Protein AF-0000000076749926 (afdb_homodimer)

Secondary structure (DSSP, 8-state):
------TTTT-EEEE---TTHHHHHHHHHHHTT-EEEEEE-GGGTS-GGGGPSPEEETTEEESS--STT-EEHHHHHHSTTEEEEE--TTSHHHHHHHHHHHTT-SEEEE-PPTTHHHHTT-SHHHHHHH-TT-EEEEEESS-TT--TT-----HHHHHHHHTGGGSSS-TTSPP---SS-HHHHHHHHHHHHHHHHHHHHHHHH---EEEEEEHHHHHHHHHTTS-HHHHHHHT--S--TTB-GGGSSEEEEEETTEEEEEE--SHHHHHHHHHHTT-GGGGTSTTTSSHHHHHHTHHHHHHHHHHHHTTS-HHHHHHHHHHTT--EEE---HHHHHT-HHHHHTTSEEEEEETTTEEEEEEEEE----EESS---S--SPPPPTTTTHHHHHHHTT---HHHHHHHHHTT--/------TTTT-EEEE---TTHHHHHHHHHHHTT-EEEEEE-GGGTS-GGGGPSPEEETTEEESS--STT-EEHHHHHHSTTEEEEE--TTSHHHHHHHHHHHTT-SEEEE-PPTTHHHHTT-SHHHHHHH-TT-EEEEEESS-TT--TT-----HHHHHHHHTGGGSSS-TTSPP---SS-HHHHHHHHHHHHHHHHHHHHHHHH---EEEEEEHHHHHHHHHTTS-HHHHHHTT--S--TTB-GGGSSEEEEEETTEEEEEE--SHHHHHHHHHHTT-GGGGTSTTTSSHHHHHHTHHHHHHHHHHHHTTS-HHHHHHHHHHTT--EEE---HHHHHT-HHHHHTTSEEEEEETTTEEEEEEEEE----EESS---S--SPPPPTTTTHHHHHHHTT---HHHHHHHHHTT--

InterPro domains:
  IPR003673 CoA-transferase family III [PF02515] (8-390)
  IPR023606 CoA-transferase family III domain 1 superfamily [G3DSA:3.40.50.10540] (7-407)
  IPR023606 CoA-transferase family III domain 1 superfamily [SSF89796] (5-414)
  IPR044855 CoA-transferase family III domain 3 superfamily [G3DSA:3.30.1540.10] (248-339)
  IPR050483 CoA-transferase III domain-containing protein [PTHR48207] (5-412)

Nearest PDB structures (foldseek):
  9br6-assembly1_A  TM=9.349E-01  e=1.352E-42  Homo sapiens
  9br7-assembly1_A  TM=9.243E-01  e=1.734E-40  Homo sapiens
  4hl6-assembly3_E  TM=9.401E-01  e=1.054E-36  Escherichia coli K-12
  4ed9-assembly1_A-2  TM=9.168E-01  e=3.437E-36  Brucella suis 1330
  2vjo-assembly1_B  TM=8.885E-01  e=2.518E-31  Oxalobacter formigenes

Solvent-accessible surface area (backbone atoms only — not comparable to full-atom values): 40114 Å² total; per-residue (Å²): 124,76,80,38,64,29,48,33,52,89,37,30,34,40,33,56,34,49,66,51,26,35,30,48,27,52,26,52,44,18,22,32,34,21,48,27,41,33,50,24,34,59,90,71,68,34,44,65,28,57,72,34,69,44,20,41,41,94,90,39,79,35,72,56,79,85,48,91,78,36,36,13,49,55,31,41,54,42,32,28,40,34,40,23,26,41,35,24,55,88,32,68,70,19,40,52,52,48,54,58,49,45,58,71,33,45,32,37,38,32,41,57,61,61,60,48,44,54,77,56,60,66,23,61,71,54,48,37,75,68,21,61,47,34,29,33,35,41,42,27,47,59,24,74,86,42,55,85,87,58,49,76,68,42,46,65,44,37,38,22,44,28,7,58,24,51,30,21,41,40,68,85,50,67,69,37,57,69,50,58,60,54,36,38,58,46,29,19,52,47,43,44,40,41,52,42,36,47,51,52,30,22,75,73,71,57,49,33,37,41,33,40,20,15,24,32,26,33,48,26,16,59,54,24,61,49,53,53,46,48,31,54,76,70,69,44,82,81,25,61,35,59,38,40,46,91,34,23,53,31,32,56,35,45,22,63,77,51,34,29,25,38,55,16,49,46,58,70,26,36,38,16,48,25,46,56,71,71,42,52,64,47,43,68,31,80,57,43,41,42,49,68,32,16,33,78,36,22,67,61,53,49,50,52,47,34,60,58,36,41,76,30,42,36,68,57,50,35,51,45,26,45,75,41,65,21,32,52,28,48,44,30,48,47,58,58,26,59,65,30,65,66,37,38,74,65,37,6,26,36,73,40,39,46,72,88,73,41,63,73,78,58,38,53,16,49,38,44,41,53,44,49,73,55,39,55,58,40,76,87,41,50,26,58,54,91,35,69,38,32,67,58,46,42,33,72,77,68,61,48,53,70,68,56,53,52,50,37,44,74,72,53,14,73,124,77,80,37,65,26,47,33,53,89,38,31,33,40,32,56,34,48,66,51,28,34,29,50,26,52,27,52,45,18,24,32,34,21,48,28,41,33,51,24,33,59,91,73,67,34,44,66,30,56,73,33,69,44,20,41,41,94,89,40,78,35,72,55,79,83,50,92,78,36,37,12,50,55,30,42,56,41,33,27,41,33,41,22,27,39,35,24,53,89,33,69,69,19,39,53,52,50,53,56,50,45,57,71,32,45,32,38,37,32,40,58,62,61,62,49,43,53,77,55,60,66,22,60,71,55,47,37,74,65,23,61,48,32,29,33,34,40,42,28,47,60,24,74,86,42,54,87,87,57,48,77,68,41,45,65,43,38,38,20,44,27,7,58,23,51,30,19,38,40,69,87,48,67,68,36,57,69,50,57,62,53,36,38,58,47,28,20,52,45,42,44,42,43,50,43,38,48,50,54,30,22,74,74,70,55,49,33,38,41,32,38,20,15,22,33,26,34,46,26,15,58,53,25,62,49,53,53,44,47,30,54,75,70,70,43,83,79,25,60,34,60,37,39,45,91,35,22,54,29,33,57,36,46,21,63,75,49,33,28,25,38,56,15,47,46,57,69,28,38,37,16,48,26,45,55,72,71,41,52,64,46,44,69,32,79,57,43,40,42,50,70,32,16,32,77,36,21,67,62,51,49,49,52,47,34,60,58,35,43,77,30,41,38,67,58,51,36,51,45,26,44,75,42,66,21,32,53,31,49,45,30,47,47,58,58,26,61,64,30,65,67,36,38,73,66,38,7,27,37,75,40,39,45,72,87,70,39,62,75,79,57,39,54,17,48,37,44,41,52,44,50,74,54,37,58,57,40,78,87,42,50,26,58,54,93,35,68,38,32,67,58,46,41,34,70,75,68,60,48,51,69,68,57,53,52,51,36,44,74,72,51,13,75

pLDDT: mean 93.24, std 8.52, range [24.64, 98.94]

Radius of gyration: 26.73 Å; Cα contacts (8 Å, |Δi|>4): 1982; chains: 2; bounding box: 62×75×60 Å

Organism: NCBI:txid927661

Sequence (828 aa):
MIAGDKPLRGRIVLDLTTALAGPYATLLLAGLGATVIKIENPATGGDSSRNNAPYLGADGLRMDRGSAEDMSVSLIGRARNKQSITLNLKQPAAREVFLDLVRHADVVVENYAAGTADRLGIGYSACREVNASIIYAAISGFGAQGAPGSGKAMDSIIQALSGVMYTSGEPDSDPVRVGLPIADLLAPLFAVIGVLSAIVEVEQSGVGQQVDVSMLGALTSLLSIEPFDAFELLGAPTRTGRTLPRLAPFGMFPAKDGWVALCAPTDTFAAGVFRAMGTPELAEDPRFRTRDQRVGNSTELHARLDEWTGTRTRDEIVAVLAEHGVPAAPVRAPAEAIHDGLVRQRGEVVDLEHPAYGPTGTVSGPGLPIRFSESAAGFDLPAPRLGEHTDDILRELLGYDGDRITGLRESGALMIAGDKPLRGRIVLDLTTALAGPYATLLLAGLGATVIKIENPATGGDSSRNNAPYLGADGLRMDRGSAEDMSVSLIGRARNKQSITLNLKQPAAREVFLDLVRHADVVVENYAAGTADRLGIGYSACREVNASIIYAAISGFGAQGAPGSGKAMDSIIQALSGVMYTSGEPDSDPVRVGLPIADLLAPLFAVIGVLSAIVEVEQSGVGQQVDVSMLGALTSLLSIEPFDAFELLGAPTRTGRTLPRLAPFGMFPAKDGWVALCAPTDTFAAGVFRAMGTPELAEDPRFRTRDQRVGNSTELHARLDEWTGTRTRDEIVAVLAEHGVPAAPVRAPAEAIHDGLVRQRGEVVDLEHPAYGPTGTVSGPGLPIRFSESAAGFDLPAPRLGEHTDDILRELLGYDGDRITGLRESGAL

Structure (mmCIF, N/CA/C/O backbone):
data_AF-0000000076749926-model_v1
#
loop_
_entity.id
_entity.type
_entity.pdbx_description
1 polymer 'Putative acyl-CoA transferase/carnitine dehydratase'
#
loop_
_atom_site.group_PDB
_atom_site.id
_atom_site.type_symbol
_atom_site.label_atom_id
_atom_site.label_alt_id
_atom_site.label_comp_id
_atom_site.label_asym_id
_atom_site.label_entity_id
_atom_site.label_seq_id
_atom_site.pdbx_PDB_ins_code
_atom_site.Cartn_x
_atom_site.Cartn_y
_atom_site.Cartn_z
_atom_site.occupancy
_atom_site.B_iso_or_equiv
_atom_site.auth_seq_id
_atom_site.auth_comp_id
_atom_site.auth_asym_id
_atom_site.auth_atom_id
_atom_site.pdbx_PDB_model_num
ATOM 1 N N . MET A 1 1 ? -25.891 7.531 -18.969 1 24.64 1 MET A N 1
ATOM 2 C CA . MET A 1 1 ? -25.359 6.691 -17.891 1 24.64 1 MET A CA 1
ATOM 3 C C . MET A 1 1 ? -25.453 7.41 -16.547 1 24.64 1 MET A C 1
ATOM 5 O O . MET A 1 1 ? -24.984 8.539 -16.406 1 24.64 1 MET A O 1
ATOM 9 N N . ILE A 1 2 ? -26.5 7.301 -15.867 1 35.97 2 ILE A N 1
ATOM 10 C CA . ILE A 1 2 ? -26.703 8.094 -14.664 1 35.97 2 ILE A CA 1
ATOM 11 C C . ILE A 1 2 ? -25.406 8.211 -13.883 1 35.97 2 ILE A C 1
ATOM 13 O O . ILE A 1 2 ? -24.672 7.227 -13.742 1 35.97 2 ILE A O 1
ATOM 17 N N . ALA A 1 3 ? -24.719 9.258 -13.938 1 40.75 3 ALA A N 1
ATOM 18 C CA . ALA A 1 3 ? -23.453 9.516 -13.258 1 40.75 3 ALA A CA 1
ATOM 19 C C . ALA A 1 3 ? -23.328 8.648 -12.008 1 40.75 3 ALA A C 1
ATOM 21 O O . ALA A 1 3 ? -24.172 8.688 -11.125 1 40.75 3 ALA A O 1
ATOM 22 N N . GLY A 1 4 ? -22.859 7.34 -12.117 1 56.34 4 GLY A N 1
ATOM 23 C CA . GLY A 1 4 ? -22.734 6.359 -11.055 1 56.34 4 GLY A CA 1
ATOM 24 C C . GLY A 1 4 ? -22.359 6.977 -9.719 1 56.34 4 GLY A C 1
ATOM 25 O O . GLY A 1 4 ? -21.734 8.039 -9.672 1 56.34 4 GLY A O 1
ATOM 26 N N . ASP A 1 5 ? -23.047 6.656 -8.562 1 82.44 5 ASP A N 1
ATOM 27 C CA . ASP A 1 5 ? -22.828 7.141 -7.199 1 82.44 5 ASP A CA 1
ATOM 28 C C . ASP A 1 5 ? -21.438 6.766 -6.699 1 82.44 5 ASP A C 1
ATOM 30 O O . ASP A 1 5 ? -20.812 5.848 -7.223 1 82.44 5 ASP A O 1
ATOM 34 N N . LYS A 1 6 ? -20.688 7.684 -6.043 1 92.38 6 LYS A N 1
ATOM 35 C CA . LYS A 1 6 ? -19.391 7.402 -5.422 1 92.38 6 LYS A CA 1
ATOM 36 C C . LYS A 1 6 ? -19.547 6.469 -4.227 1 92.38 6 LYS A C 1
ATOM 38 O O . LYS A 1 6 ? -20.516 6.586 -3.463 1 92.38 6 LYS A O 1
ATOM 43 N N . PRO A 1 7 ? -18.672 5.543 -4.102 1 93.75 7 PRO A N 1
ATOM 44 C CA . PRO A 1 7 ? -18.828 4.469 -3.113 1 93.75 7 PRO A CA 1
ATOM 45 C C . PRO A 1 7 ? -19.062 5 -1.702 1 93.75 7 PRO A C 1
ATOM 47 O O . PRO A 1 7 ? -19.844 4.414 -0.943 1 93.75 7 PRO A O 1
ATOM 50 N N . LEU A 1 8 ? -18.453 6.141 -1.387 1 96.44 8 LEU A N 1
ATOM 51 C CA . LEU A 1 8 ? -18.516 6.617 -0.01 1 96.44 8 LEU A CA 1
ATOM 52 C C . LEU A 1 8 ? -19.391 7.867 0.086 1 96.44 8 LEU A C 1
ATOM 54 O O . LEU A 1 8 ? -19.266 8.641 1.036 1 96.44 8 LEU A O 1
ATOM 58 N N . ARG A 1 9 ? -20.188 8.039 -0.931 1 94.81 9 ARG A N 1
ATOM 59 C CA . ARG A 1 9 ? -21.125 9.156 -0.864 1 94.81 9 ARG A CA 1
ATOM 60 C C . ARG A 1 9 ? -21.906 9.125 0.439 1 94.81 9 ARG A C 1
ATOM 62 O O . ARG A 1 9 ? -22.391 8.07 0.859 1 94.81 9 ARG A O 1
ATOM 69 N N . GLY A 1 10 ? -22.016 10.297 1.032 1 95.12 10 GLY A N 1
ATOM 70 C CA . GLY A 1 10 ? -22.797 10.414 2.256 1 95.12 10 GLY A CA 1
ATOM 71 C C . GLY A 1 10 ? -21.969 10.219 3.51 1 95.12 10 GLY A C 1
ATOM 72 O O . GLY A 1 10 ? -22.453 10.461 4.621 1 95.12 10 GLY A O 1
ATOM 73 N N . ARG A 1 11 ? -20.781 9.766 3.381 1 97.44 11 ARG A N 1
ATOM 74 C CA . ARG A 1 11 ? -19.906 9.609 4.531 1 97.44 11 ARG A CA 1
ATOM 75 C C . ARG A 1 11 ? -19.141 10.898 4.816 1 97.44 11 ARG A C 1
ATOM 77 O O . ARG A 1 11 ? -18.703 11.586 3.889 1 97.44 11 ARG A O 1
ATOM 84 N N . ILE A 1 12 ? -18.984 11.211 6.062 1 98.81 12 ILE A N 1
ATOM 85 C CA . ILE A 1 12 ? -18.234 12.391 6.48 1 98.81 12 ILE A CA 1
ATOM 86 C C . ILE A 1 12 ? -16.969 11.969 7.215 1 98.81 12 ILE A C 1
ATOM 88 O O . ILE A 1 12 ? -17.031 11.188 8.172 1 98.81 12 ILE A O 1
ATOM 92 N N . VAL A 1 13 ? -15.844 12.453 6.793 1 98.94 13 VAL A N 1
ATOM 93 C CA . VAL A 1 13 ? -14.531 12.18 7.379 1 98.94 13 VAL A CA 1
ATOM 94 C C . VAL A 1 13 ? -13.922 13.469 7.918 1 98.94 13 VAL A C 1
ATOM 96 O O . VAL A 1 13 ? -13.797 14.461 7.191 1 98.94 13 VAL A O 1
ATOM 99 N N . LEU A 1 14 ? -13.578 13.484 9.195 1 98.94 14 LEU A N 1
ATOM 100 C CA . LEU A 1 14 ? -12.789 14.57 9.766 1 98.94 14 LEU A CA 1
ATOM 101 C C . LEU A 1 14 ? -11.297 14.281 9.672 1 98.94 14 LEU A C 1
ATOM 103 O O . LEU A 1 14 ? -10.828 13.273 10.188 1 98.94 14 LEU A O 1
ATOM 107 N N . ASP A 1 15 ? -10.617 15.141 9.008 1 98.88 15 ASP A N 1
ATOM 108 C CA . ASP A 1 15 ? -9.203 14.977 8.68 1 98.88 15 ASP A CA 1
ATOM 109 C C . ASP A 1 15 ? -8.328 15.867 9.562 1 98.88 15 ASP A C 1
ATOM 111 O O . ASP A 1 15 ? -8.219 17.078 9.32 1 98.88 15 ASP A O 1
ATOM 115 N N . LEU A 1 16 ? -7.68 15.25 10.508 1 98.44 16 LEU A N 1
ATOM 116 C CA . LEU A 1 16 ? -6.758 15.938 11.406 1 98.44 16 LEU A CA 1
ATOM 117 C C . LEU A 1 16 ? -5.312 15.656 11.023 1 98.44 16 LEU A C 1
ATOM 119 O O . LEU A 1 16 ? -4.398 15.867 11.82 1 98.44 16 LEU A O 1
ATOM 123 N N . THR A 1 17 ? -5.109 15.211 9.82 1 97.62 17 THR A N 1
ATOM 124 C CA . THR A 1 17 ? -3.799 14.695 9.438 1 97.62 17 THR A CA 1
ATOM 125 C C . THR A 1 17 ? -2.922 15.812 8.883 1 97.62 17 THR A C 1
ATOM 127 O O . THR A 1 17 ? -3.424 16.875 8.5 1 97.62 17 THR A O 1
ATOM 130 N N . THR A 1 18 ? -1.613 15.531 8.859 1 94.75 18 THR A N 1
ATOM 131 C CA . THR A 1 18 ? -0.631 16.484 8.367 1 94.75 18 THR A CA 1
ATOM 132 C C . THR A 1 18 ? 0.438 15.781 7.535 1 94.75 18 THR A C 1
ATOM 134 O O . THR A 1 18 ? 0.514 14.555 7.523 1 94.75 18 THR A O 1
ATOM 137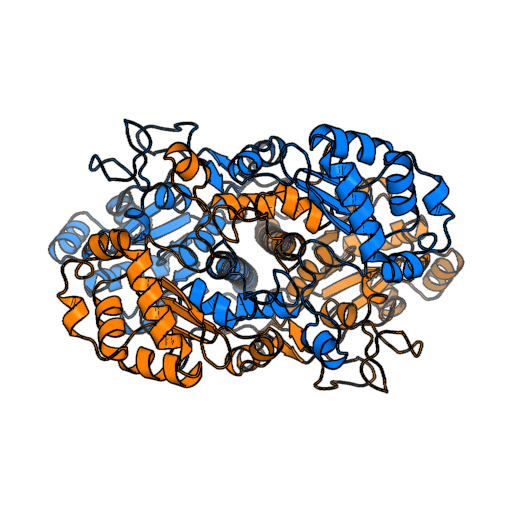 N N . ALA A 1 19 ? 1.122 16.547 6.738 1 92.38 19 ALA A N 1
ATOM 138 C CA . ALA A 1 19 ? 2.307 16.109 6 1 92.38 19 ALA A CA 1
ATOM 139 C C . ALA A 1 19 ? 1.933 15.164 4.867 1 92.38 19 ALA A C 1
ATOM 141 O O . ALA A 1 19 ? 1.344 15.586 3.867 1 92.38 19 ALA A O 1
ATOM 142 N N . LEU A 1 20 ? 2.123 13.844 5.02 1 94.06 20 LEU A N 1
ATOM 143 C CA . LEU A 1 20 ? 1.952 13.031 3.822 1 94.06 20 LEU A CA 1
ATOM 144 C C . LEU A 1 20 ? 1.108 11.797 4.117 1 94.06 20 LEU A C 1
ATOM 146 O O . LEU A 1 20 ? 0.024 11.633 3.557 1 94.06 20 LEU A O 1
ATOM 150 N N . ALA A 1 21 ? 1.447 10.977 5.086 1 95.12 21 ALA A N 1
ATOM 151 C CA . ALA A 1 21 ? 0.816 9.672 5.281 1 95.12 21 ALA A CA 1
ATOM 152 C C . ALA A 1 21 ? -0.687 9.82 5.504 1 95.12 21 ALA A C 1
ATOM 154 O O . ALA A 1 21 ? -1.488 9.242 4.762 1 95.12 21 ALA A O 1
ATOM 155 N N . GLY A 1 22 ? -1.036 10.609 6.477 1 97.5 22 GLY A N 1
ATOM 156 C CA . GLY A 1 22 ? -2.443 10.82 6.777 1 97.5 22 GLY A CA 1
ATOM 157 C C . GLY A 1 22 ? -3.209 11.469 5.641 1 97.5 22 GLY A C 1
ATOM 158 O O . GLY A 1 22 ? -4.211 10.922 5.172 1 97.5 22 GLY A O 1
ATOM 159 N N . PRO A 1 23 ? -2.666 12.602 5.184 1 98.06 23 PRO A N 1
ATOM 160 C CA . PRO A 1 23 ? -3.354 13.305 4.098 1 98.06 23 PRO A CA 1
ATOM 161 C C . PRO A 1 23 ? -3.551 12.438 2.859 1 98.06 23 PRO A C 1
ATOM 163 O O . PRO A 1 23 ? -4.543 12.594 2.143 1 98.06 23 PRO A O 1
ATOM 166 N N . TYR A 1 24 ? -2.641 11.508 2.535 1 98.38 24 TYR A N 1
ATOM 167 C CA . TYR A 1 24 ? -2.848 10.625 1.398 1 98.38 24 TYR A CA 1
ATOM 168 C C . TYR A 1 24 ? -4.008 9.672 1.655 1 98.38 24 TYR A C 1
ATOM 170 O O . TYR A 1 24 ? -4.793 9.375 0.75 1 98.38 24 TYR A O 1
ATOM 178 N N . ALA A 1 25 ? -4.121 9.133 2.879 1 98.81 25 ALA A N 1
ATOM 179 C CA . ALA A 1 25 ? -5.254 8.281 3.24 1 98.81 25 ALA A CA 1
ATOM 180 C C . ALA A 1 25 ? -6.578 9.016 3.023 1 98.81 25 ALA A C 1
ATOM 182 O O . ALA A 1 25 ? -7.484 8.492 2.377 1 98.81 25 ALA A O 1
ATOM 183 N N . THR A 1 26 ? -6.664 10.25 3.541 1 98.81 26 THR A N 1
ATOM 184 C CA . THR A 1 26 ? -7.918 10.984 3.455 1 98.81 26 THR A CA 1
ATOM 185 C C . THR A 1 26 ? -8.172 11.461 2.027 1 98.81 26 THR A C 1
ATOM 187 O O . THR A 1 26 ? -9.32 11.656 1.624 1 98.81 26 THR A O 1
ATOM 190 N N . LEU A 1 27 ? -7.086 11.648 1.233 1 98.75 27 LEU A N 1
ATOM 191 C CA . LEU A 1 27 ? -7.246 11.93 -0.189 1 98.75 27 LEU A CA 1
ATOM 192 C C . LEU A 1 27 ? -7.973 10.781 -0.887 1 98.75 27 LEU A C 1
ATOM 194 O O . LEU A 1 27 ? -8.891 11.008 -1.68 1 98.75 27 LEU A O 1
ATOM 198 N N . LEU A 1 28 ? -7.535 9.555 -0.608 1 98.69 28 LEU A N 1
ATOM 199 C CA . LEU A 1 28 ? -8.172 8.391 -1.212 1 98.69 28 LEU A CA 1
ATOM 200 C C . LEU A 1 28 ? -9.641 8.305 -0.817 1 98.69 28 LEU A C 1
ATOM 202 O O . LEU A 1 28 ? -10.5 8.039 -1.659 1 98.69 28 LEU A O 1
ATOM 206 N N . LEU A 1 29 ? -9.945 8.578 0.448 1 98.75 29 LEU A N 1
ATOM 207 C CA . LEU A 1 29 ? -11.328 8.555 0.91 1 98.75 29 LEU A CA 1
ATOM 208 C C . LEU A 1 29 ? -12.156 9.625 0.198 1 98.75 29 LEU A C 1
ATOM 210 O O . LEU A 1 29 ? -13.305 9.375 -0.171 1 98.75 29 LEU A O 1
ATOM 214 N N . ALA A 1 30 ? -11.547 10.766 0.004 1 98.62 30 ALA A N 1
ATOM 215 C CA . ALA A 1 30 ? -12.219 11.828 -0.736 1 98.62 30 ALA A CA 1
ATOM 216 C C . ALA A 1 30 ? -12.492 11.406 -2.178 1 98.62 30 ALA A C 1
ATOM 218 O O . ALA A 1 30 ? -13.578 11.641 -2.707 1 98.62 30 ALA A O 1
ATOM 219 N N . GLY A 1 31 ? -11.484 10.805 -2.795 1 98.06 31 GLY A N 1
ATOM 220 C CA . GLY A 1 31 ? -11.633 10.336 -4.164 1 98.06 31 GLY A CA 1
ATOM 221 C C . GLY A 1 31 ? -12.711 9.281 -4.32 1 98.06 31 GLY A C 1
ATOM 222 O O . GLY A 1 31 ? -13.305 9.156 -5.395 1 98.06 31 GLY A O 1
ATOM 223 N N . LEU A 1 32 ? -12.945 8.57 -3.234 1 98.06 32 LEU A N 1
ATOM 224 C CA . LEU A 1 32 ? -13.969 7.527 -3.24 1 98.06 32 LEU A CA 1
ATOM 225 C C . LEU A 1 32 ? -15.344 8.117 -2.941 1 98.06 32 LEU A C 1
ATOM 227 O O . LEU A 1 32 ? -16.344 7.398 -2.941 1 98.06 32 LEU A O 1
ATOM 231 N N . GLY A 1 33 ? -15.406 9.406 -2.613 1 97.25 33 GLY A N 1
ATOM 232 C CA . GLY A 1 33 ? -16.688 10.086 -2.582 1 97.25 33 GLY A CA 1
ATOM 233 C C . GLY A 1 33 ? -17.047 10.617 -1.209 1 97.25 33 GLY A C 1
ATOM 234 O O . GLY A 1 33 ? -18.094 11.258 -1.04 1 97.25 33 GLY A O 1
ATOM 235 N N . ALA A 1 34 ? -16.219 10.406 -0.19 1 98.19 34 ALA A N 1
ATOM 236 C CA . ALA A 1 34 ? -16.516 10.922 1.146 1 98.19 34 ALA A CA 1
ATOM 237 C C . ALA A 1 34 ? -16.375 12.438 1.188 1 98.19 34 ALA A C 1
ATOM 239 O O . ALA A 1 34 ? -15.578 13.023 0.451 1 98.19 34 ALA A O 1
ATOM 240 N N . THR A 1 35 ? -17.203 13.055 1.993 1 98.5 35 THR A N 1
ATOM 241 C CA . THR A 1 35 ? -16.969 14.445 2.355 1 98.5 35 THR A CA 1
ATOM 242 C C . THR A 1 35 ? -15.859 14.547 3.396 1 98.5 35 THR A C 1
ATOM 244 O O . THR A 1 35 ? -16.047 14.18 4.559 1 98.5 35 THR A O 1
ATOM 247 N N . VAL A 1 36 ? -14.742 15.023 2.969 1 98.88 36 VAL A N 1
ATOM 248 C CA . VAL A 1 36 ? -13.594 15.117 3.861 1 98.88 36 VAL A CA 1
ATOM 249 C C . VAL A 1 36 ? -13.406 16.562 4.316 1 98.88 36 VAL A C 1
ATOM 251 O O . VAL A 1 36 ? -13.188 17.453 3.496 1 98.88 36 VAL A O 1
ATOM 254 N N . ILE A 1 37 ? -13.477 16.766 5.613 1 98.88 37 ILE A N 1
ATOM 255 C CA . ILE A 1 37 ? -13.289 18.078 6.23 1 98.88 37 ILE A CA 1
ATOM 256 C C . ILE A 1 37 ? -11.922 18.141 6.922 1 98.88 37 ILE A C 1
ATOM 258 O O . ILE A 1 37 ? -11.742 17.531 7.984 1 98.88 37 ILE A O 1
ATOM 262 N N . LYS A 1 38 ? -11.039 18.828 6.301 1 98.81 38 LYS A N 1
ATOM 263 C CA . LYS A 1 38 ? -9.688 18.969 6.844 1 98.81 38 LYS A CA 1
ATOM 264 C C . LYS A 1 38 ? -9.641 20.078 7.898 1 98.81 38 LYS A C 1
ATOM 266 O O . LYS A 1 38 ? -10.023 21.203 7.629 1 98.81 38 LYS A O 1
ATOM 271 N N . ILE A 1 39 ? -9.227 19.719 9.039 1 98.69 39 ILE A N 1
ATOM 272 C CA . ILE A 1 39 ? -9.133 20.625 10.172 1 98.69 39 ILE A CA 1
ATOM 273 C C . ILE A 1 39 ? -7.676 21.062 10.367 1 98.69 39 ILE A C 1
ATOM 275 O O . ILE A 1 39 ? -6.797 20.219 10.594 1 98.69 39 ILE A O 1
ATOM 279 N N . GLU A 1 40 ? -7.461 22.312 10.312 1 97.81 40 GLU A N 1
ATOM 280 C CA . GLU A 1 40 ? -6.098 22.828 10.344 1 97.81 40 GLU A CA 1
ATOM 281 C C . GLU A 1 40 ? -5.949 23.922 11.398 1 97.81 40 GLU A C 1
ATOM 283 O O . GLU A 1 40 ? -6.883 24.688 11.633 1 97.81 40 GLU A O 1
ATOM 288 N N . ASN A 1 41 ? -4.84 24 12.008 1 96.5 41 ASN A N 1
ATOM 289 C CA . ASN A 1 41 ? -4.539 25 13.016 1 96.5 41 ASN A CA 1
ATOM 290 C C . ASN A 1 41 ? -4.109 26.328 12.375 1 96.5 41 ASN A C 1
ATOM 292 O O . ASN A 1 41 ? -3.016 26.422 11.812 1 96.5 41 ASN A O 1
ATOM 296 N N . PRO A 1 42 ? -4.875 27.359 12.547 1 95.06 42 PRO A N 1
ATOM 297 C CA . PRO A 1 42 ? -4.523 28.641 11.914 1 95.06 42 PRO A CA 1
ATOM 298 C C . PRO A 1 42 ? -3.293 29.281 12.547 1 95.06 42 PRO A C 1
ATOM 300 O O . PRO A 1 42 ? -2.576 30.031 11.875 1 95.06 42 PRO A O 1
ATOM 303 N N . ALA A 1 43 ? -3.043 28.984 13.758 1 92.12 43 ALA A N 1
ATOM 304 C CA . ALA A 1 43 ? -1.927 29.594 14.477 1 92.12 43 ALA A CA 1
ATOM 305 C C . ALA A 1 43 ? -0.59 29.156 13.891 1 92.12 43 ALA A C 1
ATOM 307 O O . ALA A 1 43 ? 0.416 29.859 14.016 1 92.12 43 ALA A O 1
ATOM 308 N N . THR A 1 44 ? -0.57 28.078 13.227 1 91.12 44 THR A N 1
ATOM 309 C CA . THR A 1 44 ? 0.663 27.547 12.648 1 91.12 44 THR A CA 1
ATOM 310 C C . THR A 1 44 ? 0.626 27.641 11.125 1 91.12 44 THR A C 1
ATOM 312 O O . THR A 1 44 ? 1.506 27.109 10.445 1 91.12 44 THR A O 1
ATOM 315 N N . GLY A 1 45 ? -0.377 28.219 10.617 1 92.44 45 GLY A N 1
ATOM 316 C CA . GLY A 1 45 ? -0.505 28.328 9.18 1 92.44 45 GLY A CA 1
ATOM 317 C C . GLY A 1 45 ? -1.063 27.094 8.516 1 92.44 45 GLY A C 1
ATOM 318 O O . GLY A 1 45 ? -0.982 26.938 7.297 1 92.44 45 GLY A O 1
ATOM 319 N N . GLY A 1 46 ? -1.626 26.203 9.328 1 94.88 46 GLY A N 1
ATOM 320 C CA . GLY A 1 46 ? -2.242 25 8.797 1 94.88 46 GLY A CA 1
ATOM 321 C C . GLY A 1 46 ? -1.267 23.859 8.648 1 94.88 46 GLY A C 1
ATOM 322 O O . GLY A 1 46 ? -0.302 23.75 9.406 1 94.88 46 GLY A O 1
ATOM 323 N N . ASP A 1 47 ? -1.577 22.906 7.754 1 93.88 47 ASP A N 1
ATOM 324 C CA . ASP A 1 47 ? -0.757 21.734 7.441 1 93.88 47 ASP A CA 1
ATOM 325 C C . ASP A 1 47 ? 0.622 22.141 6.938 1 93.88 47 ASP A C 1
ATOM 327 O O . ASP A 1 47 ? 0.74 23.078 6.129 1 93.88 47 ASP A O 1
ATOM 331 N N . SER A 1 48 ? 1.63 21.5 7.418 1 88.06 48 SER A N 1
ATOM 332 C CA . SER A 1 48 ? 2.994 21.844 7.031 1 88.06 48 SER A CA 1
ATOM 333 C C . SER A 1 48 ? 3.188 21.734 5.523 1 88.06 48 SER A C 1
ATOM 335 O O . SER A 1 48 ? 4.027 22.422 4.941 1 88.06 48 SER A O 1
ATOM 337 N N . SER A 1 49 ? 2.428 20.906 4.883 1 90.69 49 SER A N 1
ATOM 338 C CA . SER A 1 49 ? 2.535 20.719 3.439 1 90.69 49 SER A CA 1
ATOM 339 C C . SER A 1 49 ? 2.184 21.984 2.68 1 90.69 49 SER A C 1
ATOM 341 O O . SER A 1 49 ? 2.52 22.125 1.502 1 90.69 49 SER A O 1
ATOM 343 N N . ARG A 1 50 ? 1.432 22.953 3.285 1 93.44 50 ARG A N 1
ATOM 344 C CA . ARG A 1 50 ? 1.086 24.219 2.65 1 93.44 50 ARG A CA 1
ATOM 345 C C . ARG A 1 50 ? 2.332 25.047 2.385 1 93.44 50 ARG A C 1
ATOM 347 O O . ARG A 1 50 ? 2.295 26 1.591 1 93.44 5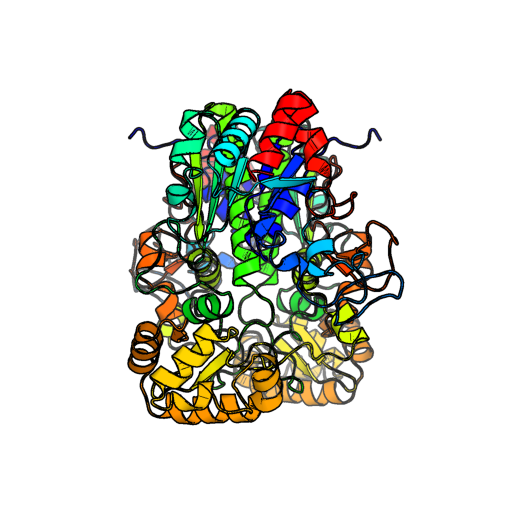0 ARG A O 1
ATOM 354 N N . ASN A 1 51 ? 3.43 24.625 3.025 1 88.12 51 ASN A N 1
ATOM 355 C CA . ASN A 1 51 ? 4.648 25.422 2.918 1 88.12 51 ASN A CA 1
ATOM 356 C C . ASN A 1 51 ? 5.801 24.594 2.342 1 88.12 51 ASN A C 1
ATOM 358 O O . ASN A 1 51 ? 6.969 24.906 2.59 1 88.12 51 ASN A O 1
ATOM 362 N N . ASN A 1 52 ? 5.438 23.578 1.651 1 87 52 ASN A N 1
ATOM 363 C CA . ASN A 1 52 ? 6.441 22.781 0.965 1 87 52 ASN A CA 1
ATOM 364 C C . ASN A 1 52 ? 6.688 23.281 -0.456 1 87 52 ASN A C 1
ATOM 366 O O . ASN A 1 52 ? 5.746 23.406 -1.243 1 87 52 ASN A O 1
ATOM 370 N N . ALA A 1 53 ? 7.941 23.562 -0.775 1 87.81 53 ALA A N 1
ATOM 371 C CA . ALA A 1 53 ? 8.297 23.891 -2.156 1 87.81 53 ALA A CA 1
ATOM 372 C C . ALA A 1 53 ? 8.266 22.641 -3.035 1 87.81 53 ALA A C 1
ATOM 374 O O . ALA A 1 53 ? 8.469 21.531 -2.551 1 87.81 53 ALA A O 1
ATOM 375 N N . PRO A 1 54 ? 8.031 22.828 -4.32 1 89.5 54 PRO A N 1
ATOM 376 C CA . PRO A 1 54 ? 7.816 24.062 -5.082 1 89.5 54 PRO A CA 1
ATOM 377 C C . PRO A 1 54 ? 6.383 24.578 -4.98 1 89.5 54 PRO A C 1
ATOM 379 O O . PRO A 1 54 ? 5.504 23.875 -4.473 1 89.5 54 PRO A O 1
ATOM 382 N N . TYR A 1 55 ? 6.246 25.797 -5.418 1 91.56 55 TYR A N 1
ATOM 383 C CA . TYR A 1 55 ? 4.953 26.484 -5.391 1 91.56 55 TYR A CA 1
ATOM 384 C C . TYR A 1 55 ? 4.457 26.766 -6.801 1 91.56 55 TYR A C 1
ATOM 386 O O . TYR A 1 55 ? 5.254 27.016 -7.707 1 91.56 55 TYR A O 1
ATOM 394 N N . LEU A 1 56 ? 3.143 26.609 -6.969 1 92.06 56 LEU A N 1
ATOM 395 C CA . LEU A 1 56 ? 2.479 26.953 -8.219 1 92.06 56 LEU A CA 1
ATOM 396 C C . LEU A 1 56 ? 1.663 28.234 -8.07 1 92.06 56 LEU A C 1
ATOM 398 O O . LEU A 1 56 ? 0.876 28.375 -7.133 1 92.06 56 LEU A O 1
ATOM 402 N N . GLY A 1 57 ? 1.9 29.172 -8.906 1 89.81 57 GLY A N 1
ATOM 403 C CA . GLY A 1 57 ? 1.19 30.438 -8.898 1 89.81 57 GLY A CA 1
ATOM 404 C C . GLY A 1 57 ? 0.885 30.953 -10.289 1 89.81 57 GLY A C 1
ATOM 405 O O . GLY A 1 57 ? 0.882 30.188 -11.258 1 89.81 57 GLY A O 1
ATOM 406 N N . ALA A 1 58 ? 0.505 32.219 -10.375 1 86.62 58 ALA A N 1
ATOM 407 C CA . ALA A 1 58 ? 0.127 32.875 -11.641 1 86.62 58 ALA A CA 1
ATOM 408 C C . ALA A 1 58 ? 1.271 32.812 -12.648 1 86.62 58 ALA A C 1
ATOM 410 O O . ALA A 1 58 ? 1.04 32.656 -13.852 1 86.62 58 ALA A O 1
ATOM 411 N N . ASP A 1 59 ? 2.447 32.906 -12.156 1 84.44 59 ASP A N 1
ATOM 412 C CA . ASP A 1 59 ? 3.629 32.938 -13.016 1 84.44 59 ASP A CA 1
ATOM 413 C C . ASP A 1 59 ? 4.215 31.547 -13.219 1 84.44 59 ASP A C 1
ATOM 415 O O . ASP A 1 59 ? 5.324 31.406 -13.742 1 84.44 59 ASP A O 1
ATOM 419 N N . GLY A 1 60 ? 3.502 30.609 -12.742 1 87.31 60 GLY A N 1
ATOM 420 C CA . GLY A 1 60 ? 3.965 29.25 -12.945 1 87.31 60 GLY A CA 1
ATOM 421 C C . GLY A 1 60 ? 4.641 28.656 -11.727 1 87.31 60 GLY A C 1
ATOM 422 O O . GLY A 1 60 ? 4.242 28.938 -10.594 1 87.31 60 GLY A O 1
ATOM 423 N N . LEU A 1 61 ? 5.59 27.781 -11.953 1 89.69 61 LEU A N 1
ATOM 424 C CA . LEU A 1 61 ? 6.25 27.047 -10.891 1 89.69 61 LEU A CA 1
ATOM 425 C C . LEU A 1 61 ? 7.461 27.797 -10.359 1 89.69 61 LEU A C 1
ATOM 427 O O . LEU A 1 61 ? 8.242 28.359 -11.141 1 89.69 61 LEU A O 1
ATOM 431 N N . ARG A 1 62 ? 7.586 27.797 -9.062 1 87.88 62 ARG A N 1
ATOM 432 C CA . ARG A 1 62 ? 8.727 28.422 -8.406 1 87.88 62 ARG A CA 1
ATOM 433 C C . ARG A 1 62 ? 9.117 27.672 -7.137 1 87.88 62 ARG A C 1
ATOM 435 O O . ARG A 1 62 ? 8.281 27 -6.531 1 87.88 62 ARG A O 1
ATOM 442 N N . MET A 1 63 ? 10.383 27.828 -6.738 1 86.06 63 MET A N 1
ATOM 443 C CA . MET A 1 63 ? 10.844 27.188 -5.512 1 86.06 63 MET A CA 1
ATOM 444 C C . MET A 1 63 ? 10.445 27.984 -4.285 1 86.06 63 MET A C 1
ATOM 446 O O . MET A 1 63 ? 10.273 27.438 -3.197 1 86.06 63 MET A O 1
ATOM 450 N N . ASP A 1 64 ? 10.297 29.281 -4.516 1 87.19 64 ASP A N 1
ATOM 451 C CA . ASP A 1 64 ? 9.914 30.172 -3.42 1 87.19 64 ASP A CA 1
ATOM 452 C C . ASP A 1 64 ? 8.5 30.719 -3.625 1 87.19 64 ASP A C 1
ATOM 454 O O . ASP A 1 64 ? 8.023 30.812 -4.758 1 87.19 64 ASP A O 1
ATOM 458 N N . ARG A 1 65 ? 7.938 30.969 -2.494 1 88 65 ARG A N 1
ATOM 459 C CA . ARG A 1 65 ? 6.613 31.562 -2.582 1 88 65 ARG A CA 1
ATOM 460 C C . ARG A 1 65 ? 6.699 33 -3.066 1 88 65 ARG A C 1
ATOM 462 O O . ARG A 1 65 ? 7.367 33.844 -2.443 1 88 65 ARG A O 1
ATOM 469 N N . GLY A 1 66 ? 6.121 33.281 -4.211 1 84.75 66 GLY A N 1
ATOM 470 C CA . GLY A 1 66 ? 6.184 34.625 -4.773 1 84.75 66 GLY A CA 1
ATOM 471 C C . GLY A 1 66 ? 5.02 35.5 -4.355 1 84.75 66 GLY A C 1
ATOM 472 O O . GLY A 1 66 ? 5.117 36.75 -4.391 1 84.75 66 GLY A O 1
ATOM 473 N N . SER A 1 67 ? 3.926 34.938 -4.043 1 87.81 67 SER A N 1
ATOM 474 C CA . SER A 1 67 ? 2.729 35.688 -3.629 1 87.81 67 SER A CA 1
ATOM 475 C C . SER A 1 67 ? 1.906 34.875 -2.637 1 87.81 67 SER A C 1
ATOM 477 O O . SER A 1 67 ? 2.129 33.656 -2.477 1 87.81 67 SER A O 1
ATOM 479 N N . ALA A 1 68 ? 0.986 35.531 -1.992 1 86.25 68 ALA A N 1
ATOM 480 C CA . ALA A 1 68 ? 0.108 34.875 -1.021 1 86.25 68 ALA A CA 1
ATOM 481 C C . ALA A 1 68 ? -0.814 33.875 -1.704 1 86.25 68 ALA A C 1
ATOM 483 O O . ALA A 1 68 ? -1.316 32.938 -1.062 1 86.25 68 ALA A O 1
ATOM 484 N N . GLU A 1 69 ? -0.9 34.031 -2.967 1 89.44 69 GLU A N 1
ATOM 485 C CA . GLU A 1 69 ? -1.804 33.156 -3.719 1 89.44 69 GLU A CA 1
ATOM 486 C C . GLU A 1 69 ? -1.098 31.891 -4.172 1 89.44 69 GLU A C 1
ATOM 488 O O . GLU A 1 69 ? -1.747 30.922 -4.59 1 89.44 69 GLU A O 1
ATOM 493 N N . ASP A 1 70 ? 0.201 31.906 -4.105 1 92.56 70 ASP A N 1
ATOM 494 C CA . ASP A 1 70 ? 0.948 30.719 -4.484 1 92.56 70 ASP A CA 1
ATOM 495 C C . ASP A 1 70 ? 0.626 29.547 -3.551 1 92.56 70 ASP A C 1
ATOM 497 O O . ASP A 1 70 ? 0.455 29.734 -2.346 1 92.56 70 ASP A O 1
ATOM 501 N N . MET A 1 71 ? 0.48 28.438 -4.129 1 93.94 71 MET A N 1
ATOM 502 C CA . MET A 1 71 ? 0.164 27.266 -3.326 1 93.94 71 MET A CA 1
ATOM 503 C C . MET A 1 71 ? 1.19 26.156 -3.553 1 93.94 71 MET A C 1
ATOM 505 O O . MET A 1 71 ? 1.621 25.922 -4.684 1 93.94 71 MET A O 1
ATOM 509 N N . SER A 1 72 ? 1.57 25.547 -2.426 1 93.81 72 SER A N 1
ATOM 510 C CA . SER A 1 72 ? 2.461 24.391 -2.512 1 93.81 72 SER A CA 1
ATOM 511 C C . SER A 1 72 ? 1.895 23.328 -3.439 1 93.81 72 SER A C 1
ATOM 513 O O . SER A 1 72 ? 0.715 22.984 -3.348 1 93.81 72 SER A O 1
ATOM 515 N N . VAL A 1 73 ? 2.771 22.75 -4.32 1 92.81 73 VAL A N 1
ATOM 516 C CA . VAL A 1 73 ? 2.355 21.672 -5.215 1 92.81 73 VAL A CA 1
ATOM 517 C C . VAL A 1 73 ? 1.926 20.453 -4.402 1 92.81 73 VAL A C 1
ATOM 519 O O . VAL A 1 73 ? 0.968 19.766 -4.758 1 92.81 73 VAL A O 1
ATOM 522 N N . SER A 1 74 ? 2.586 20.219 -3.27 1 92.25 74 SER A N 1
ATOM 523 C CA . SER A 1 74 ? 2.24 19.125 -2.375 1 92.25 74 SER A CA 1
ATOM 524 C C . SER A 1 74 ? 0.814 19.266 -1.853 1 92.25 74 SER A C 1
ATOM 526 O O . SER A 1 74 ? 0.056 18.297 -1.834 1 92.25 74 SER A O 1
ATOM 528 N N . LEU A 1 75 ? 0.501 20.453 -1.444 1 94.38 75 LEU A N 1
ATOM 529 C CA . LEU A 1 75 ? -0.844 20.703 -0.933 1 94.38 75 LEU A CA 1
ATOM 530 C C . LEU A 1 75 ? -1.883 20.531 -2.037 1 94.38 75 LEU A C 1
ATOM 532 O O . LEU A 1 75 ? -2.928 19.906 -1.824 1 94.38 75 LEU A O 1
ATOM 536 N N . ILE A 1 76 ? -1.61 21.094 -3.203 1 95 76 ILE A N 1
ATOM 537 C CA . ILE A 1 76 ? -2.533 21.031 -4.332 1 95 76 ILE A CA 1
ATOM 538 C C . ILE A 1 76 ? -2.865 19.562 -4.633 1 95 76 ILE A C 1
ATOM 540 O O . ILE A 1 76 ? -4.02 19.234 -4.902 1 95 76 ILE A O 1
ATOM 544 N N . GLY A 1 77 ? -1.91 18.719 -4.566 1 95.06 77 GLY A N 1
ATOM 545 C CA . GLY A 1 77 ? -2.1 17.312 -4.879 1 95.06 77 GLY A CA 1
ATOM 546 C C . GLY A 1 77 ? -2.83 16.547 -3.791 1 95.06 77 GLY A C 1
ATOM 547 O O . GLY A 1 77 ? -3.635 15.664 -4.078 1 95.06 77 GLY A O 1
ATOM 548 N N . ARG A 1 78 ? -2.631 16.844 -2.541 1 96.12 78 ARG A N 1
ATOM 549 C CA . ARG A 1 78 ? -3.043 16 -1.43 1 96.12 78 ARG A CA 1
ATOM 550 C C . ARG A 1 78 ? -4.371 16.469 -0.847 1 96.12 78 ARG A C 1
ATOM 552 O O . ARG A 1 78 ? -5.023 15.727 -0.104 1 96.12 78 ARG A O 1
ATOM 559 N N . ALA A 1 79 ? -4.777 17.703 -1.196 1 97.69 79 ALA A N 1
ATOM 560 C CA . ALA A 1 79 ? -5.965 18.234 -0.533 1 97.69 79 ALA A CA 1
ATOM 561 C C . ALA A 1 79 ? -7.133 18.344 -1.508 1 97.69 79 ALA A C 1
ATOM 563 O O . ALA A 1 79 ? -8.18 18.906 -1.169 1 97.69 79 ALA A O 1
ATOM 564 N N . ARG A 1 80 ? -6.945 17.812 -2.721 1 97.25 80 ARG A N 1
ATOM 565 C CA . ARG A 1 80 ? -8.047 17.797 -3.68 1 97.25 80 ARG A CA 1
ATOM 566 C C . ARG A 1 80 ? -9.273 17.125 -3.092 1 97.25 80 ARG A C 1
ATOM 568 O O . ARG A 1 80 ? -9.156 16.141 -2.354 1 97.25 80 ARG A O 1
ATOM 575 N N . ASN A 1 81 ? -10.477 17.625 -3.449 1 97.75 81 ASN A N 1
ATOM 576 C CA . ASN A 1 81 ? -11.773 17.078 -3.064 1 97.75 81 ASN A CA 1
ATOM 577 C C . ASN A 1 81 ? -12.039 17.266 -1.576 1 97.75 81 ASN A C 1
ATOM 579 O O . ASN A 1 81 ? -13.07 16.812 -1.063 1 97.75 81 ASN A O 1
ATOM 583 N N . LYS A 1 82 ? -11.117 17.953 -0.839 1 98.5 82 LYS A N 1
ATOM 584 C CA . LYS A 1 82 ? -11.359 18.188 0.583 1 98.5 82 LYS A CA 1
ATOM 585 C C . LYS A 1 82 ? -11.914 19.594 0.825 1 98.5 82 LYS A C 1
ATOM 587 O O . LYS A 1 82 ? -11.797 20.469 -0.036 1 98.5 82 LYS A O 1
ATOM 592 N N . GLN A 1 83 ? -12.586 19.734 1.923 1 98.62 83 GLN A N 1
ATOM 593 C CA . GLN A 1 83 ? -12.938 21.031 2.486 1 98.62 83 GLN A CA 1
ATOM 594 C C . GLN A 1 83 ? -12.016 21.391 3.646 1 98.62 83 GLN A C 1
ATOM 596 O O . GLN A 1 83 ? -11.492 20.516 4.332 1 98.62 83 GLN A O 1
ATOM 601 N N . SER A 1 84 ? -11.773 22.703 3.83 1 98.56 84 SER A N 1
ATOM 602 C CA . SER A 1 84 ? -10.844 23.141 4.867 1 98.56 84 SER A CA 1
ATOM 603 C C . SER A 1 84 ? -11.531 24.031 5.891 1 98.56 84 SER A C 1
ATOM 605 O O . SER A 1 84 ? -12.25 24.969 5.523 1 98.56 84 SER A O 1
ATOM 607 N N . ILE A 1 85 ? -11.344 23.719 7.121 1 98.75 85 ILE A N 1
ATOM 608 C CA . ILE A 1 85 ? -11.734 24.625 8.195 1 98.75 85 ILE A CA 1
ATOM 609 C C . ILE A 1 85 ? -10.547 24.875 9.125 1 98.75 85 ILE A C 1
ATOM 611 O O . ILE A 1 85 ? -9.617 24.062 9.188 1 98.75 85 ILE A O 1
ATOM 615 N N . THR A 1 86 ? -10.617 25.953 9.82 1 98.5 86 THR A N 1
ATOM 616 C CA . THR A 1 86 ? -9.57 26.25 10.797 1 98.5 86 THR A CA 1
ATOM 617 C C . THR A 1 86 ? -10.094 26.062 12.219 1 98.5 86 THR A C 1
ATOM 619 O O . THR A 1 86 ? -11.188 26.516 12.547 1 98.5 86 THR A O 1
ATOM 622 N N . LEU A 1 87 ? -9.406 25.328 12.992 1 98.44 87 LEU A N 1
ATOM 623 C CA . LEU A 1 87 ? -9.633 25.156 14.422 1 98.44 87 LEU A CA 1
ATOM 624 C C . LEU A 1 87 ? -8.312 25.125 15.18 1 98.44 87 LEU A C 1
ATOM 626 O O . LEU A 1 87 ? -7.438 24.312 14.891 1 98.44 87 LEU A O 1
ATOM 630 N N . ASN A 1 88 ? -8.141 26.016 16.094 1 98 88 ASN A N 1
ATOM 631 C CA . ASN A 1 88 ? -7.027 25.953 17.047 1 98 88 ASN A CA 1
ATOM 632 C C . ASN A 1 88 ? -7.355 25.078 18.234 1 98 88 ASN A C 1
ATOM 634 O O . ASN A 1 88 ? -7.816 25.562 19.266 1 98 88 ASN A O 1
ATOM 638 N N . LEU A 1 89 ? -7.004 23.844 18.141 1 96.81 89 LEU A N 1
ATOM 639 C CA . LEU A 1 89 ? -7.48 22.812 19.062 1 96.81 89 LEU A CA 1
ATOM 640 C C . LEU A 1 89 ? -6.824 22.969 20.438 1 96.81 89 LEU A C 1
ATOM 642 O O . LEU A 1 89 ? -7.172 22.266 21.391 1 96.81 89 LEU A O 1
ATOM 646 N N . LYS A 1 90 ? -5.941 23.922 20.578 1 94.62 90 LYS A N 1
ATOM 647 C CA . LYS A 1 90 ? -5.402 24.25 21.891 1 94.62 90 LYS A CA 1
ATOM 648 C C . LYS A 1 90 ? -6.402 25.078 22.688 1 94.62 90 LYS A C 1
ATOM 650 O O . LYS A 1 90 ? -6.273 25.203 23.922 1 94.62 90 LYS A O 1
ATOM 655 N N . GLN A 1 91 ? -7.312 25.688 22.016 1 95.5 91 GLN A N 1
ATOM 656 C CA . GLN A 1 91 ? -8.375 26.453 22.672 1 95.5 91 GLN A CA 1
ATOM 657 C C . GLN A 1 91 ? -9.555 25.562 23.031 1 95.5 91 GLN A C 1
ATOM 659 O O . GLN A 1 91 ? -10.047 24.797 22.188 1 95.5 91 GLN A O 1
ATOM 664 N N . PRO A 1 92 ? -10.062 25.656 24.219 1 95.69 92 PRO A N 1
ATOM 665 C CA . PRO A 1 92 ? -11.18 24.812 24.641 1 95.69 92 PRO A CA 1
ATOM 666 C C . PRO A 1 92 ? -12.406 24.969 23.75 1 95.69 92 PRO A C 1
ATOM 668 O O . PRO A 1 92 ? -13.094 23.984 23.453 1 95.69 92 PRO A O 1
ATOM 671 N N . ALA A 1 93 ? -12.672 26.203 23.375 1 97.25 93 ALA A N 1
ATOM 672 C CA . ALA A 1 93 ? -13.836 26.438 22.516 1 97.25 93 ALA A CA 1
ATOM 673 C C . ALA A 1 93 ? -13.703 25.672 21.203 1 97.25 93 ALA A C 1
ATOM 675 O O . ALA A 1 93 ? -14.703 25.219 20.641 1 97.25 93 ALA A O 1
ATOM 676 N N . ALA A 1 94 ? -12.523 25.516 20.688 1 97.94 94 ALA A N 1
ATOM 677 C CA . ALA A 1 94 ? -12.273 24.781 19.453 1 97.94 94 ALA A CA 1
ATOM 678 C C . ALA A 1 94 ? -12.508 23.281 19.641 1 97.94 94 ALA A C 1
ATOM 680 O O . ALA A 1 94 ? -12.984 22.609 18.734 1 97.94 94 ALA A O 1
ATOM 681 N N . ARG A 1 95 ? -12.125 22.797 20.781 1 97.69 95 ARG A N 1
ATOM 682 C CA . ARG A 1 95 ? -12.367 21.391 21.094 1 97.69 95 ARG A CA 1
ATOM 683 C C . ARG A 1 95 ? -13.867 21.078 21.078 1 97.69 95 ARG A C 1
ATOM 685 O O . ARG A 1 95 ? -14.281 20.016 20.609 1 97.69 95 ARG A O 1
ATOM 692 N N . GLU A 1 96 ? -14.609 21.969 21.609 1 97.75 96 GLU A N 1
ATOM 693 C CA . GLU A 1 96 ? -16.062 21.797 21.609 1 97.75 96 GLU A CA 1
ATOM 694 C C . GLU A 1 96 ? -16.594 21.75 20.188 1 97.75 96 GLU A C 1
ATOM 696 O O . GLU A 1 96 ? -17.469 20.938 19.875 1 97.75 96 GLU A O 1
ATOM 701 N N . VAL A 1 97 ? -16.109 22.672 19.375 1 98.62 97 VAL A N 1
ATOM 702 C CA . VAL A 1 97 ? -16.516 22.672 17.969 1 98.62 97 VAL A CA 1
ATOM 703 C C . VAL A 1 97 ? -16.156 21.344 17.328 1 98.62 97 VAL A C 1
ATOM 705 O O . VAL A 1 97 ? -16.953 20.766 16.578 1 98.62 97 VAL A O 1
ATOM 708 N N . PHE A 1 98 ? -14.984 20.812 17.609 1 98.81 98 PHE A N 1
ATOM 709 C CA . PHE A 1 98 ? -14.531 19.547 17.062 1 98.81 98 PHE A CA 1
ATOM 710 C C . PHE A 1 98 ? -15.477 18.422 17.469 1 98.81 98 PHE A C 1
ATOM 712 O O . PHE A 1 98 ? -15.883 17.609 16.625 1 98.81 98 PHE A O 1
ATOM 719 N N . LEU A 1 99 ? -15.781 18.328 18.688 1 98.75 99 LEU A N 1
ATOM 720 C CA . LEU A 1 99 ? -16.656 17.266 19.172 1 98.75 99 LEU A CA 1
ATOM 721 C C . LEU A 1 99 ? -18.047 17.391 18.562 1 98.75 99 LEU A C 1
ATOM 723 O O . LEU A 1 99 ? -18.719 16.375 18.312 1 98.75 99 LEU A O 1
ATOM 727 N N . ASP A 1 100 ? -18.516 18.672 18.328 1 98.81 100 ASP A N 1
ATOM 728 C CA . ASP A 1 100 ? -19.766 18.875 17.609 1 98.81 100 ASP A CA 1
ATOM 729 C C . ASP A 1 100 ? -19.688 18.297 16.188 1 98.81 100 ASP A C 1
ATOM 731 O O . ASP A 1 100 ? -20.656 17.719 15.695 1 98.81 100 ASP A O 1
ATOM 735 N N . LEU A 1 101 ? -18.578 18.469 15.516 1 98.88 101 LEU A N 1
ATOM 736 C CA . LEU A 1 101 ? -18.375 17.891 14.195 1 98.88 101 LEU A CA 1
ATOM 737 C C . LEU A 1 101 ? -18.406 16.359 14.258 1 98.88 101 LEU A C 1
ATOM 739 O O . LEU A 1 101 ? -18.953 15.719 13.367 1 98.88 101 LEU A O 1
ATOM 743 N N . VAL A 1 102 ? -17.766 15.812 15.305 1 98.88 102 VAL A N 1
ATOM 744 C CA . VAL A 1 102 ? -17.688 14.359 15.477 1 98.88 102 VAL A CA 1
ATOM 745 C C . VAL A 1 102 ? -19.094 13.773 15.539 1 98.88 102 VAL A C 1
ATOM 747 O O . VAL A 1 102 ? -19.328 12.68 15.031 1 98.88 102 VAL A O 1
ATOM 750 N N . ARG A 1 103 ? -20.031 14.484 16.109 1 98.62 103 ARG A N 1
ATOM 751 C CA . ARG A 1 103 ? -21.422 14.016 16.219 1 98.62 103 ARG A CA 1
ATOM 752 C C . ARG A 1 103 ? -22.031 13.773 14.852 1 98.62 103 ARG A C 1
ATOM 754 O O . ARG A 1 103 ? -22.969 12.984 14.719 1 98.62 103 ARG A O 1
ATOM 761 N N . HIS A 1 104 ? -21.5 14.406 13.852 1 98.31 104 HIS A N 1
ATOM 762 C CA . HIS A 1 104 ? -22.047 14.289 12.508 1 98.31 104 HIS A CA 1
ATOM 763 C C . HIS A 1 104 ? -21.141 13.453 11.617 1 98.31 104 HIS A C 1
ATOM 765 O O . HIS A 1 104 ? -21.469 13.172 10.461 1 98.31 104 HIS A O 1
ATOM 771 N N . ALA A 1 105 ? -20 13.008 12.102 1 98.81 105 ALA A N 1
ATOM 772 C CA . ALA A 1 105 ? -18.984 12.367 11.281 1 98.81 105 ALA A CA 1
ATOM 773 C C . ALA A 1 105 ? -19.094 10.844 11.352 1 98.81 105 ALA A C 1
ATOM 775 O O . ALA A 1 105 ? -19.641 10.305 12.312 1 98.81 105 ALA A O 1
ATOM 776 N N . ASP A 1 106 ? -18.578 10.195 10.352 1 98.69 106 ASP A N 1
ATOM 777 C CA . ASP A 1 106 ? -18.469 8.734 10.352 1 98.69 106 ASP A CA 1
ATOM 778 C C . ASP A 1 106 ? -17.047 8.305 10.742 1 98.69 106 ASP A C 1
ATOM 780 O O . ASP A 1 106 ? -16.875 7.25 11.352 1 98.69 106 ASP A O 1
ATOM 784 N N . VAL A 1 107 ? -16.094 9.055 10.359 1 98.94 107 VAL A N 1
ATOM 785 C CA . VAL A 1 107 ? -14.688 8.68 10.508 1 98.94 107 VAL A CA 1
ATOM 786 C C . VAL A 1 107 ? -13.875 9.898 10.945 1 98.94 107 VAL A C 1
ATOM 788 O O . VAL A 1 107 ? -14.125 11.016 10.492 1 98.94 107 VAL A O 1
ATOM 791 N N . VAL A 1 108 ? -12.977 9.711 11.859 1 98.94 108 VAL A N 1
ATOM 792 C CA . VAL A 1 108 ? -11.898 10.641 12.18 1 98.94 108 VAL A CA 1
ATOM 793 C C . VAL A 1 108 ? -10.547 10.008 11.836 1 98.94 108 VAL A C 1
ATOM 795 O O . VAL A 1 108 ? -10.305 8.844 12.156 1 98.94 108 VAL A O 1
ATOM 798 N N . VAL A 1 109 ? -9.711 10.758 11.141 1 98.88 109 VAL A N 1
ATOM 799 C CA . VAL A 1 109 ? -8.367 10.281 10.828 1 98.88 109 VAL A CA 1
ATOM 800 C C . VAL A 1 109 ? -7.332 11.258 11.375 1 98.88 109 VAL A C 1
ATOM 802 O O . VAL A 1 109 ? -7.445 12.469 11.18 1 98.88 109 VAL A O 1
ATOM 805 N N . GLU A 1 110 ? -6.359 10.758 12.062 1 98.06 110 GLU A N 1
ATOM 806 C CA . GLU A 1 110 ? -5.25 11.586 12.531 1 98.06 110 GLU A CA 1
ATOM 807 C C . GLU A 1 110 ? -3.916 10.859 12.375 1 98.06 110 GLU A C 1
ATOM 809 O O . GLU A 1 110 ? -3.883 9.648 12.164 1 98.06 110 GLU A O 1
ATOM 814 N N . ASN A 1 111 ? -2.846 11.555 12.32 1 96.75 111 ASN A N 1
ATOM 815 C CA . ASN A 1 111 ? -1.512 10.961 12.297 1 96.75 111 ASN A CA 1
ATOM 816 C C . ASN A 1 111 ? -0.551 11.703 13.219 1 96.75 111 ASN A C 1
ATOM 818 O O . ASN A 1 111 ? 0.589 11.984 12.844 1 96.75 111 ASN A O 1
ATOM 822 N N . TYR A 1 112 ? -1.041 12.039 14.383 1 92.81 112 TYR A N 1
ATOM 823 C CA . TYR A 1 112 ? -0.227 12.688 15.406 1 92.81 112 TYR A CA 1
ATOM 824 C C . TYR A 1 112 ? 0.72 11.688 16.062 1 92.81 112 TYR A C 1
ATOM 826 O O . TYR A 1 112 ? 0.539 10.477 15.938 1 92.81 112 TYR A O 1
ATOM 834 N N . ALA A 1 113 ? 1.697 12.266 16.734 1 88.62 113 ALA A N 1
ATOM 835 C CA . ALA A 1 113 ? 2.52 11.43 17.609 1 88.62 113 ALA A CA 1
ATOM 836 C C . ALA A 1 113 ? 1.681 10.805 18.719 1 88.62 113 ALA A C 1
ATOM 838 O O . ALA A 1 113 ? 0.653 11.359 19.109 1 88.62 113 ALA A O 1
ATOM 839 N N . ALA A 1 114 ? 2.207 9.711 19.203 1 87.69 114 ALA A N 1
ATOM 840 C CA . ALA A 1 114 ? 1.481 8.961 20.219 1 87.69 114 ALA A CA 1
ATOM 841 C C . ALA A 1 114 ? 1.145 9.852 21.422 1 87.69 114 ALA A C 1
ATOM 843 O O . ALA A 1 114 ? 1.996 10.594 21.906 1 87.69 114 ALA A O 1
ATOM 844 N N . GLY A 1 115 ? -0.111 9.828 21.797 1 88.88 115 GLY A N 1
ATOM 845 C CA . GLY A 1 115 ? -0.537 10.516 23 1 88.88 115 GLY A CA 1
ATOM 846 C C . GLY A 1 115 ? -1.008 11.938 22.75 1 88.88 115 GLY A C 1
ATOM 847 O O . GLY A 1 115 ? -1.728 12.516 23.562 1 88.88 115 GLY A O 1
ATOM 848 N N . THR A 1 116 ? -0.689 12.531 21.641 1 91.31 116 THR A N 1
ATOM 849 C CA . THR A 1 116 ? -0.996 13.922 21.328 1 91.31 116 THR A CA 1
ATOM 850 C C . THR A 1 116 ? -2.504 14.141 21.266 1 91.31 116 THR A C 1
ATOM 852 O O . THR A 1 116 ? -3.029 15.07 21.875 1 91.31 116 THR A O 1
ATOM 855 N N . ALA A 1 117 ? -3.213 13.328 20.562 1 94.81 117 ALA A N 1
ATOM 856 C CA . ALA A 1 117 ? -4.656 13.477 20.406 1 94.81 117 ALA A CA 1
ATOM 857 C C . ALA A 1 117 ? -5.375 13.391 21.75 1 94.81 117 ALA A C 1
ATOM 859 O O . ALA A 1 117 ? -6.312 14.148 22 1 94.81 117 ALA A O 1
ATOM 860 N N . ASP A 1 118 ? -4.938 12.531 22.578 1 94.31 118 ASP A N 1
ATOM 861 C CA . ASP A 1 118 ? -5.551 12.375 23.891 1 94.31 118 ASP A CA 1
ATOM 862 C C . ASP A 1 118 ? -5.305 13.594 24.766 1 94.31 118 ASP A C 1
ATOM 864 O O . ASP A 1 118 ? -6.199 14.039 25.5 1 94.31 118 ASP A O 1
ATOM 868 N N . ARG A 1 119 ? -4.078 14.102 24.703 1 93.62 119 ARG A N 1
ATOM 869 C CA . ARG A 1 119 ? -3.746 15.297 25.469 1 93.62 119 ARG A CA 1
ATOM 870 C C . ARG A 1 119 ? -4.602 16.484 25.047 1 93.62 119 ARG A C 1
ATOM 872 O O . ARG A 1 119 ? -4.973 17.312 25.875 1 93.62 119 ARG A O 1
ATOM 879 N N . LEU A 1 120 ? -4.965 16.5 23.797 1 94.88 120 LEU A N 1
ATOM 880 C CA . LEU A 1 120 ? -5.777 17.578 23.266 1 94.88 120 LEU A CA 1
ATOM 881 C C . LEU A 1 120 ? -7.258 17.344 23.516 1 94.88 120 LEU A C 1
ATOM 883 O O . LEU A 1 120 ? -8.094 18.219 23.281 1 94.88 120 LEU A O 1
ATOM 887 N N . GLY A 1 121 ? -7.578 16.172 24 1 96.25 121 GLY A N 1
ATOM 888 C CA . GLY A 1 121 ? -8.961 15.82 24.281 1 96.25 121 GLY A CA 1
ATOM 889 C C . GLY A 1 121 ? -9.766 15.492 23.031 1 96.25 121 GLY A C 1
ATOM 890 O O . GLY A 1 121 ? -10.984 15.656 23.016 1 96.25 121 GLY A O 1
ATOM 891 N N . ILE A 1 122 ? -9.125 15.07 22 1 97.75 122 ILE A N 1
ATOM 892 C CA . ILE A 1 122 ? -9.805 14.781 20.734 1 97.75 122 ILE A CA 1
ATOM 893 C C . ILE A 1 122 ? -9.508 13.352 20.312 1 97.75 122 ILE A C 1
ATOM 895 O O . ILE A 1 122 ? -9.68 12.992 19.141 1 97.75 122 ILE A O 1
ATOM 899 N N . GLY A 1 123 ? -8.961 12.523 21.188 1 97.88 123 GLY A N 1
ATOM 900 C CA . GLY A 1 123 ? -8.648 11.125 20.922 1 97.88 123 GLY A CA 1
ATOM 901 C C . GLY A 1 123 ? -9.883 10.258 20.781 1 97.88 123 GLY A C 1
ATOM 902 O O . GLY A 1 123 ? -11.016 10.758 20.859 1 97.88 123 GLY A O 1
ATOM 903 N N . TYR A 1 124 ? -9.672 9.023 20.594 1 97.69 124 TYR A N 1
ATOM 904 C CA . TYR A 1 124 ? -10.75 8.07 20.328 1 97.69 124 TYR A CA 1
ATOM 905 C C . TYR A 1 124 ? -11.75 8.062 21.484 1 97.69 124 TYR A C 1
ATOM 907 O O . TYR A 1 124 ? -12.961 8.07 21.266 1 97.69 124 TYR A O 1
ATOM 915 N N . SER A 1 125 ? -11.273 7.988 22.672 1 97.62 125 SER A N 1
ATOM 916 C CA . SER A 1 125 ? -12.156 7.934 23.828 1 97.62 125 SER A CA 1
ATOM 917 C C . SER A 1 125 ? -13.102 9.133 23.859 1 97.62 125 SER A C 1
ATOM 919 O O . SER A 1 125 ? -14.305 8.977 24.094 1 97.62 125 SER A O 1
ATOM 921 N N . ALA A 1 126 ? -12.578 10.281 23.641 1 98.25 126 ALA A N 1
ATOM 922 C CA . ALA A 1 126 ? -13.391 11.492 23.625 1 98.25 126 ALA A CA 1
ATOM 923 C C . ALA A 1 126 ? -14.406 11.453 22.484 1 98.25 126 ALA A C 1
ATOM 925 O O . ALA A 1 126 ? -15.57 11.836 22.672 1 98.25 126 ALA A O 1
ATOM 926 N N . CYS A 1 127 ? -14.023 11.055 21.328 1 98.75 127 CYS A N 1
ATOM 927 C CA . CYS A 1 127 ? -14.898 10.992 20.172 1 98.75 127 CYS A CA 1
ATOM 928 C C . CYS A 1 127 ? -16.016 9.977 20.375 1 98.75 127 CYS A C 1
ATOM 930 O O . CYS A 1 127 ? -17.172 10.227 20.016 1 98.75 127 CYS A O 1
ATOM 932 N N . ARG A 1 128 ? -15.656 8.828 20.906 1 98.19 128 ARG A N 1
ATOM 933 C CA . ARG A 1 128 ? -16.609 7.758 21.141 1 98.19 128 ARG A CA 1
ATOM 934 C C . ARG A 1 128 ? -17.703 8.195 22.109 1 98.19 128 ARG A C 1
ATOM 936 O O . ARG A 1 128 ? -18.859 7.785 21.984 1 98.19 128 ARG A O 1
ATOM 943 N N . GLU A 1 129 ? -17.344 8.969 23.078 1 98.06 129 GLU A N 1
ATOM 944 C CA . GLU A 1 129 ? -18.297 9.461 24.062 1 98.06 129 GLU A CA 1
ATOM 945 C C . GLU A 1 129 ? -19.438 10.234 23.406 1 98.06 129 GLU A C 1
ATOM 947 O O . GLU A 1 129 ? -20.578 10.188 23.875 1 98.06 129 GLU A O 1
ATOM 952 N N . VAL A 1 130 ? -19.234 10.875 22.328 1 98.38 130 VAL A N 1
ATOM 953 C CA . VAL A 1 130 ? -20.266 11.727 21.734 1 98.38 130 VAL A CA 1
ATOM 954 C C . VAL A 1 130 ? -20.859 11.039 20.5 1 98.38 130 VAL A C 1
ATOM 956 O O . VAL A 1 130 ? -21.938 11.414 20.031 1 98.38 130 VAL A O 1
ATOM 959 N N . ASN A 1 131 ? -20.172 10.055 19.984 1 98.56 131 ASN A N 1
ATOM 960 C CA . ASN A 1 131 ? -20.609 9.289 18.812 1 98.56 131 ASN A CA 1
ATOM 961 C C . ASN A 1 131 ? -20.156 7.836 18.906 1 98.56 131 ASN A C 1
ATOM 963 O O . ASN A 1 131 ? -19.062 7.488 18.438 1 98.56 131 ASN A O 1
ATOM 967 N N . ALA A 1 132 ? -20.969 6.965 19.328 1 97.81 132 ALA A N 1
ATOM 968 C CA . ALA A 1 132 ? -20.625 5.574 19.609 1 97.81 132 ALA A CA 1
ATOM 969 C C . ALA A 1 132 ? -20.281 4.816 18.328 1 97.81 132 ALA A C 1
ATOM 971 O O . ALA A 1 132 ? -19.609 3.783 18.375 1 97.81 132 ALA A O 1
ATOM 972 N N . SER A 1 133 ? -20.688 5.32 17.188 1 98.19 133 SER A N 1
ATOM 973 C CA . SER A 1 133 ? -20.453 4.629 15.922 1 98.19 133 SER A CA 1
ATOM 974 C C . SER A 1 133 ? -19.234 5.172 15.203 1 98.19 133 SER A C 1
ATOM 976 O O . SER A 1 133 ? -18.922 4.766 14.078 1 98.19 133 SER A O 1
ATOM 978 N N . ILE A 1 134 ? -18.453 6.039 15.891 1 98.81 134 ILE A N 1
ATOM 979 C CA . ILE A 1 134 ? -17.359 6.734 15.234 1 98.81 134 ILE A CA 1
ATOM 980 C C . ILE A 1 134 ? -16.219 5.75 14.938 1 98.81 134 ILE A C 1
ATOM 982 O O . ILE A 1 134 ? -15.906 4.898 15.766 1 98.81 134 ILE A O 1
ATOM 986 N N . ILE A 1 135 ? -15.727 5.727 13.766 1 98.88 135 ILE A N 1
ATOM 987 C CA . ILE A 1 135 ? -14.477 5.062 13.414 1 98.88 135 ILE A CA 1
ATOM 988 C C . ILE A 1 135 ? -13.312 6.035 13.562 1 98.88 135 ILE A C 1
ATOM 990 O O . ILE A 1 135 ? -13.305 7.109 12.953 1 98.88 135 ILE A O 1
ATOM 994 N N . TYR A 1 136 ? -12.375 5.742 14.398 1 98.88 136 TYR A N 1
ATOM 995 C CA . TYR A 1 136 ? -11.227 6.594 14.672 1 98.88 136 TYR A CA 1
ATOM 996 C C . TYR A 1 136 ? -9.938 5.941 14.18 1 98.88 136 TYR A C 1
ATOM 998 O O . TYR A 1 136 ? -9.445 4.984 14.789 1 98.88 136 TYR A O 1
ATOM 1006 N N . ALA A 1 137 ? -9.375 6.484 13.125 1 98.81 137 ALA A N 1
ATOM 1007 C CA . ALA A 1 137 ? -8.172 5.902 12.531 1 98.81 137 ALA A CA 1
ATOM 1008 C C . ALA A 1 137 ? -6.93 6.715 12.883 1 98.81 137 ALA A C 1
ATOM 1010 O O . ALA A 1 137 ? -6.91 7.938 12.711 1 98.81 137 ALA A O 1
ATOM 1011 N N . ALA A 1 138 ? -5.965 6.078 13.375 1 98.06 138 ALA A N 1
ATOM 1012 C CA . ALA A 1 138 ? -4.684 6.688 13.719 1 98.06 138 ALA A CA 1
ATOM 1013 C C . ALA A 1 138 ? -3.547 6.059 12.914 1 98.06 138 ALA A C 1
ATOM 1015 O O . ALA A 1 138 ? -3.42 4.832 12.859 1 98.06 138 ALA A O 1
ATOM 1016 N N . ILE A 1 139 ? -2.768 6.859 12.242 1 97.5 139 ILE A N 1
ATOM 1017 C CA . ILE A 1 139 ? -1.569 6.449 11.516 1 97.5 139 ILE A CA 1
ATOM 1018 C C . ILE A 1 139 ? -0.331 7.027 12.195 1 97.5 139 ILE A C 1
ATOM 1020 O O . ILE A 1 139 ? -0.18 8.25 12.289 1 97.5 139 ILE A O 1
ATOM 1024 N N . SER A 1 140 ? 0.53 6.199 12.656 1 95.38 140 SER A N 1
ATOM 1025 C CA . SER A 1 140 ? 1.711 6.676 13.375 1 95.38 140 SER A CA 1
ATOM 1026 C C . SER A 1 140 ? 2.945 5.859 13 1 95.38 140 SER A C 1
ATOM 1028 O O . SER A 1 140 ? 2.852 4.887 12.25 1 95.38 140 SER A O 1
ATOM 1030 N N . GLY A 1 141 ? 4.062 6.289 13.453 1 94.56 141 GLY A N 1
ATOM 1031 C CA . GLY A 1 141 ? 5.305 5.609 13.117 1 94.56 141 GLY A CA 1
ATOM 1032 C C . GLY A 1 141 ? 5.379 4.199 13.656 1 94.56 141 GLY A C 1
ATOM 1033 O O . GLY A 1 141 ? 5.773 3.271 12.945 1 94.56 141 GLY A O 1
ATOM 1034 N N . PHE A 1 142 ? 4.914 4.039 14.938 1 94.31 142 PHE A N 1
ATOM 1035 C CA . PHE A 1 142 ? 5.203 2.789 15.633 1 94.31 142 PHE A CA 1
ATOM 1036 C C . PHE A 1 142 ? 3.928 2.195 16.219 1 94.31 142 PHE A C 1
ATOM 1038 O O . PHE A 1 142 ? 3.973 1.172 16.906 1 94.31 142 PHE A O 1
ATOM 1045 N N . GLY A 1 143 ? 2.814 2.805 15.984 1 93.56 143 GLY A N 1
ATOM 1046 C CA . GLY A 1 143 ? 1.565 2.414 16.625 1 93.56 143 GLY A CA 1
ATOM 1047 C C . GLY A 1 143 ? 1.174 3.318 17.766 1 93.56 143 GLY A C 1
ATOM 1048 O O . GLY A 1 143 ? 1.99 4.105 18.25 1 93.56 143 GLY A O 1
ATOM 1049 N N . ALA A 1 144 ? -0 3.189 18.203 1 89.69 144 ALA A N 1
ATOM 1050 C CA . ALA A 1 144 ? -0.583 4.082 19.203 1 89.69 144 ALA A CA 1
ATOM 1051 C C . ALA A 1 144 ? 0.173 3.998 20.516 1 89.69 144 ALA A C 1
ATOM 1053 O O . ALA A 1 144 ? 0.212 4.965 21.281 1 89.69 144 ALA A O 1
ATOM 1054 N N . GLN A 1 145 ? 0.739 2.861 20.672 1 86.81 145 GLN A N 1
ATOM 1055 C CA . GLN A 1 145 ? 1.463 2.682 21.938 1 86.81 145 GLN A CA 1
ATOM 1056 C C . GLN A 1 145 ? 2.789 3.438 21.922 1 86.81 145 GLN A C 1
ATOM 1058 O O . GLN A 1 145 ? 3.406 3.645 22.969 1 86.81 145 GLN A O 1
ATOM 1063 N N . GLY A 1 146 ? 3.199 3.785 20.719 1 84.69 146 GLY A N 1
ATOM 1064 C CA . GLY A 1 146 ? 4.504 4.414 20.562 1 84.69 146 GLY A CA 1
ATOM 1065 C C . GLY A 1 146 ? 5.656 3.439 20.703 1 84.69 146 GLY A C 1
ATOM 1066 O O . GLY A 1 146 ? 5.453 2.223 20.688 1 84.69 146 GLY A O 1
ATOM 1067 N N . ALA A 1 147 ? 6.887 3.916 20.5 1 78.31 147 ALA A N 1
ATOM 1068 C CA . ALA A 1 147 ? 8.117 3.15 20.719 1 78.31 147 ALA A CA 1
ATOM 1069 C C . ALA A 1 147 ? 9.055 3.875 21.688 1 78.31 147 ALA A C 1
ATOM 1071 O O . ALA A 1 147 ? 9.031 5.105 21.781 1 78.31 147 ALA A O 1
ATOM 1072 N N . PRO A 1 148 ? 9.781 2.938 22.484 1 60.47 148 PRO A N 1
ATOM 1073 C CA . PRO A 1 148 ? 10.742 3.59 23.375 1 60.47 148 PRO A CA 1
ATOM 1074 C C . PRO A 1 148 ? 11.742 4.465 22.625 1 60.47 148 PRO A C 1
ATOM 1076 O O . PRO A 1 148 ? 12.258 4.059 21.578 1 60.47 148 PRO A O 1
ATOM 1079 N N . GLY A 1 149 ? 12.016 5.586 23.219 1 54 149 GLY A N 1
ATOM 1080 C CA . GLY A 1 149 ? 13.055 6.457 22.703 1 54 149 GLY A CA 1
ATOM 1081 C C . GLY A 1 149 ? 12.727 7.047 21.344 1 54 149 GLY A C 1
ATOM 1082 O O . GLY A 1 149 ? 13.531 7.777 20.766 1 54 149 GLY A O 1
ATOM 1083 N N . SER A 1 150 ? 11.641 6.41 20.781 1 52.94 150 SER A N 1
ATOM 1084 C CA . SER A 1 150 ? 11.469 6.664 19.344 1 52.94 150 SER A CA 1
ATOM 1085 C C . SER A 1 150 ? 11.055 8.109 19.094 1 52.94 150 SER A C 1
ATOM 1087 O O . SER A 1 150 ? 10.109 8.609 19.719 1 52.94 150 SER A O 1
ATOM 1089 N N . GLY A 1 151 ? 12.062 8.906 18.891 1 53.97 151 GLY A N 1
ATOM 1090 C CA . GLY A 1 151 ? 11.883 10.211 18.281 1 53.97 151 GLY A CA 1
ATOM 1091 C C . GLY A 1 151 ? 10.805 10.227 17.219 1 53.97 151 GLY A C 1
ATOM 1092 O O . GLY A 1 151 ? 10.078 9.242 17.047 1 53.97 151 GLY A O 1
ATOM 1093 N N . LYS A 1 152 ? 10.648 11.281 16.547 1 64.62 152 LYS A N 1
ATOM 1094 C CA . LYS A 1 152 ? 9.727 11.547 15.445 1 64.62 152 LYS A CA 1
ATOM 1095 C C . LYS A 1 152 ? 9.938 10.555 14.305 1 64.62 152 LYS A C 1
ATOM 1097 O O . LYS A 1 152 ? 11.078 10.297 13.906 1 64.62 152 LYS A O 1
ATOM 1102 N N . ALA A 1 153 ? 8.969 9.766 14.172 1 73.19 153 ALA A N 1
ATOM 1103 C CA . ALA A 1 153 ? 9.008 8.82 13.062 1 73.19 153 ALA A CA 1
ATOM 1104 C C . ALA A 1 153 ? 8.992 9.547 11.719 1 73.19 153 ALA A C 1
ATOM 1106 O O . ALA A 1 153 ? 8.102 10.359 11.453 1 73.19 153 ALA A O 1
ATOM 1107 N N . MET A 1 154 ? 10.086 9.531 11.078 1 85.5 154 MET A N 1
ATOM 1108 C CA . MET A 1 154 ? 10.203 9.984 9.695 1 85.5 154 MET A CA 1
ATOM 1109 C C . MET A 1 154 ? 10.375 8.805 8.742 1 85.5 154 MET A C 1
ATOM 1111 O O . MET A 1 154 ? 10.75 7.707 9.172 1 85.5 154 MET A O 1
ATOM 1115 N N . ASP A 1 155 ? 10.023 9.023 7.566 1 91.38 155 ASP A N 1
ATOM 1116 C CA . ASP A 1 155 ? 10.039 7.938 6.586 1 91.38 155 ASP A CA 1
ATOM 1117 C C . ASP A 1 155 ? 11.391 7.23 6.578 1 91.38 155 ASP A C 1
ATOM 1119 O O . ASP A 1 155 ? 11.453 6 6.621 1 91.38 155 ASP A O 1
ATOM 1123 N N . SER A 1 156 ? 12.461 7.984 6.609 1 91.69 156 SER A N 1
ATOM 1124 C CA . SER A 1 156 ? 13.797 7.406 6.492 1 91.69 156 SER A CA 1
ATOM 1125 C C . SER A 1 156 ? 14.125 6.539 7.703 1 91.69 156 SER A C 1
ATOM 1127 O O . SER A 1 156 ? 14.828 5.535 7.578 1 91.69 156 SER A O 1
ATOM 1129 N N . ILE A 1 157 ? 13.68 7.012 8.828 1 93.06 157 ILE A N 1
ATOM 1130 C CA . ILE A 1 157 ? 13.898 6.238 10.047 1 93.06 157 ILE A CA 1
ATOM 1131 C C . ILE A 1 157 ? 13.148 4.914 9.961 1 93.06 157 ILE A C 1
ATOM 1133 O O . ILE A 1 157 ? 13.68 3.863 10.312 1 93.06 157 ILE A O 1
ATOM 1137 N N . ILE A 1 158 ? 11.93 4.98 9.539 1 95.25 158 ILE A N 1
ATOM 1138 C CA . ILE A 1 158 ? 11.109 3.783 9.406 1 95.25 158 ILE A CA 1
ATOM 1139 C C . ILE A 1 158 ? 11.727 2.852 8.359 1 95.25 158 ILE A C 1
ATOM 1141 O O . ILE A 1 158 ? 11.766 1.635 8.555 1 95.25 158 ILE A O 1
ATOM 1145 N N . GLN A 1 159 ? 12.203 3.4 7.234 1 95.5 159 GLN A N 1
ATOM 1146 C CA . GLN A 1 159 ? 12.883 2.584 6.238 1 95.5 159 GLN A CA 1
ATOM 1147 C C . GLN A 1 159 ? 14.086 1.867 6.844 1 95.5 159 GLN A C 1
ATOM 1149 O O . GLN A 1 159 ? 14.297 0.677 6.602 1 95.5 159 GLN A O 1
ATOM 1154 N N . ALA A 1 160 ? 14.828 2.582 7.621 1 95.5 160 ALA A N 1
ATOM 1155 C CA . ALA A 1 160 ? 16.016 2.014 8.25 1 95.5 160 ALA A CA 1
ATOM 1156 C C . ALA A 1 160 ? 15.648 0.853 9.172 1 95.5 160 ALA A C 1
ATOM 1158 O O . ALA A 1 160 ? 16.297 -0.197 9.141 1 95.5 160 ALA A O 1
ATOM 1159 N N . LEU A 1 161 ? 14.617 1.029 9.875 1 95.44 161 LEU A N 1
ATOM 1160 C CA . LEU A 1 161 ? 14.227 0.053 10.883 1 95.44 161 LEU A CA 1
ATOM 1161 C C . LEU A 1 161 ? 13.523 -1.143 10.242 1 95.44 161 LEU A C 1
ATOM 1163 O O . LEU A 1 161 ? 13.539 -2.244 10.797 1 95.44 161 LEU A O 1
ATOM 1167 N N . SER A 1 162 ? 12.922 -0.989 9.117 1 96.62 162 SER A N 1
ATOM 1168 C CA . SER A 1 162 ? 12.062 -2.002 8.508 1 96.62 162 SER A CA 1
ATOM 1169 C C . SER A 1 162 ? 12.883 -3.039 7.754 1 96.62 162 SER A C 1
ATOM 1171 O O . SER A 1 162 ? 12.367 -4.094 7.375 1 96.62 162 SER A O 1
ATOM 1173 N N . GLY A 1 163 ? 14.172 -2.703 7.461 1 95.38 163 GLY A N 1
ATOM 1174 C CA . GLY A 1 163 ? 15.031 -3.619 6.73 1 95.38 163 GLY A CA 1
ATOM 1175 C C . GLY A 1 163 ? 14.969 -3.424 5.227 1 95.38 163 GLY A C 1
ATOM 1176 O O . GLY A 1 163 ? 15.742 -4.031 4.484 1 95.38 163 GLY A O 1
ATOM 1177 N N . VAL A 1 164 ? 14.164 -2.535 4.742 1 94.94 164 VAL A N 1
ATOM 1178 C CA . VAL A 1 164 ? 13.906 -2.418 3.312 1 94.94 164 VAL A CA 1
ATOM 1179 C C . VAL A 1 164 ? 15.156 -1.902 2.604 1 94.94 164 VAL A C 1
ATOM 1181 O O . VAL A 1 164 ? 15.406 -2.25 1.447 1 94.94 164 VAL A O 1
ATOM 1184 N N . MET A 1 165 ? 16.031 -1.169 3.277 1 94.38 165 MET A N 1
ATOM 1185 C CA . MET A 1 165 ? 17.203 -0.542 2.666 1 94.38 165 MET A CA 1
ATOM 1186 C C . MET A 1 165 ? 18.219 -1.59 2.256 1 94.38 165 MET A C 1
ATOM 1188 O O . MET A 1 165 ? 19.125 -1.309 1.455 1 94.38 165 MET A O 1
ATOM 1192 N N . TYR A 1 166 ? 18.094 -2.764 2.807 1 93.19 166 TYR A N 1
ATOM 1193 C CA . TYR A 1 166 ? 19.031 -3.83 2.502 1 93.19 166 TYR A CA 1
ATOM 1194 C C . TYR A 1 166 ? 18.469 -4.773 1.442 1 93.19 166 TYR A C 1
ATOM 1196 O O . TYR A 1 166 ? 19.062 -5.809 1.143 1 93.19 166 TYR A O 1
ATOM 1204 N N . THR A 1 167 ? 17.375 -4.457 0.865 1 91.44 167 THR A N 1
ATOM 1205 C CA . THR A 1 167 ? 16.781 -5.367 -0.102 1 91.44 167 THR A CA 1
ATOM 1206 C C . THR A 1 167 ? 17.188 -4.996 -1.523 1 91.44 167 THR A C 1
ATOM 1208 O O . THR A 1 167 ? 17 -5.785 -2.455 1 91.44 167 THR A O 1
ATOM 1211 N N . SER A 1 168 ? 17.781 -3.836 -1.681 1 89.25 168 SER A N 1
ATOM 1212 C CA . SER A 1 168 ? 18.188 -3.359 -2.996 1 89.25 168 SER A CA 1
ATOM 1213 C C . SER A 1 168 ? 19.703 -3.244 -3.092 1 89.25 168 SER A C 1
ATOM 1215 O O . SER A 1 168 ? 20.391 -3.104 -2.074 1 89.25 168 SER A O 1
ATOM 1217 N N . GLY A 1 169 ? 20.172 -3.199 -4.336 1 86.69 169 GLY A N 1
ATOM 1218 C CA . GLY A 1 169 ? 21.594 -3.041 -4.566 1 86.69 169 GLY A CA 1
ATOM 1219 C C . GLY A 1 169 ? 22.312 -4.359 -4.758 1 86.69 169 GLY A C 1
ATOM 1220 O O . GLY A 1 169 ? 21.688 -5.426 -4.734 1 86.69 169 GLY A O 1
ATOM 1221 N N . GLU A 1 170 ? 23.594 -4.258 -4.938 1 84.31 170 GLU A N 1
ATOM 1222 C CA . GLU A 1 170 ? 24.438 -5.434 -5.109 1 84.31 170 GLU A CA 1
ATOM 1223 C C . GLU A 1 170 ? 24.625 -6.176 -3.791 1 84.31 170 GLU A C 1
ATOM 1225 O O . GLU A 1 170 ? 24.484 -5.586 -2.717 1 84.31 170 GLU A O 1
ATOM 1230 N N . PRO A 1 171 ? 24.891 -7.469 -3.848 1 80.81 171 PRO A N 1
ATOM 1231 C CA . PRO A 1 171 ? 25.047 -8.266 -2.627 1 80.81 171 PRO A CA 1
ATOM 1232 C C . PRO A 1 171 ? 26 -7.617 -1.616 1 80.81 171 PRO A C 1
ATOM 1234 O O . PRO A 1 171 ? 25.719 -7.629 -0.413 1 80.81 171 PRO A O 1
ATOM 1237 N N . ASP A 1 172 ? 27.016 -6.914 -2.012 1 80.62 172 ASP A N 1
ATOM 1238 C CA . ASP A 1 172 ? 28 -6.379 -1.08 1 80.62 172 ASP A CA 1
ATOM 1239 C C . ASP A 1 172 ? 27.984 -4.852 -1.074 1 80.62 172 ASP A C 1
ATOM 1241 O O . ASP A 1 172 ? 28.891 -4.215 -0.54 1 80.62 172 ASP A O 1
ATOM 1245 N N . SER A 1 173 ? 26.938 -4.34 -1.599 1 82.19 173 SER A N 1
ATOM 1246 C CA . SER A 1 173 ? 26.875 -2.883 -1.642 1 82.19 173 SER A CA 1
ATOM 1247 C C . SER A 1 173 ? 26.25 -2.318 -0.365 1 82.19 173 SER A C 1
ATOM 1249 O O . SER A 1 173 ? 25.703 -3.066 0.448 1 82.19 173 SER A O 1
ATOM 1251 N N . ASP A 1 174 ? 26.438 -1.03 -0.156 1 87.31 174 ASP A N 1
ATOM 1252 C CA . ASP A 1 174 ? 25.781 -0.307 0.936 1 87.31 174 ASP A CA 1
ATOM 1253 C C . ASP A 1 174 ? 24.266 -0.349 0.802 1 87.31 174 ASP A C 1
ATOM 1255 O O . ASP A 1 174 ? 23.734 -0.608 -0.283 1 87.31 174 ASP A O 1
ATOM 1259 N N . PRO A 1 175 ? 23.594 -0.252 2.016 1 91.75 175 PRO A N 1
ATOM 1260 C CA . PRO A 1 175 ? 22.141 -0.17 1.91 1 91.75 175 PRO A CA 1
ATOM 1261 C C . PRO A 1 175 ? 21.672 0.983 1.022 1 91.75 175 PRO A C 1
ATOM 1263 O O . PRO A 1 175 ? 22.359 1.998 0.911 1 91.75 175 PRO A O 1
ATOM 1266 N N . VAL A 1 176 ? 20.594 0.781 0.373 1 91.56 176 VAL A N 1
ATOM 1267 C CA . VAL A 1 176 ? 20.047 1.777 -0.546 1 91.56 176 VAL A CA 1
ATOM 1268 C C . VAL A 1 176 ? 18.688 2.266 -0.037 1 91.56 176 VAL A C 1
ATOM 1270 O O . VAL A 1 176 ? 17.766 1.476 0.125 1 91.56 176 VAL A O 1
ATOM 1273 N N . ARG A 1 177 ? 18.656 3.537 0.238 1 91.25 177 ARG A N 1
ATOM 1274 C CA . ARG A 1 177 ? 17.375 4.121 0.613 1 91.25 177 ARG A CA 1
ATOM 1275 C C . ARG A 1 177 ? 16.406 4.109 -0.563 1 91.25 177 ARG A C 1
ATOM 1277 O O . ARG A 1 177 ? 16.766 4.465 -1.684 1 91.25 177 ARG A O 1
ATOM 1284 N N . VAL A 1 178 ? 15.164 3.656 -0.272 1 90.88 178 VAL A N 1
ATOM 1285 C CA . VAL A 1 178 ? 14.133 3.762 -1.3 1 90.88 178 VAL A CA 1
ATOM 1286 C C . VAL A 1 178 ? 13.82 5.23 -1.57 1 90.88 178 VAL A C 1
ATOM 1288 O O . VAL A 1 178 ? 13.555 5.996 -0.642 1 90.88 178 VAL A O 1
ATOM 1291 N N . GLY A 1 179 ? 13.891 5.59 -2.795 1 88.75 179 GLY A N 1
ATOM 1292 C CA . GLY A 1 179 ? 13.734 6.988 -3.168 1 88.75 179 GLY A CA 1
ATOM 1293 C C . GLY A 1 179 ? 12.359 7.543 -2.844 1 88.75 179 GLY A C 1
ATOM 1294 O O . GLY A 1 179 ? 12.234 8.711 -2.453 1 88.75 179 GLY A O 1
ATOM 1295 N N . LEU A 1 180 ? 11.344 6.785 -2.965 1 90.38 180 LEU A N 1
ATOM 1296 C CA . LEU A 1 180 ? 10 7.195 -2.574 1 90.38 180 LEU A CA 1
ATOM 1297 C C . LEU A 1 180 ? 9.82 7.102 -1.063 1 90.38 180 LEU A C 1
ATOM 1299 O O . LEU A 1 180 ? 10.367 6.199 -0.424 1 90.38 180 LEU A O 1
ATOM 1303 N N . PRO A 1 181 ? 9.094 8.078 -0.497 1 92.25 181 PRO A N 1
ATOM 1304 C CA . PRO A 1 181 ? 8.727 7.891 0.909 1 92.25 181 PRO A CA 1
ATOM 1305 C C . PRO A 1 181 ? 7.766 6.727 1.119 1 92.25 181 PRO A C 1
ATOM 1307 O O . PRO A 1 181 ? 6.602 6.938 1.463 1 92.25 181 PRO A O 1
ATOM 1310 N N . ILE A 1 182 ? 8.281 5.547 1.016 1 95.12 182 ILE A N 1
ATOM 1311 C CA . ILE A 1 182 ? 7.488 4.328 0.883 1 95.12 182 ILE A CA 1
ATOM 1312 C C . ILE A 1 182 ? 6.746 4.051 2.188 1 95.12 182 ILE A C 1
ATOM 1314 O O . ILE A 1 182 ? 5.625 3.543 2.176 1 95.12 182 ILE A O 1
ATOM 1318 N N . ALA A 1 183 ? 7.336 4.309 3.328 1 95.06 183 ALA A N 1
ATOM 1319 C CA . ALA A 1 183 ? 6.641 4.102 4.598 1 95.06 183 ALA A CA 1
ATOM 1320 C C . ALA A 1 183 ? 5.441 5.035 4.719 1 95.06 183 ALA A C 1
ATOM 1322 O O . ALA A 1 183 ? 4.367 4.617 5.16 1 95.06 183 ALA A O 1
ATOM 1323 N N . ASP A 1 184 ? 5.625 6.277 4.277 1 95.5 184 ASP A N 1
ATOM 1324 C CA . ASP A 1 184 ? 4.559 7.277 4.301 1 95.5 184 ASP A CA 1
ATOM 1325 C C . ASP A 1 184 ? 3.451 6.926 3.312 1 95.5 184 ASP A C 1
ATOM 1327 O O . ASP A 1 184 ? 2.32 7.395 3.447 1 95.5 184 ASP A O 1
ATOM 1331 N N . LEU A 1 185 ? 3.814 6.172 2.33 1 96.69 185 LEU A N 1
ATOM 1332 C CA . LEU A 1 185 ? 2.857 5.926 1.257 1 96.69 185 LEU A CA 1
ATOM 1333 C C . LEU A 1 185 ? 2.131 4.602 1.468 1 96.69 185 LEU A C 1
ATOM 1335 O O . LEU A 1 185 ? 1.011 4.418 0.987 1 96.69 185 LEU A O 1
ATOM 1339 N N . LEU A 1 186 ? 2.719 3.695 2.223 1 97.69 186 LEU A N 1
ATOM 1340 C CA . LEU A 1 186 ? 2.141 2.371 2.426 1 97.69 186 LEU A CA 1
ATOM 1341 C C . LEU A 1 186 ? 1.15 2.381 3.584 1 97.69 186 LEU A C 1
ATOM 1343 O O . LEU A 1 186 ? 0.057 1.821 3.479 1 97.69 186 LEU A O 1
ATOM 1347 N N . ALA A 1 187 ? 1.501 2.994 4.676 1 97.94 187 ALA A N 1
ATOM 1348 C CA . ALA A 1 187 ? 0.675 2.992 5.883 1 97.94 187 ALA A CA 1
ATOM 1349 C C . ALA A 1 187 ? -0.723 3.529 5.59 1 97.94 187 ALA A C 1
ATOM 1351 O O . ALA A 1 187 ? -1.72 2.963 6.043 1 97.94 187 ALA A O 1
ATOM 1352 N N . PRO A 1 188 ? -0.85 4.609 4.785 1 98.5 188 PRO A N 1
ATOM 1353 C CA . PRO A 1 188 ? -2.188 5.129 4.488 1 98.5 188 PRO A CA 1
ATOM 1354 C C . PRO A 1 188 ? -3.068 4.113 3.764 1 98.5 188 PRO A C 1
ATOM 1356 O O . PRO A 1 188 ? -4.289 4.109 3.945 1 98.5 188 PRO A O 1
ATOM 1359 N N . LEU A 1 189 ? -2.482 3.291 2.914 1 98.81 189 LEU A N 1
ATOM 1360 C CA . LEU A 1 189 ? -3.268 2.289 2.201 1 98.81 189 LEU A CA 1
ATOM 1361 C C . LEU A 1 189 ? -3.889 1.291 3.176 1 98.81 189 LEU A C 1
ATOM 1363 O O . LEU A 1 189 ? -5.07 0.963 3.064 1 98.81 189 LEU A O 1
ATOM 1367 N N . PHE A 1 190 ? -3.131 0.844 4.152 1 98.81 190 PHE A N 1
ATOM 1368 C CA . PHE A 1 190 ? -3.654 -0.057 5.172 1 98.81 190 PHE A CA 1
ATOM 1369 C C . PHE A 1 190 ? -4.68 0.654 6.047 1 98.81 190 PHE A C 1
ATOM 1371 O O . PHE A 1 190 ? -5.656 0.046 6.488 1 98.81 190 PHE A O 1
ATOM 1378 N N . ALA A 1 191 ? -4.445 1.925 6.32 1 98.88 191 ALA A N 1
ATOM 1379 C CA . ALA A 1 191 ? -5.406 2.691 7.105 1 98.88 191 ALA A CA 1
ATOM 1380 C C . ALA A 1 191 ? -6.758 2.768 6.398 1 98.88 191 ALA A C 1
ATOM 1382 O O . ALA A 1 191 ? -7.805 2.6 7.027 1 98.88 191 ALA A O 1
ATOM 1383 N N . VAL A 1 192 ? -6.738 3.041 5.078 1 98.94 192 VAL A N 1
ATOM 1384 C CA . VAL A 1 192 ? -7.973 3.123 4.309 1 98.94 192 VAL A CA 1
ATOM 1385 C C . VAL A 1 192 ? -8.664 1.761 4.289 1 98.94 192 VAL A C 1
ATOM 1387 O O . VAL A 1 192 ? -9.883 1.674 4.426 1 98.94 192 VAL A O 1
ATOM 1390 N N . ILE A 1 193 ? -7.879 0.667 4.129 1 98.88 193 ILE A N 1
ATOM 1391 C CA . ILE A 1 193 ? -8.43 -0.68 4.207 1 98.88 193 ILE A CA 1
ATOM 1392 C C . ILE A 1 193 ? -9.109 -0.882 5.562 1 98.88 193 ILE A C 1
ATOM 1394 O O . ILE A 1 193 ? -10.227 -1.393 5.637 1 98.88 193 ILE A O 1
ATOM 1398 N N . GLY A 1 194 ? -8.391 -0.477 6.645 1 98.81 194 GLY A N 1
ATOM 1399 C CA . GLY A 1 194 ? -8.961 -0.572 7.98 1 98.81 194 GLY A CA 1
ATOM 1400 C C . GLY A 1 194 ? -10.242 0.224 8.141 1 98.81 194 GLY A C 1
ATOM 1401 O O . GLY A 1 194 ? -11.227 -0.278 8.688 1 98.81 194 GLY A O 1
ATOM 1402 N N . VAL A 1 195 ? -10.289 1.454 7.652 1 98.88 195 VAL A N 1
ATOM 1403 C CA . VAL A 1 195 ? -11.445 2.338 7.766 1 98.88 195 VAL A CA 1
ATOM 1404 C C . VAL A 1 195 ? -12.633 1.739 7.008 1 98.88 195 VAL A C 1
ATOM 1406 O O . VAL A 1 195 ? -13.742 1.652 7.539 1 98.88 195 VAL A O 1
ATOM 1409 N N . LEU A 1 196 ? -12.391 1.293 5.754 1 98.75 196 LEU A N 1
ATOM 1410 C CA . LEU A 1 196 ? -13.461 0.724 4.938 1 98.75 196 LEU A CA 1
ATOM 1411 C C . LEU A 1 196 ? -14.008 -0.551 5.574 1 98.75 196 LEU A C 1
ATOM 1413 O O . LEU A 1 196 ? -15.211 -0.788 5.559 1 98.75 196 LEU A O 1
ATOM 1417 N N . SER A 1 197 ? -13.086 -1.372 6.129 1 98.44 197 SER A N 1
ATOM 1418 C CA . SER A 1 197 ? -13.508 -2.578 6.836 1 98.44 197 SER A CA 1
ATOM 1419 C C . SER A 1 197 ? -14.383 -2.234 8.039 1 98.44 197 SER A C 1
ATOM 1421 O O . SER A 1 197 ? -15.398 -2.891 8.281 1 98.44 197 SER A O 1
ATOM 1423 N N . ALA A 1 198 ? -13.953 -1.226 8.773 1 98.19 198 ALA A N 1
ATOM 1424 C CA . ALA A 1 198 ? -14.711 -0.788 9.945 1 98.19 198 ALA A CA 1
ATOM 1425 C C . ALA A 1 198 ? -16.078 -0.232 9.547 1 98.19 198 ALA A C 1
ATOM 1427 O O . ALA A 1 198 ? -17.047 -0.39 10.281 1 98.19 198 ALA A O 1
ATOM 1428 N N . ILE A 1 199 ? -16.172 0.474 8.398 1 98 199 ILE A N 1
ATOM 1429 C CA . ILE A 1 199 ? -17.438 0.98 7.895 1 98 199 ILE A CA 1
ATOM 1430 C C . ILE A 1 199 ? -18.391 -0.185 7.629 1 98 199 ILE A C 1
ATOM 1432 O O . ILE A 1 199 ? -19.562 -0.135 8.008 1 98 199 ILE A O 1
ATOM 1436 N N . VAL A 1 200 ? -17.875 -1.258 7.008 1 96.25 200 VAL A N 1
ATOM 1437 C CA . VAL A 1 200 ? -18.672 -2.445 6.734 1 96.25 200 VAL A CA 1
ATOM 1438 C C . VAL A 1 200 ? -19.203 -3.027 8.047 1 96.25 200 VAL A C 1
ATOM 1440 O O . VAL A 1 200 ? -20.375 -3.408 8.141 1 96.25 200 VAL A O 1
ATOM 1443 N N . GLU A 1 201 ? -18.406 -3.023 9.031 1 94.56 201 GLU A N 1
ATOM 1444 C CA . GLU A 1 201 ? -18.766 -3.605 10.32 1 94.56 201 GLU A CA 1
ATOM 1445 C C . GLU A 1 201 ? -19.781 -2.736 11.047 1 94.56 201 GLU A C 1
ATOM 1447 O O . GLU A 1 201 ? -20.734 -3.25 11.641 1 94.56 201 GLU A O 1
ATOM 1452 N N . VAL A 1 202 ? -19.609 -1.397 11.078 1 94.94 202 VAL A N 1
ATOM 1453 C CA . VAL A 1 202 ? -20.5 -0.464 11.758 1 94.94 202 VAL A CA 1
ATOM 1454 C C . VAL A 1 202 ? -21.906 -0.565 11.164 1 94.94 202 VAL A C 1
ATOM 1456 O O . VAL A 1 202 ? -22.891 -0.435 11.883 1 94.94 202 VAL A O 1
ATOM 1459 N N . GLU A 1 203 ? -21.906 -0.783 9.891 1 91.38 203 GLU A N 1
ATOM 1460 C CA . GLU A 1 203 ? -23.203 -0.902 9.227 1 91.38 203 GLU A CA 1
ATOM 1461 C C . GLU A 1 203 ? -23.969 -2.115 9.734 1 91.38 203 GLU A C 1
ATOM 1463 O O . GLU A 1 203 ? -25.203 -2.117 9.734 1 91.38 203 GLU A O 1
ATOM 1468 N N . GLN A 1 204 ? -23.281 -3.047 10.234 1 88.56 204 GLN A N 1
ATOM 1469 C CA . GLN A 1 204 ? -23.906 -4.258 10.742 1 88.56 204 GLN A CA 1
ATOM 1470 C C . GLN A 1 204 ? -24.125 -4.172 12.25 1 88.56 204 GLN A C 1
ATOM 1472 O O . GLN A 1 204 ? -25.172 -4.57 12.75 1 88.56 204 GLN A O 1
ATOM 1477 N N . SER A 1 205 ? -23.203 -3.617 12.969 1 90.88 205 SER A N 1
ATOM 1478 C CA . SER A 1 205 ? -23.203 -3.707 14.422 1 90.88 205 SER A CA 1
ATOM 1479 C C . SER A 1 205 ? -23.656 -2.4 15.062 1 90.88 205 SER A C 1
ATOM 1481 O O . SER A 1 205 ? -24.109 -2.383 16.219 1 90.88 205 SER A O 1
ATOM 1483 N N . GLY A 1 206 ? -23.469 -1.264 14.32 1 93.62 206 GLY A N 1
ATOM 1484 C CA . GLY A 1 206 ? -23.75 0.055 14.867 1 93.62 206 GLY A CA 1
ATOM 1485 C C . GLY A 1 206 ? -22.656 0.548 15.805 1 93.62 206 GLY A C 1
ATOM 1486 O O . GLY A 1 206 ? -22.75 1.656 16.344 1 93.62 206 GLY A O 1
ATOM 1487 N N . VAL A 1 207 ? -21.625 -0.222 15.961 1 94.94 207 VAL A N 1
ATOM 1488 C CA . VAL A 1 207 ? -20.578 0.103 16.922 1 94.94 207 VAL A CA 1
ATOM 1489 C C . VAL A 1 207 ? -19.297 0.504 16.188 1 94.94 207 VAL A C 1
ATOM 1491 O O . VAL A 1 207 ? -18.797 -0.25 15.359 1 94.94 207 VAL A O 1
ATOM 1494 N N . GLY A 1 208 ? -18.844 1.7 16.531 1 97.06 208 GLY A N 1
ATOM 1495 C CA . GLY A 1 208 ? -17.578 2.15 15.961 1 97.06 208 GLY A CA 1
ATOM 1496 C C . GLY A 1 208 ? -16.375 1.501 16.609 1 97.06 208 GLY A C 1
ATOM 1497 O O . GLY A 1 208 ? -16.516 0.616 17.453 1 97.06 208 GLY A O 1
ATOM 1498 N N . GLN A 1 209 ? -15.188 1.883 16.172 1 97.69 209 GLN A N 1
ATOM 1499 C CA . GLN A 1 209 ? -13.961 1.336 16.75 1 97.69 209 GLN A CA 1
ATOM 1500 C C . GLN A 1 209 ? -12.742 2.146 16.312 1 97.69 209 GLN A C 1
ATOM 1502 O O . GLN A 1 209 ? -12.836 2.982 15.406 1 97.69 209 GLN A O 1
ATOM 1507 N N . GLN A 1 210 ? -11.695 1.875 16.984 1 98.12 210 GLN A N 1
ATOM 1508 C CA . GLN A 1 210 ? -10.406 2.455 16.641 1 98.12 210 GLN A CA 1
ATOM 1509 C C . GLN A 1 210 ? -9.664 1.577 15.633 1 98.12 210 GLN A C 1
ATOM 1511 O O . GLN A 1 210 ? -9.688 0.349 15.734 1 98.12 210 GLN A O 1
ATOM 1516 N N . VAL A 1 211 ? -9.102 2.186 14.617 1 98.5 211 VAL A N 1
ATOM 1517 C CA . VAL A 1 211 ? -8.203 1.565 13.648 1 98.5 211 VAL A CA 1
ATOM 1518 C C . VAL A 1 211 ? -6.789 2.119 13.82 1 98.5 211 VAL A C 1
ATOM 1520 O O . VAL A 1 211 ? -6.555 3.314 13.633 1 98.5 211 VAL A O 1
ATOM 1523 N N . ASP A 1 212 ? -5.848 1.286 14.211 1 98.06 212 ASP A N 1
ATOM 1524 C CA . ASP A 1 212 ? -4.48 1.7 14.516 1 98.06 212 ASP A CA 1
ATOM 1525 C C . ASP A 1 212 ? -3.484 1.072 13.547 1 98.06 212 ASP A C 1
ATOM 1527 O O . ASP A 1 212 ? -3.348 -0.152 13.492 1 98.06 212 ASP A O 1
ATOM 1531 N N . VAL A 1 213 ? -2.805 1.919 12.766 1 98.06 213 VAL A N 1
ATOM 1532 C CA . VAL A 1 213 ? -1.844 1.464 11.773 1 98.06 213 VAL A CA 1
ATOM 1533 C C . VAL A 1 213 ? -0.475 2.082 12.047 1 98.06 213 VAL A C 1
ATOM 1535 O O . VAL A 1 213 ? -0.369 3.285 12.289 1 98.06 213 VAL A O 1
ATOM 1538 N N . SER A 1 214 ? 0.552 1.333 12.047 1 96.94 214 SER A N 1
ATOM 1539 C CA . SER A 1 214 ? 1.92 1.812 12.219 1 96.94 214 SER A CA 1
ATOM 1540 C C . SER A 1 214 ? 2.691 1.766 10.906 1 96.94 214 SER A C 1
ATOM 1542 O O . SER A 1 214 ? 2.52 0.838 10.109 1 96.94 214 SER A O 1
ATOM 1544 N N . MET A 1 215 ? 3.471 2.789 10.672 1 96.94 215 MET A N 1
ATOM 1545 C CA . MET A 1 215 ? 4.316 2.824 9.484 1 96.94 215 MET A CA 1
ATOM 1546 C C . MET A 1 215 ? 5.316 1.674 9.492 1 96.94 215 MET A C 1
ATOM 1548 O O . MET A 1 215 ? 5.523 1.018 8.469 1 96.94 215 MET A O 1
ATOM 1552 N N . LEU A 1 216 ? 5.945 1.459 10.633 1 96.75 216 LEU A N 1
ATOM 1553 C CA . LEU A 1 216 ? 6.926 0.385 10.742 1 96.75 216 LEU A CA 1
ATOM 1554 C C . LEU A 1 216 ? 6.281 -0.97 10.469 1 96.75 216 LEU A C 1
ATOM 1556 O O . LEU A 1 216 ? 6.82 -1.775 9.703 1 96.75 216 LEU A O 1
ATOM 1560 N N . GLY A 1 217 ? 5.156 -1.207 11.102 1 97.5 217 GLY A N 1
ATOM 1561 C CA . GLY A 1 217 ? 4.445 -2.459 10.906 1 97.5 217 GLY A CA 1
ATOM 1562 C C . GLY A 1 217 ? 4 -2.674 9.469 1 97.5 217 GLY A C 1
ATOM 1563 O O . GLY A 1 217 ? 4.125 -3.775 8.93 1 97.5 217 GLY A O 1
ATOM 1564 N N . ALA A 1 218 ? 3.48 -1.637 8.828 1 98.06 218 ALA A N 1
ATOM 1565 C CA . ALA A 1 218 ? 3.035 -1.721 7.438 1 98.06 218 ALA A CA 1
ATOM 1566 C C . ALA A 1 218 ? 4.184 -2.129 6.52 1 98.06 218 ALA A C 1
ATOM 1568 O O . ALA A 1 218 ? 4.047 -3.059 5.719 1 98.06 218 ALA A O 1
ATOM 1569 N N . LEU A 1 219 ? 5.285 -1.488 6.656 1 97.81 219 LEU A N 1
ATOM 1570 C CA . LEU A 1 219 ? 6.414 -1.729 5.766 1 97.81 219 LEU A CA 1
ATOM 1571 C C . LEU A 1 219 ? 7.062 -3.076 6.062 1 97.81 219 LEU A C 1
ATOM 1573 O O . LEU A 1 219 ? 7.387 -3.83 5.145 1 97.81 219 LEU A O 1
ATOM 1577 N N . THR A 1 220 ? 7.223 -3.408 7.348 1 97.62 220 THR A N 1
ATOM 1578 C CA . THR A 1 220 ? 7.875 -4.664 7.711 1 97.62 220 THR A CA 1
ATOM 1579 C C . THR A 1 220 ? 6.992 -5.855 7.348 1 97.62 220 THR A C 1
ATOM 1581 O O . THR A 1 220 ? 7.5 -6.914 6.965 1 97.62 220 THR A O 1
ATOM 1584 N N . SER A 1 221 ? 5.707 -5.695 7.52 1 97.75 221 SER A N 1
ATOM 1585 C CA . SER A 1 221 ? 4.793 -6.75 7.094 1 97.75 221 SER A CA 1
ATOM 1586 C C . SER A 1 221 ? 4.949 -7.051 5.605 1 97.75 221 SER A C 1
ATOM 1588 O O . SER A 1 221 ? 4.992 -8.219 5.207 1 97.75 221 SER A O 1
ATOM 1590 N N . LEU A 1 222 ? 5.027 -6.051 4.82 1 96.69 222 LEU A N 1
ATOM 1591 C CA . LEU A 1 222 ? 5.211 -6.227 3.383 1 96.69 222 LEU A CA 1
ATOM 1592 C C . LEU A 1 222 ? 6.555 -6.883 3.084 1 96.69 222 LEU A C 1
ATOM 1594 O O . LEU A 1 222 ? 6.645 -7.758 2.217 1 96.69 222 LEU A O 1
ATOM 1598 N N . LEU A 1 223 ? 7.555 -6.43 3.777 1 95.44 223 LEU A N 1
ATOM 1599 C CA . LEU A 1 223 ? 8.883 -7.008 3.633 1 95.44 223 LEU A CA 1
ATOM 1600 C C . LEU A 1 223 ? 8.859 -8.508 3.908 1 95.44 223 LEU A C 1
ATOM 1602 O O . LEU A 1 223 ? 9.523 -9.281 3.215 1 95.44 223 LEU A O 1
ATOM 1606 N N . SER A 1 224 ? 8.078 -8.906 4.816 1 95.38 224 SER A N 1
ATOM 1607 C CA . SER A 1 224 ? 8.07 -10.273 5.316 1 95.38 224 SER A CA 1
ATOM 1608 C C . SER A 1 224 ? 7.359 -11.219 4.348 1 95.38 224 SER A C 1
ATOM 1610 O O . SER A 1 224 ? 7.359 -12.43 4.543 1 95.38 224 SER A O 1
ATOM 1612 N N . ILE A 1 225 ? 6.789 -10.656 3.336 1 94.12 225 ILE A N 1
ATOM 1613 C CA . ILE A 1 225 ? 6.191 -11.5 2.307 1 94.12 225 ILE A CA 1
ATOM 1614 C C . ILE A 1 225 ? 7.281 -12.312 1.607 1 94.12 225 ILE A C 1
ATOM 1616 O O . ILE A 1 225 ? 7.043 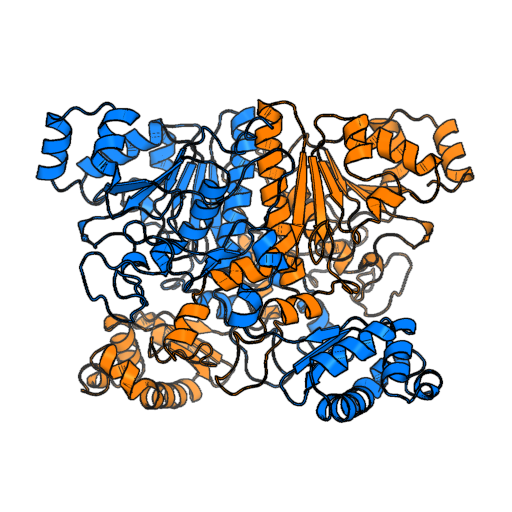-13.445 1.178 1 94.12 225 ILE A O 1
ATOM 1620 N N . GLU A 1 226 ? 8.43 -11.672 1.457 1 89.75 226 GLU A N 1
ATOM 1621 C CA . GLU A 1 226 ? 9.602 -12.414 1.011 1 89.75 226 GLU A CA 1
ATOM 1622 C C . GLU A 1 226 ? 10.258 -13.164 2.17 1 89.75 226 GLU A C 1
ATOM 1624 O O . GLU A 1 226 ? 10.484 -12.586 3.236 1 89.75 226 GLU A O 1
ATOM 1629 N N . PRO A 1 227 ? 10.547 -14.352 1.981 1 88.19 227 PRO A N 1
ATOM 1630 C CA . PRO A 1 227 ? 11.078 -15.141 3.098 1 88.19 227 PRO A CA 1
ATOM 1631 C C . PRO A 1 227 ? 12.57 -14.906 3.326 1 88.19 227 PRO A C 1
ATOM 1633 O O . PRO A 1 227 ? 13.367 -15.836 3.219 1 88.19 227 PRO A O 1
ATOM 1636 N N . PHE A 1 228 ? 12.922 -13.766 3.748 1 86.75 228 PHE A N 1
ATOM 1637 C CA . PHE A 1 228 ? 14.312 -13.367 3.92 1 86.75 228 PHE A CA 1
ATOM 1638 C C . PHE A 1 228 ? 14.977 -14.188 5.016 1 86.75 228 PHE A C 1
ATOM 1640 O O . PHE A 1 228 ? 16.172 -14.492 4.934 1 86.75 228 PHE A O 1
ATOM 1647 N N . ASP A 1 229 ? 14.258 -14.469 6.051 1 84.94 229 ASP A N 1
ATOM 1648 C CA . ASP A 1 229 ? 14.82 -15.297 7.113 1 84.94 229 ASP A CA 1
ATOM 1649 C C . ASP A 1 229 ? 15.164 -16.688 6.598 1 84.94 229 ASP A C 1
ATOM 1651 O O . ASP A 1 229 ? 16.219 -17.25 6.938 1 84.94 229 ASP A O 1
ATOM 1655 N N . ALA A 1 230 ? 14.281 -17.25 5.824 1 85.75 230 ALA A N 1
ATOM 1656 C CA . ALA A 1 230 ? 14.562 -18.562 5.223 1 85.75 230 ALA A CA 1
ATOM 1657 C C . ALA A 1 230 ? 15.805 -18.484 4.332 1 85.75 230 ALA A C 1
ATOM 1659 O O . ALA A 1 230 ? 16.641 -19.391 4.367 1 85.75 230 ALA A O 1
ATOM 1660 N N . PHE A 1 231 ? 15.898 -17.453 3.57 1 84.88 231 PHE A N 1
ATOM 1661 C CA . PHE A 1 231 ? 17.047 -17.281 2.695 1 84.88 231 PHE A CA 1
ATOM 1662 C C . PHE A 1 231 ? 18.344 -17.172 3.506 1 84.88 231 PHE A C 1
ATOM 1664 O O . PHE A 1 231 ? 19.359 -17.781 3.145 1 84.88 231 PHE A O 1
ATOM 1671 N N . GLU A 1 232 ? 18.25 -16.438 4.5 1 84.38 232 GLU A N 1
ATOM 1672 C CA . GLU A 1 232 ? 19.422 -16.297 5.359 1 84.38 232 GLU A CA 1
ATOM 1673 C C . GLU A 1 232 ? 19.828 -17.641 5.949 1 84.38 232 GLU A C 1
ATOM 1675 O O . GLU A 1 232 ? 21.016 -18 5.949 1 84.38 232 GLU A O 1
ATOM 1680 N N . LEU A 1 233 ? 18.922 -18.375 6.445 1 84.56 233 LEU A N 1
ATOM 1681 C CA . LEU A 1 233 ? 19.188 -19.656 7.07 1 84.56 233 LEU A CA 1
ATOM 1682 C C . LEU A 1 233 ? 19.766 -20.641 6.059 1 84.56 233 LEU A C 1
ATOM 1684 O O . LEU A 1 233 ? 20.594 -21.484 6.406 1 84.56 233 LEU A O 1
ATOM 1688 N N . LEU A 1 234 ? 19.375 -20.5 4.859 1 86.75 234 LEU A N 1
ATOM 1689 C CA . LEU A 1 234 ? 19.797 -21.422 3.82 1 86.75 234 LEU A CA 1
ATOM 1690 C C . LEU A 1 234 ? 21.047 -20.906 3.111 1 86.75 234 LEU A C 1
ATOM 1692 O O . LEU A 1 234 ? 21.562 -21.547 2.193 1 86.75 234 LEU A O 1
ATOM 1696 N N . GLY A 1 235 ? 21.531 -19.703 3.494 1 82.31 235 GLY A N 1
ATOM 1697 C CA . GLY A 1 235 ? 22.734 -19.109 2.922 1 82.31 235 GLY A CA 1
ATOM 1698 C C . GLY A 1 235 ? 22.516 -18.578 1.516 1 82.31 235 GLY A C 1
ATOM 1699 O O . GLY A 1 235 ? 23.469 -18.516 0.725 1 82.31 235 GLY A O 1
ATOM 1700 N N . ALA A 1 236 ? 21.344 -18.328 1.185 1 78.19 236 ALA A N 1
ATOM 1701 C CA . ALA A 1 236 ? 21.016 -17.75 -0.118 1 78.19 236 ALA A CA 1
ATOM 1702 C C . ALA A 1 236 ? 21.141 -16.234 -0.083 1 78.19 236 ALA A C 1
ATOM 1704 O O . ALA A 1 236 ? 20.797 -15.602 0.921 1 78.19 236 ALA A O 1
ATOM 1705 N N . PRO A 1 237 ? 21.625 -15.656 -1.197 1 77 237 PRO A N 1
ATOM 1706 C CA . PRO A 1 237 ? 21.703 -14.195 -1.213 1 77 237 PRO A CA 1
ATOM 1707 C C . PRO A 1 237 ? 20.328 -13.531 -1.217 1 77 237 PRO A C 1
ATOM 1709 O O . PRO A 1 237 ? 19.406 -14.039 -1.857 1 77 237 PRO A O 1
ATOM 1712 N N . THR A 1 238 ? 20.266 -12.438 -0.461 1 77.25 238 THR A N 1
ATOM 1713 C CA . THR A 1 238 ? 19 -11.703 -0.374 1 77.25 238 THR A CA 1
ATOM 1714 C C . THR A 1 238 ? 18.953 -10.586 -1.41 1 77.25 238 THR A C 1
ATOM 1716 O O . THR A 1 238 ? 17.875 -10.148 -1.82 1 77.25 238 THR A O 1
ATOM 1719 N N . ARG A 1 239 ? 20.031 -10.016 -1.811 1 83.25 239 ARG A N 1
ATOM 1720 C CA . ARG A 1 239 ? 20.156 -8.992 -2.842 1 83.25 239 ARG A CA 1
ATOM 1721 C C . ARG A 1 239 ? 21.094 -9.461 -3.957 1 83.25 239 ARG A C 1
ATOM 1723 O O . ARG A 1 239 ? 22.094 -10.133 -3.695 1 83.25 239 ARG A O 1
ATOM 1730 N N . THR A 1 240 ? 20.594 -9.172 -5.211 1 77.69 240 THR A N 1
ATOM 1731 C CA . THR A 1 240 ? 21.375 -9.688 -6.32 1 77.69 240 THR A CA 1
ATOM 1732 C C . THR A 1 240 ? 21.781 -8.562 -7.273 1 77.69 240 THR A C 1
ATOM 1734 O O . THR A 1 240 ? 22.375 -8.812 -8.32 1 77.69 240 THR A O 1
ATOM 1737 N N . GLY A 1 241 ? 21.422 -7.332 -6.879 1 82.19 241 GLY A N 1
ATOM 1738 C CA . GLY A 1 241 ? 21.797 -6.211 -7.727 1 82.19 241 GLY A CA 1
ATOM 1739 C C . GLY A 1 241 ? 20.859 -6.023 -8.914 1 82.19 241 GLY A C 1
ATOM 1740 O O . GLY A 1 241 ? 19.641 -6.129 -8.773 1 82.19 241 GLY A O 1
ATOM 1741 N N . ARG A 1 242 ? 21.5 -5.758 -10.117 1 87.19 242 ARG A N 1
ATOM 1742 C CA . ARG A 1 242 ? 20.734 -5.395 -11.305 1 87.19 242 ARG A CA 1
ATOM 1743 C C . ARG A 1 242 ? 20.125 -6.625 -11.953 1 87.19 242 ARG A C 1
ATOM 1745 O O . ARG A 1 242 ? 19.125 -6.523 -12.664 1 87.19 242 ARG A O 1
ATOM 1752 N N . THR A 1 243 ? 20.766 -7.789 -11.695 1 88.75 243 THR A N 1
ATOM 1753 C CA . THR A 1 243 ? 20.297 -9.016 -12.32 1 88.75 243 THR A CA 1
ATOM 1754 C C . THR A 1 243 ? 19.859 -10.031 -11.273 1 88.75 243 THR A C 1
ATOM 1756 O O . THR A 1 243 ? 20.125 -9.852 -10.078 1 88.75 243 THR A O 1
ATOM 1759 N N . LEU A 1 244 ? 19.078 -10.945 -11.617 1 86.31 244 LEU A N 1
ATOM 1760 C CA . LEU A 1 244 ? 18.688 -12.07 -10.773 1 86.31 244 LEU A CA 1
ATOM 1761 C C . LEU A 1 244 ? 19.172 -13.391 -11.359 1 86.31 244 LEU A C 1
ATOM 1763 O O . LEU A 1 244 ? 18.453 -14.016 -12.156 1 86.31 244 LEU A O 1
ATOM 1767 N N . PRO A 1 245 ? 20.25 -13.891 -10.898 1 85.56 245 PRO A N 1
ATOM 1768 C CA . PRO A 1 245 ? 20.875 -15.078 -11.492 1 85.56 245 PRO A CA 1
ATOM 1769 C C . PRO A 1 245 ? 19.938 -16.297 -11.492 1 85.56 245 PRO A C 1
ATOM 1771 O O . PRO A 1 245 ? 19.922 -17.062 -12.453 1 85.56 245 PRO A O 1
ATOM 1774 N N . ARG A 1 246 ? 19.141 -16.469 -10.539 1 82.94 246 ARG A N 1
ATOM 1775 C CA . ARG A 1 246 ? 18.281 -17.625 -10.391 1 82.94 246 ARG A CA 1
ATOM 1776 C C . ARG A 1 246 ? 17.188 -17.641 -11.461 1 82.94 246 ARG A C 1
ATOM 1778 O O . ARG A 1 246 ? 16.5 -18.641 -11.641 1 82.94 246 ARG A O 1
ATOM 1785 N N . LEU A 1 247 ? 17.016 -16.516 -12.156 1 87.88 247 LEU A N 1
ATOM 1786 C CA . LEU A 1 247 ? 16.016 -16.375 -13.211 1 87.88 247 LEU A CA 1
ATOM 1787 C C . LEU A 1 247 ? 16.656 -15.977 -14.531 1 87.88 247 LEU A C 1
ATOM 1789 O O . LEU A 1 247 ? 15.992 -15.406 -15.398 1 87.88 247 LEU A O 1
ATOM 1793 N N . ALA A 1 248 ? 17.891 -16.25 -14.766 1 92.19 248 ALA A N 1
ATOM 1794 C CA . ALA A 1 248 ? 18.656 -15.836 -15.93 1 92.19 248 ALA A CA 1
ATOM 1795 C C . ALA A 1 248 ? 18.078 -16.406 -17.219 1 92.19 248 ALA A C 1
ATOM 1797 O O . ALA A 1 248 ? 17.75 -17.594 -17.281 1 92.19 248 ALA A O 1
ATOM 1798 N N . PRO A 1 249 ? 18.031 -15.484 -18.266 1 95.12 249 PRO A N 1
ATOM 1799 C CA . PRO A 1 249 ? 18.406 -14.07 -18.234 1 95.12 249 PRO A CA 1
ATOM 1800 C C . PRO A 1 249 ? 17.312 -13.188 -17.656 1 95.12 249 PRO A C 1
ATOM 1802 O O . PRO A 1 249 ? 16.141 -13.297 -18.062 1 95.12 249 PRO A O 1
ATOM 1805 N N . PHE A 1 250 ? 17.688 -12.406 -16.75 1 93.81 250 PHE A N 1
ATOM 1806 C CA . PHE A 1 250 ? 16.75 -11.562 -16.016 1 93.81 250 PHE A CA 1
ATOM 1807 C C . PHE A 1 250 ? 17.469 -10.367 -15.391 1 93.81 250 PHE A C 1
ATOM 1809 O O . PHE A 1 250 ? 18.484 -10.523 -14.719 1 93.81 250 PHE A O 1
ATOM 1816 N N . GLY A 1 251 ? 16.875 -9.172 -15.656 1 93.88 251 GLY A N 1
ATOM 1817 C CA . GLY A 1 251 ? 17.422 -7.996 -14.992 1 93.88 251 GLY A CA 1
ATOM 1818 C C . GLY A 1 251 ? 17.438 -6.762 -15.883 1 93.88 251 GLY A C 1
ATOM 1819 O O . GLY A 1 251 ? 16.625 -6.656 -16.812 1 93.88 251 GLY A O 1
ATOM 1820 N N . MET A 1 252 ? 18.203 -5.828 -15.445 1 95.38 252 MET A N 1
ATOM 1821 C CA . MET A 1 252 ? 18.375 -4.598 -16.203 1 95.38 252 MET A CA 1
ATOM 1822 C C . MET A 1 252 ? 19.688 -4.629 -16.984 1 95.38 252 MET A C 1
ATOM 1824 O O . MET A 1 252 ? 20.719 -5.074 -16.469 1 95.38 252 MET A O 1
ATOM 1828 N N . PHE A 1 253 ? 19.641 -4.148 -18.172 1 97.31 253 PHE A N 1
ATOM 1829 C CA . PHE A 1 253 ? 20.797 -4.133 -19.062 1 97.31 253 PHE A CA 1
ATOM 1830 C C . PHE A 1 253 ? 20.969 -2.762 -19.703 1 97.31 253 PHE A C 1
ATOM 1832 O O . PHE A 1 253 ? 19.984 -2.072 -19.984 1 97.31 253 PHE A O 1
ATOM 1839 N N . PRO A 1 254 ? 22.203 -2.4 -19.922 1 97.25 254 PRO A N 1
ATOM 1840 C CA . PRO A 1 254 ? 22.469 -1.074 -20.484 1 97.25 254 PRO A CA 1
ATOM 1841 C C . PRO A 1 254 ? 22.094 -0.98 -21.969 1 97.25 254 PRO A C 1
ATOM 1843 O O . PRO A 1 254 ? 22.219 -1.959 -22.703 1 97.25 254 PRO A O 1
ATOM 1846 N N . ALA A 1 255 ? 21.609 0.12 -22.391 1 98.06 255 ALA A N 1
ATOM 1847 C CA . ALA A 1 255 ? 21.391 0.507 -23.781 1 98.06 255 ALA A CA 1
ATOM 1848 C C . ALA A 1 255 ? 22.188 1.767 -24.125 1 98.06 255 ALA A C 1
ATOM 1850 O O . ALA A 1 255 ? 22.734 2.43 -23.25 1 98.06 255 ALA A O 1
ATOM 1851 N N . LYS A 1 256 ? 22.219 2.141 -25.359 1 97.25 256 LYS A N 1
ATOM 1852 C CA . LYS A 1 256 ? 22.922 3.348 -25.812 1 97.25 256 LYS A CA 1
ATOM 1853 C C . LYS A 1 256 ? 22.297 4.598 -25.188 1 97.25 256 LYS A C 1
ATOM 1855 O O . LYS A 1 256 ? 23 5.582 -24.938 1 97.25 256 LYS A O 1
ATOM 1860 N N . ASP A 1 257 ? 21.109 4.543 -25.016 1 96.62 257 ASP A N 1
ATOM 1861 C CA . ASP A 1 257 ? 20.391 5.73 -24.562 1 96.62 257 ASP A CA 1
ATOM 1862 C C . ASP A 1 257 ? 19.672 5.473 -23.25 1 96.62 257 ASP A C 1
ATOM 1864 O O . ASP A 1 257 ? 18.625 6.078 -22.969 1 96.62 257 ASP A O 1
ATOM 1868 N N . GLY A 1 258 ? 20.188 4.574 -22.422 1 96 258 GLY A N 1
ATOM 1869 C CA . GLY A 1 258 ? 19.578 4.293 -21.141 1 96 258 GLY A CA 1
ATOM 1870 C C . GLY A 1 258 ? 19.672 2.836 -20.734 1 96 258 GLY A C 1
ATOM 1871 O O . GLY A 1 258 ? 20.75 2.229 -20.828 1 96 258 GLY A O 1
ATOM 1872 N N . TRP A 1 259 ? 18.578 2.336 -20.172 1 97.06 259 TRP A N 1
ATOM 1873 C CA . TRP A 1 259 ? 18.531 0.97 -19.656 1 97.06 259 TRP A CA 1
ATOM 1874 C C . TRP A 1 259 ? 17.281 0.248 -20.141 1 97.06 259 TRP A C 1
ATOM 1876 O O . TRP A 1 259 ? 16.266 0.886 -20.453 1 97.06 259 TRP A O 1
ATOM 1886 N N . VAL A 1 260 ? 17.359 -1.091 -20.203 1 97 260 VAL A N 1
ATOM 1887 C CA . VAL A 1 260 ? 16.219 -1.938 -20.531 1 97 260 VAL A CA 1
ATOM 1888 C C . VAL A 1 260 ? 16.094 -3.049 -19.484 1 97 260 VAL A C 1
ATOM 1890 O O . VAL A 1 260 ? 17.094 -3.58 -19.016 1 97 260 VAL A O 1
ATOM 1893 N N . ALA A 1 261 ? 14.906 -3.287 -19.094 1 95.56 261 ALA A N 1
ATOM 1894 C CA . ALA A 1 261 ? 14.609 -4.445 -18.266 1 95.56 261 ALA A CA 1
ATOM 1895 C C . ALA A 1 261 ? 14.172 -5.637 -19.109 1 95.56 261 ALA A C 1
ATOM 1897 O O . ALA A 1 261 ? 13.43 -5.477 -20.078 1 95.56 261 ALA A O 1
ATOM 1898 N N . LEU A 1 262 ? 14.641 -6.805 -18.703 1 95 262 LEU A N 1
ATOM 1899 C CA . LEU A 1 262 ? 14.359 -8.031 -19.438 1 95 262 LEU A CA 1
ATOM 1900 C C . LEU A 1 262 ? 14.039 -9.18 -18.469 1 95 262 LEU A C 1
ATOM 1902 O O . LEU A 1 262 ? 14.719 -9.344 -17.453 1 95 262 LEU A O 1
ATOM 1906 N N . CYS A 1 263 ? 12.977 -9.93 -18.766 1 93.06 263 CYS A N 1
ATOM 1907 C CA . CYS A 1 263 ? 12.57 -11.094 -17.984 1 93.06 263 CYS A CA 1
ATOM 1908 C C . CYS A 1 263 ? 12.414 -12.32 -18.875 1 93.06 263 CYS A C 1
ATOM 1910 O O . CYS A 1 263 ? 11.391 -12.484 -19.547 1 93.06 263 CYS A O 1
ATOM 1912 N N . ALA A 1 264 ? 13.328 -13.234 -18.766 1 93.81 264 ALA A N 1
ATOM 1913 C CA . ALA A 1 264 ? 13.281 -14.422 -19.625 1 93.81 264 ALA A CA 1
ATOM 1914 C C . ALA A 1 264 ? 13.727 -15.664 -18.844 1 93.81 264 ALA A C 1
ATOM 1916 O O . ALA A 1 264 ? 14.633 -16.375 -19.281 1 93.81 264 ALA A O 1
ATOM 1917 N N . PRO A 1 265 ? 12.938 -16 -17.781 1 89.38 265 PRO A N 1
ATOM 1918 C CA . PRO A 1 265 ? 13.398 -17.078 -16.906 1 89.38 265 PRO A CA 1
ATOM 1919 C C . PRO A 1 265 ? 13.094 -18.469 -17.484 1 89.38 265 PRO A C 1
ATOM 1921 O O . PRO A 1 265 ? 13.68 -19.453 -17.031 1 89.38 265 PRO A O 1
ATOM 1924 N N . THR A 1 266 ? 12.172 -18.578 -18.406 1 90 266 THR A N 1
ATOM 1925 C CA . THR A 1 266 ? 11.812 -19.891 -18.953 1 90 266 THR A CA 1
ATOM 1926 C C . THR A 1 266 ? 12.648 -20.219 -20.188 1 90 266 THR A C 1
ATOM 1928 O O . THR A 1 266 ? 13.211 -19.328 -20.812 1 90 266 THR A O 1
ATOM 1931 N N . ASP A 1 267 ? 12.617 -21.516 -20.484 1 94.19 267 ASP A N 1
ATOM 1932 C CA . ASP A 1 267 ? 13.367 -21.938 -21.656 1 94.19 267 ASP A CA 1
ATOM 1933 C C . ASP A 1 267 ? 12.836 -21.266 -22.922 1 94.19 267 ASP A C 1
ATOM 1935 O O . ASP A 1 267 ? 13.609 -20.859 -23.797 1 94.19 267 ASP A O 1
ATOM 1939 N N . THR A 1 268 ? 11.602 -21.109 -22.984 1 93.56 268 THR A N 1
ATOM 1940 C CA . THR A 1 268 ? 10.969 -20.5 -24.141 1 93.56 268 THR A CA 1
ATOM 1941 C C . THR A 1 268 ? 11.391 -19.031 -24.281 1 93.56 268 THR A C 1
ATOM 1943 O O . THR A 1 268 ? 11.789 -18.578 -25.359 1 93.56 268 THR A O 1
ATOM 1946 N N . PHE A 1 269 ? 11.375 -18.297 -23.219 1 94.06 269 PHE A N 1
ATOM 1947 C CA . PHE A 1 269 ? 11.758 -16.875 -23.25 1 94.06 269 PHE A CA 1
ATOM 1948 C C . PHE A 1 269 ? 13.25 -16.734 -23.531 1 94.06 269 PHE A C 1
ATOM 1950 O O . PHE A 1 269 ? 13.648 -15.859 -24.312 1 94.06 269 PHE A O 1
ATOM 1957 N N . ALA A 1 270 ? 14.023 -17.594 -22.922 1 96.94 270 ALA A N 1
ATOM 1958 C CA . ALA A 1 270 ? 15.469 -17.547 -23.141 1 96.94 270 ALA A CA 1
ATOM 1959 C C . ALA A 1 270 ? 15.805 -17.797 -24.609 1 96.94 270 ALA A C 1
ATOM 1961 O O . ALA A 1 270 ? 16.641 -17.109 -25.188 1 96.94 270 ALA A O 1
ATOM 1962 N N . ALA A 1 271 ? 15.164 -18.781 -25.141 1 97.5 271 ALA A N 1
ATOM 1963 C CA . ALA A 1 271 ? 15.367 -19.047 -26.562 1 97.5 271 ALA A CA 1
ATOM 1964 C C . ALA A 1 271 ? 15.023 -17.828 -27.406 1 97.5 271 ALA A C 1
ATOM 1966 O O . ALA A 1 271 ? 15.688 -17.547 -28.406 1 97.5 271 ALA A O 1
ATOM 1967 N N . GLY A 1 272 ? 13.984 -17.109 -27.031 1 97.06 272 GLY A N 1
ATOM 1968 C CA . GLY A 1 272 ? 13.633 -15.867 -27.703 1 97.06 272 GLY A CA 1
ATOM 1969 C C . GLY A 1 272 ? 14.719 -14.812 -27.625 1 97.06 272 GLY A C 1
ATOM 1970 O O . GLY A 1 272 ? 14.969 -14.094 -28.594 1 97.06 272 GLY A O 1
ATOM 1971 N N . VAL A 1 273 ? 15.328 -14.734 -26.469 1 97.88 273 VAL A N 1
ATOM 1972 C CA . VAL A 1 273 ? 16.438 -13.805 -26.281 1 97.88 273 VAL A CA 1
ATOM 1973 C C . VAL A 1 273 ? 17.578 -14.156 -27.234 1 97.88 273 VAL A C 1
ATOM 1975 O O . VAL A 1 273 ? 18.125 -13.281 -27.891 1 97.88 273 VAL A O 1
ATOM 1978 N N . PHE A 1 274 ? 17.875 -15.398 -27.281 1 98.38 274 PHE A N 1
ATOM 1979 C CA . PHE A 1 274 ? 18.969 -15.844 -28.125 1 98.38 274 PHE A CA 1
ATOM 1980 C C . PHE A 1 274 ? 18.672 -15.562 -29.594 1 98.38 274 PHE A C 1
ATOM 1982 O O . PHE A 1 274 ? 19.547 -15.141 -30.344 1 98.38 274 PHE A O 1
ATOM 1989 N N . ARG A 1 275 ? 17.453 -15.789 -30 1 98.31 275 ARG A N 1
ATOM 1990 C CA . ARG A 1 275 ? 17.062 -15.461 -31.359 1 98.31 275 ARG A CA 1
ATOM 1991 C C . ARG A 1 275 ? 17.188 -13.961 -31.625 1 98.31 275 ARG A C 1
ATOM 1993 O O . ARG A 1 275 ? 17.688 -13.555 -32.688 1 98.31 275 ARG A O 1
ATOM 2000 N N . ALA A 1 276 ? 16.75 -13.195 -30.734 1 97.81 276 ALA A N 1
ATOM 2001 C CA . ALA A 1 276 ? 16.844 -11.742 -30.844 1 97.81 276 ALA A CA 1
ATOM 2002 C C . ALA A 1 276 ? 18.297 -11.305 -31.016 1 97.81 276 ALA A C 1
ATOM 2004 O O . ALA A 1 276 ? 18.594 -10.367 -31.766 1 97.81 276 ALA A O 1
ATOM 2005 N N . MET A 1 277 ? 19.188 -11.961 -30.344 1 97.75 277 MET A N 1
ATOM 2006 C CA . MET A 1 277 ? 20.609 -11.625 -30.359 1 97.75 277 MET A CA 1
ATOM 2007 C C . MET A 1 277 ? 21.281 -12.117 -31.625 1 97.75 277 MET A C 1
ATOM 2009 O O . MET A 1 277 ? 22.453 -11.805 -31.891 1 97.75 277 MET A O 1
ATOM 2013 N N . GLY A 1 278 ? 20.562 -12.914 -32.375 1 97.25 278 GLY A N 1
ATOM 2014 C CA . GLY A 1 278 ? 21.125 -13.461 -33.594 1 97.25 278 GLY A CA 1
ATOM 2015 C C . GLY A 1 278 ? 21.984 -14.695 -33.344 1 97.25 278 GLY A C 1
ATOM 2016 O O . GLY A 1 278 ? 22.812 -15.047 -34.188 1 97.25 278 GLY A O 1
ATOM 2017 N N . THR A 1 279 ? 21.859 -15.219 -32.219 1 97.38 279 THR A N 1
ATOM 2018 C CA . THR A 1 279 ? 22.609 -16.406 -31.859 1 97.38 279 THR A CA 1
ATOM 2019 C C . THR A 1 279 ? 21.672 -17.516 -31.375 1 97.38 279 THR A C 1
ATOM 2021 O O . THR A 1 279 ? 21.828 -18.016 -30.25 1 97.38 279 THR A O 1
ATOM 2024 N N . PRO A 1 280 ? 20.781 -17.984 -32.188 1 97.56 280 PRO A N 1
ATOM 2025 C CA . PRO A 1 280 ? 19.797 -18.969 -31.766 1 97.56 280 PRO A CA 1
ATOM 2026 C C . PRO A 1 280 ? 20.422 -20.281 -31.297 1 97.56 280 PRO A C 1
ATOM 2028 O O . PRO A 1 280 ? 19.812 -21.016 -30.531 1 97.56 280 PRO A O 1
ATOM 2031 N N . GLU A 1 281 ? 21.641 -20.531 -31.672 1 97.06 281 GLU A N 1
ATOM 2032 C CA . GLU A 1 281 ? 22.328 -21.766 -31.297 1 97.06 281 GLU A CA 1
ATOM 2033 C C . GLU A 1 281 ? 22.578 -21.844 -29.797 1 97.06 281 GLU A C 1
ATOM 2035 O O . GLU A 1 281 ? 22.781 -22.922 -29.25 1 97.06 281 GLU A O 1
ATOM 2040 N N . LEU A 1 282 ? 22.547 -20.719 -29.141 1 97.19 282 LEU A N 1
ATOM 2041 C CA . LEU A 1 282 ? 22.781 -20.688 -27.688 1 97.19 282 LEU A CA 1
ATOM 2042 C C . LEU A 1 282 ? 21.703 -21.469 -26.953 1 97.19 282 LEU A C 1
ATOM 2044 O O . LEU A 1 282 ? 21.906 -21.891 -25.812 1 97.19 282 LEU A O 1
ATOM 2048 N N . ALA A 1 283 ? 20.531 -21.641 -27.578 1 96.62 283 ALA A N 1
ATOM 2049 C CA . ALA A 1 283 ? 19.438 -22.391 -26.953 1 96.62 283 ALA A CA 1
ATOM 2050 C C . ALA A 1 283 ? 19.812 -23.859 -26.797 1 96.62 283 ALA A C 1
ATOM 2052 O O . ALA A 1 283 ? 19.234 -24.578 -25.969 1 96.62 283 ALA A O 1
ATOM 2053 N N . GLU A 1 284 ? 20.797 -24.266 -27.625 1 96.44 284 GLU A N 1
ATOM 2054 C CA . GLU A 1 284 ? 21.234 -25.656 -27.578 1 96.44 284 GLU A CA 1
ATOM 2055 C C . GLU A 1 284 ? 22.594 -25.766 -26.875 1 96.44 284 GLU A C 1
ATOM 2057 O O . GLU A 1 284 ? 23.094 -26.875 -26.656 1 96.44 284 GLU A O 1
ATOM 2062 N N . ASP A 1 285 ? 23.188 -24.688 -26.594 1 97.06 285 ASP A N 1
ATOM 2063 C CA . ASP A 1 285 ? 24.453 -24.672 -25.875 1 97.06 285 ASP A CA 1
ATOM 2064 C C . ASP A 1 285 ? 24.297 -25.297 -24.484 1 97.06 285 ASP A C 1
ATOM 2066 O O . ASP A 1 285 ? 23.422 -24.891 -23.703 1 97.06 285 ASP A O 1
ATOM 2070 N N . PRO A 1 286 ? 25.109 -26.234 -24.062 1 96.69 286 PRO A N 1
ATOM 2071 C CA . PRO A 1 286 ? 24.984 -26.906 -22.781 1 96.69 286 PRO A CA 1
ATOM 2072 C C . PRO A 1 286 ? 25.047 -25.953 -21.594 1 96.69 286 PRO A C 1
ATOM 2074 O O . PRO A 1 286 ? 24.594 -26.281 -20.5 1 96.69 286 PRO A O 1
ATOM 2077 N N . ARG A 1 287 ? 25.625 -24.828 -21.844 1 95.12 287 ARG A N 1
ATOM 2078 C CA . ARG A 1 287 ? 25.719 -23.859 -20.766 1 95.12 287 ARG A CA 1
ATOM 2079 C C . ARG A 1 287 ? 24.391 -23.156 -20.516 1 95.12 287 ARG A C 1
ATOM 2081 O O . ARG A 1 287 ? 24.156 -22.609 -19.438 1 95.12 287 ARG A O 1
ATOM 2088 N N . PHE A 1 288 ? 23.453 -23.156 -21.547 1 97.31 288 PHE A N 1
ATOM 2089 C CA . PHE A 1 288 ? 22.312 -22.25 -21.453 1 97.31 288 PHE A CA 1
ATOM 2090 C C . PHE A 1 288 ? 21.031 -22.953 -21.844 1 97.31 288 PHE A C 1
ATOM 2092 O O . PHE A 1 288 ? 19.953 -22.359 -21.812 1 97.31 288 PHE A O 1
ATOM 2099 N N . ARG A 1 289 ? 21.109 -24.188 -22.125 1 95.25 289 ARG A N 1
ATOM 2100 C CA . ARG A 1 289 ? 19.984 -24.922 -22.688 1 95.25 289 ARG A CA 1
ATOM 2101 C C . ARG A 1 289 ? 18.828 -25.016 -21.703 1 95.25 289 ARG A C 1
ATOM 2103 O O . ARG A 1 289 ? 17.656 -24.906 -22.094 1 95.25 289 ARG A O 1
ATOM 2110 N N . THR A 1 290 ? 19.172 -25.266 -20.469 1 93.44 290 THR A N 1
ATOM 2111 C CA . THR A 1 290 ? 18.125 -25.391 -19.453 1 93.44 290 THR A CA 1
ATOM 2112 C C . THR A 1 290 ? 18.234 -24.266 -18.438 1 93.44 290 THR A C 1
ATOM 2114 O O . THR A 1 290 ? 19.25 -23.578 -18.359 1 93.44 290 THR A O 1
ATOM 2117 N N . ARG A 1 291 ? 17.141 -24.094 -17.703 1 91.25 291 ARG A N 1
ATOM 2118 C CA . ARG A 1 291 ? 17.125 -23.078 -16.656 1 91.25 291 ARG A CA 1
ATOM 2119 C C . ARG A 1 291 ? 18.281 -23.266 -15.695 1 91.25 291 ARG A C 1
ATOM 2121 O O . ARG A 1 291 ? 18.984 -22.312 -15.359 1 91.25 291 ARG A O 1
ATOM 2128 N N . ASP A 1 292 ? 18.484 -24.469 -15.258 1 89.25 292 ASP A N 1
ATOM 2129 C CA . ASP A 1 292 ? 19.547 -24.766 -14.297 1 89.25 292 ASP A CA 1
ATOM 2130 C C . ASP A 1 292 ? 20.922 -24.391 -14.859 1 89.25 292 ASP A C 1
ATOM 2132 O O . ASP A 1 292 ? 21.75 -23.828 -14.156 1 89.25 292 ASP A O 1
ATOM 2136 N N . GLN A 1 293 ? 21.062 -24.719 -16.094 1 93.94 293 GLN A N 1
ATOM 2137 C CA . GLN A 1 293 ? 22.328 -24.406 -16.734 1 93.94 293 GLN A CA 1
ATOM 2138 C C . GLN A 1 293 ? 22.516 -22.906 -16.891 1 93.94 293 GLN A C 1
ATOM 2140 O O . GLN A 1 293 ? 23.625 -22.391 -16.703 1 93.94 293 GLN A O 1
ATOM 2145 N N . ARG A 1 294 ? 21.453 -22.219 -17.188 1 95.62 294 ARG A N 1
ATOM 2146 C CA . ARG A 1 294 ? 21.531 -20.781 -17.297 1 95.62 294 ARG A CA 1
ATOM 2147 C C . ARG A 1 294 ? 21.844 -20.141 -15.945 1 95.62 294 ARG A C 1
ATOM 2149 O O . ARG A 1 294 ? 22.625 -19.188 -15.867 1 95.62 294 ARG A O 1
ATOM 2156 N N . VAL A 1 295 ? 21.266 -20.641 -14.945 1 91.06 295 VAL A N 1
ATOM 2157 C CA . VAL A 1 295 ? 21.516 -20.156 -13.594 1 91.06 295 VAL A CA 1
ATOM 2158 C C . VAL A 1 295 ? 23 -20.344 -13.25 1 91.06 295 VAL A C 1
ATOM 2160 O O . VAL A 1 295 ? 23.641 -19.422 -12.742 1 91.06 295 VAL A O 1
ATOM 2163 N N . GLY A 1 296 ? 23.516 -21.469 -13.523 1 91.88 296 GLY A N 1
ATOM 2164 C CA . GLY A 1 296 ? 24.906 -21.781 -13.242 1 91.88 296 GLY A CA 1
ATOM 2165 C C . GLY A 1 296 ? 25.875 -20.938 -14.047 1 91.88 296 GLY A C 1
ATOM 2166 O O . GLY A 1 296 ? 27.031 -20.734 -13.641 1 91.88 296 GLY A O 1
ATOM 2167 N N . ASN A 1 297 ? 25.422 -20.438 -15.164 1 96.56 297 ASN A N 1
ATOM 2168 C CA . ASN A 1 297 ? 26.25 -19.641 -16.062 1 96.56 297 ASN A CA 1
ATOM 2169 C C . ASN A 1 297 ? 25.672 -18.234 -16.25 1 96.56 297 ASN A C 1
ATOM 2171 O O . ASN A 1 297 ? 25.797 -17.656 -17.328 1 96.56 297 ASN A O 1
ATOM 2175 N N . SER A 1 298 ? 24.984 -17.797 -15.242 1 95.38 298 SER A N 1
ATOM 2176 C CA . SER A 1 298 ? 24.25 -16.547 -15.352 1 95.38 298 SER A CA 1
ATOM 2177 C C . SER A 1 298 ? 25.188 -15.367 -15.578 1 95.38 298 SER A C 1
ATOM 2179 O O . SER A 1 298 ? 24.844 -14.438 -16.312 1 95.38 298 SER A O 1
ATOM 2181 N N . THR A 1 299 ? 26.359 -15.359 -15.016 1 94.75 299 THR A N 1
ATOM 2182 C CA . THR A 1 299 ? 27.312 -14.266 -15.172 1 94.75 299 THR A CA 1
ATOM 2183 C C . THR A 1 299 ? 27.703 -14.102 -16.625 1 94.75 299 THR A C 1
ATOM 2185 O O . THR A 1 299 ? 27.656 -13 -17.172 1 94.75 299 THR A O 1
ATOM 2188 N N . GLU A 1 300 ? 28.094 -15.172 -17.156 1 97.06 300 GLU A N 1
ATOM 2189 C CA . GLU A 1 300 ? 28.469 -15.141 -18.562 1 97.06 300 GLU A CA 1
ATOM 2190 C C . GLU A 1 300 ? 27.312 -14.727 -19.453 1 97.06 300 GLU A C 1
ATOM 2192 O O . GLU A 1 300 ? 27.469 -13.93 -20.375 1 97.06 300 GLU A O 1
ATOM 2197 N N . LEU A 1 301 ? 26.188 -15.328 -19.203 1 97.62 301 LEU A N 1
ATOM 2198 C CA . LEU A 1 301 ? 25 -15.047 -20 1 97.62 301 LEU A CA 1
ATOM 2199 C C . LEU A 1 301 ? 24.641 -13.562 -19.922 1 97.62 301 LEU A C 1
ATOM 2201 O O . LEU A 1 301 ? 24.391 -12.93 -20.953 1 97.62 301 LEU A O 1
ATOM 2205 N N . HIS A 1 302 ? 24.641 -12.992 -18.766 1 97.06 302 HIS A N 1
ATOM 2206 C CA . HIS A 1 302 ? 24.297 -11.586 -18.578 1 97.06 302 HIS A CA 1
ATOM 2207 C C . HIS A 1 302 ? 25.359 -10.672 -19.188 1 97.06 302 HIS A C 1
ATOM 2209 O O . HIS A 1 302 ? 25.047 -9.594 -19.688 1 97.06 302 HIS A O 1
ATOM 2215 N N . ALA A 1 303 ? 26.578 -11.086 -19.141 1 97.06 303 ALA A N 1
ATOM 2216 C CA . ALA A 1 303 ? 27.641 -10.32 -19.797 1 97.06 303 ALA A CA 1
ATOM 2217 C C . ALA A 1 303 ? 27.422 -10.242 -21.297 1 97.06 303 ALA A C 1
ATOM 2219 O O . ALA A 1 303 ? 27.641 -9.195 -21.906 1 97.06 303 ALA A O 1
ATOM 2220 N N . ARG A 1 304 ? 27.047 -11.32 -21.859 1 97.06 304 ARG A N 1
ATOM 2221 C CA . ARG A 1 304 ? 26.734 -11.352 -23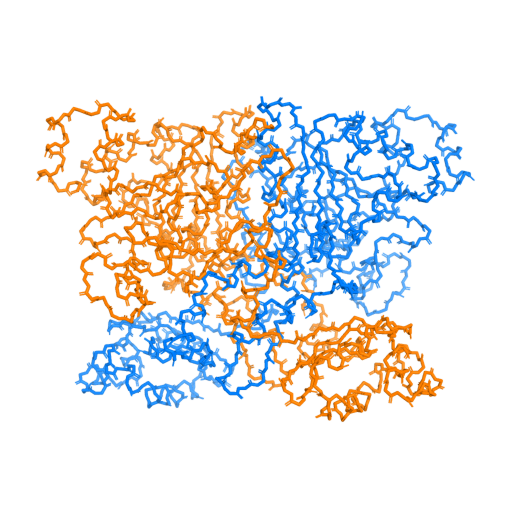.281 1 97.06 304 ARG A CA 1
ATOM 2222 C C . ARG A 1 304 ? 25.578 -10.414 -23.609 1 97.06 304 ARG A C 1
ATOM 2224 O O . ARG A 1 304 ? 25.594 -9.727 -24.641 1 97.06 304 ARG A O 1
ATOM 2231 N N . LEU A 1 305 ? 24.609 -10.461 -22.797 1 97.69 305 LEU A N 1
ATOM 2232 C CA . LEU A 1 305 ? 23.469 -9.578 -22.984 1 97.69 305 LEU A CA 1
ATOM 2233 C C . LEU A 1 305 ? 23.891 -8.117 -22.859 1 97.69 305 LEU A C 1
ATOM 2235 O O . LEU A 1 305 ? 23.422 -7.27 -23.625 1 97.69 305 LEU A O 1
ATOM 2239 N N . ASP A 1 306 ? 24.703 -7.836 -21.906 1 97.5 306 ASP A N 1
ATOM 2240 C CA . ASP A 1 306 ? 25.219 -6.484 -21.734 1 97.5 306 ASP A CA 1
ATOM 2241 C C . ASP A 1 306 ? 25.891 -5.988 -23.016 1 97.5 306 ASP A C 1
ATOM 2243 O O . ASP A 1 306 ? 25.656 -4.852 -23.438 1 97.5 306 ASP A O 1
ATOM 2247 N N . GLU A 1 307 ? 26.703 -6.797 -23.531 1 97.56 307 GLU A N 1
ATOM 2248 C CA . GLU A 1 307 ? 27.406 -6.445 -24.766 1 97.56 307 GLU A CA 1
ATOM 2249 C C . GLU A 1 307 ? 26.438 -6.207 -25.906 1 97.56 307 GLU A C 1
ATOM 2251 O O . GLU A 1 307 ? 26.609 -5.266 -26.688 1 97.56 307 GLU A O 1
ATOM 2256 N N . TRP A 1 308 ? 25.5 -7.051 -25.953 1 98 308 TRP A N 1
ATOM 2257 C CA . TRP A 1 308 ? 24.516 -6.973 -27.047 1 98 308 TRP A CA 1
ATOM 2258 C C . TRP A 1 308 ? 23.641 -5.738 -26.891 1 98 308 TRP A C 1
ATOM 2260 O O . TRP A 1 308 ? 23.453 -4.98 -27.859 1 98 308 TRP A O 1
ATOM 2270 N N . THR A 1 309 ? 23.094 -5.496 -25.75 1 98.19 309 THR A N 1
ATOM 2271 C CA . THR A 1 309 ? 22.172 -4.383 -25.531 1 98.19 309 THR A CA 1
ATOM 2272 C C . THR A 1 309 ? 22.906 -3.053 -25.578 1 98.19 309 THR A C 1
ATOM 2274 O O . THR A 1 309 ? 22.359 -2.039 -26 1 98.19 309 THR A O 1
ATOM 2277 N N . GLY A 1 310 ? 24.141 -3.033 -25.188 1 97.81 310 GLY A N 1
ATOM 2278 C CA . GLY A 1 310 ? 24.938 -1.814 -25.078 1 97.81 310 GLY A CA 1
ATOM 2279 C C . GLY A 1 310 ? 25.125 -1.107 -26.406 1 97.81 310 GLY A C 1
ATOM 2280 O O . GLY A 1 310 ? 25.469 0.075 -26.438 1 97.81 310 GLY A O 1
ATOM 2281 N N . THR A 1 311 ? 24.891 -1.788 -27.484 1 97.44 311 THR A N 1
ATOM 2282 C CA . THR A 1 311 ? 25.141 -1.226 -28.797 1 97.44 311 THR A CA 1
ATOM 2283 C C . THR A 1 311 ? 23.844 -0.785 -29.469 1 97.44 311 THR A C 1
ATOM 2285 O O . THR A 1 311 ? 23.844 -0.408 -30.641 1 97.44 311 THR A O 1
ATOM 2288 N N . ARG A 1 312 ? 22.797 -0.798 -28.781 1 98.19 312 ARG A N 1
ATOM 2289 C CA . ARG A 1 312 ? 21.469 -0.551 -29.344 1 98.19 312 ARG A CA 1
ATOM 2290 C C . ARG A 1 312 ? 20.672 0.405 -28.453 1 98.19 312 ARG A C 1
ATOM 2292 O O . ARG A 1 312 ? 20.969 0.551 -27.266 1 98.19 312 ARG A O 1
ATOM 2299 N N . THR A 1 313 ? 19.719 1.077 -29.125 1 98.19 313 THR A N 1
ATOM 2300 C CA . THR A 1 313 ? 18.844 1.949 -28.359 1 98.19 313 THR A CA 1
ATOM 2301 C C . THR A 1 313 ? 17.812 1.134 -27.578 1 98.19 313 THR A C 1
ATOM 2303 O O . THR A 1 313 ? 17.547 -0.021 -27.922 1 98.19 313 THR A O 1
ATOM 2306 N N . ARG A 1 314 ? 17.25 1.727 -26.578 1 97.25 314 ARG A N 1
ATOM 2307 C CA . ARG A 1 314 ? 16.203 1.078 -25.797 1 97.25 314 ARG A CA 1
ATOM 2308 C C . ARG A 1 314 ? 15.078 0.587 -26.688 1 97.25 314 ARG A C 1
ATOM 2310 O O . ARG A 1 314 ? 14.641 -0.56 -26.578 1 97.25 314 ARG A O 1
ATOM 2317 N N . ASP A 1 315 ? 14.625 1.45 -27.594 1 96.5 315 ASP A N 1
ATOM 2318 C CA . ASP A 1 315 ? 13.492 1.132 -28.453 1 96.5 315 ASP A CA 1
ATOM 2319 C C . ASP A 1 315 ? 13.82 -0.05 -29.375 1 96.5 315 ASP A C 1
ATOM 2321 O O . ASP A 1 315 ? 12.977 -0.922 -29.594 1 96.5 315 ASP A O 1
ATOM 2325 N N . GLU A 1 316 ? 15.016 -0.043 -29.875 1 97.62 316 GLU A N 1
ATOM 2326 C CA . GLU A 1 316 ? 15.445 -1.139 -30.734 1 97.62 316 GLU A CA 1
ATOM 2327 C C . GLU A 1 316 ? 15.453 -2.465 -29.984 1 97.62 316 GLU A C 1
ATOM 2329 O O . GLU A 1 316 ? 14.992 -3.482 -30.5 1 97.62 316 GLU A O 1
ATOM 2334 N N . ILE A 1 317 ? 15.984 -2.416 -28.812 1 97.94 317 ILE A N 1
ATOM 2335 C CA . ILE A 1 317 ? 16.109 -3.615 -28 1 97.94 317 ILE A CA 1
ATOM 2336 C C . ILE A 1 317 ? 14.711 -4.168 -27.688 1 97.94 317 ILE A C 1
ATOM 2338 O O . ILE A 1 317 ? 14.445 -5.352 -27.906 1 97.94 317 ILE A O 1
ATOM 2342 N N . VAL A 1 318 ? 13.828 -3.318 -27.219 1 96 318 VAL A N 1
ATOM 2343 C CA . VAL A 1 318 ? 12.484 -3.729 -26.812 1 96 318 VAL A CA 1
ATOM 2344 C C . VAL A 1 318 ? 11.719 -4.273 -28.016 1 96 318 VAL A C 1
ATOM 2346 O O . VAL A 1 318 ? 11.039 -5.297 -27.922 1 96 318 VAL A O 1
ATOM 2349 N N . ALA A 1 319 ? 11.859 -3.625 -29.125 1 95.75 319 ALA A N 1
ATOM 2350 C CA . ALA A 1 319 ? 11.148 -4.035 -30.344 1 95.75 319 ALA A CA 1
ATOM 2351 C C . ALA A 1 319 ? 11.586 -5.43 -30.781 1 95.75 319 ALA A C 1
ATOM 2353 O O . ALA A 1 319 ? 10.75 -6.285 -31.078 1 95.75 319 ALA A O 1
ATOM 2354 N N . VAL A 1 320 ? 12.906 -5.641 -30.859 1 96.94 320 VAL A N 1
ATOM 2355 C CA . VAL A 1 320 ? 13.406 -6.922 -31.328 1 96.94 320 VAL A CA 1
ATOM 2356 C C . VAL A 1 320 ? 13.039 -8.023 -30.344 1 96.94 320 VAL A C 1
ATOM 2358 O O . VAL A 1 320 ? 12.664 -9.133 -30.75 1 96.94 320 VAL A O 1
ATOM 2361 N N . LEU A 1 321 ? 13.156 -7.809 -29.062 1 96.19 321 LEU A N 1
ATOM 2362 C CA . LEU A 1 321 ? 12.781 -8.797 -28.062 1 96.19 321 LEU A CA 1
ATOM 2363 C C . LEU A 1 321 ? 11.289 -9.117 -28.141 1 96.19 321 LEU A C 1
ATOM 2365 O O . LEU A 1 321 ? 10.898 -10.281 -28.031 1 96.19 321 LEU A O 1
ATOM 2369 N N . ALA A 1 322 ? 10.516 -8.078 -28.344 1 92.31 322 ALA A N 1
ATOM 2370 C CA . ALA A 1 322 ? 9.07 -8.273 -28.484 1 92.31 322 ALA A CA 1
ATOM 2371 C C . ALA A 1 322 ? 8.75 -9.148 -29.688 1 92.31 322 ALA A C 1
ATOM 2373 O O . ALA A 1 322 ? 7.852 -9.992 -29.625 1 92.31 322 ALA A O 1
ATOM 2374 N N . GLU A 1 323 ? 9.445 -8.945 -30.75 1 94.12 323 GLU A N 1
ATOM 2375 C CA . GLU A 1 323 ? 9.266 -9.742 -31.953 1 94.12 323 GLU A CA 1
ATOM 2376 C C . GLU A 1 323 ? 9.477 -11.227 -31.672 1 94.12 323 GLU A C 1
ATOM 2378 O O . GLU A 1 323 ? 8.883 -12.086 -32.344 1 94.12 323 GLU A O 1
ATOM 2383 N N . HIS A 1 324 ? 10.297 -11.469 -30.734 1 95.12 324 HIS A N 1
ATOM 2384 C CA . HIS A 1 324 ? 10.617 -12.859 -30.422 1 95.12 324 HIS A CA 1
ATOM 2385 C C . HIS A 1 324 ? 9.922 -13.312 -29.141 1 95.12 324 HIS A C 1
ATOM 2387 O O . HIS A 1 324 ? 10.344 -14.289 -28.516 1 95.12 324 HIS A O 1
ATOM 2393 N N . GLY A 1 325 ? 9.016 -12.539 -28.688 1 90.31 325 GLY A N 1
ATOM 2394 C CA . GLY A 1 325 ? 8.133 -12.961 -27.609 1 90.31 325 GLY A CA 1
ATOM 2395 C C . GLY A 1 325 ? 8.758 -12.805 -26.234 1 90.31 325 GLY A C 1
ATOM 2396 O O . GLY A 1 325 ? 8.352 -13.484 -25.297 1 90.31 325 GLY A O 1
ATOM 2397 N N . VAL A 1 326 ? 9.773 -12.008 -26.094 1 93.75 326 VAL A N 1
ATOM 2398 C CA . VAL A 1 326 ? 10.477 -11.844 -24.812 1 93.75 326 VAL A CA 1
ATOM 2399 C C . VAL A 1 326 ? 9.969 -10.586 -24.109 1 93.75 326 VAL A C 1
ATOM 2401 O O . VAL A 1 326 ? 10.008 -9.492 -24.672 1 93.75 326 VAL A O 1
ATOM 2404 N N . PRO A 1 327 ? 9.477 -10.734 -22.844 1 91.69 327 PRO A N 1
ATOM 2405 C CA . PRO A 1 327 ? 9.078 -9.539 -22.094 1 91.69 327 PRO A CA 1
ATOM 2406 C C . PRO A 1 327 ? 10.25 -8.602 -21.812 1 91.69 327 PRO A C 1
ATOM 2408 O O . PRO A 1 327 ? 11.258 -9.031 -21.25 1 91.69 327 PRO A O 1
ATOM 2411 N N . ALA A 1 328 ? 10.125 -7.426 -22.25 1 94.69 328 ALA A N 1
ATOM 2412 C CA . ALA A 1 328 ? 11.141 -6.391 -22.031 1 94.69 328 ALA A CA 1
ATOM 2413 C C . ALA A 1 328 ? 10.516 -5 -22.031 1 94.69 328 ALA A C 1
ATOM 2415 O O . ALA A 1 328 ? 9.414 -4.805 -22.547 1 94.69 328 ALA A O 1
ATOM 2416 N N . ALA A 1 329 ? 11.125 -4.086 -21.344 1 94.69 329 ALA A N 1
ATOM 2417 C CA . ALA A 1 329 ? 10.617 -2.717 -21.25 1 94.69 329 ALA A CA 1
ATOM 2418 C C . ALA A 1 329 ? 11.758 -1.725 -21.047 1 94.69 329 ALA A C 1
ATOM 2420 O O . ALA A 1 329 ? 12.766 -2.051 -20.406 1 94.69 329 ALA A O 1
ATOM 2421 N N . PRO A 1 330 ? 11.609 -0.566 -21.672 1 96.19 330 PRO A N 1
ATOM 2422 C CA . PRO A 1 330 ? 12.57 0.477 -21.312 1 96.19 330 PRO A CA 1
ATOM 2423 C C . PRO A 1 330 ? 12.477 0.888 -19.844 1 96.19 330 PRO A C 1
ATOM 2425 O O . PRO A 1 330 ? 11.375 0.947 -19.297 1 96.19 330 PRO A O 1
ATOM 2428 N N . VAL A 1 331 ? 13.594 1.083 -19.203 1 96.25 331 VAL A N 1
ATOM 2429 C CA . VAL A 1 331 ? 13.586 1.679 -17.875 1 96.25 331 VAL A CA 1
ATOM 2430 C C . VAL A 1 331 ? 13.336 3.182 -17.984 1 96.25 331 VAL A C 1
ATOM 2432 O O . VAL A 1 331 ? 14.195 3.928 -18.453 1 96.25 331 VAL A O 1
ATOM 2435 N N . ARG A 1 332 ? 12.227 3.623 -17.516 1 95.44 332 ARG A N 1
ATOM 2436 C CA . ARG A 1 332 ? 11.805 5.008 -17.703 1 95.44 332 ARG A CA 1
ATOM 2437 C C . ARG A 1 332 ? 12.258 5.883 -16.547 1 95.44 332 ARG A C 1
ATOM 2439 O O . ARG A 1 332 ? 12.297 5.426 -15.398 1 95.44 332 ARG A O 1
ATOM 2446 N N . ALA A 1 333 ? 12.547 7.164 -16.891 1 93.06 333 ALA A N 1
ATOM 2447 C CA . ALA A 1 333 ? 12.648 8.188 -15.852 1 93.06 333 ALA A CA 1
ATOM 2448 C C . ALA A 1 333 ? 11.266 8.562 -15.312 1 93.06 333 ALA A C 1
ATOM 2450 O O . ALA A 1 333 ? 10.258 8.367 -15.992 1 93.06 333 ALA A O 1
ATOM 2451 N N . PRO A 1 334 ? 11.211 9.125 -14.117 1 93.19 334 PRO A N 1
ATOM 2452 C CA . PRO A 1 334 ? 9.922 9.484 -13.508 1 93.19 334 PRO A CA 1
ATOM 2453 C C . PRO A 1 334 ? 9.086 10.406 -14.391 1 93.19 334 PRO A C 1
ATOM 2455 O O . PRO A 1 334 ? 7.887 10.18 -14.562 1 93.19 334 PRO A O 1
ATOM 2458 N N . ALA A 1 335 ? 9.68 11.367 -14.992 1 89.69 335 ALA A N 1
ATOM 2459 C CA . ALA A 1 335 ? 8.938 12.312 -15.836 1 89.69 335 ALA A CA 1
ATOM 2460 C C . ALA A 1 335 ? 8.312 11.609 -17.031 1 89.69 335 ALA A C 1
ATOM 2462 O O . ALA A 1 335 ? 7.188 11.922 -17.422 1 89.69 335 ALA A O 1
ATOM 2463 N N . GLU A 1 336 ? 9.047 10.648 -17.625 1 91.56 336 GLU A N 1
ATOM 2464 C CA . GLU A 1 336 ? 8.516 9.836 -18.703 1 91.56 336 GLU A CA 1
ATOM 2465 C C . GLU A 1 336 ? 7.34 8.984 -18.25 1 91.56 336 GLU A C 1
ATOM 2467 O O . GLU A 1 336 ? 6.336 8.867 -18.953 1 91.56 336 GLU A O 1
ATOM 2472 N N . ALA A 1 337 ? 7.477 8.43 -17.141 1 94.38 337 ALA A N 1
ATOM 2473 C CA . ALA A 1 337 ? 6.492 7.488 -16.609 1 94.38 337 ALA A CA 1
ATOM 2474 C C . ALA A 1 337 ? 5.184 8.195 -16.281 1 94.38 337 ALA A C 1
ATOM 2476 O O . ALA A 1 337 ? 4.102 7.668 -16.547 1 94.38 337 ALA A O 1
ATOM 2477 N N . ILE A 1 338 ? 5.23 9.352 -15.688 1 94 338 ILE A N 1
ATOM 2478 C CA . ILE A 1 338 ? 4.039 10.055 -15.227 1 94 338 ILE A CA 1
ATOM 2479 C C . ILE A 1 338 ? 3.236 10.547 -16.422 1 94 338 ILE A C 1
ATOM 2481 O O . ILE A 1 338 ? 2.041 10.828 -16.312 1 94 338 ILE A O 1
ATOM 2485 N N . HIS A 1 339 ? 3.861 10.664 -17.562 1 92.62 339 HIS A N 1
ATOM 2486 C CA . HIS A 1 339 ? 3.178 11.125 -18.766 1 92.62 339 HIS A CA 1
ATOM 2487 C C . HIS A 1 339 ? 2.838 9.953 -19.688 1 92.62 339 HIS A C 1
ATOM 2489 O O . HIS A 1 339 ? 2.469 10.164 -20.844 1 92.62 339 HIS A O 1
ATOM 2495 N N . ASP A 1 340 ? 3.027 8.758 -19.188 1 92.94 340 ASP A N 1
ATOM 2496 C CA . ASP A 1 340 ? 2.623 7.578 -19.953 1 92.94 340 ASP A CA 1
ATOM 2497 C C . ASP A 1 340 ? 1.163 7.68 -20.375 1 92.94 340 ASP A C 1
ATOM 2499 O O . ASP A 1 340 ? 0.292 8.008 -19.578 1 92.94 340 ASP A O 1
ATOM 2503 N N . GLY A 1 341 ? 0.895 7.379 -21.625 1 94.19 341 GLY A N 1
ATOM 2504 C CA . GLY A 1 341 ? -0.438 7.52 -22.188 1 94.19 341 GLY A CA 1
ATOM 2505 C C . GLY A 1 341 ? -1.47 6.637 -21.516 1 94.19 341 GLY A C 1
ATOM 2506 O O . GLY A 1 341 ? -2.598 7.07 -21.266 1 94.19 341 GLY A O 1
ATOM 2507 N N . LEU A 1 342 ? -1.136 5.465 -21.219 1 94.31 342 LEU A N 1
ATOM 2508 C CA . LEU A 1 342 ? -2.082 4.531 -20.625 1 94.31 342 LEU A CA 1
ATOM 2509 C C . LEU A 1 342 ? -2.447 4.965 -19.203 1 94.31 342 LEU A C 1
ATOM 2511 O O . LEU A 1 342 ? -3.623 4.973 -18.844 1 94.31 342 LEU A O 1
ATOM 2515 N N . VAL A 1 343 ? -1.468 5.328 -18.422 1 95.62 343 VAL A N 1
ATOM 2516 C CA . VAL A 1 343 ? -1.664 5.75 -17.047 1 95.62 343 VAL A CA 1
ATOM 2517 C C . VAL A 1 343 ? -2.516 7.016 -17 1 95.62 343 VAL A C 1
ATOM 2519 O O . VAL A 1 343 ? -3.387 7.16 -16.141 1 95.62 343 VAL A O 1
ATOM 2522 N N . ARG A 1 344 ? -2.305 7.887 -17.969 1 95.69 344 ARG A N 1
ATOM 2523 C CA . ARG A 1 344 ? -3.08 9.117 -18.062 1 95.69 344 ARG A CA 1
ATOM 2524 C C . ARG A 1 344 ? -4.512 8.828 -18.5 1 95.69 344 ARG A C 1
ATOM 2526 O O . ARG A 1 344 ? -5.461 9.383 -17.938 1 95.69 344 ARG A O 1
ATOM 2533 N N . GLN A 1 345 ? -4.648 7.984 -19.469 1 95.38 345 GLN A N 1
ATOM 2534 C CA . GLN A 1 345 ? -5.965 7.621 -19.984 1 95.38 345 GLN A CA 1
ATOM 2535 C C . GLN A 1 345 ? -6.82 6.977 -18.891 1 95.38 345 GLN A C 1
ATOM 2537 O O . GLN A 1 345 ? -8.031 7.207 -18.828 1 95.38 345 GLN A O 1
ATOM 2542 N N . ARG A 1 346 ? -6.223 6.246 -18.031 1 95.88 346 ARG A N 1
ATOM 2543 C CA . ARG A 1 346 ? -6.934 5.531 -16.969 1 95.88 346 ARG A CA 1
ATOM 2544 C C . ARG A 1 346 ? -7.141 6.422 -15.75 1 95.88 346 ARG A C 1
ATOM 2546 O O . ARG A 1 346 ? -7.723 5.992 -14.75 1 95.88 346 ARG A O 1
ATOM 2553 N N . GLY A 1 347 ? -6.648 7.656 -15.82 1 96.31 347 GLY A N 1
ATOM 2554 C CA . GLY A 1 347 ? -6.82 8.594 -14.719 1 96.31 347 GLY A CA 1
ATOM 2555 C C . GLY A 1 347 ? -6.031 8.211 -13.484 1 96.31 347 GLY A C 1
ATOM 2556 O O . GLY A 1 347 ? -6.402 8.578 -12.367 1 96.31 347 GLY A O 1
ATOM 2557 N N . GLU A 1 348 ? -4.941 7.473 -13.68 1 97.56 348 GLU A N 1
ATOM 2558 C CA . GLU A 1 348 ? -4.117 7.023 -12.562 1 97.56 348 GLU A CA 1
ATOM 2559 C C . GLU A 1 348 ? -3.078 8.07 -12.188 1 97.56 348 GLU A C 1
ATOM 2561 O O . GLU A 1 348 ? -2.566 8.07 -11.062 1 97.56 348 GLU A O 1
ATOM 2566 N N . VAL A 1 349 ? -2.668 8.883 -13.102 1 96.81 349 VAL A N 1
ATOM 2567 C CA . VAL A 1 349 ? -1.955 10.148 -12.922 1 96.81 349 VAL A CA 1
ATOM 2568 C C . VAL A 1 349 ? -2.699 11.266 -13.648 1 96.81 349 VAL A C 1
ATOM 2570 O O . VAL A 1 349 ? -3.162 11.086 -14.773 1 96.81 349 VAL A O 1
ATOM 2573 N N . VAL A 1 350 ? -2.822 12.375 -12.977 1 95.31 350 VAL A N 1
ATOM 2574 C CA . VAL A 1 350 ? -3.633 13.445 -13.562 1 95.31 350 VAL A CA 1
ATOM 2575 C C . VAL A 1 350 ? -2.895 14.773 -13.438 1 95.31 350 VAL A C 1
ATOM 2577 O O . VAL A 1 350 ? -1.941 14.898 -12.664 1 95.31 350 VAL A O 1
ATOM 2580 N N . ASP A 1 351 ? -3.355 15.75 -14.188 1 93.25 351 ASP A N 1
ATOM 2581 C CA . ASP A 1 351 ? -2.84 17.109 -14.055 1 93.25 351 ASP A CA 1
ATOM 2582 C C . ASP A 1 351 ? -3.373 17.766 -12.781 1 93.25 351 ASP A C 1
ATOM 2584 O O . ASP A 1 351 ? -4.547 17.609 -12.438 1 93.25 351 ASP A O 1
ATOM 2588 N N . LEU A 1 352 ? -2.482 18.406 -12.078 1 93.44 352 LEU A N 1
ATOM 2589 C CA . LEU A 1 352 ? -2.895 19.203 -10.93 1 93.44 352 LEU A CA 1
ATOM 2590 C C . LEU A 1 352 ? -3.271 20.625 -11.352 1 93.44 352 LEU A C 1
ATOM 2592 O O . LEU A 1 352 ? -2.705 21.156 -12.305 1 93.44 352 LEU A O 1
ATOM 2596 N N . GLU A 1 353 ? -4.242 21.141 -10.609 1 91.12 353 GLU A N 1
ATOM 2597 C CA . GLU A 1 353 ? -4.734 22.469 -10.953 1 91.12 353 GLU A CA 1
ATOM 2598 C C . GLU A 1 353 ? -4.723 23.391 -9.734 1 91.12 353 GLU A C 1
ATOM 2600 O O . GLU A 1 353 ? -5.141 22.984 -8.641 1 91.12 353 GLU A O 1
ATOM 2605 N N . HIS A 1 354 ? -4.156 24.578 -10 1 92.62 354 HIS A N 1
ATOM 2606 C CA . HIS A 1 354 ? -4.324 25.609 -8.992 1 92.62 354 HIS A CA 1
ATOM 2607 C C . HIS A 1 354 ? -5.777 26.078 -8.906 1 92.62 354 HIS A C 1
ATOM 2609 O O . HIS A 1 354 ? -6.43 26.266 -9.938 1 92.62 354 HIS A O 1
ATOM 2615 N N . PRO A 1 355 ? -6.242 26.219 -7.754 1 91.5 355 PRO A N 1
ATOM 2616 C CA . PRO A 1 355 ? -7.66 26.578 -7.648 1 91.5 355 PRO A CA 1
ATOM 2617 C C . PRO A 1 355 ? -7.988 27.922 -8.297 1 91.5 355 PRO A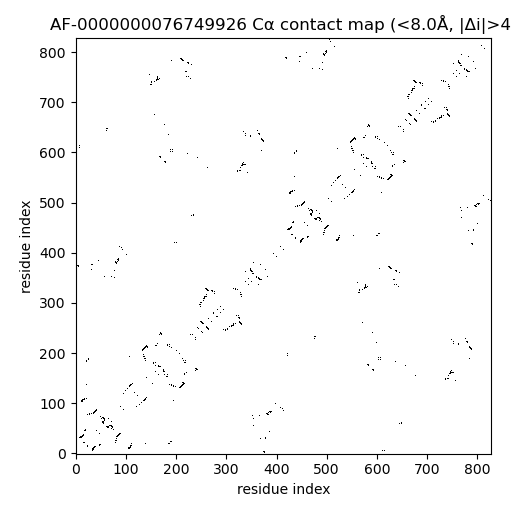 C 1
ATOM 2619 O O . PRO A 1 355 ? -9.102 28.125 -8.789 1 91.5 355 PRO A O 1
ATOM 2622 N N . ALA A 1 356 ? -7.09 28.812 -8.32 1 89.62 356 ALA A N 1
ATOM 2623 C CA . ALA A 1 356 ? -7.344 30.141 -8.867 1 89.62 356 ALA A CA 1
ATOM 2624 C C . ALA A 1 356 ? -6.906 30.219 -10.328 1 89.62 356 ALA A C 1
ATOM 2626 O O . ALA A 1 356 ? -7.484 30.984 -11.117 1 89.62 356 ALA A O 1
ATOM 2627 N N . TYR A 1 357 ? -5.887 29.453 -10.727 1 86.06 357 TYR A N 1
ATOM 2628 C CA . TYR A 1 357 ? -5.266 29.719 -12.023 1 86.06 357 TYR A CA 1
ATOM 2629 C C . TYR A 1 357 ? -5.445 28.531 -12.961 1 86.06 357 TYR A C 1
ATOM 2631 O O . TYR A 1 357 ? -5.098 28.609 -14.141 1 86.06 357 TYR A O 1
ATOM 2639 N N . GLY A 1 358 ? -6.062 27.484 -12.438 1 80.94 358 GLY A N 1
ATOM 2640 C CA . GLY A 1 358 ? -6.301 26.297 -13.258 1 80.94 358 GLY A CA 1
ATOM 2641 C C . GLY A 1 358 ? -5.055 25.469 -13.492 1 80.94 358 GLY A C 1
ATOM 2642 O O . GLY A 1 358 ? -4.074 25.594 -12.75 1 80.94 358 GLY A O 1
ATOM 2643 N N . PRO A 1 359 ? -5.246 24.562 -14.508 1 71.69 359 PRO A N 1
ATOM 2644 C CA . PRO A 1 359 ? -4.109 23.688 -14.805 1 71.69 359 PRO A CA 1
ATOM 2645 C C . PRO A 1 359 ? -2.99 24.406 -15.555 1 71.69 359 PRO A C 1
ATOM 2647 O O . PRO A 1 359 ? -3.256 25.281 -16.375 1 71.69 359 PRO A O 1
ATOM 2650 N N . THR A 1 360 ? -1.833 24.094 -15.117 1 68.19 360 THR A N 1
ATOM 2651 C CA . THR A 1 360 ? -0.717 24.656 -15.867 1 68.19 360 THR A CA 1
ATOM 2652 C C . THR A 1 360 ? -0.135 23.641 -16.828 1 68.19 360 THR A C 1
ATOM 2654 O O . THR A 1 360 ? 0.648 23.984 -17.719 1 68.19 360 THR A O 1
ATOM 2657 N N . GLY A 1 361 ? -0.707 22.422 -16.766 1 68.5 361 GLY A N 1
ATOM 2658 C CA . GLY A 1 361 ? -0.164 21.344 -17.578 1 68.5 361 GLY A CA 1
ATOM 2659 C C . GLY A 1 361 ? 1.267 20.984 -17.203 1 68.5 361 GLY A C 1
ATOM 2660 O O . GLY A 1 361 ? 1.909 20.188 -17.891 1 68.5 361 GLY A O 1
ATOM 2661 N N . THR A 1 362 ? 1.729 21.531 -16.203 1 77.31 362 THR A N 1
ATOM 2662 C CA . THR A 1 362 ? 3.148 21.406 -15.891 1 77.31 362 THR A CA 1
ATOM 2663 C C . THR A 1 362 ? 3.355 20.531 -14.664 1 77.31 362 THR A C 1
ATOM 2665 O O . THR A 1 362 ? 4.465 20.047 -14.406 1 77.31 362 THR A O 1
ATOM 2668 N N . VAL A 1 363 ? 2.379 20.328 -13.953 1 90.19 363 VAL A N 1
ATOM 2669 C CA . VAL A 1 363 ? 2.543 19.562 -12.719 1 90.19 363 VAL A CA 1
ATOM 2670 C C . VAL A 1 363 ? 1.498 18.453 -12.656 1 90.19 363 VAL A C 1
ATOM 2672 O O . VAL A 1 363 ? 0.332 18.672 -13 1 90.19 363 VAL A O 1
ATOM 2675 N N . SER A 1 364 ? 2.016 17.328 -12.344 1 93.56 364 SER A N 1
ATOM 2676 C CA . SER A 1 364 ? 1.146 16.156 -12.258 1 93.56 364 SER A CA 1
ATOM 2677 C C . SER A 1 364 ? 1.086 15.625 -10.828 1 93.56 364 SER A C 1
ATOM 2679 O O . SER A 1 364 ? 1.936 15.953 -10 1 93.56 364 SER A O 1
ATOM 2681 N N . GLY A 1 365 ? 0.07 14.945 -10.562 1 95.06 365 GLY A N 1
ATOM 2682 C CA . GLY A 1 365 ? -0.113 14.281 -9.281 1 95.06 365 GLY A CA 1
ATOM 2683 C C . GLY A 1 365 ? -0.91 13 -9.375 1 95.06 365 GLY A C 1
ATOM 2684 O O . GLY A 1 365 ? -1.291 12.578 -10.477 1 95.06 365 GLY A O 1
ATOM 2685 N N . PRO A 1 366 ? -1.096 12.414 -8.258 1 96.88 366 PRO A N 1
ATOM 2686 C CA . PRO A 1 366 ? -1.752 11.102 -8.273 1 96.88 366 PRO A CA 1
ATOM 2687 C C . PRO A 1 366 ? -3.234 11.188 -8.633 1 96.88 366 PRO A C 1
ATOM 2689 O O . PRO A 1 366 ? -3.928 12.102 -8.18 1 96.88 366 PRO A O 1
ATOM 2692 N N . GLY A 1 367 ? -3.697 10.305 -9.531 1 97.25 367 GLY A N 1
ATOM 2693 C CA . GLY A 1 367 ? -5.109 9.969 -9.625 1 97.25 367 GLY A CA 1
ATOM 2694 C C . GLY A 1 367 ? -5.504 8.812 -8.727 1 97.25 367 GLY A C 1
ATOM 2695 O O . GLY A 1 367 ? -4.828 8.523 -7.738 1 97.25 367 GLY A O 1
ATOM 2696 N N . LEU A 1 368 ? -6.645 8.312 -8.953 1 97.56 368 LEU A N 1
ATOM 2697 C CA . LEU A 1 368 ? -7.102 7.121 -8.242 1 97.56 368 LEU A CA 1
ATOM 2698 C C . LEU A 1 368 ? -6.867 5.867 -9.078 1 97.56 368 LEU A C 1
ATOM 2700 O O . LEU A 1 368 ? -7.512 5.672 -10.109 1 97.56 368 LEU A O 1
ATOM 2704 N N . PRO A 1 369 ? -5.918 5 -8.648 1 97.81 369 PRO A N 1
ATOM 2705 C CA . PRO A 1 369 ? -5.594 3.844 -9.484 1 97.81 369 PRO A CA 1
ATOM 2706 C C . PRO A 1 369 ? -6.555 2.678 -9.281 1 97.81 369 PRO A C 1
ATOM 2708 O O . PRO A 1 369 ? -6.125 1.526 -9.172 1 97.81 369 PRO A O 1
ATOM 2711 N N . ILE A 1 370 ? -7.828 2.928 -9.211 1 98.44 370 ILE A N 1
ATOM 2712 C CA . ILE A 1 370 ? -8.945 1.992 -9.133 1 98.44 370 ILE A CA 1
ATOM 2713 C C . ILE A 1 370 ? -10.031 2.408 -10.125 1 98.44 370 ILE A C 1
ATOM 2715 O O . ILE A 1 370 ? -10.594 3.502 -10.016 1 98.44 370 ILE A O 1
ATOM 2719 N N . ARG A 1 371 ? -10.305 1.584 -11.078 1 97.56 371 ARG A N 1
ATOM 2720 C CA . ARG A 1 371 ? -11.391 1.85 -12.016 1 97.56 371 ARG A CA 1
ATOM 2721 C C . ARG A 1 371 ? -12.625 1.024 -11.672 1 97.56 371 ARG A C 1
ATOM 2723 O O . ARG A 1 371 ? -12.547 -0.202 -11.562 1 97.56 371 ARG A O 1
ATOM 2730 N N . PHE A 1 372 ? -13.719 1.659 -11.469 1 97.5 372 PHE A N 1
ATOM 2731 C CA . PHE A 1 372 ? -15.008 1.025 -11.211 1 97.5 372 PHE A CA 1
ATOM 2732 C C . PHE A 1 372 ? -15.883 1.054 -12.461 1 97.5 372 PHE A C 1
ATOM 2734 O O . PHE A 1 372 ? -15.906 2.047 -13.188 1 97.5 372 PHE A O 1
ATOM 2741 N N . SER A 1 373 ? -16.609 0.005 -12.641 1 96.12 373 SER A N 1
ATOM 2742 C CA . SER A 1 373 ? -17.469 -0.027 -13.82 1 96.12 373 SER A CA 1
ATOM 2743 C C . SER A 1 373 ? -18.75 0.766 -13.594 1 96.12 373 SER A C 1
ATOM 2745 O O . SER A 1 373 ? -19.375 1.238 -14.547 1 96.12 373 SER A O 1
ATOM 2747 N N . GLU A 1 374 ? -19.156 0.903 -12.281 1 93.88 374 GLU A N 1
ATOM 2748 C CA . GLU A 1 374 ? -20.453 1.494 -12.016 1 93.88 374 GLU A CA 1
ATOM 2749 C C . GLU A 1 374 ? -20.328 2.75 -11.156 1 93.88 374 GLU A C 1
ATOM 2751 O O . GLU A 1 374 ? -21.312 3.463 -10.945 1 93.88 374 GLU A O 1
ATOM 2756 N N . SER A 1 375 ? -19.188 2.992 -10.664 1 92.38 375 SER A N 1
ATOM 2757 C CA . SER A 1 375 ? -19 4.133 -9.773 1 92.38 375 SER A CA 1
ATOM 2758 C C . SER A 1 375 ? -18.078 5.172 -10.398 1 92.38 375 SER A C 1
ATOM 2760 O O . SER A 1 375 ? -17.156 4.824 -11.141 1 92.38 375 SER A O 1
ATOM 2762 N N . ALA A 1 376 ? -18.375 6.398 -10.047 1 89.62 376 ALA A N 1
ATOM 2763 C CA . ALA A 1 376 ? -17.531 7.508 -10.492 1 89.62 376 ALA A CA 1
ATOM 2764 C C . ALA A 1 376 ? -16.562 7.934 -9.398 1 89.62 376 ALA A C 1
ATOM 2766 O O . ALA A 1 376 ? -16.938 8.664 -8.484 1 89.62 376 ALA A O 1
ATOM 2767 N N . ALA A 1 377 ? -15.477 7.359 -9.289 1 92.56 377 ALA A N 1
ATOM 2768 C CA . ALA A 1 377 ? -14.461 7.746 -8.32 1 92.56 377 ALA A CA 1
ATOM 2769 C C . ALA A 1 377 ? -13.336 8.531 -8.984 1 92.56 377 ALA A C 1
ATOM 2771 O O . ALA A 1 377 ? -13.039 8.328 -10.164 1 92.56 377 ALA A O 1
ATOM 2772 N N . GLY A 1 378 ? -12.758 9.469 -8.258 1 94.44 378 GLY A N 1
ATOM 2773 C CA . GLY A 1 378 ? -11.695 10.32 -8.766 1 94.44 378 GLY A CA 1
ATOM 2774 C C . GLY A 1 378 ? -11.625 11.672 -8.07 1 94.44 378 GLY A C 1
ATOM 2775 O O . GLY A 1 378 ? -12.273 11.883 -7.047 1 94.44 378 GLY A O 1
ATOM 2776 N N . PHE A 1 379 ? -10.773 12.492 -8.555 1 94.81 379 PHE A N 1
ATOM 2777 C CA . PHE A 1 379 ? -10.547 13.805 -7.977 1 94.81 379 PHE A CA 1
ATOM 2778 C C . PHE A 1 379 ? -11.039 14.906 -8.914 1 94.81 379 PHE A C 1
ATOM 2780 O O . PHE A 1 379 ? -10.461 15.133 -9.977 1 94.81 379 PHE A O 1
ATOM 2787 N N . ASP A 1 380 ? -12.125 15.562 -8.523 1 91.38 380 ASP A N 1
ATOM 2788 C CA . ASP A 1 380 ? -12.75 16.5 -9.445 1 91.38 380 ASP A CA 1
ATOM 2789 C C . ASP A 1 380 ? -12.719 17.922 -8.891 1 91.38 380 ASP A C 1
ATOM 2791 O O . ASP A 1 380 ? -13.07 18.875 -9.586 1 91.38 380 ASP A O 1
ATOM 2795 N N . LEU A 1 381 ? -12.383 18.094 -7.664 1 94.06 381 LEU A N 1
ATOM 2796 C CA . LEU A 1 381 ? -12.344 19.422 -7.047 1 94.06 381 LEU A CA 1
ATOM 2797 C C . LEU A 1 381 ? -10.922 19.812 -6.66 1 94.06 381 LEU A C 1
ATOM 2799 O O . LEU A 1 381 ? -10.148 18.953 -6.211 1 94.06 381 LEU A O 1
ATOM 2803 N N . PRO A 1 382 ? -10.555 21.062 -6.766 1 94.69 382 PRO A N 1
ATOM 2804 C CA . PRO A 1 382 ? -9.211 21.516 -6.41 1 94.69 382 PRO A CA 1
ATOM 2805 C C . PRO A 1 382 ? -8.984 21.562 -4.902 1 94.69 382 PRO A C 1
ATOM 2807 O O . PRO A 1 382 ? -9.945 21.484 -4.129 1 94.69 382 PRO A O 1
ATOM 2810 N N . ALA A 1 383 ? -7.738 21.703 -4.492 1 96.31 383 ALA A N 1
ATOM 2811 C CA . ALA A 1 383 ? -7.383 21.906 -3.086 1 96.31 383 ALA A CA 1
ATOM 2812 C C . ALA A 1 383 ? -7.934 23.219 -2.557 1 96.31 383 ALA A C 1
ATOM 2814 O O . ALA A 1 383 ? -7.934 24.234 -3.268 1 96.31 383 ALA A O 1
ATOM 2815 N N . PRO A 1 384 ? -8.422 23.219 -1.395 1 97.19 384 PRO A N 1
ATOM 2816 C CA . PRO A 1 384 ? -8.953 24.453 -0.811 1 97.19 384 PRO A CA 1
ATOM 2817 C C . PRO A 1 384 ? -7.863 25.328 -0.201 1 97.19 384 PRO A C 1
ATOM 2819 O O . PRO A 1 384 ? -6.789 24.844 0.15 1 97.19 384 PRO A O 1
ATOM 2822 N N . ARG A 1 385 ? -8.172 26.609 -0.112 1 95.38 385 ARG A N 1
ATOM 2823 C CA . ARG A 1 385 ? -7.371 27.516 0.712 1 95.38 385 ARG A CA 1
ATOM 2824 C C . ARG A 1 385 ? -7.59 27.234 2.195 1 95.38 385 ARG A C 1
ATOM 2826 O O . ARG A 1 385 ? -8.562 26.578 2.572 1 95.38 385 ARG A O 1
ATOM 2833 N N . LEU A 1 386 ? -6.676 27.766 2.988 1 96.69 386 LEU A N 1
ATOM 2834 C CA . LEU A 1 386 ? -6.758 27.547 4.43 1 96.69 386 LEU A CA 1
ATOM 2835 C C . LEU A 1 386 ? -8.039 28.156 4.996 1 96.69 386 LEU A C 1
ATOM 2837 O O . LEU A 1 386 ? -8.266 29.359 4.867 1 96.69 386 LEU A O 1
ATOM 2841 N N . GLY A 1 387 ? -8.906 27.344 5.52 1 97.75 387 GLY A N 1
ATOM 2842 C CA . GLY A 1 387 ? -10.109 27.797 6.195 1 97.75 387 GLY A CA 1
ATOM 2843 C C . GLY A 1 387 ? -11.195 28.25 5.238 1 97.75 387 GLY A C 1
ATOM 2844 O O . GLY A 1 387 ? -12.18 28.875 5.652 1 97.75 387 GLY A O 1
ATOM 2845 N N . GLU A 1 388 ? -11.078 27.891 3.994 1 97.19 388 GLU A N 1
ATOM 2846 C CA . GLU A 1 388 ? -11.977 28.359 2.938 1 97.19 388 GLU A CA 1
ATOM 2847 C C . GLU A 1 388 ? -13.43 28.031 3.27 1 97.19 388 GLU A C 1
ATOM 2849 O O . GLU A 1 388 ? -14.336 28.781 2.91 1 97.19 388 GLU A O 1
ATOM 2854 N N . HIS A 1 389 ? -13.688 26.969 4.023 1 98.56 389 HIS A N 1
ATOM 2855 C CA . HIS A 1 389 ? -15.047 26.469 4.203 1 98.56 389 HIS A CA 1
ATOM 2856 C C . HIS A 1 389 ? -15.492 26.594 5.66 1 98.56 389 HIS A C 1
ATOM 2858 O O . HIS A 1 389 ? -16.5 26.016 6.055 1 98.56 389 HIS A O 1
ATOM 2864 N N . THR A 1 390 ? -14.766 27.344 6.434 1 98.62 390 THR A N 1
ATOM 2865 C CA . THR A 1 390 ? -14.984 27.375 7.875 1 98.62 390 THR A CA 1
ATOM 2866 C C . THR A 1 390 ? -16.406 27.828 8.195 1 98.62 390 THR A C 1
ATOM 2868 O O . THR A 1 390 ? -17.172 27.094 8.836 1 98.62 390 THR A O 1
ATOM 2871 N N . ASP A 1 391 ? -16.797 28.969 7.723 1 98.25 391 ASP A N 1
ATOM 2872 C CA . ASP A 1 391 ? -18.094 29.531 8.062 1 98.25 391 ASP A CA 1
ATOM 2873 C C . ASP A 1 391 ? -19.234 28.641 7.535 1 98.25 391 ASP A C 1
ATOM 2875 O O . ASP A 1 391 ? -20.203 28.391 8.242 1 98.25 391 ASP A O 1
ATOM 2879 N N . ASP A 1 392 ? -19.109 28.203 6.305 1 98.31 392 ASP A N 1
ATOM 2880 C CA . ASP A 1 392 ? -20.156 27.406 5.676 1 98.31 392 ASP A CA 1
ATOM 2881 C C . ASP A 1 392 ? -20.391 26.109 6.453 1 98.31 392 ASP A C 1
ATOM 2883 O O . ASP A 1 392 ? -21.547 25.734 6.703 1 98.31 392 ASP A O 1
ATOM 2887 N N . ILE A 1 393 ? -19.328 25.438 6.824 1 98.56 393 ILE A N 1
ATOM 2888 C CA . ILE A 1 393 ? -19.453 24.172 7.527 1 98.56 393 ILE A CA 1
ATOM 2889 C C . ILE A 1 393 ? -20.047 24.391 8.914 1 98.56 393 ILE A C 1
ATOM 2891 O O . ILE A 1 393 ? -20.938 23.641 9.352 1 98.56 393 ILE A O 1
ATOM 2895 N N . LEU A 1 394 ? -19.594 25.453 9.617 1 98.69 394 LEU A N 1
ATOM 2896 C CA . LEU A 1 394 ? -20.109 25.734 10.953 1 98.69 394 LEU A CA 1
ATOM 2897 C C . LEU A 1 394 ? -21.594 26.094 10.898 1 98.69 394 LEU A C 1
ATOM 2899 O O . LEU A 1 394 ? -22.375 25.688 11.773 1 98.69 394 LEU A O 1
ATOM 2903 N N . ARG A 1 395 ? -22.031 26.781 9.914 1 98.38 395 ARG A N 1
ATOM 2904 C CA . ARG A 1 395 ? -23.422 27.188 9.766 1 98.38 395 ARG A CA 1
ATOM 2905 C C . ARG A 1 395 ? -24.281 26.016 9.289 1 98.38 395 ARG A C 1
ATOM 2907 O O . ARG A 1 395 ? -25.297 25.703 9.898 1 98.38 395 ARG A O 1
ATOM 2914 N N . GLU A 1 396 ? -23.859 25.375 8.195 1 98.06 396 GLU A N 1
ATOM 2915 C CA . GLU A 1 396 ? -24.703 24.406 7.5 1 98.06 396 GLU A CA 1
ATOM 2916 C C . GLU A 1 396 ? -24.703 23.062 8.219 1 98.06 396 GLU A C 1
ATOM 2918 O O . GLU A 1 396 ? -25.75 22.422 8.352 1 98.06 396 GLU A O 1
ATOM 2923 N N . LEU A 1 397 ? -23.562 22.609 8.641 1 97.94 397 LEU A N 1
ATOM 2924 C CA . LEU A 1 397 ? -23.469 21.281 9.258 1 97.94 397 LEU A CA 1
ATOM 2925 C C . LEU A 1 397 ? -23.797 21.359 10.742 1 97.94 397 LEU A C 1
ATOM 2927 O O . LEU A 1 397 ? -24.469 20.469 11.273 1 97.94 397 LEU A O 1
ATOM 2931 N N . LEU A 1 398 ? -23.359 22.453 11.43 1 98.31 398 LEU A N 1
ATOM 2932 C CA . LEU A 1 398 ? -23.5 22.5 12.883 1 98.31 398 LEU A CA 1
ATOM 2933 C C . LEU A 1 398 ? -24.641 23.422 13.289 1 98.31 398 LEU A C 1
ATOM 2935 O O . LEU A 1 398 ? -25.078 23.406 14.453 1 98.31 398 LEU A O 1
ATOM 2939 N N . GLY A 1 399 ? -25.078 24.266 12.422 1 98.38 399 GLY A N 1
ATOM 2940 C CA . GLY A 1 399 ? -26.188 25.156 12.727 1 98.38 399 GLY A CA 1
ATOM 2941 C C . GLY A 1 399 ? -25.781 26.359 13.578 1 98.38 399 GLY A C 1
ATOM 2942 O O . GLY A 1 399 ? -26.594 26.938 14.281 1 98.38 399 GLY A O 1
ATOM 2943 N N . TYR A 1 400 ? -24.562 26.656 13.547 1 98.44 400 TYR A N 1
ATOM 2944 C CA . TYR A 1 400 ? -24.094 27.797 14.328 1 98.44 400 TYR A CA 1
ATOM 2945 C C . TYR A 1 400 ? -24.578 29.109 13.719 1 98.44 400 TYR A C 1
ATOM 2947 O O . TYR A 1 400 ? -24.609 29.25 12.492 1 98.44 400 TYR A O 1
ATOM 2955 N N . ASP A 1 401 ? -24.938 30.094 14.531 1 98.06 401 ASP A N 1
ATOM 2956 C CA . ASP A 1 401 ? -25.328 31.406 14.016 1 98.06 401 ASP A CA 1
ATOM 2957 C C . ASP A 1 401 ? -24.125 32.344 13.977 1 98.06 401 ASP A C 1
ATOM 2959 O O . ASP A 1 401 ? -23.031 31.984 14.383 1 98.06 401 ASP A O 1
ATOM 2963 N N . GLY A 1 402 ? -24.375 33.469 13.469 1 97.62 402 GLY A N 1
ATOM 2964 C CA . GLY A 1 402 ? -23.328 34.438 13.273 1 97.62 402 GLY A CA 1
ATOM 2965 C C . GLY A 1 402 ? -22.672 34.875 14.57 1 97.62 402 GLY A C 1
ATOM 2966 O O . GLY A 1 402 ? -21.453 35.094 14.625 1 97.62 402 GLY A O 1
ATOM 2967 N N . ASP A 1 403 ? -23.422 35.031 15.609 1 97.94 403 ASP A N 1
ATOM 2968 C CA . ASP A 1 403 ? -22.906 35.469 16.906 1 97.94 403 ASP A CA 1
ATOM 2969 C C . ASP A 1 403 ? -21.938 34.438 17.484 1 97.94 403 ASP A C 1
ATOM 2971 O O . ASP A 1 403 ? -20.875 34.781 18 1 97.94 403 ASP A O 1
ATOM 2975 N N . ARG A 1 404 ? -22.312 33.25 17.375 1 97.69 404 ARG A N 1
ATOM 2976 C CA . ARG A 1 404 ? -21.453 32.188 17.891 1 97.69 404 ARG A CA 1
ATOM 2977 C C . ARG A 1 404 ? -20.141 32.125 17.125 1 97.69 404 ARG A C 1
ATOM 2979 O O . ARG A 1 404 ? -19.078 31.969 17.719 1 97.69 404 ARG A O 1
ATOM 2986 N N . ILE A 1 405 ? -20.234 32.188 15.852 1 98.25 405 ILE A N 1
ATOM 2987 C CA . ILE A 1 405 ? -19.047 32.125 15.008 1 98.25 405 ILE A CA 1
ATOM 2988 C C . ILE A 1 405 ? -18.125 33.312 15.32 1 98.25 405 ILE A C 1
ATOM 2990 O O . ILE A 1 405 ? -16.906 33.156 15.414 1 98.25 405 ILE A O 1
ATOM 2994 N N . THR A 1 406 ? -18.703 34.469 15.453 1 97.94 406 THR A N 1
ATOM 2995 C CA . THR A 1 406 ? -17.922 35.656 15.828 1 97.94 406 THR A CA 1
ATOM 2996 C C . THR A 1 406 ? -17.234 35.438 17.172 1 97.94 406 THR A C 1
ATOM 2998 O O . THR A 1 406 ? -16.062 35.781 17.344 1 97.94 406 THR A O 1
ATOM 3001 N N . GLY A 1 407 ? -17.969 34.906 18.109 1 97.94 407 GLY A N 1
ATOM 3002 C CA . GLY A 1 407 ? -17.406 34.594 19.422 1 97.94 407 GLY A CA 1
ATOM 3003 C C . GLY A 1 407 ? -16.234 33.625 19.344 1 97.94 407 GLY A C 1
ATOM 3004 O O . GLY A 1 407 ? -15.25 33.781 20.062 1 97.94 407 GLY A O 1
ATOM 3005 N N . LEU A 1 408 ? -16.375 32.625 18.547 1 98.06 408 LEU A N 1
ATOM 3006 C CA . LEU A 1 408 ? -15.312 31.641 18.359 1 98.06 408 LEU A CA 1
ATOM 3007 C C . LEU A 1 408 ? -14.062 32.312 17.781 1 98.06 408 LEU A C 1
ATOM 3009 O O . LEU A 1 408 ? -12.938 31.953 18.156 1 98.06 408 LEU A O 1
ATOM 3013 N N . ARG A 1 409 ? -14.203 33.219 16.844 1 97.38 409 ARG A N 1
ATOM 3014 C CA . ARG A 1 409 ? -13.078 33.938 16.266 1 97.38 409 ARG A CA 1
ATOM 3015 C C . ARG A 1 409 ? -12.398 34.812 17.328 1 97.38 409 ARG A C 1
ATOM 3017 O O . ARG A 1 409 ? -11.164 34.875 17.406 1 97.38 409 ARG A O 1
ATOM 3024 N N . GLU A 1 410 ? -13.195 35.5 18.078 1 97 410 GLU A N 1
ATOM 3025 C CA . GLU A 1 410 ? -12.672 36.375 19.109 1 97 410 GLU A CA 1
ATOM 3026 C C . GLU A 1 410 ? -11.906 35.594 20.172 1 97 410 GLU A C 1
ATOM 3028 O O . GLU A 1 410 ? -10.938 36.094 20.75 1 97 410 GLU A O 1
ATOM 3033 N N . SER A 1 411 ? -12.32 34.375 20.422 1 96.31 411 SER A N 1
ATOM 3034 C CA . SER A 1 411 ? -11.672 33.531 21.422 1 96.31 411 SER A CA 1
ATOM 3035 C C . SER A 1 411 ? -10.375 32.938 20.891 1 96.31 411 SER A C 1
ATOM 3037 O O . SER A 1 411 ? -9.609 32.344 21.641 1 96.31 411 SER A O 1
ATOM 3039 N N . GLY A 1 412 ? -10.203 33.031 19.562 1 96.5 412 GLY A N 1
ATOM 3040 C CA . GLY A 1 412 ? -9.008 32.469 18.969 1 96.5 412 GLY A CA 1
ATOM 3041 C C . GLY A 1 412 ? -9.18 31.016 18.547 1 96.5 412 GLY A C 1
ATOM 3042 O O . GLY A 1 412 ? -8.227 30.375 18.125 1 96.5 412 GLY A O 1
ATOM 3043 N N . ALA A 1 413 ? -10.398 30.531 18.609 1 97.75 413 ALA A N 1
ATOM 3044 C CA . ALA A 1 413 ? -10.68 29.125 18.297 1 97.75 413 ALA A CA 1
ATOM 3045 C C . ALA A 1 413 ? -10.633 28.875 16.781 1 97.75 413 ALA A C 1
ATOM 3047 O O . ALA A 1 413 ? -10.328 27.781 16.344 1 97.75 413 ALA A O 1
ATOM 3048 N N . LEU A 1 414 ? -10.977 29.906 16.062 1 97.88 414 LEU A N 1
ATOM 3049 C CA . LEU A 1 414 ? -11.031 29.781 14.609 1 97.88 414 LEU A CA 1
ATOM 3050 C C . LEU A 1 414 ? -9.883 30.547 13.953 1 97.88 414 LEU A C 1
ATOM 3052 O O . LEU A 1 414 ? -9.477 31.609 14.445 1 97.88 414 LEU A O 1
ATOM 3056 N N . MET B 1 1 ? -14.531 -10.555 27.031 1 24.78 1 MET B N 1
ATOM 3057 C CA . MET B 1 1 ? -14.641 -9.656 25.891 1 24.78 1 MET B CA 1
ATOM 3058 C C . MET B 1 1 ? -15.078 -10.422 24.641 1 24.78 1 MET B C 1
ATOM 3060 O O . MET B 1 1 ? -14.445 -11.406 24.25 1 24.78 1 MET B O 1
ATOM 3064 N N . ILE B 1 2 ? -16.312 -10.586 24.406 1 36.47 2 ILE B N 1
ATOM 3065 C CA . ILE B 1 2 ? -16.828 -11.484 23.375 1 36.47 2 ILE B CA 1
ATOM 3066 C C . ILE B 1 2 ? -15.961 -11.359 22.125 1 36.47 2 ILE B C 1
ATOM 3068 O O . ILE B 1 2 ? -15.594 -10.258 21.719 1 36.47 2 ILE B O 1
ATOM 3072 N N . ALA B 1 3 ? -15.125 -12.25 21.844 1 40.19 3 ALA B N 1
ATOM 3073 C CA . ALA B 1 3 ? -14.242 -12.281 20.688 1 40.19 3 ALA B CA 1
ATOM 3074 C C . ALA B 1 3 ? -14.828 -11.484 19.531 1 40.19 3 ALA B C 1
ATOM 3076 O O . ALA B 1 3 ? -15.945 -11.766 19.062 1 40.19 3 ALA B O 1
ATOM 3077 N N . GLY B 1 4 ? -14.625 -10.117 19.422 1 56.56 4 GLY B N 1
ATOM 3078 C CA . GLY B 1 4 ? -15.172 -9.203 18.438 1 56.56 4 GLY B CA 1
ATOM 3079 C C . GLY B 1 4 ? -15.289 -9.828 17.047 1 56.56 4 GLY B C 1
ATOM 3080 O O . GLY B 1 4 ? -14.57 -10.773 16.734 1 56.56 4 GLY B O 1
ATOM 3081 N N . ASP B 1 5 ? -16.438 -9.68 16.297 1 82.25 5 ASP B N 1
ATOM 3082 C CA . ASP B 1 5 ? -16.734 -10.172 14.953 1 82.25 5 ASP B CA 1
ATOM 3083 C C . ASP B 1 5 ? -15.75 -9.617 13.93 1 82.25 5 ASP B C 1
ATOM 3085 O O . ASP B 1 5 ? -15.117 -8.586 14.164 1 82.25 5 ASP B O 1
ATOM 3089 N N . LYS B 1 6 ? -15.203 -10.438 13 1 92.44 6 LYS B N 1
ATOM 3090 C CA . LYS B 1 6 ? -14.336 -9.984 11.914 1 92.44 6 LYS B CA 1
ATOM 3091 C C . LYS B 1 6 ? -15.109 -9.117 10.922 1 92.44 6 LYS B C 1
ATOM 3093 O O . LYS B 1 6 ? -16.281 -9.391 10.625 1 92.44 6 LYS B O 1
ATOM 3098 N N . PRO B 1 7 ? -14.508 -8.07 10.469 1 93.81 7 PRO B N 1
ATOM 3099 C CA . PRO B 1 7 ? -15.203 -7.055 9.672 1 93.81 7 PRO B CA 1
ATOM 3100 C C . PRO B 1 7 ? -15.938 -7.652 8.477 1 93.81 7 PRO B C 1
ATOM 3102 O O . PRO B 1 7 ? -17.031 -7.199 8.125 1 93.81 7 PRO B O 1
ATOM 3105 N N . LEU B 1 8 ? -15.359 -8.719 7.883 1 96.44 8 LEU B N 1
ATOM 3106 C CA . LEU B 1 8 ? -15.945 -9.242 6.648 1 96.44 8 LEU B CA 1
ATOM 3107 C C . LEU B 1 8 ? -16.594 -10.602 6.887 1 96.44 8 LEU B C 1
ATOM 3109 O O . LEU B 1 8 ? -16.781 -11.375 5.949 1 96.44 8 LEU B O 1
ATOM 3113 N N . ARG B 1 9 ? -16.859 -10.852 8.141 1 94.81 9 ARG B N 1
ATOM 3114 C CA . ARG B 1 9 ? -17.578 -12.078 8.445 1 94.81 9 ARG B CA 1
ATOM 3115 C C . ARG B 1 9 ? -18.844 -12.195 7.598 1 94.81 9 ARG B C 1
ATOM 3117 O O . ARG B 1 9 ? -19.594 -11.227 7.453 1 94.81 9 ARG B O 1
ATOM 3124 N N . GLY B 1 10 ? -19.016 -13.391 7.07 1 95.12 10 GLY B N 1
ATOM 3125 C CA . GLY B 1 10 ? -20.219 -13.648 6.285 1 95.12 10 GLY B CA 1
ATOM 3126 C C . GLY B 1 10 ? -20.031 -13.375 4.801 1 95.12 10 GLY B C 1
ATOM 3127 O O . GLY B 1 10 ? -20.891 -13.719 3.99 1 95.12 10 GLY B O 1
ATOM 3128 N N . ARG B 1 11 ? -18.969 -12.766 4.426 1 97.44 11 ARG B N 1
ATOM 3129 C CA . ARG B 1 11 ? -18.672 -12.523 3.018 1 97.44 11 ARG B CA 1
ATOM 3130 C C . ARG B 1 11 ? -17.922 -13.695 2.4 1 97.44 11 ARG B C 1
ATOM 3132 O O . ARG B 1 11 ? -17.047 -14.289 3.037 1 97.44 11 ARG B O 1
ATOM 3139 N N . ILE B 1 12 ? -18.281 -14.031 1.201 1 98.81 12 ILE B N 1
ATOM 3140 C CA . ILE B 1 12 ? -17.625 -15.117 0.476 1 98.81 12 ILE B CA 1
ATOM 3141 C C . ILE B 1 12 ? -16.844 -14.547 -0.71 1 98.81 12 ILE B C 1
ATOM 3143 O O . ILE B 1 12 ? -17.406 -13.812 -1.529 1 98.81 12 ILE B O 1
ATOM 3147 N N . VAL B 1 13 ? -15.594 -14.852 -0.808 1 98.94 13 VAL B N 1
ATOM 3148 C CA . VAL B 1 13 ? -14.695 -14.422 -1.878 1 98.94 13 VAL B CA 1
ATOM 3149 C C . VAL B 1 13 ? -14.211 -15.633 -2.664 1 98.94 13 VAL B C 1
ATOM 3151 O O . VAL B 1 13 ? -13.664 -16.578 -2.084 1 98.94 13 VAL B O 1
ATOM 3154 N N . LEU B 1 14 ? -14.43 -15.641 -3.984 1 98.94 14 LEU B N 1
ATOM 3155 C CA . LEU B 1 14 ? -13.82 -16.625 -4.863 1 98.94 14 LEU B CA 1
ATOM 3156 C C . LEU B 1 14 ? -12.477 -16.141 -5.395 1 98.94 14 LEU B C 1
ATOM 3158 O O . LEU B 1 14 ? -12.398 -15.086 -6.027 1 98.94 14 LEU B O 1
ATOM 3162 N N . ASP B 1 15 ? -11.477 -16.891 -5.086 1 98.88 15 ASP B N 1
ATOM 3163 C CA . ASP B 1 15 ? -10.094 -16.531 -5.383 1 98.88 15 ASP B CA 1
ATOM 3164 C C . ASP B 1 15 ? -9.555 -17.312 -6.574 1 98.88 15 ASP B C 1
ATOM 3166 O O . ASP B 1 15 ? -9.188 -18.484 -6.438 1 98.88 15 ASP B O 1
ATOM 3170 N N . LEU B 1 16 ? -9.453 -16.641 -7.703 1 98.44 16 LEU B N 1
ATOM 3171 C CA . LEU B 1 16 ? -8.914 -17.219 -8.93 1 98.44 16 LEU B CA 1
ATOM 3172 C C . LEU B 1 16 ? -7.488 -16.734 -9.18 1 98.44 16 LEU B C 1
ATOM 3174 O O . LEU B 1 16 ? -6.984 -16.828 -10.305 1 98.44 16 LEU B O 1
ATOM 3178 N N . THR B 1 17 ? -6.855 -16.234 -8.156 1 97.56 17 THR B N 1
ATOM 3179 C CA . THR B 1 17 ? -5.59 -15.539 -8.336 1 97.56 17 THR B CA 1
ATOM 3180 C C . THR B 1 17 ? -4.418 -16.516 -8.234 1 97.56 17 THR B C 1
ATOM 3182 O O . THR B 1 17 ? -4.566 -17.625 -7.715 1 97.56 17 THR B O 1
ATOM 3185 N N . THR B 1 18 ? -3.275 -16.062 -8.742 1 94.69 18 THR B N 1
ATOM 3186 C CA . THR B 1 18 ? -2.059 -16.859 -8.734 1 94.69 18 THR B CA 1
ATOM 3187 C C . THR B 1 18 ? -0.844 -15.992 -8.398 1 94.69 18 THR B C 1
ATOM 3189 O O . THR B 1 18 ? -0.938 -14.766 -8.367 1 94.69 18 THR B O 1
ATOM 3192 N N . ALA B 1 19 ? 0.213 -16.641 -7.973 1 92.31 19 ALA B N 1
ATOM 3193 C CA . ALA B 1 19 ? 1.528 -16.031 -7.785 1 92.31 19 ALA B CA 1
ATOM 3194 C C . ALA B 1 19 ? 1.537 -15.109 -6.57 1 92.31 19 ALA B C 1
ATOM 3196 O O . ALA B 1 19 ? 1.488 -15.57 -5.43 1 92.31 19 ALA B O 1
ATOM 3197 N N . LEU B 1 20 ? 1.46 -13.773 -6.77 1 94.06 20 LEU B N 1
ATOM 3198 C CA . LEU B 1 20 ? 1.7 -12.953 -5.586 1 94.06 20 LEU B CA 1
ATOM 3199 C C . LEU B 1 20 ? 0.651 -11.859 -5.469 1 94.06 20 LEU B C 1
ATOM 3201 O O . LEU B 1 20 ? -0.111 -11.82 -4.5 1 94.06 20 LEU B O 1
ATOM 3205 N N . ALA B 1 21 ? 0.447 -11.023 -6.465 1 95 21 ALA B N 1
ATOM 3206 C CA . ALA B 1 21 ? -0.376 -9.82 -6.34 1 95 21 ALA B CA 1
ATOM 3207 C C . ALA B 1 21 ? -1.799 -10.18 -5.914 1 95 21 ALA B C 1
ATOM 3209 O O . ALA B 1 21 ? -2.289 -9.688 -4.895 1 95 21 ALA B O 1
ATOM 3210 N N . GLY B 1 22 ? -2.412 -11.039 -6.68 1 97.44 22 GLY B N 1
ATOM 3211 C CA . GLY B 1 22 ? -3.775 -11.445 -6.367 1 97.44 22 GLY B CA 1
ATOM 3212 C C . GLY B 1 22 ? -3.898 -12.148 -5.031 1 97.44 22 GLY B C 1
ATOM 3213 O O . GLY B 1 22 ? -4.672 -11.727 -4.172 1 97.44 22 GLY B O 1
ATOM 3214 N N . PRO B 1 23 ? -3.064 -13.188 -4.883 1 98.06 23 PRO B N 1
ATOM 3215 C CA . PRO B 1 23 ? -3.133 -13.945 -3.629 1 98.06 23 PRO B CA 1
ATOM 3216 C C . PRO B 1 23 ? -2.904 -13.07 -2.398 1 98.06 23 PRO B C 1
ATOM 3218 O O . PRO B 1 23 ? -3.471 -13.336 -1.335 1 98.06 23 PRO B O 1
ATOM 3221 N N . TYR B 1 24 ? -2.088 -12.016 -2.461 1 98.31 24 TYR B N 1
ATOM 3222 C CA . TYR B 1 24 ? -1.916 -11.133 -1.316 1 98.31 24 TYR B CA 1
ATOM 3223 C C . TYR B 1 24 ? -3.195 -10.352 -1.035 1 98.31 24 TYR B C 1
ATOM 3225 O O . TYR B 1 24 ? -3.562 -10.141 0.124 1 98.31 24 TYR B O 1
ATOM 3233 N N . ALA B 1 25 ? -3.869 -9.867 -2.076 1 98.81 25 ALA B N 1
ATOM 3234 C CA . ALA B 1 25 ? -5.152 -9.195 -1.9 1 98.81 25 ALA B CA 1
ATOM 3235 C C . ALA B 1 25 ? -6.148 -10.094 -1.168 1 98.81 25 ALA B C 1
ATOM 3237 O O . ALA B 1 25 ? -6.762 -9.672 -0.183 1 98.81 25 ALA B O 1
ATOM 3238 N N . THR B 1 26 ? -6.285 -11.336 -1.657 1 98.81 26 THR B N 1
ATOM 3239 C CA . THR B 1 26 ? -7.277 -12.234 -1.073 1 98.81 26 THR B CA 1
ATOM 3240 C C . THR B 1 26 ? -6.84 -12.695 0.313 1 98.81 26 THR B C 1
ATOM 3242 O O . THR B 1 26 ? -7.676 -13.031 1.155 1 98.81 26 THR B O 1
ATOM 3245 N N . LEU B 1 27 ? -5.508 -12.719 0.582 1 98.75 27 LEU B N 1
ATOM 3246 C CA . LEU B 1 27 ? -5.023 -12.977 1.934 1 98.75 27 LEU B CA 1
ATOM 3247 C C . LEU B 1 27 ? -5.535 -11.914 2.904 1 98.75 27 LEU B C 1
ATOM 3249 O O . LEU B 1 27 ? -6.004 -12.242 3.998 1 98.75 27 LEU B O 1
ATOM 3253 N N . LEU B 1 28 ? -5.426 -10.656 2.518 1 98.69 28 LEU B N 1
ATOM 3254 C CA . LEU B 1 28 ? -5.902 -9.57 3.369 1 98.69 28 LEU B CA 1
ATOM 3255 C C . LEU B 1 28 ? -7.398 -9.695 3.629 1 98.69 28 LEU B C 1
ATOM 3257 O O . LEU B 1 28 ? -7.855 -9.523 4.762 1 98.69 28 LEU B O 1
ATOM 3261 N N . LEU B 1 29 ? -8.156 -10.039 2.582 1 98.75 29 LEU B N 1
ATOM 3262 C CA . LEU B 1 29 ? -9.602 -10.211 2.746 1 98.75 29 LEU B CA 1
ATOM 3263 C C . LEU B 1 29 ? -9.898 -11.359 3.707 1 98.75 29 LEU B C 1
ATOM 3265 O O . LEU B 1 29 ? -10.812 -11.258 4.531 1 98.75 29 LEU B O 1
ATOM 3269 N N . ALA B 1 30 ? -9.125 -12.406 3.592 1 98.62 30 ALA B N 1
ATOM 3270 C CA . ALA B 1 30 ? -9.281 -13.531 4.516 1 98.62 30 ALA B CA 1
ATOM 3271 C C . ALA B 1 30 ? -8.977 -13.102 5.949 1 98.62 30 ALA B C 1
ATOM 3273 O O . ALA B 1 30 ? -9.703 -13.461 6.879 1 98.62 30 ALA B O 1
ATOM 3274 N N . GLY B 1 31 ? -7.895 -12.359 6.117 1 98.06 31 GLY B N 1
ATOM 3275 C CA . GLY B 1 31 ? -7.516 -11.875 7.434 1 98.06 31 GLY B CA 1
ATOM 3276 C C . GLY B 1 31 ? -8.562 -10.977 8.062 1 98.06 31 GLY B C 1
ATOM 3277 O O . GLY B 1 31 ? -8.664 -10.898 9.289 1 98.06 31 GLY B O 1
ATOM 3278 N N . LEU B 1 32 ? -9.32 -10.312 7.191 1 98.12 32 LEU B N 1
ATOM 3279 C CA . LEU B 1 32 ? -10.375 -9.422 7.656 1 98.12 32 LEU B CA 1
ATOM 3280 C C . LEU B 1 32 ? -11.656 -10.195 7.941 1 98.12 32 LEU B C 1
ATOM 3282 O O . LEU B 1 32 ? -12.648 -9.625 8.383 1 98.12 32 LEU B O 1
ATOM 3286 N N . GLY B 1 33 ? -11.68 -11.508 7.625 1 97.25 33 GLY B N 1
ATOM 3287 C CA . GLY B 1 33 ? -12.758 -12.352 8.117 1 97.25 33 GLY B CA 1
ATOM 3288 C C . GLY B 1 33 ? -13.578 -12.969 7.004 1 97.25 33 GLY B C 1
ATOM 3289 O O . GLY B 1 33 ? -14.492 -13.758 7.266 1 97.25 33 GLY B O 1
ATOM 3290 N N . ALA B 1 34 ? -13.297 -12.68 5.742 1 98.19 34 ALA B N 1
ATOM 3291 C CA . ALA B 1 34 ? -14.047 -13.266 4.637 1 98.19 34 ALA B CA 1
ATOM 3292 C C . ALA B 1 34 ? -13.734 -14.758 4.496 1 98.19 34 ALA B C 1
ATOM 3294 O O . ALA B 1 34 ? -12.633 -15.203 4.816 1 98.19 34 ALA B O 1
ATOM 3295 N N . THR B 1 35 ? -14.734 -15.5 4.098 1 98.5 35 THR B N 1
ATOM 3296 C CA . THR B 1 35 ? -14.484 -16.859 3.627 1 98.5 35 THR B CA 1
ATOM 3297 C C . THR B 1 35 ? -13.906 -16.844 2.215 1 98.5 35 THR B C 1
ATOM 3299 O O . THR B 1 35 ? -14.617 -16.531 1.254 1 98.5 35 THR B O 1
ATOM 3302 N N . VAL B 1 36 ? -12.656 -17.141 2.123 1 98.88 36 VAL B N 1
ATOM 3303 C CA . VAL B 1 36 ? -11.992 -17.109 0.827 1 98.88 36 VAL B CA 1
ATOM 3304 C C . VAL B 1 36 ? -11.82 -18.531 0.292 1 98.88 36 VAL B C 1
ATOM 3306 O O . VAL B 1 36 ? -11.164 -19.359 0.919 1 98.88 36 VAL B O 1
ATOM 3309 N N . ILE B 1 37 ? -12.406 -18.781 -0.864 1 98.88 37 ILE B N 1
ATOM 3310 C CA . ILE B 1 37 ? -12.32 -20.062 -1.543 1 98.88 37 ILE B CA 1
ATOM 3311 C C . ILE B 1 37 ? -11.383 -19.953 -2.742 1 98.88 37 ILE B C 1
ATOM 3313 O O . ILE B 1 37 ? -11.734 -19.375 -3.766 1 98.88 37 ILE B O 1
ATOM 3317 N N . LYS B 1 38 ? -10.211 -20.5 -2.568 1 98.81 38 LYS B N 1
ATOM 3318 C CA . LYS B 1 38 ? -9.211 -20.484 -3.633 1 98.81 38 LYS B CA 1
ATOM 3319 C C . LYS B 1 38 ? -9.461 -21.594 -4.641 1 98.81 38 LYS B C 1
ATOM 3321 O O . LYS B 1 38 ? -9.523 -22.781 -4.266 1 98.81 38 LYS B O 1
ATOM 3326 N N . ILE B 1 39 ? -9.633 -21.219 -5.855 1 98.69 39 ILE B N 1
ATOM 3327 C CA . ILE B 1 39 ? -9.898 -22.141 -6.949 1 98.69 39 ILE B CA 1
ATOM 3328 C C . ILE B 1 39 ? -8.617 -22.391 -7.738 1 98.69 39 ILE B C 1
ATOM 3330 O O . ILE B 1 39 ? -8.031 -21.453 -8.289 1 98.69 39 ILE B O 1
ATOM 3334 N N . GLU B 1 40 ? -8.227 -23.594 -7.805 1 97.75 40 GLU B N 1
ATOM 3335 C CA . GLU B 1 40 ? -6.941 -23.938 -8.422 1 97.75 40 GLU B CA 1
ATOM 3336 C C . GLU B 1 40 ? -7.102 -25.031 -9.469 1 97.75 40 GLU B C 1
ATOM 3338 O O . GLU B 1 40 ? -7.934 -25.938 -9.312 1 97.75 40 GLU B O 1
ATOM 3343 N N . ASN B 1 41 ? -6.363 -24.969 -10.492 1 96.5 41 ASN B N 1
ATOM 3344 C CA . ASN B 1 41 ? -6.383 -25.953 -11.562 1 96.5 41 ASN B CA 1
ATOM 3345 C C . ASN B 1 41 ? -5.547 -27.188 -11.211 1 96.5 41 ASN B C 1
ATOM 3347 O O . ASN B 1 41 ? -4.32 -27.109 -11.156 1 96.5 41 ASN B O 1
ATOM 3351 N N . PRO B 1 42 ? -6.164 -28.328 -11.07 1 95.06 42 PRO B N 1
ATOM 3352 C CA . PRO B 1 42 ? -5.406 -29.516 -10.68 1 95.06 42 PRO B CA 1
ATOM 3353 C C . PRO B 1 42 ? -4.484 -30.031 -11.789 1 95.06 42 PRO B C 1
ATOM 3355 O O . PRO B 1 42 ? -3.459 -30.641 -11.5 1 95.06 42 PRO B O 1
ATOM 3358 N N . ALA B 1 43 ? -4.805 -29.734 -12.977 1 92.25 43 ALA B N 1
ATOM 3359 C CA . ALA B 1 43 ? -4.027 -30.219 -14.117 1 92.25 43 ALA B CA 1
ATOM 3360 C C . ALA B 1 43 ? -2.639 -29.578 -14.133 1 92.25 43 ALA B C 1
ATOM 3362 O O . ALA B 1 43 ? -1.698 -30.141 -14.703 1 92.25 43 ALA B O 1
ATOM 3363 N N . THR B 1 44 ? -2.488 -28.484 -13.516 1 91.25 44 THR B N 1
ATOM 3364 C CA . THR B 1 44 ? -1.21 -27.781 -13.5 1 91.25 44 THR B CA 1
ATOM 3365 C C . THR B 1 44 ? -0.59 -27.828 -12.102 1 91.25 44 THR B C 1
ATOM 3367 O O . THR B 1 44 ? 0.418 -27.172 -11.844 1 91.25 44 THR B O 1
ATOM 3370 N N . GLY B 1 45 ? -1.202 -28.5 -11.234 1 92.5 45 GLY B N 1
ATOM 3371 C CA . GLY B 1 45 ? -0.693 -28.594 -9.875 1 92.5 45 GLY B CA 1
ATOM 3372 C C . GLY B 1 45 ? -1.085 -27.422 -9.008 1 92.5 45 GLY B C 1
ATOM 3373 O O . GLY B 1 45 ? -0.515 -27.219 -7.934 1 92.5 45 GLY B O 1
ATOM 3374 N N . GLY B 1 46 ? -2.049 -26.656 -9.477 1 94.94 46 GLY B N 1
ATOM 3375 C CA . GLY B 1 46 ? -2.537 -25.516 -8.703 1 94.94 46 GLY B CA 1
ATOM 3376 C C . GLY B 1 46 ? -1.749 -24.25 -8.945 1 94.94 46 GLY B C 1
ATOM 3377 O O . GLY B 1 46 ? -1.205 -24.047 -10.031 1 94.94 46 GLY B O 1
ATOM 3378 N N . ASP B 1 47 ? -1.78 -23.328 -7.977 1 93.88 47 ASP B N 1
ATOM 3379 C CA . ASP B 1 47 ? -1.066 -22.047 -8.008 1 93.88 47 ASP B CA 1
ATOM 3380 C C . ASP B 1 47 ? 0.439 -22.266 -8.133 1 93.88 47 ASP B C 1
ATOM 3382 O O . ASP B 1 47 ? 1.005 -23.141 -7.473 1 93.88 47 ASP B O 1
ATOM 3386 N N . SER B 1 48 ? 1.054 -21.5 -8.977 1 88.06 48 SER B N 1
ATOM 3387 C CA . SER B 1 48 ? 2.488 -21.656 -9.203 1 88.06 48 SER B CA 1
ATOM 3388 C C . SER B 1 48 ? 3.273 -21.469 -7.91 1 88.06 48 SER B C 1
ATOM 3390 O O . SER B 1 48 ? 4.363 -22.016 -7.754 1 88.06 48 SER B O 1
ATOM 3392 N N . SER B 1 49 ? 2.748 -20.734 -6.984 1 90.69 49 SER B N 1
ATOM 3393 C CA . SER B 1 49 ? 3.422 -20.484 -5.715 1 90.69 49 SER B CA 1
ATOM 3394 C C . SER B 1 49 ? 3.596 -21.766 -4.914 1 90.69 49 SER B C 1
ATOM 3396 O O . SER B 1 49 ? 4.402 -21.828 -3.984 1 90.69 49 SER B O 1
ATOM 3398 N N . ARG B 1 50 ? 2.799 -22.812 -5.199 1 93.5 50 ARG B N 1
ATOM 3399 C CA . ARG B 1 50 ? 2.924 -24.094 -4.512 1 93.5 50 ARG B CA 1
ATOM 3400 C C . ARG B 1 50 ? 4.27 -24.75 -4.812 1 93.5 50 ARG B C 1
ATOM 3402 O O . ARG B 1 50 ? 4.695 -25.656 -4.102 1 93.5 50 ARG B O 1
ATOM 3409 N N . ASN B 1 51 ? 4.91 -24.219 -5.836 1 88.19 51 ASN B N 1
ATOM 3410 C CA . ASN B 1 51 ? 6.16 -24.828 -6.27 1 88.19 51 ASN B CA 1
ATOM 3411 C C . ASN B 1 51 ? 7.324 -23.859 -6.199 1 88.19 51 ASN B C 1
ATOM 3413 O O . ASN B 1 51 ? 8.32 -24.016 -6.91 1 88.19 51 ASN B O 1
ATOM 3417 N N . ASN B 1 52 ? 7.152 -22.859 -5.41 1 87.06 52 ASN B N 1
ATOM 3418 C CA . ASN B 1 52 ? 8.234 -21.922 -5.18 1 87.06 52 ASN B CA 1
ATOM 3419 C C . ASN B 1 52 ? 9.117 -22.328 -4.004 1 87.06 52 ASN B C 1
ATOM 3421 O O . ASN B 1 52 ? 8.609 -22.562 -2.904 1 87.06 52 ASN B O 1
ATOM 3425 N N . ALA B 1 53 ? 10.406 -22.438 -4.238 1 87.81 53 ALA B N 1
ATOM 3426 C CA . ALA B 1 53 ? 11.344 -22.672 -3.143 1 87.81 53 ALA B CA 1
ATOM 3427 C C . ALA B 1 53 ? 11.523 -21.406 -2.297 1 87.81 53 ALA B C 1
ATOM 3429 O O . ALA B 1 53 ? 11.352 -20.297 -2.791 1 87.81 53 ALA B O 1
ATOM 3430 N N . PRO B 1 54 ? 11.875 -21.578 -1.031 1 89.44 54 PRO B N 1
ATOM 3431 C CA . PRO B 1 54 ? 12.172 -22.812 -0.288 1 89.44 54 PRO B CA 1
ATOM 3432 C C . PRO B 1 54 ? 10.906 -23.516 0.205 1 89.44 54 PRO B C 1
ATOM 3434 O O . PRO B 1 54 ? 9.812 -22.953 0.131 1 89.44 54 PRO B O 1
ATOM 3437 N N . TYR B 1 55 ? 11.133 -24.734 0.625 1 91.5 55 TYR B N 1
ATOM 3438 C CA . TYR B 1 55 ? 10.055 -25.578 1.119 1 91.5 55 TYR B CA 1
ATOM 3439 C C . TYR B 1 55 ? 10.234 -25.891 2.6 1 91.5 55 TYR B C 1
ATOM 3441 O O . TYR B 1 55 ? 11.367 -26 3.082 1 91.5 55 TYR B O 1
ATOM 3449 N N . LEU B 1 56 ? 9.102 -25.922 3.283 1 91.94 56 LEU B N 1
ATOM 3450 C CA . LEU B 1 56 ? 9.078 -26.312 4.691 1 91.94 56 LEU B CA 1
ATOM 3451 C C . LEU B 1 56 ? 8.453 -27.703 4.859 1 91.94 56 LEU B C 1
ATOM 3453 O O . LEU B 1 56 ? 7.375 -27.969 4.332 1 91.94 56 LEU B O 1
ATOM 3457 N N . GLY B 1 57 ? 9.148 -28.547 5.516 1 89.62 57 GLY B N 1
ATOM 3458 C CA . GLY B 1 57 ? 8.688 -29.906 5.773 1 89.62 57 GLY B CA 1
ATOM 3459 C C . GLY B 1 57 ? 9.062 -30.406 7.152 1 89.62 57 GLY B C 1
ATOM 3460 O O . GLY B 1 57 ? 9.359 -29.625 8.047 1 89.62 57 GLY B O 1
ATOM 3461 N N . ALA B 1 58 ? 8.945 -31.734 7.332 1 86.44 58 ALA B N 1
ATOM 3462 C CA . ALA B 1 58 ? 9.219 -32.375 8.617 1 86.44 58 ALA B CA 1
ATOM 3463 C C . ALA B 1 58 ? 10.656 -32.125 9.055 1 86.44 58 ALA B C 1
ATOM 3465 O O . ALA B 1 58 ? 10.938 -31.984 10.25 1 86.44 58 ALA B O 1
ATOM 3466 N N . ASP B 1 59 ? 11.523 -32.062 8.125 1 84.31 59 ASP B N 1
ATOM 3467 C CA . ASP B 1 59 ? 12.953 -31.922 8.406 1 84.31 59 ASP B CA 1
ATOM 3468 C C . ASP B 1 59 ? 13.375 -30.453 8.391 1 84.31 59 ASP B C 1
ATOM 3470 O O . ASP B 1 59 ? 14.57 -30.141 8.398 1 84.31 59 ASP B O 1
ATOM 3474 N N . GLY B 1 60 ? 12.406 -29.641 8.281 1 87.31 60 GLY B N 1
ATOM 3475 C CA . GLY B 1 60 ? 12.719 -28.219 8.312 1 87.31 60 GLY B CA 1
ATOM 3476 C C . GLY B 1 60 ? 12.734 -27.578 6.934 1 87.31 60 GLY B C 1
ATOM 3477 O O . GLY B 1 60 ? 11.945 -27.953 6.066 1 87.31 60 GLY B O 1
ATOM 3478 N N . LEU B 1 61 ? 13.562 -26.578 6.773 1 89.5 61 LEU B N 1
ATOM 3479 C CA . LEU B 1 61 ? 13.609 -25.781 5.547 1 89.5 61 LEU B CA 1
ATOM 3480 C C . LEU B 1 61 ? 14.578 -26.406 4.539 1 89.5 61 LEU B C 1
ATOM 3482 O O . LEU B 1 61 ? 15.68 -26.812 4.902 1 89.5 61 LEU B O 1
ATOM 3486 N N . ARG B 1 62 ? 14.133 -26.422 3.303 1 87.75 62 ARG B N 1
ATOM 3487 C CA . ARG B 1 62 ? 14.969 -26.906 2.211 1 87.75 62 ARG B CA 1
ATOM 3488 C C . ARG B 1 62 ? 14.68 -26.156 0.919 1 87.75 62 ARG B C 1
ATOM 3490 O O . ARG B 1 62 ? 13.586 -25.609 0.74 1 87.75 62 ARG B O 1
ATOM 3497 N N . MET B 1 63 ? 15.688 -26.141 0.024 1 86 63 MET B N 1
ATOM 3498 C CA . MET B 1 63 ? 15.5 -25.484 -1.265 1 86 63 MET B CA 1
ATOM 3499 C C . MET B 1 63 ? 14.742 -26.375 -2.234 1 86 63 MET B C 1
ATOM 3501 O O . MET B 1 63 ? 14.062 -25.891 -3.139 1 86 63 MET B O 1
ATOM 3505 N N . ASP B 1 64 ? 14.867 -27.672 -2.01 1 87.12 64 ASP B N 1
ATOM 3506 C CA . ASP B 1 64 ? 14.18 -28.625 -2.867 1 87.12 64 ASP B CA 1
ATOM 3507 C C . ASP B 1 64 ? 13.078 -29.359 -2.105 1 87.12 64 ASP B C 1
ATOM 3509 O O . ASP B 1 64 ? 13.148 -29.5 -0.881 1 87.12 64 ASP B O 1
ATOM 3513 N N . ARG B 1 65 ? 12.148 -29.703 -2.883 1 88.06 65 ARG B N 1
ATOM 3514 C CA . ARG B 1 65 ? 11.078 -30.484 -2.264 1 88.06 65 ARG B CA 1
ATOM 3515 C C . ARG B 1 65 ? 11.562 -31.891 -1.896 1 88.06 65 ARG B C 1
ATOM 3517 O O . ARG B 1 65 ? 12.031 -32.625 -2.76 1 88.06 65 ARG B O 1
ATOM 3524 N N . GLY B 1 66 ? 11.531 -32.219 -0.646 1 84.94 66 GLY B N 1
ATOM 3525 C CA . GLY B 1 66 ? 12.008 -33.531 -0.196 1 84.94 66 GLY B CA 1
ATOM 3526 C C . GLY B 1 66 ? 10.906 -34.562 -0.114 1 84.94 66 GLY B C 1
ATOM 3527 O O . GLY B 1 66 ? 11.172 -35.75 -0.147 1 84.94 66 GLY B O 1
ATOM 3528 N N . SER B 1 67 ? 9.719 -34.156 0.091 1 87.69 67 SER B N 1
ATOM 3529 C CA . SER B 1 67 ? 8.562 -35.062 0.194 1 87.69 67 SER B CA 1
ATOM 3530 C C . SER B 1 67 ? 7.301 -34.375 -0.338 1 87.69 67 SER B C 1
ATOM 3532 O O . SER B 1 67 ? 7.273 -33.156 -0.542 1 87.69 67 SER B O 1
ATOM 3534 N N . ALA B 1 68 ? 6.305 -35.188 -0.581 1 86 68 ALA B N 1
ATOM 3535 C CA . ALA B 1 68 ? 5.02 -34.688 -1.072 1 86 68 ALA B CA 1
ATOM 3536 C C . ALA B 1 68 ? 4.344 -33.781 -0.033 1 86 68 ALA B C 1
ATOM 3538 O O . ALA B 1 68 ? 3.498 -32.969 -0.374 1 86 68 ALA B O 1
ATOM 3539 N N . GLU B 1 69 ? 4.82 -33.938 1.143 1 89.38 69 GLU B N 1
ATOM 3540 C CA . GLU B 1 69 ? 4.207 -33.188 2.234 1 89.38 69 GLU B CA 1
ATOM 3541 C C . GLU B 1 69 ? 4.859 -31.812 2.391 1 89.38 69 GLU B C 1
ATOM 3543 O O . GLU B 1 69 ? 4.324 -30.938 3.08 1 89.38 69 GLU B O 1
ATOM 3548 N N . ASP B 1 70 ? 5.992 -31.641 1.78 1 92.44 70 ASP B N 1
ATOM 3549 C CA . ASP B 1 70 ? 6.656 -30.344 1.848 1 92.44 70 ASP B CA 1
ATOM 3550 C C . ASP B 1 70 ? 5.82 -29.266 1.174 1 92.44 70 ASP B C 1
ATOM 3552 O O . ASP B 1 70 ? 5.191 -29.516 0.142 1 92.44 70 ASP B O 1
ATOM 3556 N N . MET B 1 71 ? 5.785 -28.172 1.792 1 93.94 71 MET B N 1
ATOM 3557 C CA . MET B 1 71 ? 5.004 -27.062 1.231 1 93.94 71 MET B CA 1
ATOM 3558 C C . MET B 1 71 ? 5.867 -25.828 1.04 1 93.94 71 MET B C 1
ATOM 3560 O O . MET B 1 71 ? 6.699 -25.5 1.893 1 93.94 71 MET B O 1
ATOM 3564 N N . SER B 1 72 ? 5.645 -25.219 -0.129 1 93.75 72 SER B N 1
ATOM 3565 C CA . SER B 1 72 ? 6.324 -23.953 -0.393 1 93.75 72 SER B CA 1
ATOM 3566 C C . SER B 1 72 ? 6.062 -22.938 0.719 1 93.75 72 SER B C 1
ATOM 3568 O O . SER B 1 72 ? 4.922 -22.75 1.143 1 93.75 72 SER B O 1
ATOM 3570 N N . VAL B 1 73 ? 7.141 -22.219 1.167 1 92.75 73 VAL B N 1
ATOM 3571 C CA . VAL B 1 73 ? 7 -21.188 2.188 1 92.75 73 VAL B CA 1
ATOM 3572 C C . VAL B 1 73 ? 6.105 -20.062 1.664 1 92.75 73 VAL B C 1
ATOM 3574 O O . VAL B 1 73 ? 5.297 -19.5 2.41 1 92.75 73 VAL B O 1
ATOM 3577 N N . SER B 1 74 ? 6.203 -19.781 0.368 1 92.25 74 SER B N 1
ATOM 3578 C CA . SER B 1 74 ? 5.367 -18.766 -0.265 1 92.25 74 SER B CA 1
ATOM 3579 C C . SER B 1 74 ? 3.889 -19.109 -0.146 1 92.25 74 SER B C 1
ATOM 3581 O O . SER B 1 74 ? 3.07 -18.25 0.19 1 92.25 74 SER B O 1
ATOM 3583 N N . LEU B 1 75 ? 3.592 -20.344 -0.419 1 94.38 75 LEU B N 1
ATOM 3584 C CA . LEU B 1 75 ? 2.201 -20.781 -0.327 1 94.38 75 LEU B CA 1
ATOM 3585 C C . LEU B 1 75 ? 1.708 -20.719 1.115 1 94.38 75 LEU B C 1
ATOM 3587 O O . LEU B 1 75 ? 0.598 -20.25 1.378 1 94.38 75 LEU B O 1
ATOM 3591 N N . ILE B 1 76 ? 2.512 -21.219 2.043 1 95 76 ILE B N 1
ATOM 3592 C CA . ILE B 1 76 ? 2.146 -21.234 3.455 1 95 76 ILE B CA 1
ATOM 3593 C C . ILE B 1 76 ? 1.778 -19.828 3.912 1 95 76 ILE B C 1
ATOM 3595 O O . ILE B 1 76 ? 0.804 -19.641 4.645 1 95 76 ILE B O 1
ATOM 3599 N N . GLY B 1 77 ? 2.498 -18.859 3.477 1 95.06 77 GLY B N 1
ATOM 3600 C CA . GLY B 1 77 ? 2.271 -17.484 3.885 1 95.06 77 GLY B CA 1
ATOM 3601 C C . GLY B 1 77 ? 1.058 -16.859 3.223 1 95.06 77 GLY B C 1
ATOM 3602 O O . GLY B 1 77 ? 0.333 -16.078 3.848 1 95.06 77 GLY B O 1
ATOM 3603 N N . ARG B 1 78 ? 0.771 -17.156 1.989 1 96.19 78 ARG B N 1
ATOM 3604 C CA . ARG B 1 78 ? -0.177 -16.391 1.179 1 96.19 78 ARG B CA 1
ATOM 3605 C C . ARG B 1 78 ? -1.554 -17.047 1.188 1 96.19 78 ARG B C 1
ATOM 3607 O O . ARG B 1 78 ? -2.547 -16.438 0.802 1 96.19 78 ARG B O 1
ATOM 3614 N N . ALA B 1 79 ? -1.618 -18.312 1.642 1 97.75 79 ALA B N 1
ATOM 3615 C CA . ALA B 1 79 ? -2.887 -19.031 1.522 1 97.75 79 ALA B CA 1
ATOM 3616 C C . ALA B 1 79 ? -3.51 -19.281 2.895 1 97.75 79 ALA B C 1
ATOM 3618 O O . ALA B 1 79 ? -4.512 -19.984 3.012 1 97.75 79 ALA B O 1
ATOM 3619 N N . ARG B 1 80 ? -2.904 -18.688 3.926 1 97.25 80 ARG B N 1
ATOM 3620 C CA . ARG B 1 80 ? -3.49 -18.797 5.258 1 97.25 80 ARG B CA 1
ATOM 3621 C C . ARG B 1 80 ? -4.934 -18.297 5.262 1 97.25 80 ARG B C 1
ATOM 3623 O O . ARG B 1 80 ? -5.266 -17.328 4.57 1 97.25 80 ARG B O 1
ATOM 3630 N N . ASN B 1 81 ? -5.781 -18.969 6.086 1 97.75 81 ASN B N 1
ATOM 3631 C CA . ASN B 1 81 ? -7.18 -18.609 6.301 1 97.75 81 ASN B CA 1
ATOM 3632 C C . ASN B 1 81 ? -8.023 -18.875 5.059 1 97.75 81 ASN B C 1
ATOM 3634 O O . ASN B 1 81 ? -9.219 -18.562 5.035 1 97.75 81 ASN B O 1
ATOM 3638 N N . LYS B 1 82 ? -7.422 -19.453 3.969 1 98.5 82 LYS B N 1
ATOM 3639 C CA . LYS B 1 82 ? -8.203 -19.75 2.773 1 98.5 82 LYS B CA 1
ATOM 3640 C C . LYS B 1 82 ? -8.617 -21.219 2.748 1 98.5 82 LYS B C 1
ATOM 3642 O O . LYS B 1 82 ? -8.047 -22.047 3.459 1 98.5 82 LYS B O 1
ATOM 3647 N N . GLN B 1 83 ? -9.664 -21.484 2.025 1 98.62 83 GLN B N 1
ATOM 3648 C CA . GLN B 1 83 ? -10.039 -22.828 1.623 1 98.62 83 GLN B CA 1
ATOM 3649 C C . GLN B 1 83 ? -9.648 -23.109 0.175 1 98.62 83 GLN B C 1
ATOM 3651 O O . GLN B 1 83 ? -9.555 -22.188 -0.635 1 98.62 83 GLN B O 1
ATOM 3656 N N . SER B 1 84 ? -9.359 -24.375 -0.133 1 98.56 84 SER B N 1
ATOM 3657 C CA . SER B 1 84 ? -8.891 -24.719 -1.475 1 98.56 84 SER B CA 1
ATOM 3658 C C . SER B 1 84 ? -9.82 -25.719 -2.148 1 98.56 84 SER B C 1
ATOM 3660 O O . SER B 1 84 ? -10.203 -26.719 -1.545 1 98.56 84 SER B O 1
ATOM 3662 N N . ILE B 1 85 ? -10.219 -25.406 -3.34 1 98.69 85 ILE B N 1
ATOM 3663 C CA . ILE B 1 85 ? -10.914 -26.375 -4.195 1 98.69 85 ILE B CA 1
ATOM 3664 C C . ILE B 1 85 ? -10.188 -26.5 -5.527 1 98.69 85 ILE B C 1
ATOM 3666 O O . ILE B 1 85 ? -9.492 -25.562 -5.957 1 98.69 85 ILE B O 1
ATOM 3670 N N . THR B 1 86 ? -10.359 -27.609 -6.152 1 98.5 86 THR B N 1
ATOM 3671 C CA . THR B 1 86 ? -9.789 -27.797 -7.484 1 98.5 86 THR B CA 1
ATOM 3672 C C . THR B 1 86 ? -10.875 -27.719 -8.555 1 98.5 86 THR B C 1
ATOM 3674 O O . THR B 1 86 ? -11.938 -28.328 -8.414 1 98.5 86 THR B O 1
ATOM 3677 N N . LEU B 1 87 ? -10.703 -26.922 -9.516 1 98.44 87 LEU B N 1
ATOM 3678 C CA . LEU B 1 87 ? -11.531 -26.812 -10.719 1 98.44 87 LEU B CA 1
ATOM 3679 C C . LEU B 1 87 ? -10.664 -26.641 -11.961 1 98.44 87 LEU B C 1
ATOM 3681 O O . LEU B 1 87 ? -9.859 -25.703 -12.031 1 98.44 87 LEU B O 1
ATOM 3685 N N . ASN B 1 88 ? -10.75 -27.516 -12.883 1 97.94 88 ASN B N 1
ATOM 3686 C CA . ASN B 1 88 ? -10.156 -27.344 -14.203 1 97.94 88 ASN B CA 1
ATOM 3687 C C . ASN B 1 88 ? -11.07 -26.531 -15.125 1 97.94 88 ASN B C 1
ATOM 3689 O O . ASN B 1 88 ? -11.852 -27.109 -15.891 1 97.94 88 ASN B O 1
ATOM 3693 N N . LEU B 1 89 ? -10.891 -25.266 -15.148 1 96.81 89 LEU B N 1
ATOM 3694 C CA . LEU B 1 89 ? -11.844 -24.344 -15.758 1 96.81 89 LEU B CA 1
ATOM 3695 C C . LEU B 1 89 ? -11.812 -24.453 -17.281 1 96.81 89 LEU B C 1
ATOM 3697 O O . LEU B 1 89 ? -12.609 -23.828 -17.969 1 96.81 89 LEU B O 1
ATOM 3701 N N . LYS B 1 90 ? -10.93 -25.266 -17.812 1 94.56 90 LYS B N 1
ATOM 3702 C CA . LYS B 1 90 ? -10.953 -25.578 -19.234 1 94.56 90 LYS B CA 1
ATOM 3703 C C . LYS B 1 90 ? -12.078 -26.547 -19.578 1 94.56 90 LYS B C 1
ATOM 3705 O O . LYS B 1 90 ? -12.445 -26.703 -20.75 1 94.56 90 LYS B O 1
ATOM 3710 N N . GLN B 1 91 ? -12.547 -27.25 -18.594 1 95.44 91 GLN B N 1
ATOM 3711 C CA . GLN B 1 91 ? -13.664 -28.172 -18.75 1 95.44 91 GLN B CA 1
ATOM 3712 C C . GLN B 1 91 ? -15 -27.453 -18.578 1 95.44 91 GLN B C 1
ATOM 3714 O O . GLN B 1 91 ? -15.195 -26.75 -17.578 1 95.44 91 GLN B O 1
ATOM 3719 N N . PRO B 1 92 ? -15.93 -27.672 -19.438 1 95.62 92 PRO B N 1
ATOM 3720 C CA . PRO B 1 92 ? -17.234 -26.984 -19.328 1 95.62 92 PRO B CA 1
ATOM 3721 C C . PRO B 1 92 ? -17.938 -27.281 -18.016 1 95.62 92 PRO B C 1
ATOM 3723 O O . PRO B 1 92 ? -18.562 -26.391 -17.438 1 95.62 92 PRO B O 1
ATOM 3726 N N . ALA B 1 93 ? -17.844 -28.516 -17.594 1 97.25 93 ALA B N 1
ATOM 3727 C CA . ALA B 1 93 ? -18.5 -28.875 -16.344 1 97.25 93 ALA B CA 1
ATOM 3728 C C . ALA B 1 93 ? -17.938 -28.062 -15.172 1 97.25 93 ALA B C 1
ATOM 3730 O O . ALA B 1 93 ? -18.656 -27.734 -14.234 1 97.25 93 ALA B O 1
ATOM 3731 N N . ALA B 1 94 ? -16.688 -27.75 -15.203 1 97.88 94 ALA B N 1
ATOM 3732 C CA . ALA B 1 94 ? -16.047 -26.953 -14.164 1 97.88 94 ALA B CA 1
ATOM 3733 C C . ALA B 1 94 ? -16.531 -25.516 -14.195 1 97.88 94 ALA B C 1
ATOM 3735 O O . ALA B 1 94 ? -16.672 -24.875 -13.141 1 97.88 94 ALA B O 1
ATOM 3736 N N . ARG B 1 95 ? -16.719 -25 -15.383 1 97.69 95 ARG B N 1
ATOM 3737 C CA . ARG B 1 95 ? -17.266 -23.656 -15.523 1 97.69 95 ARG B CA 1
ATOM 3738 C C . ARG B 1 95 ? -18.641 -23.547 -14.875 1 97.69 95 ARG B C 1
ATOM 3740 O O . ARG B 1 95 ? -18.953 -22.547 -14.234 1 97.69 95 ARG B O 1
ATOM 3747 N N . GLU B 1 96 ? -19.422 -24.547 -15.062 1 97.69 96 GLU B N 1
ATOM 3748 C CA . GLU B 1 96 ? -20.75 -24.578 -14.445 1 97.69 96 GLU B CA 1
ATOM 3749 C C . GLU B 1 96 ? -20.641 -24.562 -12.922 1 97.69 96 GLU B C 1
ATOM 3751 O O . GLU B 1 96 ? -21.406 -23.859 -12.25 1 97.69 96 GLU B O 1
ATOM 3756 N N . VAL B 1 97 ? -19.75 -25.375 -12.43 1 98.62 97 VAL B N 1
ATOM 3757 C CA . VAL B 1 97 ? -19.516 -25.391 -10.984 1 98.62 97 VAL B CA 1
ATOM 3758 C C . VAL B 1 97 ? -19.094 -24 -10.508 1 98.62 97 VAL B C 1
ATOM 3760 O O . VAL B 1 97 ? -19.578 -23.516 -9.484 1 98.62 97 VAL B O 1
ATOM 3763 N N . PHE B 1 98 ? -18.234 -23.359 -11.234 1 98.81 98 PHE B N 1
ATOM 3764 C CA . PHE B 1 98 ? -17.766 -22.016 -10.891 1 98.81 98 PHE B CA 1
ATOM 3765 C C . PHE B 1 98 ? -18.938 -21.031 -10.82 1 98.81 98 PHE B C 1
ATOM 3767 O O . PHE B 1 98 ? -19.062 -20.266 -9.867 1 98.81 98 PHE B O 1
ATOM 3774 N N . LEU B 1 99 ? -19.734 -21.016 -11.812 1 98.75 99 LEU B N 1
ATOM 3775 C CA . LEU B 1 99 ? -20.859 -20.094 -11.852 1 98.75 99 LEU B CA 1
ATOM 3776 C C . LEU B 1 99 ? -21.844 -20.391 -10.719 1 98.75 99 LEU B C 1
ATOM 3778 O O . LEU B 1 99 ? -22.484 -19.469 -10.18 1 98.75 99 LEU B O 1
ATOM 3782 N N . ASP B 1 100 ? -21.984 -21.719 -10.344 1 98.81 100 ASP B N 1
ATOM 3783 C CA . ASP B 1 100 ? -22.781 -22.062 -9.172 1 98.81 100 ASP B CA 1
ATOM 3784 C C . ASP B 1 100 ? -22.188 -21.453 -7.902 1 98.81 100 ASP B C 1
ATOM 3786 O O . ASP B 1 100 ? -22.922 -21 -7.023 1 98.81 100 ASP B O 1
ATOM 3790 N N . LEU B 1 101 ? -20.891 -21.453 -7.766 1 98.88 101 LEU B N 1
ATOM 3791 C CA . LEU B 1 101 ? -20.234 -20.812 -6.637 1 98.88 101 LEU B CA 1
ATOM 3792 C C . LEU B 1 101 ? -20.484 -19.312 -6.633 1 98.88 101 LEU B C 1
ATOM 3794 O O . LEU B 1 101 ? -20.703 -18.719 -5.574 1 98.88 101 LEU B O 1
ATOM 3798 N N . VAL B 1 102 ? -20.422 -18.688 -7.832 1 98.88 102 VAL B N 1
ATOM 3799 C CA . VAL B 1 102 ? -20.625 -17.25 -7.977 1 98.88 102 VAL B CA 1
ATOM 3800 C C . VAL B 1 102 ? -21.984 -16.859 -7.426 1 98.88 102 VAL B C 1
ATOM 3802 O O . VAL B 1 102 ? -22.141 -15.797 -6.828 1 98.88 102 VAL B O 1
ATOM 3805 N N . ARG B 1 103 ? -23 -17.719 -7.559 1 98.69 103 ARG B N 1
ATOM 3806 C CA . ARG B 1 103 ? -24.344 -17.453 -7.082 1 98.69 103 ARG B CA 1
ATOM 3807 C C . ARG B 1 103 ? -24.359 -17.25 -5.566 1 98.69 103 ARG B C 1
ATOM 3809 O O . ARG B 1 103 ? -25.25 -16.578 -5.031 1 98.69 103 ARG B O 1
ATOM 3816 N N . HIS B 1 104 ? -23.359 -17.766 -4.902 1 98.31 104 HIS B N 1
ATOM 3817 C CA . HIS B 1 104 ? -23.312 -17.688 -3.447 1 98.31 104 HIS B CA 1
ATOM 3818 C C . HIS B 1 104 ? -22.234 -16.703 -2.994 1 98.31 104 HIS B C 1
ATOM 3820 O O . HIS B 1 104 ? -22.094 -16.438 -1.799 1 98.31 104 HIS B O 1
ATOM 3826 N N . ALA B 1 105 ? -21.484 -16.125 -3.898 1 98.81 105 ALA B N 1
ATOM 3827 C CA . ALA B 1 105 ? -20.312 -15.328 -3.562 1 98.81 105 ALA B CA 1
ATOM 3828 C C . ALA B 1 105 ? -20.641 -13.836 -3.539 1 98.81 105 ALA B C 1
ATOM 3830 O O . ALA B 1 105 ? -21.625 -13.406 -4.156 1 98.81 105 ALA B O 1
ATOM 3831 N N . ASP B 1 106 ? -19.844 -13.094 -2.836 1 98.69 106 ASP B N 1
ATOM 3832 C CA . ASP B 1 106 ? -19.938 -11.633 -2.842 1 98.69 106 ASP B CA 1
ATOM 3833 C C . ASP B 1 106 ? -18.891 -11.031 -3.773 1 98.69 106 ASP B C 1
ATOM 3835 O O . ASP B 1 106 ? -19.125 -9.977 -4.379 1 98.69 106 ASP B O 1
ATOM 3839 N N . VAL B 1 107 ? -17.766 -11.625 -3.844 1 98.94 107 VAL B N 1
ATOM 3840 C CA . VAL B 1 107 ? -16.625 -11.078 -4.559 1 98.94 107 VAL B CA 1
ATOM 3841 C C . VAL B 1 107 ? -15.922 -12.18 -5.336 1 98.94 107 VAL B C 1
ATOM 3843 O O . VAL B 1 107 ? -15.797 -13.312 -4.852 1 98.94 107 VAL B O 1
ATOM 3846 N N . VAL B 1 108 ? -15.516 -11.914 -6.539 1 98.94 108 VAL B N 1
ATOM 3847 C CA . VAL B 1 108 ? -14.555 -12.695 -7.312 1 98.94 108 VAL B CA 1
ATOM 3848 C C . VAL B 1 108 ? -13.289 -11.875 -7.547 1 98.94 108 VAL B C 1
ATOM 3850 O O . VAL B 1 108 ? -13.359 -10.703 -7.902 1 98.94 108 VAL B O 1
ATOM 3853 N N . VAL B 1 109 ? -12.148 -12.477 -7.285 1 98.88 109 VAL B N 1
ATOM 3854 C CA . VAL B 1 109 ? -10.875 -11.812 -7.551 1 98.88 109 VAL B CA 1
ATOM 3855 C C . VAL B 1 109 ? -10.039 -12.664 -8.516 1 98.88 109 VAL B C 1
ATOM 3857 O O . VAL B 1 109 ? -9.906 -13.875 -8.328 1 98.88 109 VAL B O 1
ATOM 3860 N N . GLU B 1 110 ? -9.531 -12.055 -9.539 1 98.06 110 GLU B N 1
ATOM 3861 C CA . GLU B 1 110 ? -8.625 -12.742 -10.453 1 98.06 110 GLU B CA 1
ATOM 3862 C C . GLU B 1 110 ? -7.449 -11.844 -10.844 1 98.06 110 GLU B C 1
ATOM 3864 O O . GLU B 1 110 ? -7.492 -10.633 -10.633 1 98.06 110 GLU B O 1
ATOM 3869 N N . ASN B 1 111 ? -6.363 -12.391 -11.258 1 96.69 111 ASN B N 1
ATOM 3870 C CA . ASN B 1 111 ? -5.234 -11.625 -11.773 1 96.69 111 ASN B CA 1
ATOM 3871 C C . ASN B 1 111 ? -4.656 -12.258 -13.031 1 96.69 111 ASN B C 1
ATOM 3873 O O . ASN B 1 111 ? -3.436 -12.359 -13.18 1 96.69 111 ASN B O 1
ATOM 3877 N N . TYR B 1 112 ? -5.551 -12.68 -13.898 1 92.69 112 TYR B N 1
ATOM 3878 C CA . TYR B 1 112 ? -5.16 -13.25 -15.188 1 92.69 112 TYR B CA 1
ATOM 3879 C C . TYR B 1 112 ? -4.715 -12.156 -16.156 1 92.69 112 TYR B C 1
ATOM 3881 O O . TYR B 1 112 ? -4.98 -10.969 -15.922 1 92.69 112 TYR B O 1
ATOM 3889 N N . ALA B 1 113 ? -4.027 -12.602 -17.203 1 88.5 113 ALA B N 1
ATOM 3890 C CA . ALA B 1 113 ? -3.766 -11.688 -18.312 1 88.5 113 ALA B CA 1
ATOM 3891 C C . ALA B 1 113 ? -5.066 -11.211 -18.938 1 88.5 113 ALA B C 1
ATOM 3893 O O . ALA B 1 113 ? -6.086 -11.898 -18.891 1 88.5 113 ALA B O 1
ATOM 3894 N N . ALA B 1 114 ? -4.965 -10.086 -19.547 1 87.44 114 ALA B N 1
ATOM 3895 C CA . ALA B 1 114 ? -6.145 -9.469 -20.141 1 87.44 114 ALA B CA 1
ATOM 3896 C C . ALA B 1 114 ? -6.836 -10.422 -21.109 1 87.44 114 ALA B C 1
ATOM 3898 O O . ALA B 1 114 ? -6.18 -11.062 -21.938 1 87.44 114 ALA B O 1
ATOM 3899 N N . GLY B 1 115 ? -8.102 -10.57 -20.938 1 88.69 115 GLY B N 1
ATOM 3900 C CA . GLY B 1 115 ? -8.898 -11.344 -21.875 1 88.69 115 GLY B CA 1
ATOM 3901 C C . GLY B 1 115 ? -9.023 -12.805 -21.484 1 88.69 115 GLY B C 1
ATOM 3902 O O . GLY B 1 115 ? -9.938 -13.5 -21.953 1 88.69 115 GLY B O 1
ATOM 3903 N N . THR B 1 116 ? -8.203 -13.305 -20.641 1 91.19 116 THR B N 1
ATOM 3904 C CA . THR B 1 116 ? -8.164 -14.719 -20.266 1 91.19 116 THR B CA 1
ATOM 3905 C C . THR B 1 116 ? -9.461 -15.141 -19.594 1 91.19 116 THR B C 1
ATOM 3907 O O . THR B 1 116 ? -10.07 -16.141 -19.969 1 91.19 116 THR B O 1
ATOM 3910 N N . ALA B 1 117 ? -9.922 -14.422 -18.625 1 94.62 117 ALA B N 1
ATOM 3911 C CA . ALA B 1 117 ? -11.125 -14.758 -17.875 1 94.62 117 ALA B CA 1
ATOM 3912 C C . ALA B 1 117 ? -12.344 -14.812 -18.797 1 94.62 117 ALA B C 1
ATOM 3914 O O . ALA B 1 117 ? -13.188 -15.711 -18.672 1 94.62 117 ALA B O 1
ATOM 3915 N N . ASP B 1 118 ? -12.414 -13.914 -19.719 1 94.31 118 ASP B N 1
ATOM 3916 C CA . ASP B 1 118 ? -13.539 -13.875 -20.656 1 94.31 118 ASP B CA 1
ATOM 3917 C C . ASP B 1 118 ? -13.516 -15.078 -21.594 1 94.31 118 ASP B C 1
ATOM 3919 O O . ASP B 1 118 ? -14.562 -15.664 -21.875 1 94.31 118 ASP B O 1
ATOM 3923 N N . ARG B 1 119 ? -12.32 -15.422 -22.031 1 93.44 119 ARG B N 1
ATOM 3924 C CA . ARG B 1 119 ? -12.188 -16.578 -22.922 1 93.44 119 ARG B CA 1
ATOM 3925 C C . ARG B 1 119 ? -12.617 -17.859 -22.203 1 93.44 119 ARG B C 1
ATOM 3927 O O . ARG B 1 119 ? -13.188 -18.766 -22.828 1 93.44 119 ARG B O 1
ATOM 3934 N N . LEU B 1 120 ? -12.422 -17.875 -20.938 1 94.75 120 LEU B N 1
ATOM 3935 C CA . LEU B 1 120 ? -12.766 -19.047 -20.141 1 94.75 120 LEU B CA 1
ATOM 3936 C C . LEU B 1 120 ? -14.242 -19.016 -19.75 1 94.75 120 LEU B C 1
ATOM 3938 O O . LEU B 1 120 ? -14.766 -20 -19.203 1 94.75 120 LEU B O 1
ATOM 3942 N N . GLY B 1 121 ? -14.898 -17.922 -20 1 96.12 121 GLY B N 1
ATOM 3943 C CA . GLY B 1 121 ? -16.312 -17.781 -19.672 1 96.12 121 GLY B CA 1
ATOM 3944 C C . GLY B 1 121 ? -16.547 -17.531 -18.188 1 96.12 121 GLY B C 1
ATOM 3945 O O . GLY B 1 121 ? -17.609 -17.859 -17.672 1 96.12 121 GLY B O 1
ATOM 3946 N N . ILE B 1 122 ? -15.578 -16.984 -17.5 1 97.69 122 ILE B N 1
ATOM 3947 C CA . ILE B 1 122 ? -15.695 -16.75 -16.062 1 97.69 122 ILE B CA 1
ATOM 3948 C C . ILE B 1 122 ? -15.445 -15.281 -15.758 1 97.69 122 ILE B C 1
ATOM 3950 O O . ILE B 1 122 ? -15.172 -14.922 -14.609 1 97.69 122 ILE B O 1
ATOM 3954 N N . GLY B 1 123 ? -15.453 -14.422 -16.781 1 97.81 123 GLY B N 1
ATOM 3955 C CA . GLY B 1 123 ? -15.242 -12.992 -16.609 1 97.81 123 GLY B CA 1
ATOM 3956 C C . GLY B 1 123 ? -16.422 -12.297 -15.938 1 97.81 123 GLY B C 1
ATOM 3957 O O . GLY B 1 123 ? -17.391 -12.938 -15.555 1 97.81 123 GLY B O 1
ATOM 3958 N N . TYR B 1 124 ? -16.312 -11.047 -15.812 1 97.69 124 TYR B N 1
ATOM 3959 C CA . TYR B 1 124 ? -17.297 -10.25 -15.102 1 97.69 124 TYR B CA 1
ATOM 3960 C C . TYR B 1 124 ? -18.688 -10.414 -15.727 1 97.69 124 TYR B C 1
ATOM 3962 O O . TYR B 1 124 ? -19.672 -10.578 -15.008 1 97.69 124 TYR B O 1
ATOM 3970 N N . SER B 1 125 ? -18.75 -10.289 -17 1 97.62 125 SER B N 1
ATOM 3971 C CA . SER B 1 125 ? -20.047 -10.383 -17.672 1 97.62 125 SER B CA 1
ATOM 3972 C C . SER B 1 125 ? -20.734 -11.703 -17.344 1 97.62 125 SER B C 1
ATOM 3974 O O . SER B 1 125 ? -21.938 -11.719 -17.047 1 97.62 125 SER B O 1
ATOM 3976 N N . ALA B 1 126 ? -20.016 -12.766 -17.406 1 98.25 126 ALA B N 1
ATOM 3977 C CA . ALA B 1 126 ? -20.562 -14.078 -17.078 1 98.25 126 ALA B CA 1
ATOM 3978 C C . ALA B 1 126 ? -21.016 -14.148 -15.625 1 98.25 126 ALA B C 1
ATOM 3980 O O . ALA B 1 126 ? -22.078 -14.688 -15.312 1 98.25 126 ALA B O 1
ATOM 3981 N N . CYS B 1 127 ? -20.234 -13.648 -14.711 1 98.75 127 CYS B N 1
ATOM 3982 C CA . CYS B 1 127 ? -20.547 -13.672 -13.289 1 98.75 127 CYS B CA 1
ATOM 3983 C C . CYS B 1 127 ? -21.766 -12.828 -12.977 1 98.75 127 CYS B C 1
ATOM 3985 O O . CYS B 1 127 ? -22.625 -13.227 -12.188 1 98.75 127 CYS B O 1
ATOM 3987 N N . ARG B 1 128 ? -21.812 -11.664 -13.594 1 98.19 128 ARG B N 1
ATOM 3988 C CA . ARG B 1 128 ? -22.922 -10.742 -13.367 1 98.19 128 ARG B CA 1
ATOM 3989 C C . ARG B 1 128 ? -24.25 -11.352 -13.812 1 98.19 128 ARG B C 1
ATOM 3991 O O . ARG B 1 128 ? -25.297 -11.094 -13.203 1 98.19 128 ARG B O 1
ATOM 3998 N N . GLU B 1 129 ? -24.25 -12.109 -14.836 1 98.06 129 GLU B N 1
ATOM 3999 C CA . GLU B 1 129 ? -25.438 -12.75 -15.352 1 98.06 129 GLU B CA 1
ATOM 4000 C C . GLU B 1 129 ? -26.078 -13.648 -14.297 1 98.06 129 GLU B C 1
ATOM 4002 O O . GLU B 1 129 ? -27.312 -13.766 -14.234 1 98.06 129 GLU B O 1
ATOM 4007 N N . VAL B 1 130 ? -25.359 -14.219 -13.422 1 98.44 130 VAL B N 1
ATOM 4008 C CA . VAL B 1 130 ? -25.922 -15.18 -12.477 1 98.44 130 VAL B CA 1
ATOM 4009 C C . VAL B 1 130 ? -26.031 -14.547 -11.094 1 98.44 130 VAL B C 1
ATOM 4011 O O . VAL B 1 130 ? -26.719 -15.07 -10.219 1 98.44 130 VAL B O 1
ATOM 4014 N N . ASN B 1 131 ? -25.328 -13.469 -10.883 1 98.56 131 ASN B N 1
ATOM 4015 C CA . ASN B 1 131 ? -25.328 -12.734 -9.617 1 98.56 131 ASN B CA 1
ATOM 4016 C C . ASN B 1 131 ? -25.156 -11.234 -9.844 1 98.56 131 ASN B C 1
ATOM 4018 O O . ASN B 1 131 ? -24.031 -10.734 -9.891 1 98.56 131 ASN B O 1
ATOM 4022 N N . ALA B 1 132 ? -26.172 -10.484 -9.867 1 97.88 132 ALA B N 1
ATOM 4023 C CA . ALA B 1 132 ? -26.188 -9.07 -10.227 1 97.88 132 ALA B CA 1
ATOM 4024 C C . ALA B 1 132 ? -25.438 -8.242 -9.195 1 97.88 132 ALA B C 1
ATOM 4026 O O . ALA B 1 132 ? -25 -7.125 -9.484 1 97.88 132 ALA B O 1
ATOM 4027 N N . SER B 1 133 ? -25.25 -8.758 -8.008 1 98.19 133 SER B N 1
ATOM 4028 C CA . SER B 1 133 ? -24.609 -8.008 -6.934 1 98.19 133 SER B CA 1
ATOM 4029 C C . SER B 1 133 ? -23.125 -8.359 -6.812 1 98.19 133 SER B C 1
ATOM 4031 O O . SER B 1 133 ? -22.438 -7.867 -5.922 1 98.19 133 SER B O 1
ATOM 4033 N N . ILE B 1 134 ? -22.609 -9.125 -7.781 1 98.81 134 ILE B N 1
ATOM 4034 C CA . ILE B 1 134 ? -21.25 -9.648 -7.672 1 98.81 134 ILE B CA 1
ATOM 4035 C C . ILE B 1 134 ? -20.25 -8.508 -7.848 1 98.81 134 ILE B C 1
ATOM 4037 O O . ILE B 1 134 ? -20.422 -7.652 -8.719 1 98.81 134 ILE B O 1
ATOM 4041 N N . ILE B 1 135 ? -19.312 -8.398 -6.988 1 98.88 135 ILE B N 1
ATOM 4042 C CA . ILE B 1 135 ? -18.141 -7.559 -7.168 1 98.88 135 ILE B CA 1
ATOM 4043 C C . ILE B 1 135 ? -17.016 -8.375 -7.82 1 98.88 135 ILE B C 1
ATOM 4045 O O . ILE B 1 135 ? -16.625 -9.422 -7.305 1 98.88 135 ILE B O 1
ATOM 4049 N N . TYR B 1 136 ? -16.562 -7.973 -8.984 1 98.88 136 TYR B N 1
ATOM 4050 C CA . TYR B 1 136 ? -15.531 -8.664 -9.742 1 98.88 136 TYR B CA 1
ATOM 4051 C C . TYR B 1 136 ? -14.258 -7.832 -9.812 1 98.88 136 TYR B C 1
ATOM 4053 O O . TYR B 1 136 ? -14.203 -6.836 -10.547 1 98.88 136 TYR B O 1
ATOM 4061 N N . ALA B 1 137 ? -13.234 -8.273 -9.102 1 98.81 137 ALA B N 1
ATOM 4062 C CA . ALA B 1 137 ? -11.992 -7.516 -9.039 1 98.81 137 ALA B CA 1
ATOM 4063 C C . ALA B 1 137 ? -10.914 -8.164 -9.906 1 98.81 137 ALA B C 1
ATOM 4065 O O . ALA B 1 137 ? -10.648 -9.367 -9.781 1 98.81 137 ALA B O 1
ATOM 4066 N N . ALA B 1 138 ? -10.336 -7.395 -10.75 1 98.06 138 ALA B N 1
ATOM 4067 C CA . ALA B 1 138 ? -9.242 -7.832 -11.617 1 98.06 138 ALA B CA 1
ATOM 4068 C C . ALA B 1 138 ? -7.973 -7.039 -11.336 1 98.06 138 ALA B C 1
ATOM 4070 O O . ALA B 1 138 ? -8 -5.809 -11.289 1 98.06 138 ALA B O 1
ATOM 4071 N N . ILE B 1 139 ? -6.879 -7.723 -11.062 1 97.44 139 ILE B N 1
ATOM 4072 C CA . ILE B 1 139 ? -5.555 -7.141 -10.891 1 97.44 139 ILE B CA 1
ATOM 4073 C C . ILE B 1 139 ? -4.648 -7.566 -12.047 1 97.44 139 ILE B C 1
ATOM 4075 O O . ILE B 1 139 ? -4.387 -8.758 -12.227 1 97.44 139 ILE B O 1
ATOM 4079 N N . SER B 1 140 ? -4.191 -6.625 -12.812 1 95.25 140 SER B N 1
ATOM 4080 C CA . SER B 1 140 ? -3.365 -6.961 -13.969 1 95.25 140 SER B CA 1
ATOM 4081 C C . SER B 1 140 ? -2.209 -5.977 -14.125 1 95.25 140 SER B C 1
ATOM 4083 O O . SER B 1 140 ? -2.102 -5.012 -13.367 1 95.25 140 SER B O 1
ATOM 4085 N N . GLY B 1 141 ? -1.323 -6.27 -15 1 94.5 141 GLY B N 1
ATOM 4086 C CA . GLY B 1 141 ? -0.158 -5.422 -15.195 1 94.5 141 GLY B CA 1
ATOM 4087 C C . GLY B 1 141 ? -0.509 -4.027 -15.68 1 94.5 141 GLY B C 1
ATOM 4088 O O . GLY B 1 141 ? 0.01 -3.035 -15.164 1 94.5 141 GLY B O 1
ATOM 4089 N N . PHE B 1 142 ? -1.481 -3.953 -16.641 1 94.19 142 PHE B N 1
ATOM 4090 C CA . PHE B 1 142 ? -1.685 -2.699 -17.359 1 94.19 142 PHE B CA 1
ATOM 4091 C C . PHE B 1 142 ? -3.156 -2.299 -17.344 1 94.19 142 PHE B C 1
ATOM 4093 O O . PHE B 1 142 ? -3.539 -1.299 -17.953 1 94.19 142 PHE B O 1
ATOM 4100 N N . GLY B 1 143 ? -3.969 -3.064 -16.672 1 93.5 143 GLY B N 1
ATOM 4101 C CA . GLY B 1 143 ? -5.41 -2.863 -16.719 1 93.5 143 GLY B CA 1
ATOM 4102 C C . GLY B 1 143 ? -6.121 -3.852 -17.625 1 93.5 143 GLY B C 1
ATOM 4103 O O . GLY B 1 143 ? -5.484 -4.535 -18.422 1 93.5 143 GLY B O 1
ATOM 4104 N N . ALA B 1 144 ? -7.379 -3.887 -17.516 1 89.38 144 ALA B N 1
ATOM 4105 C CA . ALA B 1 144 ? -8.203 -4.883 -18.203 1 89.38 144 ALA B CA 1
ATOM 4106 C C . ALA B 1 144 ? -8.094 -4.738 -19.719 1 89.38 144 ALA B C 1
ATOM 4108 O O . ALA B 1 144 ? -8.242 -5.715 -20.453 1 89.38 144 ALA B O 1
ATOM 4109 N N . GLN B 1 145 ? -7.812 -3.535 -20.062 1 86.31 145 GLN B N 1
ATOM 4110 C CA . GLN B 1 145 ? -7.715 -3.297 -21.5 1 86.31 145 GLN B CA 1
ATOM 4111 C C . GLN B 1 145 ? -6.414 -3.863 -22.062 1 86.31 145 GLN B C 1
ATOM 4113 O O . GLN B 1 145 ? -6.277 -4.02 -23.281 1 86.31 145 GLN B O 1
ATOM 4118 N N . GLY B 1 146 ? -5.5 -4.117 -21.156 1 84.12 146 GLY B N 1
ATOM 4119 C CA . GLY B 1 146 ? -4.184 -4.555 -21.578 1 84.12 146 GLY B CA 1
ATOM 4120 C C . GLY B 1 146 ? -3.336 -3.436 -22.156 1 84.12 146 GLY B C 1
ATOM 4121 O O . GLY B 1 146 ? -3.674 -2.258 -22.016 1 84.12 146 GLY B O 1
ATOM 4122 N N . ALA B 1 147 ? -2.076 -3.742 -22.531 1 77.56 147 ALA B N 1
ATOM 4123 C CA . ALA B 1 147 ? -1.168 -2.822 -23.203 1 77.56 147 ALA B CA 1
ATOM 4124 C C . ALA B 1 147 ? -0.628 -3.436 -24.5 1 77.56 147 ALA B C 1
ATOM 4126 O O . ALA B 1 147 ? -0.546 -4.66 -24.625 1 77.56 147 ALA B O 1
ATOM 4127 N N . PRO B 1 148 ? -0.428 -2.42 -25.484 1 60.31 148 PRO B N 1
ATOM 4128 C CA . PRO B 1 148 ? 0.156 -2.961 -26.719 1 60.31 148 PRO B CA 1
ATOM 4129 C C . PRO B 1 148 ? 1.471 -3.697 -26.469 1 60.31 148 PRO B C 1
ATOM 4131 O O . PRO B 1 148 ? 2.311 -3.229 -25.703 1 60.31 148 PRO B O 1
ATOM 4134 N N . GLY B 1 149 ? 1.611 -4.781 -27.188 1 54.16 149 GLY B N 1
ATOM 4135 C CA . GLY B 1 149 ? 2.865 -5.516 -27.141 1 54.16 149 GLY B CA 1
ATOM 4136 C C . GLY B 1 149 ? 3.15 -6.137 -25.797 1 54.16 149 GLY B C 1
ATOM 4137 O O . GLY B 1 149 ? 4.23 -6.691 -25.578 1 54.16 149 GLY B O 1
ATOM 4138 N N . SER B 1 150 ? 2.246 -5.73 -24.844 1 52.62 150 SER B N 1
ATOM 4139 C CA . SER B 1 150 ? 2.623 -5.953 -23.453 1 52.62 150 SER B CA 1
ATOM 4140 C C . SER B 1 150 ? 2.67 -7.441 -23.125 1 52.62 150 SER B C 1
ATOM 4142 O O . SER B 1 150 ? 1.701 -8.164 -23.359 1 52.62 150 SER B O 1
ATOM 4144 N N . GLY B 1 151 ? 3.842 -8 -23.391 1 53.53 151 GLY B N 1
ATOM 4145 C CA . GLY B 1 151 ? 4.18 -9.273 -22.766 1 53.53 151 GLY B CA 1
ATOM 4146 C C . GLY B 1 151 ? 3.65 -9.406 -21.359 1 53.53 151 GLY B C 1
ATOM 4147 O O . GLY B 1 151 ? 2.916 -8.539 -20.875 1 53.53 151 GLY B O 1
ATOM 4148 N N . LYS B 1 152 ? 3.941 -10.492 -20.734 1 64.31 152 LYS B N 1
ATOM 4149 C CA . LYS B 1 152 ? 3.617 -10.836 -19.344 1 64.31 152 LYS B CA 1
ATOM 4150 C C . LYS B 1 152 ? 4.156 -9.781 -18.375 1 64.31 152 LYS B C 1
ATOM 4152 O O . LYS B 1 152 ? 5.312 -9.367 -18.484 1 64.31 152 LYS B O 1
ATOM 4157 N N . ALA B 1 153 ? 3.221 -9.086 -17.828 1 72.94 153 ALA B N 1
ATOM 4158 C CA . ALA B 1 153 ? 3.596 -8.102 -16.812 1 72.94 153 ALA B CA 1
ATOM 4159 C C . ALA B 1 153 ? 4.238 -8.781 -15.602 1 72.94 153 ALA B C 1
ATOM 4161 O O . ALA B 1 153 ? 3.652 -9.688 -15.008 1 72.94 153 ALA B O 1
ATOM 4162 N N . MET B 1 154 ? 5.496 -8.609 -15.484 1 85.81 154 MET B N 1
ATOM 4163 C CA . MET B 1 154 ? 6.234 -9.008 -14.289 1 85.81 154 MET B CA 1
ATOM 4164 C C . MET B 1 154 ? 6.633 -7.781 -13.469 1 85.81 154 MET B C 1
ATOM 4166 O O . MET B 1 154 ? 6.648 -6.664 -13.984 1 85.81 154 MET B O 1
ATOM 4170 N N . ASP B 1 155 ? 6.84 -8.008 -12.25 1 91.44 155 ASP B N 1
ATOM 4171 C CA . ASP B 1 155 ? 7.125 -6.906 -11.336 1 91.44 155 ASP B CA 1
ATOM 4172 C C . ASP B 1 155 ? 8.25 -6.023 -11.875 1 91.44 155 ASP B C 1
ATOM 4174 O O . ASP B 1 155 ? 8.125 -4.797 -11.906 1 91.44 155 ASP B O 1
ATOM 4178 N N . SER B 1 156 ? 9.297 -6.625 -12.375 1 91.62 156 SER B N 1
ATOM 4179 C CA . SER B 1 156 ? 10.469 -5.879 -12.812 1 91.62 156 SER B CA 1
ATOM 4180 C C . SER B 1 156 ? 10.148 -5.004 -14.023 1 91.62 156 SER B C 1
ATOM 4182 O O . SER B 1 156 ? 10.695 -3.912 -14.172 1 91.62 156 SER B O 1
ATOM 4184 N N . ILE B 1 157 ? 9.32 -5.551 -14.883 1 93 157 ILE B N 1
ATOM 4185 C CA . ILE B 1 157 ? 8.906 -4.793 -16.047 1 93 157 ILE B CA 1
ATOM 4186 C C . ILE B 1 157 ? 8.086 -3.578 -15.617 1 93 157 ILE B C 1
ATOM 4188 O O . ILE B 1 157 ? 8.289 -2.473 -16.125 1 93 157 ILE B O 1
ATOM 4192 N N . ILE B 1 158 ? 7.203 -3.811 -14.703 1 95.19 158 ILE B N 1
ATOM 4193 C CA . ILE B 1 158 ? 6.367 -2.729 -14.195 1 95.19 158 ILE B CA 1
ATOM 4194 C C . ILE B 1 158 ? 7.23 -1.698 -13.477 1 95.19 158 ILE B C 1
ATOM 4196 O O . ILE B 1 158 ? 7.023 -0.491 -13.625 1 95.19 158 ILE B O 1
ATOM 4200 N N . GLN B 1 159 ? 8.188 -2.127 -12.695 1 95.38 159 GLN B N 1
ATOM 4201 C CA . GLN B 1 159 ? 9.117 -1.197 -12.055 1 95.38 159 GLN B CA 1
ATOM 4202 C C . GLN B 1 159 ? 9.844 -0.345 -13.086 1 95.38 159 GLN B C 1
ATOM 4204 O O . GLN B 1 159 ? 9.977 0.868 -12.914 1 95.38 159 GLN B O 1
ATOM 4209 N N . ALA B 1 160 ? 10.289 -0.988 -14.109 1 95.38 160 ALA B N 1
ATOM 4210 C CA . ALA B 1 160 ? 11.016 -0.284 -15.164 1 95.38 160 ALA B CA 1
ATOM 4211 C C . ALA B 1 160 ? 10.141 0.792 -15.805 1 95.38 160 ALA B C 1
ATOM 4213 O O . ALA B 1 160 ? 10.594 1.919 -16.016 1 95.38 160 ALA B O 1
ATOM 4214 N N . LEU B 1 161 ? 8.93 0.467 -16.031 1 95.38 161 LEU B N 1
ATOM 4215 C CA . LEU B 1 161 ? 8.023 1.353 -16.75 1 95.38 161 LEU B CA 1
ATOM 4216 C C . LEU B 1 161 ? 7.508 2.461 -15.836 1 95.38 161 LEU B C 1
ATOM 4218 O O . LEU B 1 161 ? 7.137 3.537 -16.312 1 95.38 161 LEU B O 1
ATOM 4222 N N . SER B 1 162 ? 7.473 2.252 -14.547 1 96.56 162 SER B N 1
ATOM 4223 C CA . SER B 1 162 ? 6.82 3.156 -13.609 1 96.56 162 SER B CA 1
ATOM 4224 C C . SER B 1 162 ? 7.738 4.316 -13.234 1 96.56 162 SER B C 1
ATOM 4226 O O . SER B 1 162 ? 7.293 5.297 -12.641 1 96.56 162 SER B O 1
ATOM 4228 N N . GLY B 1 163 ? 9.047 4.176 -13.539 1 95.38 163 GLY B N 1
ATOM 4229 C CA . GLY B 1 163 ? 10 5.219 -13.203 1 95.38 163 GLY B CA 1
ATOM 4230 C C . GLY B 1 163 ? 10.602 5.059 -11.82 1 95.38 163 GLY B C 1
ATOM 4231 O O . GLY B 1 163 ? 11.531 5.781 -11.453 1 95.38 163 GLY B O 1
ATOM 4232 N N . VAL B 1 164 ? 10.195 4.082 -11.07 1 94.88 164 VAL B N 1
ATOM 4233 C CA . VAL B 1 164 ? 10.578 3.971 -9.672 1 94.88 164 VAL B CA 1
ATOM 4234 C C . VAL B 1 164 ? 12.07 3.645 -9.562 1 94.88 164 VAL B C 1
ATOM 4236 O O . VAL B 1 164 ? 12.734 4.051 -8.609 1 94.88 164 VAL B O 1
ATOM 4239 N N . MET B 1 165 ? 12.672 3.023 -10.555 1 94.25 165 MET B N 1
ATOM 4240 C CA . MET B 1 165 ? 14.055 2.574 -10.516 1 94.25 165 MET B CA 1
ATOM 4241 C C . MET B 1 165 ? 15.016 3.762 -10.539 1 94.25 165 MET B C 1
ATOM 4243 O O . MET B 1 165 ? 16.188 3.625 -10.203 1 94.25 165 MET B O 1
ATOM 4247 N N . TYR B 1 166 ? 14.508 4.887 -10.953 1 93.06 166 TYR B N 1
ATOM 4248 C CA . TYR B 1 166 ? 15.344 6.082 -11.039 1 93.06 166 TYR B CA 1
ATOM 4249 C C . TYR B 1 166 ? 15.148 6.973 -9.82 1 93.06 166 TYR B C 1
ATOM 4251 O O . TYR B 1 166 ? 15.664 8.094 -9.773 1 93.06 166 TYR B O 1
ATOM 4259 N N . THR B 1 167 ? 14.469 6.527 -8.828 1 91.31 167 THR B N 1
ATOM 4260 C CA . THR B 1 167 ? 14.211 7.375 -7.672 1 91.31 167 THR B CA 1
ATOM 4261 C C . THR B 1 167 ? 15.219 7.094 -6.562 1 91.31 167 THR B C 1
ATOM 4263 O O . THR B 1 167 ? 15.336 7.871 -5.613 1 91.31 167 THR B O 1
ATOM 4266 N N . SER B 1 168 ? 15.977 6.027 -6.707 1 89.19 168 SER B N 1
ATOM 4267 C CA . SER B 1 168 ? 16.953 5.641 -5.699 1 89.19 168 SER B CA 1
ATOM 4268 C C . SER B 1 168 ? 18.375 5.723 -6.25 1 89.19 168 SER B C 1
ATOM 4270 O O . SER B 1 168 ? 18.578 5.641 -7.461 1 89.19 168 SER B O 1
ATOM 4272 N N . GLY B 1 169 ? 19.312 5.777 -5.309 1 86.69 169 GLY B N 1
ATOM 4273 C CA . GLY B 1 169 ? 20.703 5.809 -5.699 1 86.69 169 GLY B CA 1
ATOM 4274 C C . GLY B 1 169 ? 21.266 7.215 -5.793 1 86.69 169 GLY B C 1
ATOM 4275 O O . GLY B 1 169 ? 20.562 8.188 -5.523 1 86.69 169 GLY B O 1
ATOM 4276 N N . GLU B 1 170 ? 22.516 7.277 -6.164 1 84.06 170 GLU B N 1
ATOM 4277 C CA . GLU B 1 170 ? 23.188 8.555 -6.324 1 84.06 170 GLU B CA 1
ATOM 4278 C C . GLU B 1 170 ? 22.719 9.281 -7.582 1 84.06 170 GLU B C 1
ATOM 4280 O O . GLU B 1 170 ? 22.219 8.656 -8.516 1 84.06 170 GLU B O 1
ATOM 4285 N N . PRO B 1 171 ? 22.781 10.617 -7.602 1 80.44 171 PRO B N 1
ATOM 4286 C CA . PRO B 1 171 ? 22.312 11.398 -8.75 1 80.44 171 PRO B CA 1
ATOM 4287 C C . PRO B 1 171 ? 22.812 10.852 -10.078 1 80.44 171 PRO B C 1
ATOM 4289 O O . PRO B 1 171 ? 22.062 10.781 -11.055 1 80.44 171 PRO B O 1
ATOM 4292 N N . ASP B 1 172 ? 24.016 10.305 -10.172 1 80.31 172 ASP B N 1
ATOM 4293 C CA . ASP B 1 172 ? 24.578 9.875 -11.453 1 80.31 172 ASP B CA 1
ATOM 4294 C C . ASP B 1 172 ? 24.766 8.359 -11.484 1 80.31 172 ASP B C 1
ATOM 4296 O O . ASP B 1 172 ? 25.453 7.832 -12.359 1 80.31 172 ASP B O 1
ATOM 4300 N N . SER B 1 173 ? 24.094 7.738 -10.594 1 81.94 173 SER B N 1
ATOM 4301 C CA . SER B 1 173 ? 24.25 6.289 -10.57 1 81.94 173 SER B CA 1
ATOM 4302 C C . SER B 1 173 ? 23.234 5.609 -11.484 1 81.94 173 SER B C 1
ATOM 4304 O O . SER B 1 173 ? 22.312 6.254 -11.969 1 81.94 173 SER B O 1
ATOM 4306 N N . ASP B 1 174 ? 23.469 4.352 -11.789 1 87.12 174 ASP B N 1
ATOM 4307 C CA . ASP B 1 174 ? 22.531 3.516 -12.523 1 87.12 174 ASP B CA 1
ATOM 4308 C C . ASP B 1 174 ? 21.219 3.367 -11.766 1 87.12 174 ASP B C 1
ATOM 4310 O O . ASP B 1 174 ? 21.172 3.582 -10.555 1 87.12 174 ASP B O 1
ATOM 4314 N N . PRO B 1 175 ? 20.125 3.164 -12.594 1 91.62 175 PRO B N 1
ATOM 4315 C CA . PRO B 1 175 ? 18.859 2.893 -11.891 1 91.62 175 PRO B CA 1
ATOM 4316 C C . PRO B 1 175 ? 18.969 1.715 -10.922 1 91.62 175 PRO B C 1
ATOM 4318 O O . PRO B 1 175 ? 19.766 0.801 -11.148 1 91.62 175 PRO B O 1
ATOM 4321 N N . VAL B 1 176 ? 18.234 1.783 -9.883 1 91.5 176 VAL B N 1
ATOM 4322 C CA . VAL B 1 176 ? 18.266 0.752 -8.852 1 91.5 176 VAL B CA 1
ATOM 4323 C C . VAL B 1 176 ? 16.906 0.075 -8.758 1 91.5 176 VAL B C 1
ATOM 4325 O O . VAL B 1 176 ? 15.898 0.731 -8.477 1 91.5 176 VAL B O 1
ATOM 4328 N N . ARG B 1 177 ? 16.922 -1.188 -9.039 1 91.19 177 ARG B N 1
ATOM 4329 C CA . ARG B 1 177 ? 15.688 -1.947 -8.859 1 91.19 177 ARG B CA 1
ATOM 4330 C C . ARG B 1 177 ? 15.312 -2.035 -7.383 1 91.19 177 ARG B C 1
ATOM 4332 O O . ARG B 1 177 ? 16.172 -2.305 -6.535 1 91.19 177 ARG B O 1
ATOM 4339 N N . VAL B 1 178 ? 14.031 -1.766 -7.098 1 90.81 178 VAL B N 1
ATOM 4340 C CA . VAL B 1 178 ? 13.562 -1.985 -5.734 1 90.81 178 VAL B CA 1
ATOM 4341 C C . VAL B 1 178 ? 13.594 -3.477 -5.41 1 90.81 178 VAL B C 1
ATOM 4343 O O . VAL B 1 178 ? 13.07 -4.297 -6.168 1 90.81 178 VAL B O 1
ATOM 4346 N N . GLY B 1 179 ? 14.203 -3.803 -4.348 1 88.88 179 GLY B N 1
ATOM 4347 C CA . GLY B 1 179 ? 14.414 -5.195 -3.994 1 88.88 179 GLY B CA 1
ATOM 4348 C C . GLY B 1 179 ? 13.125 -5.949 -3.729 1 88.88 179 GLY B C 1
ATOM 4349 O O . GLY B 1 179 ? 13.023 -7.137 -4.043 1 88.88 179 GLY B O 1
ATOM 4350 N N . LEU B 1 180 ? 12.156 -5.312 -3.195 1 90.5 180 LEU B N 1
ATOM 4351 C CA . LEU B 1 180 ? 10.844 -5.914 -3 1 90.5 180 LEU B CA 1
ATOM 4352 C C . LEU B 1 180 ? 10.031 -5.883 -4.293 1 90.5 180 LEU B C 1
ATOM 4354 O O . LEU B 1 180 ? 10.141 -4.938 -5.078 1 90.5 180 LEU B O 1
ATOM 4358 N N . PRO B 1 181 ? 9.266 -6.984 -4.52 1 92.12 181 PRO B N 1
ATOM 4359 C CA . PRO B 1 181 ? 8.32 -6.883 -5.641 1 92.12 181 PRO B CA 1
ATOM 4360 C C . PRO B 1 181 ? 7.215 -5.863 -5.387 1 92.12 181 PRO B C 1
ATOM 4362 O O . PRO B 1 181 ? 6.051 -6.238 -5.223 1 92.12 181 PRO B O 1
ATOM 4365 N N . ILE B 1 182 ? 7.555 -4.617 -5.477 1 95.06 182 ILE B N 1
ATOM 4366 C CA . ILE B 1 182 ? 6.73 -3.518 -4.984 1 95.06 182 ILE B CA 1
ATOM 4367 C C . ILE B 1 182 ? 5.484 -3.375 -5.855 1 95.06 182 ILE B C 1
ATOM 4369 O O . ILE B 1 182 ? 4.41 -3.027 -5.359 1 95.06 182 ILE B O 1
ATOM 4373 N N . ALA B 1 183 ? 5.594 -3.576 -7.145 1 94.94 183 ALA B N 1
ATOM 4374 C CA . ALA B 1 183 ? 4.414 -3.5 -8 1 94.94 183 ALA B CA 1
ATOM 4375 C C . ALA B 1 183 ? 3.404 -4.586 -7.645 1 94.94 183 ALA B C 1
ATOM 4377 O O . ALA B 1 183 ? 2.201 -4.324 -7.586 1 94.94 183 ALA B O 1
ATOM 4378 N N . ASP B 1 184 ? 3.91 -5.785 -7.355 1 95.38 184 ASP B N 1
ATOM 4379 C CA . ASP B 1 184 ? 3.076 -6.918 -6.969 1 95.38 184 ASP B CA 1
ATOM 4380 C C . ASP B 1 184 ? 2.443 -6.691 -5.598 1 95.38 184 ASP B C 1
ATOM 4382 O O . ASP B 1 184 ? 1.437 -7.32 -5.262 1 95.38 184 ASP B O 1
ATOM 4386 N N . LEU B 1 185 ? 3.076 -5.852 -4.844 1 96.62 185 LEU B N 1
ATOM 4387 C CA . LEU B 1 185 ? 2.635 -5.715 -3.459 1 96.62 185 LEU B CA 1
ATOM 4388 C C . LEU B 1 185 ? 1.722 -4.504 -3.295 1 96.62 185 LEU B C 1
ATOM 4390 O O . LEU B 1 185 ? 0.891 -4.465 -2.385 1 96.62 185 LEU B O 1
ATOM 4394 N N . LEU B 1 186 ? 1.807 -3.549 -4.188 1 97.62 186 LEU B N 1
ATOM 4395 C CA . LEU B 1 186 ? 1.022 -2.324 -4.062 1 97.62 186 LEU B CA 1
ATOM 4396 C C . LEU B 1 186 ? -0.347 -2.488 -4.715 1 97.62 186 LEU B C 1
ATOM 4398 O O . LEU B 1 186 ? -1.361 -2.07 -4.152 1 97.62 186 LEU B O 1
ATOM 4402 N N . ALA B 1 187 ? -0.393 -3.082 -5.879 1 97.94 187 ALA B N 1
ATOM 4403 C CA . ALA B 1 187 ? -1.638 -3.223 -6.633 1 97.94 187 ALA B CA 1
ATOM 4404 C C . ALA B 1 187 ? -2.701 -3.934 -5.801 1 97.94 187 ALA B C 1
ATOM 4406 O O . ALA B 1 187 ? -3.861 -3.516 -5.777 1 97.94 187 ALA B O 1
ATOM 4407 N N . PRO B 1 188 ? -2.334 -5.004 -5.051 1 98.5 188 PRO B N 1
ATOM 4408 C CA . PRO B 1 188 ? -3.34 -5.695 -4.238 1 98.5 188 PRO B CA 1
ATOM 4409 C C . PRO B 1 188 ? -3.961 -4.789 -3.178 1 98.5 188 PRO B C 1
ATOM 4411 O O . PRO B 1 188 ? -5.133 -4.957 -2.828 1 98.5 188 PRO B O 1
ATOM 4414 N N . LEU B 1 189 ? -3.205 -3.873 -2.623 1 98.81 189 LEU B N 1
ATOM 4415 C CA . LEU B 1 189 ? -3.748 -2.971 -1.613 1 98.81 189 LEU B CA 1
ATOM 4416 C C . LEU B 1 189 ? -4.844 -2.09 -2.205 1 98.81 189 LEU B C 1
ATOM 4418 O O . LEU B 1 189 ? -5.906 -1.922 -1.6 1 98.81 189 LEU B O 1
ATOM 4422 N N . PHE B 1 190 ? -4.625 -1.572 -3.406 1 98.81 190 PHE B N 1
ATOM 4423 C CA . PHE B 1 190 ? -5.645 -0.777 -4.082 1 98.81 190 PHE B CA 1
ATOM 4424 C C . PHE B 1 190 ? -6.84 -1.643 -4.469 1 98.81 190 PHE B C 1
ATOM 4426 O O . PHE B 1 190 ? -7.98 -1.183 -4.438 1 98.81 190 PHE B O 1
ATOM 4433 N N . ALA B 1 191 ? -6.574 -2.873 -4.844 1 98.88 191 ALA B N 1
ATOM 4434 C CA . ALA B 1 191 ? -7.664 -3.787 -5.18 1 98.88 191 ALA B CA 1
ATOM 4435 C C . ALA B 1 191 ? -8.57 -4.027 -3.977 1 98.88 191 ALA B C 1
ATOM 4437 O O . ALA B 1 191 ? -9.797 -4.023 -4.102 1 98.88 191 ALA B O 1
ATOM 4438 N N . VAL B 1 192 ? -7.957 -4.262 -2.803 1 98.94 192 VAL B N 1
ATOM 4439 C CA . VAL B 1 192 ? -8.727 -4.484 -1.585 1 98.94 192 VAL B CA 1
ATOM 4440 C C . VAL B 1 192 ? -9.523 -3.229 -1.238 1 98.94 192 VAL B C 1
ATOM 4442 O O . VAL B 1 192 ? -10.688 -3.312 -0.849 1 98.94 192 VAL B O 1
ATOM 4445 N N . ILE B 1 193 ? -8.914 -2.033 -1.384 1 98.88 193 ILE B N 1
ATOM 4446 C CA . ILE B 1 193 ? -9.625 -0.775 -1.182 1 98.88 193 ILE B CA 1
ATOM 4447 C C . ILE B 1 193 ? -10.828 -0.705 -2.123 1 98.88 193 ILE B C 1
ATOM 4449 O O . ILE B 1 193 ? -11.93 -0.356 -1.704 1 98.88 193 ILE B O 1
ATOM 4453 N N . GLY B 1 194 ? -10.578 -1.051 -3.426 1 98.81 194 GLY B N 1
ATOM 4454 C CA . GLY B 1 194 ? -11.656 -1.071 -4.398 1 98.81 194 GLY B CA 1
ATOM 4455 C C . GLY B 1 194 ? -12.773 -2.035 -4.031 1 98.81 194 GLY B C 1
ATOM 4456 O O . GLY B 1 194 ? -13.953 -1.685 -4.102 1 98.81 194 GLY B O 1
ATOM 4457 N N . VAL B 1 195 ? -12.445 -3.236 -3.598 1 98.88 195 VAL B N 1
ATOM 4458 C CA . VAL B 1 195 ? -13.406 -4.27 -3.24 1 98.88 195 VAL B CA 1
ATOM 4459 C C . VAL B 1 195 ? -14.234 -3.816 -2.037 1 98.88 195 VAL B C 1
ATOM 4461 O O . VAL B 1 195 ? -15.461 -3.895 -2.053 1 98.88 195 VAL B O 1
ATOM 4464 N N . LEU B 1 196 ? -13.547 -3.318 -0.996 1 98.75 196 LEU B N 1
ATOM 4465 C CA . LEU B 1 196 ? -14.242 -2.871 0.208 1 98.75 196 LEU B CA 1
ATOM 4466 C C . LEU B 1 196 ? -15.172 -1.701 -0.1 1 98.75 196 LEU B C 1
ATOM 4468 O O . LEU B 1 196 ? -16.281 -1.628 0.428 1 98.75 196 LEU B O 1
ATOM 4472 N N . SER B 1 197 ? -14.695 -0.778 -0.956 1 98.44 197 SER B N 1
ATOM 4473 C CA . SER B 1 197 ? -15.539 0.339 -1.381 1 98.44 197 SER B CA 1
ATOM 4474 C C . SER B 1 197 ? -16.781 -0.15 -2.117 1 98.44 197 SER B C 1
ATOM 4476 O O . SER B 1 197 ? -17.875 0.357 -1.892 1 98.44 197 SER B O 1
ATOM 4478 N N . ALA B 1 198 ? -16.562 -1.118 -3.002 1 98.19 198 ALA B N 1
ATOM 4479 C CA . ALA B 1 198 ? -17.672 -1.687 -3.762 1 98.19 198 ALA B CA 1
ATOM 4480 C C . ALA B 1 198 ? -18.656 -2.408 -2.844 1 98.19 198 ALA B C 1
ATOM 4482 O O . ALA B 1 198 ? -19.859 -2.404 -3.09 1 98.19 198 ALA B O 1
ATOM 4483 N N . ILE B 1 199 ? -18.156 -3.084 -1.778 1 98 199 ILE B N 1
ATOM 4484 C CA . ILE B 1 199 ? -19.031 -3.744 -0.805 1 98 199 ILE B CA 1
ATOM 4485 C C . ILE B 1 199 ? -19.922 -2.711 -0.133 1 98 199 ILE B C 1
ATOM 4487 O O . ILE B 1 199 ? -21.125 -2.93 0.013 1 98 199 ILE B O 1
ATOM 4491 N N . VAL B 1 200 ? -19.359 -1.555 0.252 1 96.25 200 VAL B N 1
ATOM 4492 C CA . VAL B 1 200 ? -20.125 -0.479 0.872 1 96.25 200 VAL B CA 1
ATOM 4493 C C . VAL B 1 200 ? -21.219 -0.013 -0.081 1 96.25 200 VAL B C 1
ATOM 4495 O O . VAL B 1 200 ? -22.359 0.202 0.335 1 96.25 200 VAL B O 1
ATOM 4498 N N . GLU B 1 201 ? -20.906 0.048 -1.321 1 94.56 201 GLU B N 1
ATOM 4499 C CA . GLU B 1 201 ? -21.859 0.535 -2.32 1 94.56 201 GLU B CA 1
ATOM 4500 C C . GLU B 1 201 ? -22.969 -0.485 -2.578 1 94.56 201 GLU B C 1
ATOM 4502 O O . GLU B 1 201 ? -24.141 -0.122 -2.699 1 94.56 201 GLU B O 1
ATOM 4507 N N . VAL B 1 202 ? -22.625 -1.771 -2.717 1 94.94 202 VAL B N 1
ATOM 4508 C CA . VAL B 1 202 ? -23.578 -2.838 -2.986 1 94.94 202 VAL B CA 1
ATOM 4509 C C . VAL B 1 202 ? -24.609 -2.912 -1.855 1 94.94 202 VAL B C 1
ATOM 4511 O O . VAL B 1 202 ? -25.781 -3.197 -2.092 1 94.94 202 VAL B O 1
ATOM 4514 N N . GLU B 1 203 ? -24.109 -2.67 -0.691 1 91.38 203 GLU B N 1
ATOM 4515 C CA . GLU B 1 203 ? -25.016 -2.709 0.459 1 91.38 203 GLU B CA 1
ATOM 4516 C C . GLU B 1 203 ? -26.078 -1.626 0.358 1 91.38 203 GLU B C 1
ATOM 4518 O O . GLU B 1 203 ? -27.188 -1.791 0.874 1 91.38 203 GLU B O 1
ATOM 4523 N N . GLN B 1 204 ? -25.797 -0.614 -0.355 1 88.62 204 GLN B N 1
ATOM 4524 C CA . GLN B 1 204 ? -26.734 0.487 -0.517 1 88.62 204 GLN B CA 1
ATOM 4525 C C . GLN B 1 204 ? -27.547 0.326 -1.795 1 88.62 204 GLN B C 1
ATOM 4527 O O . GLN B 1 204 ? -28.766 0.568 -1.797 1 88.62 204 GLN B O 1
ATOM 4532 N N . SER B 1 205 ? -26.953 -0.138 -2.855 1 91 205 SER B N 1
ATOM 4533 C CA . SER B 1 205 ? -27.578 -0.093 -4.176 1 91 205 SER B CA 1
ATOM 4534 C C . SER B 1 205 ? -28.078 -1.47 -4.602 1 91 205 SER B C 1
ATOM 4536 O O . SER B 1 205 ? -28.953 -1.579 -5.461 1 91 205 SER B O 1
ATOM 4538 N N . GLY B 1 206 ? -27.438 -2.543 -4.043 1 93.62 206 GLY B N 1
ATOM 4539 C CA . GLY B 1 206 ? -27.734 -3.9 -4.465 1 93.62 206 GLY B CA 1
ATOM 4540 C C . GLY B 1 206 ? -27.094 -4.27 -5.789 1 93.62 206 GLY B C 1
ATOM 4541 O O . GLY B 1 206 ? -27.234 -5.395 -6.27 1 93.62 206 GLY B O 1
ATOM 4542 N N . VAL B 1 207 ? -26.328 -3.365 -6.336 1 95 207 VAL B N 1
ATOM 4543 C CA . VAL B 1 207 ? -25.75 -3.574 -7.66 1 95 207 VAL B CA 1
ATOM 4544 C C . VAL B 1 207 ? -24.234 -3.775 -7.543 1 95 207 VAL B C 1
ATOM 4546 O O . VAL B 1 207 ? -23.531 -2.936 -6.977 1 95 207 VAL B O 1
ATOM 4549 N N . GLY B 1 208 ? -23.797 -4.895 -8.07 1 97 208 GLY B N 1
ATOM 4550 C CA . GLY B 1 208 ? -22.375 -5.152 -8.102 1 97 208 GLY B CA 1
ATOM 4551 C C . GLY B 1 208 ? -21.641 -4.367 -9.18 1 97 208 GLY B C 1
ATOM 4552 O O . GLY B 1 208 ? -22.25 -3.529 -9.852 1 97 208 GLY B O 1
ATOM 4553 N N . GLN B 1 209 ? -20.344 -4.582 -9.289 1 97.69 209 GLN B N 1
ATOM 4554 C CA . GLN B 1 209 ? -19.562 -3.895 -10.305 1 97.69 209 GLN B CA 1
ATOM 4555 C C . GLN B 1 209 ? -18.172 -4.523 -10.445 1 97.69 209 GLN B C 1
ATOM 4557 O O . GLN B 1 209 ? -17.766 -5.328 -9.609 1 97.69 209 GLN B O 1
ATOM 4562 N N . GLN B 1 210 ? -17.547 -4.125 -11.484 1 98.12 210 GLN B N 1
ATOM 4563 C CA . GLN B 1 210 ? -16.172 -4.512 -11.727 1 98.12 210 GLN B CA 1
ATOM 4564 C C . GLN B 1 210 ? -15.195 -3.514 -11.102 1 98.12 210 GLN B C 1
ATOM 4566 O O . GLN B 1 210 ? -15.43 -2.305 -11.141 1 98.12 210 GLN B O 1
ATOM 4571 N N . VAL B 1 211 ? -14.188 -4.012 -10.438 1 98.5 211 VAL B N 1
ATOM 4572 C CA . VAL B 1 211 ? -13.055 -3.246 -9.922 1 98.5 211 VAL B CA 1
ATOM 4573 C C . VAL B 1 211 ? -11.789 -3.611 -10.688 1 98.5 211 VAL B C 1
ATOM 4575 O O . VAL B 1 211 ? -11.344 -4.762 -10.648 1 98.5 211 VAL B O 1
ATOM 4578 N N . ASP B 1 212 ? -11.219 -2.66 -11.398 1 98.06 212 ASP B N 1
ATOM 4579 C CA . ASP B 1 212 ? -10.062 -2.898 -12.258 1 98.06 212 ASP B CA 1
ATOM 4580 C C . ASP B 1 212 ? -8.844 -2.117 -11.773 1 98.06 212 ASP B C 1
ATOM 4582 O O . ASP B 1 212 ? -8.859 -0.884 -11.734 1 98.06 212 ASP B O 1
ATOM 4586 N N . VAL B 1 213 ? -7.793 -2.842 -11.375 1 98 213 VAL B N 1
ATOM 4587 C CA . VAL B 1 213 ? -6.57 -2.234 -10.859 1 98 213 VAL B CA 1
ATOM 4588 C C . VAL B 1 213 ? -5.375 -2.672 -11.703 1 98 213 VAL B C 1
ATOM 4590 O O . VAL B 1 213 ? -5.223 -3.857 -12.008 1 98 213 VAL B O 1
ATOM 4593 N N . SER B 1 214 ? -4.562 -1.784 -12.117 1 96.88 214 SER B N 1
ATOM 4594 C CA . SER B 1 214 ? -3.342 -2.08 -12.859 1 96.88 214 SER B CA 1
ATOM 4595 C C . SER B 1 214 ? -2.104 -1.896 -11.992 1 96.88 214 SER B C 1
ATOM 4597 O O . SER B 1 214 ? -2.047 -0.979 -11.164 1 96.88 214 SER B O 1
ATOM 4599 N N . MET B 1 215 ? -1.16 -2.799 -12.133 1 96.88 215 MET B N 1
ATOM 4600 C CA . MET B 1 215 ? 0.101 -2.686 -11.406 1 96.88 215 MET B CA 1
ATOM 4601 C C . MET B 1 215 ? 0.844 -1.413 -11.797 1 96.88 215 MET B C 1
ATOM 4603 O O . MET B 1 215 ? 1.37 -0.706 -10.938 1 96.88 215 MET B O 1
ATOM 4607 N N . LEU B 1 216 ? 0.893 -1.144 -13.094 1 96.69 216 LEU B N 1
ATOM 4608 C CA . LEU B 1 216 ? 1.585 0.048 -13.57 1 96.69 216 LEU B CA 1
ATOM 4609 C C . LEU B 1 216 ? 0.941 1.312 -13.008 1 96.69 216 LEU B C 1
ATOM 4611 O O . LEU B 1 216 ? 1.637 2.201 -12.516 1 96.69 216 LEU B O 1
ATOM 4615 N N . GLY B 1 217 ? -0.364 1.374 -13.109 1 97.44 217 GLY B N 1
ATOM 4616 C CA . GLY B 1 217 ? -1.087 2.525 -12.594 1 97.44 217 GLY B CA 1
ATOM 4617 C C . GLY B 1 217 ? -0.913 2.719 -11.094 1 97.44 217 GLY B C 1
ATOM 4618 O O . GLY B 1 217 ? -0.718 3.842 -10.625 1 97.44 217 GLY B O 1
ATOM 4619 N N . ALA B 1 218 ? -0.975 1.648 -10.32 1 98.06 218 ALA B N 1
ATOM 4620 C CA . ALA B 1 218 ? -0.805 1.712 -8.875 1 98.06 218 ALA B CA 1
ATOM 4621 C C . ALA B 1 218 ? 0.556 2.297 -8.508 1 98.06 218 ALA B C 1
ATOM 4623 O O . ALA B 1 218 ? 0.642 3.227 -7.699 1 98.06 218 ALA B O 1
ATOM 4624 N N . LEU B 1 219 ? 1.574 1.801 -9.109 1 97.81 219 LEU B N 1
ATOM 4625 C CA . LEU B 1 219 ? 2.928 2.217 -8.766 1 97.81 219 LEU B CA 1
ATOM 4626 C C . LEU B 1 219 ? 3.207 3.629 -9.266 1 97.81 219 LEU B C 1
ATOM 4628 O O . LEU B 1 219 ? 3.779 4.449 -8.547 1 97.81 219 LEU B O 1
ATOM 4632 N N . THR B 1 220 ? 2.773 3.947 -10.492 1 97.62 220 THR B N 1
ATOM 4633 C CA . THR B 1 220 ? 3.039 5.266 -11.062 1 97.62 220 THR B CA 1
ATOM 4634 C C . THR B 1 220 ? 2.24 6.34 -10.328 1 97.62 220 THR B C 1
ATOM 4636 O O . THR B 1 220 ? 2.711 7.469 -10.172 1 97.62 220 THR B O 1
ATOM 4639 N N . SER B 1 221 ? 1.033 6 -9.945 1 97.75 221 SER B N 1
ATOM 4640 C CA . SER B 1 221 ? 0.249 6.938 -9.148 1 97.75 221 SER B CA 1
ATOM 4641 C C . SER B 1 221 ? 0.974 7.309 -7.859 1 97.75 221 SER B C 1
ATOM 4643 O O . SER B 1 221 ? 1.025 8.484 -7.484 1 97.75 221 SER B O 1
ATOM 4645 N N . LEU B 1 222 ? 1.533 6.371 -7.188 1 96.75 222 LEU B N 1
ATOM 4646 C CA . LEU B 1 222 ? 2.279 6.629 -5.961 1 96.75 222 LEU B CA 1
ATOM 4647 C C . LEU B 1 222 ? 3.523 7.461 -6.246 1 96.75 222 LEU B C 1
ATOM 4649 O O . LEU B 1 222 ? 3.854 8.375 -5.488 1 96.75 222 LEU B O 1
ATOM 4653 N N . LEU B 1 223 ? 4.172 7.102 -7.324 1 95.5 223 LEU B N 1
ATOM 4654 C CA . LEU B 1 223 ? 5.348 7.852 -7.742 1 95.5 223 LEU B CA 1
ATOM 4655 C C . LEU B 1 223 ? 5.012 9.328 -7.938 1 95.5 223 LEU B C 1
ATOM 4657 O O . LEU B 1 223 ? 5.793 10.203 -7.566 1 95.5 223 LEU B O 1
ATOM 4661 N N . SER B 1 224 ? 3.873 9.594 -8.414 1 95.38 224 SER B N 1
ATOM 4662 C CA . SER B 1 224 ? 3.473 10.938 -8.828 1 95.38 224 SER B CA 1
ATOM 4663 C C . SER B 1 224 ? 3.121 11.805 -7.625 1 95.38 224 SER B C 1
ATOM 4665 O O . SER B 1 224 ? 2.879 13.008 -7.766 1 95.38 224 SER B O 1
ATOM 4667 N N . ILE B 1 225 ? 3.107 11.203 -6.477 1 94.12 225 ILE B N 1
ATOM 4668 C CA . ILE B 1 225 ? 2.889 11.992 -5.266 1 94.12 225 ILE B CA 1
ATOM 4669 C C . ILE B 1 225 ? 4.055 12.953 -5.062 1 94.12 225 ILE B C 1
ATOM 4671 O O . ILE B 1 225 ? 3.867 14.062 -4.543 1 94.12 225 ILE B O 1
ATOM 4675 N N . GLU B 1 226 ? 5.223 12.484 -5.426 1 89.62 226 GLU B N 1
ATOM 4676 C CA . GLU B 1 226 ? 6.367 13.391 -5.496 1 89.62 226 GLU B CA 1
ATOM 4677 C C . GLU B 1 226 ? 6.367 14.18 -6.805 1 89.62 226 GLU B C 1
ATOM 4679 O O . GLU B 1 226 ? 6.199 13.609 -7.883 1 89.62 226 GLU B O 1
ATOM 4684 N N . PRO B 1 227 ? 6.539 15.414 -6.711 1 88.25 227 PRO B N 1
ATOM 4685 C CA . PRO B 1 227 ? 6.434 16.234 -7.926 1 88.25 227 PRO B CA 1
ATOM 4686 C C . PRO B 1 227 ? 7.703 16.188 -8.773 1 88.25 227 PRO B C 1
ATOM 4688 O O . PRO B 1 227 ? 8.336 17.219 -8.992 1 88.25 227 PRO B O 1
ATOM 4691 N N . PHE B 1 228 ? 7.984 15.086 -9.344 1 86.75 228 PHE B N 1
ATOM 4692 C CA . PHE B 1 228 ? 9.211 14.867 -10.094 1 86.75 228 PHE B CA 1
ATOM 4693 C C . PHE B 1 228 ? 9.234 15.734 -11.352 1 86.75 228 PHE B C 1
ATOM 4695 O O . PHE B 1 228 ? 10.297 16.203 -11.773 1 86.75 228 PHE B O 1
ATOM 4702 N N . ASP 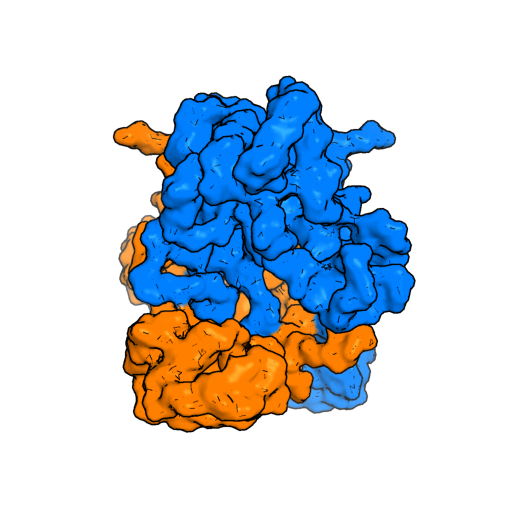B 1 229 ? 8.109 15.883 -11.969 1 85.12 229 ASP B N 1
ATOM 4703 C CA . ASP B 1 229 ? 8.047 16.75 -13.141 1 85.12 229 ASP B CA 1
ATOM 4704 C C . ASP B 1 229 ? 8.391 18.188 -12.781 1 85.12 229 ASP B C 1
ATOM 4706 O O . ASP B 1 229 ? 9.102 18.875 -13.523 1 85.12 229 ASP B O 1
ATOM 4710 N N . ALA B 1 230 ? 7.863 18.641 -11.688 1 86.06 230 ALA B N 1
ATOM 4711 C CA . ALA B 1 230 ? 8.195 19.984 -11.227 1 86.06 230 ALA B CA 1
ATOM 4712 C C . ALA B 1 230 ? 9.688 20.125 -10.938 1 86.06 230 ALA B C 1
ATOM 4714 O O . ALA B 1 230 ? 10.312 21.125 -11.297 1 86.06 230 ALA B O 1
ATOM 4715 N N . 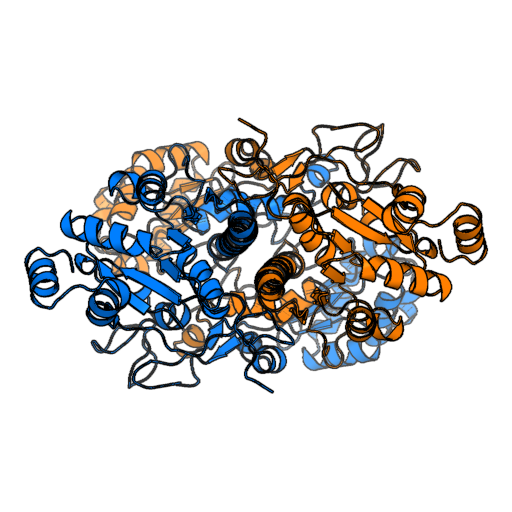PHE B 1 231 ? 10.234 19.125 -10.32 1 85.06 231 PHE B N 1
ATOM 4716 C CA . PHE B 1 231 ? 11.664 19.141 -10.023 1 85.06 231 PHE B CA 1
ATOM 4717 C C . PHE B 1 231 ? 12.484 19.188 -11.305 1 85.06 231 PHE B C 1
ATOM 4719 O O . PHE B 1 231 ? 13.469 19.922 -11.383 1 85.06 231 PHE B O 1
ATOM 4726 N N . GLU B 1 232 ? 12.078 18.422 -12.18 1 84.56 232 GLU B N 1
ATOM 4727 C CA . GLU B 1 232 ? 12.781 18.406 -13.453 1 84.56 232 GLU B CA 1
ATOM 4728 C C . GLU B 1 232 ? 12.727 19.781 -14.125 1 84.56 232 GLU B C 1
ATOM 4730 O O . GLU B 1 232 ? 13.742 20.281 -14.617 1 84.56 232 GLU B O 1
ATOM 4735 N N . LEU B 1 233 ? 11.609 20.375 -14.172 1 84.81 233 LEU B N 1
ATOM 4736 C CA . LEU B 1 233 ? 11.414 21.672 -14.805 1 84.81 233 LEU B CA 1
ATOM 4737 C C . LEU B 1 233 ? 12.227 22.75 -14.102 1 84.81 233 LEU B C 1
ATOM 4739 O O . LEU B 1 233 ? 12.711 23.688 -14.75 1 84.81 233 LEU B O 1
ATOM 4743 N N . LEU B 1 234 ? 12.414 22.594 -12.859 1 86.94 234 LEU B N 1
ATOM 4744 C CA . LEU B 1 234 ? 13.117 23.594 -12.07 1 86.94 234 LEU B CA 1
ATOM 4745 C C . LEU B 1 234 ? 14.602 23.25 -11.977 1 86.94 234 LEU B C 1
ATOM 4747 O O . LEU B 1 234 ? 15.367 23.984 -11.344 1 86.94 234 LEU B O 1
ATOM 4751 N N . GLY B 1 235 ? 15.031 22.125 -12.57 1 82.19 235 GLY B N 1
ATOM 4752 C CA . GLY B 1 235 ? 16.422 21.703 -12.57 1 82.19 235 GLY B CA 1
ATOM 4753 C C . GLY B 1 235 ? 16.906 21.203 -11.227 1 82.19 235 GLY B C 1
ATOM 4754 O O . GLY B 1 235 ? 18.094 21.297 -10.898 1 82.19 235 GLY B O 1
ATOM 4755 N N . ALA B 1 236 ? 16.016 20.781 -10.43 1 78 236 ALA B N 1
ATOM 4756 C CA . ALA B 1 236 ? 16.344 20.219 -9.133 1 78 236 ALA B CA 1
ATOM 4757 C C . ALA B 1 236 ? 16.641 18.719 -9.242 1 78 236 ALA B C 1
ATOM 4759 O O . ALA B 1 236 ? 16.016 18.016 -10.031 1 78 236 ALA B O 1
ATOM 4760 N N . PRO B 1 237 ? 17.656 18.25 -8.453 1 76.5 237 PRO B N 1
ATOM 4761 C CA . PRO B 1 237 ? 17.922 16.812 -8.5 1 76.5 237 PRO B CA 1
ATOM 4762 C C . PRO B 1 237 ? 16.781 15.977 -7.938 1 76.5 237 PRO B C 1
ATOM 4764 O O . PRO B 1 237 ? 16.141 16.391 -6.969 1 76.5 237 PRO B O 1
ATOM 4767 N N . THR B 1 238 ? 16.578 14.844 -8.617 1 76.88 238 THR B N 1
ATOM 4768 C CA . THR B 1 238 ? 15.508 13.945 -8.188 1 76.88 238 THR B CA 1
ATOM 4769 C C . THR B 1 238 ? 16.062 12.859 -7.27 1 76.88 238 THR B C 1
ATOM 4771 O O . THR B 1 238 ? 15.328 12.297 -6.457 1 76.88 238 THR B O 1
ATOM 4774 N N . ARG B 1 239 ? 17.266 12.453 -7.371 1 83.06 239 ARG B N 1
ATOM 4775 C CA . ARG B 1 239 ? 17.969 11.484 -6.535 1 83.06 239 ARG B CA 1
ATOM 4776 C C . ARG B 1 239 ? 19.203 12.109 -5.883 1 83.06 239 ARG B C 1
ATOM 4778 O O . ARG B 1 239 ? 19.906 12.914 -6.504 1 83.06 239 ARG B O 1
ATOM 4785 N N . THR B 1 240 ? 19.312 11.773 -4.547 1 77.75 240 THR B N 1
ATOM 4786 C CA . THR B 1 240 ? 20.406 12.422 -3.846 1 77.75 240 THR B CA 1
ATOM 4787 C C . THR B 1 240 ? 21.312 11.391 -3.18 1 77.75 240 THR B C 1
ATOM 4789 O O . THR B 1 240 ? 22.25 11.75 -2.471 1 77.75 240 THR B O 1
ATOM 4792 N N . GLY B 1 241 ? 20.984 10.102 -3.432 1 82.19 241 GLY B N 1
ATOM 4793 C CA . GLY B 1 241 ? 21.828 9.07 -2.846 1 82.19 241 GLY B CA 1
ATOM 4794 C C . GLY B 1 241 ? 21.516 8.805 -1.388 1 82.19 241 GLY B C 1
ATOM 4795 O O . GLY B 1 241 ? 20.344 8.742 -1.001 1 82.19 241 GLY B O 1
ATOM 4796 N N . ARG B 1 242 ? 22.609 8.656 -0.573 1 87.31 242 ARG B N 1
ATOM 4797 C CA . ARG B 1 242 ? 22.469 8.234 0.816 1 87.31 242 ARG B CA 1
ATOM 4798 C C . ARG B 1 242 ? 22.031 9.398 1.696 1 87.31 242 ARG B C 1
ATOM 4800 O O . ARG B 1 242 ? 21.422 9.188 2.756 1 87.31 242 ARG B O 1
ATOM 4807 N N . THR B 1 243 ? 22.375 10.625 1.219 1 88.75 243 THR B N 1
ATOM 4808 C CA . THR B 1 243 ? 22.047 11.797 2.018 1 88.75 243 THR B CA 1
ATOM 4809 C C . THR B 1 243 ? 21.078 12.719 1.269 1 88.75 243 THR B C 1
ATOM 4811 O O . THR B 1 243 ? 20.859 12.539 0.071 1 88.75 243 THR B O 1
ATOM 4814 N N . LEU B 1 244 ? 20.391 13.523 1.932 1 86.44 244 LEU B N 1
ATOM 4815 C CA . LEU B 1 244 ? 19.531 14.555 1.364 1 86.44 244 LEU B CA 1
ATOM 4816 C C . LEU B 1 244 ? 20.031 15.945 1.734 1 86.44 244 LEU B C 1
ATOM 4818 O O . LEU B 1 244 ? 19.641 16.5 2.766 1 86.44 244 LEU B O 1
ATOM 4822 N N . PRO B 1 245 ? 20.766 16.578 0.866 1 85.44 245 PRO B N 1
ATOM 4823 C CA . PRO B 1 245 ? 21.406 17.859 1.18 1 85.44 245 PRO B CA 1
ATOM 4824 C C . PRO B 1 245 ? 20.406 18.922 1.596 1 85.44 245 PRO B C 1
ATOM 4826 O O . PRO B 1 245 ? 20.688 19.719 2.498 1 85.44 245 PRO B O 1
ATOM 4829 N N . ARG B 1 246 ? 19.25 18.969 1.062 1 83.06 246 ARG B N 1
ATOM 4830 C CA . ARG B 1 246 ? 18.266 20 1.327 1 83.06 246 ARG B CA 1
ATOM 4831 C C . ARG B 1 246 ? 17.719 19.891 2.75 1 83.06 246 ARG B C 1
ATOM 4833 O O . ARG B 1 246 ? 17.062 20.812 3.24 1 83.06 246 ARG B O 1
ATOM 4840 N N . LEU B 1 247 ? 18.016 18.781 3.43 1 87.94 247 LEU B N 1
ATOM 4841 C CA . LEU B 1 247 ? 17.562 18.547 4.801 1 87.94 247 LEU B CA 1
ATOM 4842 C C . LEU B 1 247 ? 18.75 18.281 5.719 1 87.94 247 LEU B C 1
ATOM 4844 O O . LEU B 1 247 ? 18.594 17.656 6.777 1 87.94 247 LEU B O 1
ATOM 4848 N N . ALA B 1 248 ? 19.922 18.734 5.418 1 92.38 248 ALA B N 1
ATOM 4849 C CA . ALA B 1 248 ? 21.156 18.469 6.141 1 92.38 248 ALA B CA 1
ATOM 4850 C C . ALA B 1 248 ? 21.078 19 7.57 1 92.38 248 ALA B C 1
ATOM 4852 O O . ALA B 1 248 ? 20.672 20.141 7.801 1 92.38 248 ALA B O 1
ATOM 4853 N N . PRO B 1 249 ? 21.625 18.109 8.531 1 95.25 249 PRO B N 1
ATOM 4854 C CA . PRO B 1 249 ? 22.125 16.75 8.305 1 95.25 249 PRO B CA 1
ATOM 4855 C C . PRO B 1 249 ? 21.016 15.711 8.211 1 95.25 249 PRO B C 1
ATOM 4857 O O . PRO B 1 249 ? 20.109 15.68 9.062 1 95.25 249 PRO B O 1
ATOM 4860 N N . PHE B 1 250 ? 21.078 14.953 7.215 1 93.94 250 PHE B N 1
ATOM 4861 C CA . PHE B 1 250 ? 20.047 13.969 6.914 1 93.94 250 PHE B CA 1
ATOM 4862 C C . PHE B 1 250 ? 20.594 12.859 6.031 1 93.94 250 PHE B C 1
ATOM 4864 O O . PHE B 1 250 ? 21.219 13.133 5 1 93.94 250 PHE B O 1
ATOM 4871 N N . GLY B 1 251 ? 20.328 11.602 6.477 1 93.88 251 GLY B N 1
ATOM 4872 C CA . GLY B 1 251 ? 20.703 10.492 5.613 1 93.88 251 GLY B CA 1
ATOM 4873 C C . GLY B 1 251 ? 21.234 9.297 6.383 1 93.88 251 GLY B C 1
ATOM 4874 O O . GLY B 1 251 ? 20.922 9.117 7.559 1 93.88 251 GLY B O 1
ATOM 4875 N N . MET B 1 252 ? 21.875 8.461 5.656 1 95.38 252 MET B N 1
ATOM 4876 C CA . MET B 1 252 ? 22.516 7.285 6.234 1 95.38 252 MET B CA 1
ATOM 4877 C C . MET B 1 252 ? 24.016 7.512 6.395 1 95.38 252 MET B C 1
ATOM 4879 O O . MET B 1 252 ? 24.656 8.07 5.504 1 95.38 252 MET B O 1
ATOM 4883 N N . PHE B 1 253 ? 24.531 7.07 7.473 1 97.31 253 PHE B N 1
ATOM 4884 C CA . PHE B 1 253 ? 25.953 7.238 7.797 1 97.31 253 PHE B CA 1
ATOM 4885 C C . PHE B 1 253 ? 26.547 5.922 8.273 1 97.31 253 PHE B C 1
ATOM 4887 O O . PHE B 1 253 ? 25.875 5.113 8.906 1 97.31 253 PHE B O 1
ATOM 4894 N N . PRO B 1 254 ? 27.812 5.746 7.953 1 97.31 254 PRO B N 1
ATOM 4895 C CA . PRO B 1 254 ? 28.453 4.484 8.328 1 97.31 254 PRO B CA 1
ATOM 4896 C C . PRO B 1 254 ? 28.734 4.391 9.82 1 97.31 254 PRO B C 1
ATOM 4898 O O . PRO B 1 254 ? 29.016 5.402 10.469 1 97.31 254 PRO B O 1
ATOM 4901 N N . ALA B 1 255 ? 28.641 3.256 10.383 1 98.06 255 ALA B N 1
ATOM 4902 C CA . ALA B 1 255 ? 29.078 2.889 11.727 1 98.06 255 ALA B CA 1
ATOM 4903 C C . ALA B 1 255 ? 30.109 1.753 11.68 1 98.06 255 ALA B C 1
ATOM 4905 O O . ALA B 1 255 ? 30.312 1.142 10.633 1 98.06 255 ALA B O 1
ATOM 4906 N N . LYS B 1 256 ? 30.719 1.43 12.766 1 97.31 256 LYS B N 1
ATOM 4907 C CA . LYS B 1 256 ? 31.688 0.339 12.844 1 97.31 256 LYS B CA 1
ATOM 4908 C C . LYS B 1 256 ? 31.047 -0.998 12.5 1 97.31 256 LYS B C 1
ATOM 4910 O O . LYS B 1 256 ? 31.688 -1.89 11.953 1 97.31 256 LYS B O 1
ATOM 4915 N N . ASP B 1 257 ? 29.891 -1.107 12.859 1 96.69 257 ASP B N 1
ATOM 4916 C CA . ASP B 1 257 ? 29.219 -2.395 12.727 1 96.69 257 ASP B CA 1
ATOM 4917 C C . ASP B 1 257 ? 27.984 -2.275 11.836 1 96.69 257 ASP B C 1
ATOM 4919 O O . ASP B 1 257 ? 27.016 -3.021 12 1 96.69 257 ASP B O 1
ATOM 4923 N N . GLY B 1 258 ? 27.984 -1.348 10.891 1 96.12 258 GLY B N 1
ATOM 4924 C CA . GLY B 1 258 ? 26.859 -1.193 9.984 1 96.12 258 GLY B CA 1
ATOM 4925 C C . GLY B 1 258 ? 26.578 0.251 9.617 1 96.12 258 GLY B C 1
ATOM 4926 O O . GLY B 1 258 ? 27.5 0.995 9.273 1 96.12 258 GLY B O 1
ATOM 4927 N N . TRP B 1 259 ? 25.281 0.583 9.57 1 97.19 259 TRP B N 1
ATOM 4928 C CA . TRP B 1 259 ? 24.844 1.913 9.156 1 97.19 259 TRP B CA 1
ATOM 4929 C C . TRP B 1 259 ? 23.828 2.477 10.133 1 97.19 259 TRP B C 1
ATOM 4931 O O . TRP B 1 259 ? 23.141 1.722 10.828 1 97.19 259 TRP B O 1
ATOM 4941 N N . VAL B 1 260 ? 23.75 3.814 10.203 1 97.12 260 VAL B N 1
ATOM 4942 C CA . VAL B 1 260 ? 22.734 4.512 11 1 97.12 260 VAL B CA 1
ATOM 4943 C C . VAL B 1 260 ? 22.031 5.562 10.133 1 97.12 260 VAL B C 1
ATOM 4945 O O . VAL B 1 260 ? 22.672 6.207 9.297 1 97.12 260 VAL B O 1
ATOM 4948 N N . ALA B 1 261 ? 20.781 5.629 10.266 1 95.69 261 ALA B N 1
ATOM 4949 C CA . ALA B 1 261 ? 20.016 6.711 9.656 1 95.69 261 ALA B CA 1
ATOM 4950 C C . ALA B 1 261 ? 19.812 7.863 10.641 1 95.69 261 ALA B C 1
ATOM 4952 O O . ALA B 1 261 ? 19.578 7.637 11.828 1 95.69 261 ALA B O 1
ATOM 4953 N N . LEU B 1 262 ? 19.906 9.062 10.109 1 95.12 262 LEU B N 1
ATOM 4954 C CA . LEU B 1 262 ? 19.797 10.266 10.93 1 95.12 262 LEU B CA 1
ATOM 4955 C C . LEU B 1 262 ? 18.953 11.328 10.227 1 95.12 262 LEU B C 1
ATOM 4957 O O . LEU B 1 262 ? 19.109 11.547 9.023 1 95.12 262 LEU B O 1
ATOM 4961 N N . CYS B 1 263 ? 18.016 11.938 10.945 1 93.19 263 CYS B N 1
ATOM 4962 C CA . CYS B 1 263 ? 17.172 13.008 10.438 1 93.19 263 CYS B CA 1
ATOM 4963 C C . CYS B 1 263 ? 17.25 14.234 11.344 1 93.19 263 CYS B C 1
ATOM 4965 O O . CYS B 1 263 ? 16.578 14.289 12.375 1 93.19 263 CYS B O 1
ATOM 4967 N N . ALA B 1 264 ? 17.906 15.258 10.891 1 94 264 ALA B N 1
ATOM 4968 C CA . ALA B 1 264 ? 18.047 16.453 11.711 1 94 264 ALA B CA 1
ATOM 4969 C C . ALA B 1 264 ? 17.969 17.719 10.867 1 94 264 ALA B C 1
ATOM 4971 O O . ALA B 1 264 ? 18.875 18.562 10.891 1 94 264 ALA B O 1
ATOM 4972 N N . PRO B 1 265 ? 16.766 17.906 10.227 1 89.56 265 PRO B N 1
ATOM 4973 C CA . PRO B 1 265 ? 16.672 19.016 9.266 1 89.56 265 PRO B CA 1
ATOM 4974 C C . PRO B 1 265 ? 16.453 20.359 9.945 1 89.56 265 PRO B C 1
ATOM 4976 O O . PRO B 1 265 ? 16.672 21.406 9.336 1 89.56 265 PRO B O 1
ATOM 4979 N N . THR B 1 266 ? 15.992 20.375 11.195 1 90.44 266 THR B N 1
ATOM 4980 C CA . THR B 1 266 ? 15.719 21.641 11.859 1 90.44 266 THR B CA 1
ATOM 4981 C C . THR B 1 266 ? 16.938 22.125 12.648 1 90.44 266 THR B C 1
ATOM 4983 O O . THR B 1 266 ? 17.828 21.328 12.953 1 90.44 266 THR B O 1
ATOM 4986 N N . ASP B 1 267 ? 16.875 23.422 12.969 1 94.44 267 ASP B N 1
ATOM 4987 C CA . ASP B 1 267 ? 17.984 23.969 13.734 1 94.44 267 ASP B CA 1
ATOM 4988 C C . ASP B 1 267 ? 18.125 23.266 15.086 1 94.44 267 ASP B C 1
ATOM 4990 O O . ASP B 1 267 ? 19.234 23.016 15.547 1 94.44 267 ASP B O 1
ATOM 4994 N N . THR B 1 268 ? 17.062 22.953 15.648 1 93.88 268 THR B N 1
ATOM 4995 C CA . THR B 1 268 ? 17.062 22.297 16.953 1 93.88 268 THR B CA 1
ATOM 4996 C C . THR B 1 268 ? 17.688 20.906 16.844 1 93.88 268 THR B C 1
ATOM 4998 O O . THR B 1 268 ? 18.547 20.547 17.656 1 93.88 268 THR B O 1
ATOM 5001 N N . PHE B 1 269 ? 17.328 20.141 15.883 1 94.25 269 PHE B N 1
ATOM 5002 C CA . PHE B 1 269 ? 17.875 18.797 15.711 1 94.25 269 PHE B CA 1
ATOM 5003 C C . PHE B 1 269 ? 19.359 18.859 15.344 1 94.25 269 PHE B C 1
ATOM 5005 O O . PHE B 1 269 ? 20.156 18.062 15.844 1 94.25 269 PHE B O 1
ATOM 5012 N N . ALA B 1 270 ? 19.672 19.812 14.477 1 97.06 270 ALA B N 1
ATOM 5013 C CA . ALA B 1 270 ? 21.062 19.953 14.078 1 97.06 270 ALA B CA 1
ATOM 5014 C C . ALA B 1 270 ? 21.953 20.297 15.273 1 97.06 270 ALA B C 1
ATOM 5016 O O . ALA B 1 270 ? 23.047 19.734 15.43 1 97.06 270 ALA B O 1
ATOM 5017 N N . ALA B 1 271 ? 21.484 21.188 16.047 1 97.62 271 ALA B N 1
ATOM 5018 C CA . ALA B 1 271 ? 22.219 21.531 17.266 1 97.62 271 ALA B CA 1
ATOM 5019 C C . ALA B 1 271 ? 22.422 20.297 18.141 1 97.62 271 ALA B C 1
ATOM 5021 O O . ALA B 1 271 ? 23.484 20.141 18.766 1 97.62 271 ALA B O 1
ATOM 5022 N N . GLY B 1 272 ? 21.422 19.453 18.219 1 97.19 272 GLY B N 1
ATOM 5023 C CA . GLY B 1 272 ? 21.547 18.203 18.938 1 97.19 272 GLY B CA 1
ATOM 5024 C C . GLY B 1 272 ? 22.641 17.297 18.391 1 97.19 272 GLY B C 1
ATOM 5025 O O . GLY B 1 272 ? 23.359 16.641 19.141 1 97.19 272 GLY B O 1
ATOM 5026 N N . VAL B 1 273 ? 22.719 17.266 17.078 1 97.94 273 VAL B N 1
ATOM 5027 C CA . VAL B 1 273 ? 23.75 16.484 16.438 1 97.94 273 VAL B CA 1
ATOM 5028 C C . VAL B 1 273 ? 25.125 17.016 16.828 1 97.94 273 VAL B C 1
ATOM 5030 O O . VAL B 1 273 ? 26.031 16.234 17.172 1 97.94 273 VAL B O 1
ATOM 5033 N N . PHE B 1 274 ? 25.25 18.281 16.781 1 98.38 274 PHE B N 1
ATOM 5034 C CA . PHE B 1 274 ? 26.531 18.891 17.094 1 98.38 274 PHE B CA 1
ATOM 5035 C C . PHE B 1 274 ? 26.922 18.625 18.547 1 98.38 274 PHE B C 1
ATOM 5037 O O . PHE B 1 274 ? 28.078 18.359 18.859 1 98.38 274 PHE B O 1
ATOM 5044 N N . ARG B 1 275 ? 25.969 18.703 19.422 1 98.38 275 ARG B N 1
ATOM 5045 C CA . ARG B 1 275 ? 26.219 18.359 20.812 1 98.38 275 ARG B CA 1
ATOM 5046 C C . ARG B 1 275 ? 26.656 16.906 20.953 1 98.38 275 ARG B C 1
ATOM 5048 O O . ARG B 1 275 ? 27.594 16.594 21.703 1 98.38 275 ARG B O 1
ATOM 5055 N N . ALA B 1 276 ? 25.984 16.062 20.328 1 97.88 276 ALA B N 1
ATOM 5056 C CA . ALA B 1 276 ? 26.312 14.641 20.359 1 97.88 276 ALA B CA 1
ATOM 5057 C C . ALA B 1 276 ? 27.734 14.398 19.891 1 97.88 276 ALA B C 1
ATOM 5059 O O . ALA B 1 276 ? 28.438 13.531 20.406 1 97.88 276 ALA B O 1
ATOM 5060 N N . MET B 1 277 ? 28.188 15.156 18.906 1 97.81 277 MET B N 1
ATOM 5061 C CA . MET B 1 277 ? 29.516 15.008 18.312 1 97.81 277 MET B CA 1
ATOM 5062 C C . MET B 1 277 ? 30.578 15.617 19.219 1 97.81 277 MET B C 1
ATOM 5064 O O . MET B 1 277 ? 31.781 15.461 18.969 1 97.81 277 MET B O 1
ATOM 5068 N N . GLY B 1 278 ? 30.141 16.344 20.219 1 97.31 278 GLY B N 1
ATOM 5069 C CA . GLY B 1 278 ? 31.078 16.984 21.109 1 97.31 278 GLY B CA 1
ATOM 5070 C C . GLY B 1 278 ? 31.594 18.312 20.562 1 97.31 278 GLY B C 1
ATOM 5071 O O . GLY B 1 278 ? 32.656 18.797 20.984 1 97.31 278 GLY B O 1
ATOM 5072 N N . THR B 1 279 ? 30.938 18.781 19.594 1 97.38 279 THR B N 1
ATOM 5073 C CA . THR B 1 279 ? 31.312 20.062 18.984 1 97.38 279 THR B CA 1
ATOM 5074 C C . THR B 1 279 ? 30.125 21.016 18.953 1 97.38 279 THR B C 1
ATOM 5076 O O . THR B 1 279 ? 29.734 21.5 17.891 1 97.38 279 THR B O 1
ATOM 5079 N N . PRO B 1 280 ? 29.578 21.375 20.094 1 97.56 280 PRO B N 1
ATOM 5080 C CA . PRO B 1 280 ? 28.391 22.203 20.156 1 97.56 280 PRO B CA 1
ATOM 5081 C C . PRO B 1 280 ? 28.578 23.578 19.484 1 97.56 280 PRO B C 1
ATOM 5083 O O . PRO B 1 280 ? 27.609 24.203 19.062 1 97.56 280 PRO B O 1
ATOM 5086 N N . GLU B 1 281 ? 29.797 24 19.328 1 97.12 281 GLU B N 1
ATOM 5087 C CA . GLU B 1 281 ? 30.109 25.297 18.75 1 97.12 281 GLU B CA 1
ATOM 5088 C C . GLU B 1 281 ? 29.688 25.359 17.281 1 97.12 281 GLU B C 1
ATOM 5090 O O . GLU B 1 281 ? 29.5 26.438 16.719 1 97.12 281 GLU B O 1
ATOM 5095 N N . LEU B 1 282 ? 29.531 24.219 16.656 1 97.19 282 LEU B N 1
ATOM 5096 C CA . LEU B 1 282 ? 29.141 24.172 15.25 1 97.19 282 LEU B CA 1
ATOM 5097 C C . LEU B 1 282 ? 27.75 24.781 15.047 1 97.19 282 LEU B C 1
ATOM 5099 O O . LEU B 1 282 ? 27.406 25.203 13.938 1 97.19 282 LEU B O 1
ATOM 5103 N N . ALA B 1 283 ? 26.938 24.812 16.125 1 96.62 283 ALA B N 1
ATOM 5104 C CA . ALA B 1 283 ? 25.609 25.391 16.031 1 96.62 283 ALA B CA 1
ATOM 5105 C C . ALA B 1 283 ? 25.672 26.891 15.781 1 96.62 283 ALA B C 1
ATOM 5107 O O . ALA B 1 283 ? 24.719 27.5 15.281 1 96.62 283 ALA B O 1
ATOM 5108 N N . GLU B 1 284 ? 26.844 27.453 16.109 1 96.5 284 GLU B N 1
ATOM 5109 C CA . GLU B 1 284 ? 27.047 28.891 15.914 1 96.5 284 GLU B CA 1
ATOM 5110 C C . GLU B 1 284 ? 27.953 29.156 14.719 1 96.5 284 GLU B C 1
ATOM 5112 O O . GLU B 1 284 ? 28.172 30.312 14.344 1 96.5 284 GLU B O 1
ATOM 5117 N N . ASP B 1 285 ? 28.5 28.156 14.195 1 97.12 285 ASP B N 1
ATOM 5118 C CA . ASP B 1 285 ? 29.344 28.297 13.008 1 97.12 285 ASP B CA 1
ATOM 5119 C C . ASP B 1 285 ? 28.531 28.828 11.828 1 97.12 285 ASP B C 1
ATOM 5121 O O . ASP B 1 285 ? 27.484 28.281 11.477 1 97.12 285 ASP B O 1
ATOM 5125 N N . PRO B 1 286 ? 28.984 29.844 11.141 1 96.69 286 PRO B N 1
ATOM 5126 C CA . PRO B 1 286 ? 28.25 30.469 10.031 1 96.69 286 PRO B CA 1
ATOM 5127 C C . PRO B 1 286 ? 27.938 29.484 8.906 1 96.69 286 PRO B C 1
ATOM 5129 O O . PRO B 1 286 ? 27.031 29.703 8.109 1 96.69 286 PRO B O 1
ATOM 5132 N N . ARG B 1 287 ? 28.688 28.469 8.867 1 95.25 287 ARG B N 1
ATOM 5133 C CA . ARG B 1 287 ? 28.453 27.484 7.816 1 95.25 287 ARG B CA 1
ATOM 5134 C C . ARG B 1 287 ? 27.25 26.594 8.141 1 95.25 287 ARG B C 1
ATOM 5136 O O . ARG B 1 287 ? 26.656 26 7.242 1 95.25 287 ARG B O 1
ATOM 5143 N N . PHE B 1 288 ? 26.844 26.5 9.461 1 97.38 288 PHE B N 1
ATOM 5144 C CA . PHE B 1 288 ? 25.906 25.453 9.828 1 97.38 288 PHE B CA 1
ATOM 5145 C C . PHE B 1 288 ? 24.812 26 10.734 1 97.38 288 PHE B C 1
ATOM 5147 O O . PHE B 1 288 ? 23.906 25.25 11.148 1 97.38 288 PHE B O 1
ATOM 5154 N N . ARG B 1 289 ? 24.828 27.234 10.977 1 95.31 289 ARG B N 1
ATOM 5155 C CA . ARG B 1 289 ? 23.953 27.828 11.984 1 95.31 289 ARG B CA 1
ATOM 5156 C C . ARG B 1 289 ? 22.5 27.734 11.578 1 95.31 289 ARG B C 1
ATOM 5158 O O . ARG B 1 289 ? 21.625 27.469 12.414 1 95.31 289 ARG B O 1
ATOM 5165 N N . THR B 1 290 ? 22.266 28 10.32 1 93.56 290 THR B N 1
ATOM 5166 C CA . THR B 1 290 ? 20.891 27.953 9.836 1 93.56 290 THR B CA 1
ATOM 5167 C C . THR B 1 290 ? 20.703 26.812 8.844 1 93.56 290 THR B C 1
ATOM 5169 O O . THR B 1 290 ? 21.688 26.266 8.328 1 93.56 290 THR B O 1
ATOM 5172 N N . ARG B 1 291 ? 19.438 26.5 8.625 1 91.25 291 ARG B N 1
ATOM 5173 C CA . ARG B 1 291 ? 19.125 25.453 7.66 1 91.25 291 ARG B CA 1
ATOM 5174 C C . ARG B 1 291 ? 19.734 25.766 6.301 1 91.25 291 ARG B C 1
ATOM 5176 O O . ARG B 1 291 ? 20.344 24.891 5.68 1 91.25 291 ARG B O 1
ATOM 5183 N N . ASP B 1 292 ? 19.562 26.969 5.84 1 89.56 292 ASP B N 1
ATOM 5184 C CA . ASP B 1 292 ? 20.094 27.359 4.535 1 89.56 292 ASP B CA 1
ATOM 5185 C C . ASP B 1 292 ? 21.609 27.188 4.473 1 89.56 292 ASP B C 1
ATOM 5187 O O . ASP B 1 292 ? 22.141 26.719 3.461 1 89.56 292 ASP B O 1
ATOM 5191 N N . GLN B 1 293 ? 22.203 27.562 5.531 1 93.88 293 GLN B N 1
ATOM 5192 C CA . GLN B 1 293 ? 23.656 27.453 5.578 1 93.88 293 GLN B CA 1
ATOM 5193 C C . GLN B 1 293 ? 24.094 25.984 5.605 1 93.88 293 GLN B C 1
ATOM 5195 O O . GLN B 1 293 ? 25.078 25.609 4.965 1 93.88 293 GLN B O 1
ATOM 5200 N N . ARG B 1 294 ? 23.344 25.188 6.309 1 95.75 294 ARG B N 1
ATOM 5201 C CA . ARG B 1 294 ? 23.656 23.766 6.34 1 95.75 294 ARG B CA 1
ATOM 5202 C C . ARG B 1 294 ? 23.453 23.125 4.965 1 95.75 294 ARG B C 1
ATOM 5204 O O . ARG B 1 294 ? 24.25 22.281 4.543 1 95.75 294 ARG B O 1
ATOM 5211 N N . VAL B 1 295 ? 22.438 23.531 4.301 1 91.06 295 VAL B N 1
ATOM 5212 C CA . VAL B 1 295 ? 22.172 23.031 2.957 1 91.06 295 VAL B CA 1
ATOM 5213 C C . VAL B 1 295 ? 23.328 23.406 2.031 1 91.06 295 VAL B C 1
ATOM 5215 O O . VAL B 1 295 ? 23.828 22.562 1.271 1 91.06 295 VAL B O 1
ATOM 5218 N N . GLY B 1 296 ? 23.781 24.594 2.1 1 91.94 296 GLY B N 1
ATOM 5219 C CA . GLY B 1 296 ? 24.875 25.078 1.266 1 91.94 296 GLY B CA 1
ATOM 5220 C C . GLY B 1 296 ? 26.188 24.391 1.569 1 91.94 296 GLY B C 1
ATOM 5221 O O . GLY B 1 296 ? 27.078 24.344 0.714 1 91.94 296 GLY B O 1
ATOM 5222 N N . ASN B 1 297 ? 26.297 23.875 2.77 1 96.62 297 ASN B N 1
ATOM 5223 C CA . ASN B 1 297 ? 27.531 23.234 3.207 1 96.62 297 ASN B CA 1
ATOM 5224 C C . ASN B 1 297 ? 27.281 21.766 3.584 1 96.62 297 ASN B C 1
ATOM 5226 O O . ASN B 1 297 ? 27.922 21.25 4.5 1 96.62 297 ASN B O 1
ATOM 5230 N N . SER B 1 298 ? 26.312 21.219 2.949 1 95.38 298 SER B N 1
ATOM 5231 C CA . SER B 1 298 ? 25.859 19.875 3.32 1 95.38 298 SER B CA 1
ATOM 5232 C C . SER B 1 298 ? 26.953 18.844 3.107 1 95.38 298 SER B C 1
ATOM 5234 O O . SER B 1 298 ? 27.078 17.891 3.891 1 95.38 298 SER B O 1
ATOM 5236 N N . THR B 1 299 ? 27.766 18.984 2.098 1 94.75 299 THR B N 1
ATOM 5237 C CA . THR B 1 299 ? 28.828 18.031 1.812 1 94.75 299 THR B CA 1
ATOM 5238 C C . THR B 1 299 ? 29.828 17.969 2.969 1 94.75 299 THR B C 1
ATOM 5240 O O . THR B 1 299 ? 30.156 16.891 3.449 1 94.75 299 THR B O 1
ATOM 5243 N N . GLU B 1 300 ? 30.25 19.094 3.318 1 97.12 300 GLU B N 1
ATOM 5244 C CA . GLU B 1 300 ? 31.188 19.156 4.434 1 97.12 300 GLU B CA 1
ATOM 5245 C C . GLU B 1 300 ? 30.562 18.625 5.719 1 97.12 300 GLU B C 1
ATOM 5247 O O . GLU B 1 300 ? 31.203 17.891 6.465 1 97.12 300 GLU B O 1
ATOM 5252 N N . LEU B 1 301 ? 29.359 19.062 5.977 1 97.69 301 LEU B N 1
ATOM 5253 C CA . LEU B 1 301 ? 28.656 18.641 7.188 1 97.69 301 LEU B CA 1
ATOM 5254 C C . LEU B 1 301 ? 28.5 17.125 7.234 1 97.69 301 LEU B C 1
ATOM 5256 O O . LEU B 1 301 ? 28.781 16.5 8.258 1 97.69 301 LEU B O 1
ATOM 5260 N N . HIS B 1 302 ? 28.109 16.531 6.168 1 97.06 302 HIS B N 1
ATOM 5261 C CA . HIS B 1 302 ? 27.906 15.078 6.109 1 97.06 302 HIS B CA 1
ATOM 5262 C C . HIS B 1 302 ? 29.234 14.344 6.191 1 97.06 302 HIS B C 1
ATOM 5264 O O . HIS B 1 302 ? 29.312 13.242 6.754 1 97.06 302 HIS B O 1
ATOM 5270 N N . ALA B 1 303 ? 30.266 14.906 5.637 1 97.06 303 ALA B N 1
ATOM 5271 C CA . ALA B 1 303 ? 31.594 14.312 5.758 1 97.06 303 ALA B CA 1
ATOM 5272 C C . ALA B 1 303 ? 32.031 14.258 7.219 1 97.06 303 ALA B C 1
ATOM 5274 O O . ALA B 1 303 ? 32.625 13.273 7.652 1 97.06 303 ALA B O 1
ATOM 5275 N N . ARG B 1 304 ? 31.781 15.289 7.914 1 97.06 304 ARG B N 1
ATOM 5276 C CA . ARG B 1 304 ? 32.094 15.32 9.344 1 97.06 304 ARG B CA 1
ATOM 5277 C C . ARG B 1 304 ? 31.312 14.25 10.102 1 97.06 304 ARG B C 1
ATOM 5279 O O . ARG B 1 304 ? 31.844 13.617 11.008 1 97.06 304 ARG B O 1
ATOM 5286 N N . LEU B 1 305 ? 30.094 14.156 9.766 1 97.69 305 LEU B N 1
ATOM 5287 C CA . LEU B 1 305 ? 29.266 13.141 10.398 1 97.69 305 LEU B CA 1
ATOM 5288 C C . LEU B 1 305 ? 29.781 11.742 10.078 1 97.69 305 LEU B C 1
ATOM 5290 O O . LEU B 1 305 ? 29.797 10.867 10.945 1 97.69 305 LEU B O 1
ATOM 5294 N N . ASP B 1 306 ? 30.156 11.531 8.844 1 97.5 306 ASP B N 1
ATOM 5295 C CA . ASP B 1 306 ? 30.734 10.258 8.438 1 97.5 306 ASP B CA 1
ATOM 5296 C C . ASP B 1 306 ? 31.938 9.891 9.32 1 97.5 306 ASP B C 1
ATOM 5298 O O . ASP B 1 306 ? 32.062 8.75 9.766 1 97.5 306 ASP B O 1
ATOM 5302 N N . GLU B 1 307 ? 32.781 10.828 9.469 1 97.56 307 GLU B N 1
ATOM 5303 C CA . GLU B 1 307 ? 33.969 10.617 10.281 1 97.56 307 GLU B CA 1
ATOM 5304 C C . GLU B 1 307 ? 33.625 10.289 11.727 1 97.56 307 GLU B C 1
ATOM 5306 O O . GLU B 1 307 ? 34.219 9.406 12.344 1 97.56 307 GLU B O 1
ATOM 5311 N N . TRP B 1 308 ? 32.688 11 12.172 1 98 308 TRP B N 1
ATOM 5312 C CA . TRP B 1 308 ? 32.25 10.828 13.562 1 98 308 TRP B CA 1
ATOM 5313 C C . TRP B 1 308 ? 31.578 9.477 13.766 1 98 308 TRP B C 1
ATOM 5315 O O . TRP B 1 308 ? 31.922 8.734 14.695 1 98 308 TRP B O 1
ATOM 5325 N N . THR B 1 309 ? 30.625 9.125 12.969 1 98.25 309 THR B N 1
ATOM 5326 C CA . THR B 1 309 ? 29.859 7.895 13.117 1 98.25 309 THR B CA 1
ATOM 5327 C C . THR B 1 309 ? 30.734 6.676 12.82 1 98.25 309 THR B C 1
ATOM 5329 O O . THR B 1 309 ? 30.547 5.613 13.406 1 98.25 309 THR B O 1
ATOM 5332 N N . GLY B 1 310 ? 31.688 6.809 11.93 1 97.81 310 GLY B N 1
ATOM 5333 C CA . GLY B 1 310 ? 32.5 5.707 11.469 1 97.81 310 GLY B CA 1
ATOM 5334 C C . GLY B 1 310 ? 33.344 5.07 12.578 1 97.81 310 GLY B C 1
ATOM 5335 O O . GLY B 1 310 ? 33.812 3.939 12.438 1 97.81 310 GLY B O 1
ATOM 5336 N N . THR B 1 311 ? 33.469 5.758 13.688 1 97.44 311 THR B N 1
ATOM 5337 C CA . THR B 1 311 ? 34.344 5.277 14.758 1 97.44 311 THR B CA 1
ATOM 5338 C C . THR B 1 311 ? 33.5 4.695 15.898 1 97.44 311 THR B C 1
ATOM 5340 O O . THR B 1 311 ? 34.031 4.363 16.953 1 97.44 311 THR B O 1
ATOM 5343 N N . ARG B 1 312 ? 32.25 4.539 15.711 1 98.19 312 ARG B N 1
ATOM 5344 C CA . ARG B 1 312 ? 31.344 4.141 16.766 1 98.19 312 ARG B CA 1
ATOM 5345 C C . ARG B 1 312 ? 30.375 3.057 16.281 1 98.19 312 ARG B C 1
ATOM 5347 O O . ARG B 1 312 ? 30.172 2.908 15.07 1 98.19 312 ARG B O 1
ATOM 5354 N N . THR B 1 313 ? 29.906 2.289 17.266 1 98.19 313 THR B N 1
ATOM 5355 C CA . THR B 1 313 ? 28.906 1.282 16.906 1 98.19 313 THR B CA 1
ATOM 5356 C C . THR B 1 313 ? 27.547 1.926 16.656 1 98.19 313 THR B C 1
ATOM 5358 O O . THR B 1 313 ? 27.297 3.049 17.109 1 98.19 313 THR B O 1
ATOM 5361 N N . ARG B 1 314 ? 26.703 1.229 15.961 1 97.31 314 ARG B N 1
ATOM 5362 C CA . ARG B 1 314 ? 25.344 1.704 15.703 1 97.31 314 ARG B CA 1
ATOM 5363 C C . ARG B 1 314 ? 24.641 2.07 17 1 97.31 314 ARG B C 1
ATOM 5365 O O . ARG B 1 314 ? 24.031 3.145 17.109 1 97.31 314 ARG B O 1
ATOM 5372 N N . ASP B 1 315 ? 24.719 1.183 17.984 1 96.56 315 ASP B N 1
ATOM 5373 C CA . ASP B 1 315 ? 24.031 1.377 19.25 1 96.56 315 ASP B CA 1
ATOM 5374 C C . ASP B 1 315 ? 24.547 2.621 19.969 1 96.56 315 ASP B C 1
ATOM 5376 O O . ASP B 1 315 ? 23.75 3.379 20.547 1 96.56 315 ASP B O 1
ATOM 5380 N N . GLU B 1 316 ? 25.828 2.795 19.938 1 97.69 316 GLU B N 1
ATOM 5381 C CA . GLU B 1 316 ? 26.422 3.967 20.562 1 97.69 316 GLU B CA 1
ATOM 5382 C C . GLU B 1 316 ? 25.938 5.258 19.906 1 97.69 316 GLU B C 1
ATOM 5384 O O . GLU B 1 316 ? 25.609 6.223 20.594 1 97.69 316 GLU B O 1
ATOM 5389 N N . ILE B 1 317 ? 25.938 5.234 18.625 1 98 317 ILE B N 1
ATOM 5390 C CA . ILE B 1 317 ? 25.531 6.41 17.859 1 98 317 ILE B CA 1
ATOM 5391 C C . ILE B 1 317 ? 24.078 6.762 18.188 1 98 317 ILE B C 1
ATOM 5393 O O . ILE B 1 317 ? 23.766 7.906 18.516 1 98 317 ILE B O 1
ATOM 5397 N N . VAL B 1 318 ? 23.203 5.789 18.109 1 96.12 318 VAL B N 1
ATOM 5398 C CA . VAL B 1 318 ? 21.781 6.008 18.297 1 96.12 318 VAL B CA 1
ATOM 5399 C C . VAL B 1 318 ? 21.516 6.484 19.734 1 96.12 318 VAL B C 1
ATOM 5401 O O . VAL B 1 318 ? 20.719 7.402 19.953 1 96.12 318 VAL B O 1
ATOM 5404 N N . ALA B 1 319 ? 22.188 5.891 20.656 1 95.88 319 ALA B N 1
ATOM 5405 C CA . ALA B 1 319 ? 22 6.242 22.062 1 95.88 319 ALA B CA 1
ATOM 5406 C C . ALA B 1 319 ? 22.391 7.695 22.328 1 95.88 319 ALA B C 1
ATOM 5408 O O . ALA B 1 319 ? 21.656 8.438 22.969 1 95.88 319 ALA B O 1
ATOM 5409 N N . VAL B 1 320 ? 23.578 8.07 21.844 1 97.06 320 VAL B N 1
ATOM 5410 C CA . VAL B 1 320 ? 24.062 9.422 22.109 1 97.06 320 VAL B CA 1
ATOM 5411 C C . VAL B 1 320 ? 23.172 10.438 21.391 1 97.06 320 VAL B C 1
ATOM 5413 O O . VAL B 1 320 ? 22.859 11.5 21.938 1 97.06 320 VAL B O 1
ATOM 5416 N N . LEU B 1 321 ? 22.766 10.211 20.172 1 96.31 321 LEU B N 1
ATOM 5417 C CA . LEU B 1 321 ? 21.891 11.102 19.438 1 96.31 321 LEU B CA 1
ATOM 5418 C C . LEU B 1 321 ? 20.531 11.227 20.141 1 96.31 321 LEU B C 1
ATOM 5420 O O . LEU B 1 321 ? 19.984 12.32 20.234 1 96.31 321 LEU B O 1
ATOM 5424 N N . ALA B 1 322 ? 20.062 10.086 20.625 1 92.5 322 ALA B N 1
ATOM 5425 C CA . ALA B 1 322 ? 18.797 10.094 21.359 1 92.5 322 ALA B CA 1
ATOM 5426 C C . ALA B 1 322 ? 18.891 10.953 22.625 1 92.5 322 ALA B C 1
ATOM 5428 O O . ALA B 1 322 ? 17.953 11.664 22.969 1 92.5 322 ALA B O 1
ATOM 5429 N N . GLU B 1 323 ? 19.984 10.883 23.266 1 94.38 323 GLU B N 1
ATOM 5430 C CA . GLU B 1 323 ? 20.219 11.688 24.469 1 94.38 323 GLU B CA 1
ATOM 5431 C C . GLU B 1 323 ? 20.094 13.18 24.156 1 94.38 323 GLU B C 1
ATOM 5433 O O . GLU B 1 323 ? 19.719 13.969 25.031 1 94.38 323 GLU B O 1
ATOM 5438 N N . HIS B 1 324 ? 20.406 13.492 22.969 1 95.25 324 HIS B N 1
ATOM 5439 C CA . HIS B 1 324 ? 20.391 14.906 22.594 1 95.25 324 HIS B CA 1
ATOM 5440 C C . HIS B 1 324 ? 19.172 15.219 21.734 1 95.25 324 HIS B C 1
ATOM 5442 O O . HIS B 1 324 ? 19.156 16.219 21.016 1 95.25 324 HIS B O 1
ATOM 5448 N N . GLY B 1 325 ? 18.25 14.312 21.688 1 90.5 325 GLY B N 1
ATOM 5449 C CA . GLY B 1 325 ? 16.953 14.578 21.078 1 90.5 325 GLY B CA 1
ATOM 5450 C C . GLY B 1 325 ? 16.953 14.461 19.562 1 90.5 325 GLY B C 1
ATOM 5451 O O . GLY B 1 325 ? 16.094 15.031 18.891 1 90.5 325 GLY B O 1
ATOM 5452 N N . VAL B 1 326 ? 17.906 13.805 18.984 1 94.06 326 VAL B N 1
ATOM 5453 C CA . VAL B 1 326 ? 18.031 13.695 17.531 1 94.06 326 VAL B CA 1
ATOM 5454 C C . VAL B 1 326 ? 17.453 12.359 17.078 1 94.06 326 VAL B C 1
ATOM 5456 O O . VAL B 1 326 ? 17.875 11.297 17.531 1 94.06 326 VAL B O 1
ATOM 5459 N N . PRO B 1 327 ? 16.469 12.398 16.141 1 91.81 327 PRO B N 1
ATOM 5460 C CA . PRO B 1 327 ? 15.953 11.141 15.594 1 91.81 327 PRO B CA 1
ATOM 5461 C C . PRO B 1 327 ? 17.016 10.359 14.82 1 91.81 327 PRO B C 1
ATOM 5463 O O . PRO B 1 327 ? 17.625 10.891 13.891 1 91.81 327 PRO B O 1
ATOM 5466 N N . ALA B 1 328 ? 17.25 9.188 15.227 1 94.88 328 ALA B N 1
ATOM 5467 C CA . ALA B 1 328 ? 18.203 8.289 14.586 1 94.88 328 ALA B CA 1
ATOM 5468 C C . ALA B 1 328 ? 17.828 6.832 14.805 1 94.88 328 ALA B C 1
ATOM 5470 O O . ALA B 1 328 ? 17.078 6.508 15.727 1 94.88 328 ALA B O 1
ATOM 5471 N N . ALA B 1 329 ? 18.219 5.988 13.922 1 94.88 329 ALA B N 1
ATOM 5472 C CA . ALA B 1 329 ? 17.906 4.562 14.008 1 94.88 329 ALA B CA 1
ATOM 5473 C C . ALA B 1 329 ? 18.969 3.725 13.312 1 94.88 329 ALA B C 1
ATOM 5475 O O . ALA B 1 329 ? 19.562 4.16 12.32 1 94.88 329 ALA B O 1
ATOM 5476 N N . PRO B 1 330 ? 19.25 2.582 13.906 1 96.31 330 PRO B N 1
ATOM 5477 C CA . PRO B 1 330 ? 20.109 1.664 13.148 1 96.31 330 PRO B CA 1
ATOM 5478 C C . PRO B 1 330 ? 19.469 1.199 11.844 1 96.31 330 PRO B C 1
ATOM 5480 O O . PRO B 1 330 ? 18.25 0.978 11.797 1 96.31 330 PRO B O 1
ATOM 5483 N N . VAL B 1 331 ? 20.234 1.135 10.797 1 96.44 331 VAL B N 1
ATOM 5484 C CA . VAL B 1 331 ? 19.75 0.504 9.57 1 96.44 331 VAL B CA 1
ATOM 5485 C C . VAL B 1 331 ? 19.781 -1.015 9.727 1 96.44 331 VAL B C 1
ATOM 5487 O O . VAL B 1 331 ? 20.844 -1.625 9.773 1 96.44 331 VAL B O 1
ATOM 5490 N N . ARG B 1 332 ? 18.625 -1.609 9.766 1 95.44 332 ARG B N 1
ATOM 5491 C CA . ARG B 1 332 ? 18.516 -3.031 10.07 1 95.44 332 ARG B CA 1
ATOM 5492 C C . ARG B 1 332 ? 18.547 -3.873 8.805 1 95.44 332 ARG B C 1
ATOM 5494 O O . ARG B 1 332 ? 18.031 -3.449 7.762 1 95.44 332 ARG B O 1
ATOM 5501 N N . ALA B 1 333 ? 19.109 -5.094 8.953 1 93.06 333 ALA B N 1
ATOM 5502 C CA . ALA B 1 333 ? 18.906 -6.129 7.941 1 93.06 333 ALA B CA 1
ATOM 5503 C C . ALA B 1 333 ? 17.5 -6.703 8.031 1 93.06 333 ALA B C 1
ATOM 5505 O O . ALA B 1 333 ? 16.844 -6.625 9.078 1 93.06 333 ALA B O 1
ATOM 5506 N N . PRO B 1 334 ? 17.016 -7.293 6.953 1 93.25 334 PRO B N 1
ATOM 5507 C CA . PRO B 1 334 ? 15.648 -7.832 6.938 1 93.25 334 PRO B CA 1
ATOM 5508 C C . PRO B 1 334 ? 15.398 -8.828 8.062 1 93.25 334 PRO B C 1
ATOM 5510 O O . PRO B 1 334 ? 14.359 -8.766 8.727 1 93.25 334 PRO B O 1
ATOM 5513 N N . ALA B 1 335 ? 16.297 -9.695 8.336 1 89.56 335 ALA B N 1
ATOM 5514 C CA . ALA B 1 335 ? 16.125 -10.703 9.375 1 89.56 335 ALA B CA 1
ATOM 5515 C C . ALA B 1 335 ? 15.969 -10.055 10.75 1 89.56 335 ALA B C 1
ATOM 5517 O O . ALA B 1 335 ? 15.172 -10.508 11.57 1 89.56 335 ALA B O 1
ATOM 5518 N N . GLU B 1 336 ? 16.75 -8.984 10.992 1 91.5 336 GLU B N 1
ATOM 5519 C CA . GLU B 1 336 ? 16.641 -8.219 12.227 1 91.5 336 GLU B CA 1
ATOM 5520 C C . GLU B 1 336 ? 15.266 -7.547 12.328 1 91.5 336 GLU B C 1
ATOM 5522 O O . GLU B 1 336 ? 14.648 -7.539 13.391 1 91.5 336 GLU B O 1
ATOM 5527 N N . ALA B 1 337 ? 14.844 -7.008 11.289 1 94.38 337 ALA B N 1
ATOM 5528 C CA . ALA B 1 337 ? 13.617 -6.223 11.258 1 94.38 337 ALA B CA 1
ATOM 5529 C C . ALA B 1 337 ? 12.391 -7.105 11.484 1 94.38 337 ALA B C 1
ATOM 5531 O O . ALA B 1 337 ? 11.469 -6.719 12.203 1 94.38 337 ALA B O 1
ATOM 5532 N N . ILE B 1 338 ? 12.336 -8.266 10.883 1 94.06 338 ILE B N 1
ATOM 5533 C CA . ILE B 1 338 ? 11.164 -9.133 10.945 1 94.06 338 ILE B CA 1
ATOM 5534 C C . ILE B 1 338 ? 11.016 -9.695 12.359 1 94.06 338 ILE B C 1
ATOM 5536 O O . ILE B 1 338 ? 9.93 -10.133 12.75 1 94.06 338 ILE B O 1
ATOM 5540 N N . HIS B 1 339 ? 12.062 -9.68 13.133 1 92.69 339 HIS B N 1
ATOM 5541 C CA . HIS B 1 339 ? 12.016 -10.188 14.492 1 92.69 339 HIS B CA 1
ATOM 5542 C C . HIS B 1 339 ? 11.938 -9.047 15.508 1 92.69 339 HIS B C 1
ATOM 5544 O O . HIS B 1 339 ? 12.109 -9.266 16.703 1 92.69 339 HIS B O 1
ATOM 5550 N N . ASP B 1 340 ? 11.734 -7.859 15.016 1 93.12 340 ASP B N 1
ATOM 5551 C CA . ASP B 1 340 ? 11.531 -6.719 15.906 1 93.12 340 ASP B CA 1
ATOM 5552 C C . ASP B 1 340 ? 10.414 -7 16.906 1 93.12 340 ASP B C 1
ATOM 5554 O O . ASP B 1 340 ? 9.336 -7.469 16.531 1 93.12 340 ASP B O 1
ATOM 5558 N N . GLY B 1 341 ? 10.656 -6.699 18.156 1 94.31 341 GLY B N 1
ATOM 5559 C CA . GLY B 1 341 ? 9.719 -6.996 19.219 1 94.31 341 GLY B CA 1
ATOM 5560 C C . GLY B 1 341 ? 8.391 -6.285 19.062 1 94.31 341 GLY B C 1
ATOM 5561 O O . GLY B 1 341 ? 7.328 -6.871 19.297 1 94.31 341 GLY B O 1
ATOM 5562 N N . LEU B 1 342 ? 8.398 -5.09 18.688 1 94.38 342 LEU B N 1
ATOM 5563 C CA . LEU B 1 342 ? 7.172 -4.309 18.562 1 94.38 342 LEU B CA 1
ATOM 5564 C C . LEU B 1 342 ? 6.312 -4.836 17.422 1 94.38 342 LEU B C 1
ATOM 5566 O O . LEU B 1 342 ? 5.102 -5.008 17.562 1 94.38 342 LEU B O 1
ATOM 5570 N N . VAL B 1 343 ? 6.926 -5.098 16.281 1 95.69 343 VAL B N 1
ATOM 5571 C CA . VAL B 1 343 ? 6.234 -5.586 15.094 1 95.69 343 VAL B CA 1
ATOM 5572 C C . VAL B 1 343 ? 5.625 -6.957 15.383 1 95.69 343 VAL B C 1
ATOM 5574 O O . VAL B 1 343 ? 4.504 -7.246 14.961 1 95.69 343 VAL B O 1
ATOM 5577 N N . ARG B 1 344 ? 6.316 -7.758 16.141 1 95.81 344 ARG B N 1
ATOM 5578 C CA . ARG B 1 344 ? 5.828 -9.078 16.516 1 95.81 344 ARG B CA 1
ATOM 5579 C C . ARG B 1 344 ? 4.684 -8.977 17.531 1 95.81 344 ARG B C 1
ATOM 5581 O O . ARG B 1 344 ? 3.674 -9.672 17.406 1 95.81 344 ARG B O 1
ATOM 5588 N N . GLN B 1 345 ? 4.859 -8.125 18.484 1 95.44 345 GLN B N 1
ATOM 5589 C CA . GLN B 1 345 ? 3.84 -7.926 19.5 1 95.44 345 GLN B CA 1
ATOM 5590 C C . GLN B 1 345 ? 2.529 -7.438 18.891 1 95.44 345 GLN B C 1
ATOM 5592 O O . GLN B 1 345 ? 1.448 -7.828 19.344 1 95.44 345 GLN B O 1
ATOM 5597 N N . ARG B 1 346 ? 2.598 -6.656 17.891 1 96 346 ARG B N 1
ATOM 5598 C CA . ARG B 1 346 ? 1.423 -6.078 17.25 1 96 346 ARG B CA 1
ATOM 5599 C C . ARG B 1 346 ? 0.85 -7.031 16.203 1 96 346 ARG B C 1
ATOM 5601 O O . ARG B 1 346 ? -0.148 -6.715 15.547 1 96 346 ARG B O 1
ATOM 5608 N N . GLY B 1 347 ? 1.487 -8.188 16.016 1 96.31 347 GLY B N 1
ATOM 5609 C CA . GLY B 1 347 ? 1.004 -9.18 15.062 1 96.31 347 GLY B CA 1
ATOM 5610 C C . GLY B 1 347 ? 1.143 -8.734 13.617 1 96.31 347 GLY B C 1
ATOM 5611 O O . GLY B 1 347 ? 0.391 -9.18 12.75 1 96.31 347 GLY B O 1
ATOM 5612 N N . GLU B 1 348 ? 2.098 -7.848 13.367 1 97.62 348 GLU B N 1
ATOM 5613 C CA . GLU B 1 348 ? 2.305 -7.324 12.016 1 97.62 348 GLU B CA 1
ATOM 5614 C C . GLU B 1 348 ? 3.219 -8.234 11.203 1 97.62 348 GLU B C 1
ATOM 5616 O O . GLU B 1 348 ? 3.209 -8.195 9.977 1 97.62 348 GLU B O 1
ATOM 5621 N N . VAL B 1 349 ? 4.078 -8.953 11.836 1 96.81 349 VAL B N 1
ATOM 5622 C CA . VAL B 1 349 ? 4.816 -10.109 11.344 1 96.81 349 VAL B CA 1
ATOM 5623 C C . VAL B 1 349 ? 4.602 -11.297 12.273 1 96.81 349 VAL B C 1
ATOM 5625 O O . VAL B 1 349 ? 4.637 -11.148 13.5 1 96.81 349 VAL B O 1
ATOM 5628 N N . VAL B 1 350 ? 4.363 -12.438 11.688 1 95.31 350 VAL B N 1
ATOM 5629 C CA . VAL B 1 350 ? 4.027 -13.586 12.523 1 95.31 350 VAL B CA 1
ATOM 5630 C C . VAL B 1 350 ? 4.816 -14.805 12.062 1 95.31 350 VAL B C 1
ATOM 5632 O O . VAL B 1 350 ? 5.359 -14.82 10.953 1 95.31 350 VAL B O 1
ATOM 5635 N N . ASP B 1 351 ? 4.848 -15.812 12.906 1 93.12 351 ASP B N 1
ATOM 5636 C CA . ASP B 1 351 ? 5.438 -17.094 12.516 1 93.12 351 ASP B CA 1
ATOM 5637 C C . ASP B 1 351 ? 4.516 -17.859 11.578 1 93.12 351 ASP B C 1
ATOM 5639 O O . ASP B 1 351 ? 3.299 -17.875 11.766 1 93.12 351 ASP B O 1
ATOM 5643 N N . LEU B 1 352 ? 5.105 -18.406 10.547 1 93.31 352 LEU B N 1
ATOM 5644 C CA . LEU B 1 352 ? 4.359 -19.281 9.648 1 93.31 352 LEU B CA 1
ATOM 5645 C C . LEU B 1 352 ? 4.391 -20.719 10.156 1 93.31 352 LEU B C 1
ATOM 5647 O O . LEU B 1 352 ? 5.379 -21.141 10.758 1 93.31 352 LEU B O 1
ATOM 5651 N N . GLU B 1 353 ? 3.295 -21.375 9.883 1 91.06 353 GLU B N 1
ATOM 5652 C CA . GLU B 1 353 ? 3.176 -22.75 10.359 1 91.06 353 GLU B CA 1
ATOM 5653 C C . GLU B 1 353 ? 2.799 -23.703 9.227 1 91.06 353 GLU B C 1
ATOM 5655 O O . GLU B 1 353 ? 1.91 -23.406 8.422 1 91.06 353 GLU B O 1
ATOM 5660 N N . HIS B 1 354 ? 3.568 -24.781 9.195 1 92.62 354 HIS B N 1
ATOM 5661 C CA . HIS B 1 354 ? 3.137 -25.859 8.312 1 92.62 354 HIS B CA 1
ATOM 5662 C C . HIS B 1 354 ? 1.856 -26.516 8.828 1 92.62 354 HIS B C 1
ATOM 5664 O O . HIS B 1 354 ? 1.725 -26.766 10.023 1 92.62 354 HIS B O 1
ATOM 5670 N N . PRO B 1 355 ? 0.978 -26.766 7.969 1 91.44 355 PRO B N 1
ATOM 5671 C CA . PRO B 1 355 ? -0.295 -27.297 8.453 1 91.44 355 PRO B CA 1
ATOM 5672 C C . PRO B 1 355 ? -0.138 -28.656 9.141 1 91.44 355 PRO B C 1
ATOM 5674 O O . PRO B 1 355 ? -0.896 -28.984 10.062 1 91.44 355 PRO B O 1
ATOM 5677 N N . ALA B 1 356 ? 0.793 -29.422 8.766 1 89.56 356 ALA B N 1
ATOM 5678 C CA . ALA B 1 356 ? 0.969 -30.75 9.328 1 89.56 356 ALA B CA 1
ATOM 5679 C C . ALA B 1 356 ? 1.99 -30.734 10.469 1 89.56 356 ALA B C 1
ATOM 5681 O O . ALA B 1 356 ? 1.901 -31.547 11.398 1 89.56 356 ALA B O 1
ATOM 5682 N N . TYR B 1 357 ? 2.975 -29.828 10.43 1 86.25 357 TYR B N 1
ATOM 5683 C CA . TYR B 1 357 ? 4.113 -29.969 11.328 1 86.25 357 TYR B CA 1
ATOM 5684 C C . TYR B 1 357 ? 4.195 -28.797 12.289 1 86.25 357 TYR B C 1
ATOM 5686 O O . TYR B 1 357 ? 5.02 -28.797 13.211 1 86.25 357 TYR B O 1
ATOM 5694 N N . GLY B 1 358 ? 3.291 -27.859 12.125 1 81.06 358 GLY B N 1
ATOM 5695 C CA . GLY B 1 358 ? 3.275 -26.688 13 1 81.06 358 GLY B CA 1
ATOM 5696 C C . GLY B 1 358 ? 4.383 -25.703 12.703 1 81.06 358 GLY B C 1
ATOM 5697 O O . GLY B 1 358 ? 4.957 -25.719 11.609 1 81.06 358 GLY B O 1
ATOM 5698 N N . PRO B 1 359 ? 4.52 -24.797 13.727 1 71.56 359 PRO B N 1
ATOM 5699 C CA . PRO B 1 359 ? 5.551 -23.766 13.523 1 71.56 359 PRO B CA 1
ATOM 5700 C C . PRO B 1 359 ? 6.965 -24.312 13.711 1 71.56 359 PRO B C 1
ATOM 5702 O O . PRO B 1 359 ? 7.191 -25.203 14.539 1 71.56 359 PRO B O 1
ATOM 5705 N N . THR B 1 360 ? 7.785 -23.875 12.82 1 68.56 360 THR B N 1
ATOM 5706 C CA . THR B 1 360 ? 9.172 -24.281 13.008 1 68.56 360 THR B CA 1
ATOM 5707 C C . THR B 1 360 ? 9.969 -23.156 13.688 1 68.56 360 THR B C 1
ATOM 5709 O O . THR B 1 360 ? 11.086 -23.375 14.148 1 68.56 360 THR B O 1
ATOM 5712 N N . GLY B 1 361 ? 9.25 -22.031 13.914 1 68.44 361 GLY B N 1
ATOM 5713 C CA . GLY B 1 361 ? 9.922 -20.859 14.461 1 68.44 361 GLY B CA 1
ATOM 5714 C C . GLY B 1 361 ? 11 -20.312 13.547 1 68.44 361 GLY B C 1
ATOM 5715 O O . GLY B 1 361 ? 11.75 -19.422 13.93 1 68.44 361 GLY B O 1
ATOM 5716 N N . THR B 1 362 ? 11.07 -20.781 12.406 1 77.31 362 THR B N 1
ATOM 5717 C CA . THR B 1 362 ? 12.188 -20.453 11.531 1 77.31 362 THR B CA 1
ATOM 5718 C C . THR B 1 362 ? 11.727 -19.594 10.359 1 77.31 362 THR B C 1
ATOM 5720 O O . THR B 1 362 ? 12.547 -18.969 9.68 1 77.31 362 THR B O 1
ATOM 5723 N N . VAL B 1 363 ? 10.531 -19.578 10.133 1 89.94 363 VAL B N 1
ATOM 5724 C CA . VAL B 1 363 ? 10.055 -18.828 8.969 1 89.94 363 VAL B CA 1
ATOM 5725 C C . VAL B 1 363 ? 8.938 -17.875 9.391 1 89.94 363 VAL B C 1
ATOM 5727 O O . VAL B 1 363 ? 8.055 -18.25 10.164 1 89.94 363 VAL B O 1
ATOM 5730 N N . SER B 1 364 ? 9.117 -16.688 8.953 1 93.44 364 SER B N 1
ATOM 5731 C CA . SER B 1 364 ? 8.141 -15.656 9.266 1 93.44 36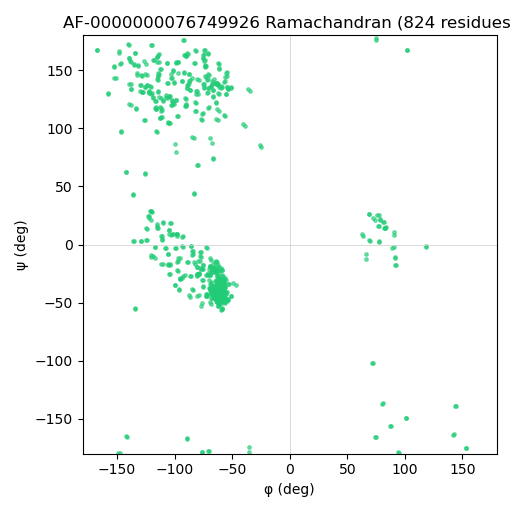4 SER B CA 1
ATOM 5732 C C . SER B 1 364 ? 7.414 -15.18 8.016 1 93.44 364 SER B C 1
ATOM 5734 O O . SER B 1 364 ? 7.871 -15.422 6.898 1 93.44 364 SER B O 1
ATOM 5736 N N . GLY B 1 365 ? 6.301 -14.664 8.211 1 94.94 365 GLY B N 1
ATOM 5737 C CA . GLY B 1 365 ? 5.504 -14.07 7.145 1 94.94 365 GLY B CA 1
ATOM 5738 C C . GLY B 1 365 ? 4.664 -12.898 7.605 1 94.94 365 GLY B C 1
ATOM 5739 O O . GLY B 1 365 ? 4.727 -12.5 8.773 1 94.94 365 GLY B O 1
ATOM 5740 N N . PRO B 1 366 ? 3.949 -12.375 6.688 1 96.88 366 PRO B N 1
ATOM 5741 C CA . PRO B 1 366 ? 3.193 -11.164 7.016 1 96.88 366 PRO B CA 1
ATOM 5742 C C . PRO B 1 366 ? 2.021 -11.438 7.957 1 96.88 366 PRO B C 1
ATOM 5744 O O . PRO B 1 366 ? 1.335 -12.453 7.816 1 96.88 366 PRO B O 1
ATOM 5747 N N . GLY B 1 367 ? 1.86 -10.609 8.984 1 97.25 367 GLY B N 1
ATOM 5748 C CA . GLY B 1 367 ? 0.586 -10.461 9.664 1 97.25 367 GLY B CA 1
ATOM 5749 C C . GLY B 1 367 ? -0.3 -9.398 9.047 1 97.25 367 GLY B C 1
ATOM 5750 O O . GLY B 1 367 ? -0.144 -9.055 7.875 1 97.25 367 GLY B O 1
ATOM 5751 N N . LEU B 1 368 ? -1.295 -9.047 9.758 1 97.56 368 LEU B N 1
ATOM 5752 C CA . LEU B 1 368 ? -2.162 -7.949 9.336 1 97.56 368 LEU B CA 1
ATOM 5753 C C . LEU B 1 368 ? -1.771 -6.652 10.031 1 97.56 368 LEU B C 1
ATOM 5755 O O . LEU B 1 368 ? -1.95 -6.516 11.25 1 97.56 368 LEU B O 1
ATOM 5759 N N . PRO B 1 369 ? -1.214 -5.676 9.266 1 97.81 369 PRO B N 1
ATOM 5760 C CA . PRO B 1 369 ? -0.726 -4.465 9.93 1 97.81 369 PRO B CA 1
ATOM 5761 C C . PRO B 1 369 ? -1.833 -3.443 10.18 1 97.81 369 PRO B C 1
ATOM 5763 O O . PRO B 1 369 ? -1.645 -2.248 9.938 1 97.81 369 PRO B O 1
ATOM 5766 N N . ILE B 1 370 ? -2.965 -3.867 10.641 1 98.44 370 ILE B N 1
ATOM 5767 C CA . ILE B 1 370 ? -4.121 -3.088 11.07 1 98.44 370 ILE B CA 1
ATOM 5768 C C . ILE B 1 370 ? -4.629 -3.617 12.414 1 98.44 370 ILE B C 1
ATOM 5770 O O . ILE B 1 370 ? -5.035 -4.777 12.516 1 98.44 370 ILE B O 1
ATOM 5774 N N . ARG B 1 371 ? -4.594 -2.811 13.406 1 97.62 371 ARG B N 1
ATOM 5775 C CA . ARG B 1 371 ? -5.145 -3.191 14.703 1 97.62 371 ARG B CA 1
ATOM 5776 C C . ARG B 1 371 ? -6.508 -2.551 14.93 1 97.62 371 ARG B C 1
ATOM 5778 O O . ARG B 1 371 ? -6.648 -1.33 14.844 1 97.62 371 ARG B O 1
ATOM 5785 N N . PHE B 1 372 ? -7.484 -3.338 15.195 1 97.5 372 PHE B N 1
ATOM 5786 C CA . PHE B 1 372 ? -8.836 -2.891 15.516 1 97.5 372 PHE B CA 1
ATOM 5787 C C . PHE B 1 372 ? -9.094 -2.996 17.016 1 97.5 372 PHE B C 1
ATOM 5789 O O . PHE B 1 372 ? -8.672 -3.961 17.656 1 97.5 372 PHE B O 1
ATOM 5796 N N . SER B 1 373 ? -9.82 -2.051 17.516 1 96.19 373 SER B N 1
ATOM 5797 C CA . SER B 1 373 ? -10.102 -2.098 18.938 1 96.19 373 SER B CA 1
ATOM 5798 C C . SER B 1 373 ? -11.234 -3.066 19.25 1 96.19 373 SER B C 1
ATOM 5800 O O . SER B 1 373 ? -11.336 -3.588 20.359 1 96.19 373 SER B O 1
ATOM 5802 N N . GLU B 1 374 ? -12.125 -3.303 18.234 1 93.94 374 GLU B N 1
ATOM 5803 C CA . GLU B 1 374 ? -13.336 -4.074 18.516 1 93.94 374 GLU B CA 1
ATOM 5804 C C . GLU B 1 374 ? -13.406 -5.332 17.656 1 93.94 374 GLU B C 1
ATOM 5806 O O . GLU B 1 374 ? -14.266 -6.188 17.859 1 93.94 374 GLU B O 1
ATOM 5811 N N . SER B 1 375 ? -12.555 -5.418 16.703 1 92.44 375 SER B N 1
ATOM 5812 C CA . SER B 1 375 ? -12.602 -6.551 15.781 1 92.44 375 SER B CA 1
ATOM 5813 C C . SER B 1 375 ? -11.367 -7.438 15.93 1 92.44 375 SER B C 1
ATOM 5815 O O . SER B 1 375 ? -10.281 -6.945 16.234 1 92.44 375 SER B O 1
ATOM 5817 N N . ALA B 1 376 ? -11.602 -8.711 15.711 1 89.38 376 ALA B N 1
ATOM 5818 C CA . ALA B 1 376 ? -10.516 -9.688 15.758 1 89.38 376 ALA B CA 1
ATOM 5819 C C . ALA B 1 376 ? -10.016 -10.023 14.359 1 89.38 376 ALA B C 1
ATOM 5821 O O . ALA B 1 376 ? -10.508 -10.953 13.727 1 89.38 376 ALA B O 1
ATOM 5822 N N . ALA B 1 377 ? -9.242 -9.266 13.781 1 92.56 377 ALA B N 1
ATOM 5823 C CA . ALA B 1 377 ? -8.68 -9.547 12.461 1 92.56 377 ALA B CA 1
ATOM 5824 C C . ALA B 1 377 ? -7.285 -10.156 12.578 1 92.56 377 ALA B C 1
ATOM 5826 O O . ALA B 1 377 ? -6.559 -9.883 13.531 1 92.56 377 ALA B O 1
ATOM 5827 N N . GLY B 1 378 ? -6.926 -11.031 11.656 1 94.5 378 GLY B N 1
ATOM 5828 C CA . GLY B 1 378 ? -5.645 -11.719 11.648 1 94.5 378 GLY B CA 1
ATOM 5829 C C . GLY B 1 378 ? -5.695 -13.062 10.953 1 94.5 378 GLY B C 1
ATOM 5830 O O . GLY B 1 378 ? -6.684 -13.391 10.297 1 94.5 378 GLY B O 1
ATOM 5831 N N . PHE B 1 379 ? -4.613 -13.75 11.008 1 94.88 379 PHE B N 1
ATOM 5832 C CA . PHE B 1 379 ? -4.477 -15.047 10.352 1 94.88 379 PHE B CA 1
ATOM 5833 C C . PHE B 1 379 ? -4.383 -16.172 11.383 1 94.88 379 PHE B C 1
ATOM 5835 O O . PHE B 1 379 ? -3.391 -16.266 12.102 1 94.88 379 PHE B O 1
ATOM 5842 N N . ASP B 1 380 ? -5.43 -16.984 11.461 1 91.38 380 ASP B N 1
ATOM 5843 C CA . ASP B 1 380 ? -5.469 -17.969 12.531 1 91.38 380 ASP B CA 1
ATOM 5844 C C . ASP B 1 380 ? -5.5 -19.391 11.969 1 91.38 380 ASP B C 1
ATOM 5846 O O . ASP B 1 380 ? -5.414 -20.359 12.719 1 91.38 380 ASP B O 1
ATOM 5850 N N . LEU B 1 381 ? -5.688 -19.562 10.711 1 94 381 LEU B N 1
ATOM 5851 C CA . LEU B 1 381 ? -5.738 -20.891 10.094 1 94 381 LEU B CA 1
ATOM 5852 C C . LEU B 1 381 ? -4.57 -21.094 9.133 1 94 381 LEU B C 1
ATOM 5854 O O . LEU B 1 381 ? -4.168 -20.156 8.438 1 94 381 LEU B O 1
ATOM 5858 N N . PRO B 1 382 ? -4.043 -22.281 9.031 1 94.69 382 PRO B N 1
ATOM 5859 C CA . PRO B 1 382 ? -2.918 -22.562 8.133 1 94.69 382 PRO B CA 1
ATOM 5860 C C . PRO B 1 382 ? -3.338 -22.625 6.664 1 94.69 382 PRO B C 1
ATOM 5862 O O . PRO B 1 382 ? -4.531 -22.672 6.363 1 94.69 382 PRO B O 1
ATOM 5865 N N . ALA B 1 383 ? -2.369 -22.609 5.766 1 96.31 383 ALA B N 1
ATOM 5866 C CA . ALA B 1 383 ? -2.607 -22.797 4.34 1 96.31 383 ALA B CA 1
ATOM 5867 C C . ALA B 1 383 ? -3.145 -24.188 4.047 1 96.31 383 ALA B C 1
ATOM 5869 O O . ALA B 1 383 ? -2.713 -25.172 4.66 1 96.31 383 ALA B O 1
ATOM 5870 N N . PRO B 1 384 ? -4.07 -24.297 3.184 1 97.19 384 PRO B N 1
ATOM 5871 C CA . PRO B 1 384 ? -4.625 -25.609 2.84 1 97.19 384 PRO B CA 1
ATOM 5872 C C . PRO B 1 384 ? -3.779 -26.344 1.808 1 97.19 384 PRO B C 1
ATOM 5874 O O . PRO B 1 384 ? -3.027 -25.734 1.054 1 97.19 384 PRO B O 1
ATOM 5877 N N . ARG B 1 385 ? -3.922 -27.656 1.831 1 95.44 385 ARG B N 1
ATOM 5878 C CA . ARG B 1 385 ? -3.424 -28.453 0.719 1 95.44 385 ARG B CA 1
ATOM 5879 C C . ARG B 1 385 ? -4.273 -28.25 -0.529 1 95.44 385 ARG B C 1
ATOM 5881 O O . ARG B 1 385 ? -5.391 -27.734 -0.447 1 95.44 385 ARG B O 1
ATOM 5888 N N . LEU B 1 386 ? -3.715 -28.672 -1.653 1 96.69 386 LEU B N 1
ATOM 5889 C CA . LEU B 1 386 ? -4.418 -28.531 -2.922 1 96.69 386 LEU B CA 1
ATOM 5890 C C . LEU B 1 386 ? -5.727 -29.312 -2.916 1 96.69 386 LEU B C 1
ATOM 5892 O O . LEU B 1 386 ? -5.723 -30.531 -2.75 1 96.69 386 LEU B O 1
ATOM 5896 N N . GLY B 1 387 ? -6.848 -28.625 -2.99 1 97.69 387 GLY B N 1
ATOM 5897 C CA . GLY B 1 387 ? -8.156 -29.266 -3.107 1 97.69 387 GLY B CA 1
ATOM 5898 C C . GLY B 1 387 ? -8.664 -29.828 -1.796 1 97.69 387 GLY B C 1
ATOM 5899 O O . GLY B 1 387 ? -9.633 -30.594 -1.778 1 97.69 387 GLY B O 1
ATOM 5900 N N . GLU B 1 388 ? -8.078 -29.422 -0.732 1 97.19 388 GLU B N 1
ATOM 5901 C CA . GLU B 1 388 ? -8.383 -29.969 0.588 1 97.19 388 GLU B CA 1
ATOM 5902 C C . GLU B 1 388 ? -9.867 -29.859 0.905 1 97.19 388 GLU B C 1
ATOM 5904 O O . GLU B 1 388 ? -10.43 -30.719 1.588 1 97.19 388 GLU B O 1
ATOM 5909 N N . HIS B 1 389 ? -10.547 -28.859 0.393 1 98.5 389 HIS B N 1
ATOM 5910 C CA . HIS B 1 389 ? -11.906 -28.562 0.814 1 98.5 389 HIS B CA 1
ATOM 5911 C C . HIS B 1 389 ? -12.898 -28.781 -0.326 1 98.5 389 HIS B C 1
ATOM 5913 O O . HIS B 1 389 ? -14.055 -28.359 -0.243 1 98.5 389 HIS B O 1
ATOM 5919 N N . THR B 1 390 ? -12.492 -29.453 -1.379 1 98.62 390 THR B N 1
ATOM 5920 C CA . THR B 1 390 ? -13.289 -29.562 -2.596 1 98.62 390 THR B CA 1
ATOM 5921 C C . THR B 1 390 ? -14.641 -30.203 -2.303 1 98.62 390 THR B C 1
ATOM 5923 O O . THR B 1 390 ? -15.688 -29.594 -2.529 1 98.62 390 THR B O 1
ATOM 5926 N N . ASP B 1 391 ? -14.625 -31.359 -1.712 1 98.25 391 ASP B N 1
ATOM 5927 C CA . ASP B 1 391 ? -15.859 -32.094 -1.496 1 98.25 391 ASP B CA 1
ATOM 5928 C C . ASP B 1 391 ? -16.781 -31.375 -0.515 1 98.25 391 ASP B C 1
ATOM 5930 O O . ASP B 1 391 ? -17.984 -31.266 -0.742 1 98.25 391 ASP B O 1
ATOM 5934 N N . ASP B 1 392 ? -16.203 -30.891 0.557 1 98.25 392 ASP B N 1
ATOM 5935 C CA . ASP B 1 392 ? -17 -30.203 1.587 1 98.25 392 ASP B CA 1
ATOM 5936 C C . ASP B 1 392 ? -17.703 -28.984 1.018 1 98.25 392 ASP B C 1
ATOM 5938 O O . ASP B 1 392 ? -18.891 -28.781 1.277 1 98.25 392 ASP B O 1
ATOM 5942 N N . ILE B 1 393 ? -17 -28.188 0.244 1 98.56 393 ILE B N 1
ATOM 5943 C CA . ILE B 1 393 ? -17.578 -26.969 -0.311 1 98.56 393 ILE B CA 1
ATOM 5944 C C . ILE B 1 393 ? -18.672 -27.328 -1.319 1 98.56 393 ILE B C 1
ATOM 5946 O O . ILE B 1 393 ? -19.734 -26.719 -1.318 1 98.56 393 ILE B O 1
ATOM 5950 N N . LEU B 1 394 ? -18.406 -28.344 -2.189 1 98.69 394 LEU B N 1
ATOM 5951 C CA . LEU B 1 394 ? -19.391 -28.734 -3.189 1 98.69 394 LEU B CA 1
ATOM 5952 C C . LEU B 1 394 ? -20.656 -29.266 -2.525 1 98.69 394 LEU B C 1
ATOM 5954 O O . LEU B 1 394 ? -21.766 -28.984 -2.975 1 98.69 394 LEU B O 1
ATOM 5958 N N . ARG B 1 395 ? -20.531 -30 -1.441 1 98.38 395 ARG B N 1
ATOM 5959 C CA . ARG B 1 395 ? -21.672 -30.578 -0.739 1 98.38 395 ARG B CA 1
ATOM 5960 C C . ARG B 1 395 ? -22.406 -29.516 0.087 1 98.38 395 ARG B C 1
ATOM 5962 O O . ARG B 1 395 ? -23.625 -29.359 -0.022 1 98.38 395 ARG B O 1
ATOM 5969 N N . GLU B 1 396 ? -21.656 -28.766 0.888 1 98.06 396 GLU B N 1
ATOM 5970 C CA . GLU B 1 396 ? -22.25 -27.891 1.899 1 98.06 396 GLU B CA 1
ATOM 5971 C C . GLU B 1 396 ? -22.734 -26.594 1.285 1 98.06 396 GLU B C 1
ATOM 5973 O O . GLU B 1 396 ? -23.828 -26.094 1.618 1 98.06 396 GLU B O 1
ATOM 5978 N N . LEU B 1 397 ? -21.938 -26.031 0.458 1 97.94 397 LEU B N 1
ATOM 5979 C CA . LEU B 1 397 ? -22.281 -24.719 -0.102 1 97.94 397 LEU B CA 1
ATOM 5980 C C . LEU B 1 397 ? -23.203 -24.875 -1.315 1 97.94 397 LEU B C 1
ATOM 5982 O O . LEU B 1 397 ? -24.156 -24.109 -1.479 1 97.94 397 LEU B O 1
ATOM 5986 N N . LEU B 1 398 ? -22.938 -25.922 -2.164 1 98.31 398 LEU B N 1
ATOM 5987 C CA . LEU B 1 398 ? -23.672 -26.016 -3.428 1 98.31 398 LEU B CA 1
ATOM 5988 C C . LEU B 1 398 ? -24.75 -27.094 -3.354 1 98.31 398 LEU B C 1
ATOM 5990 O O . LEU B 1 398 ? -25.609 -27.172 -4.23 1 98.31 398 LEU B O 1
ATOM 5994 N N . GLY B 1 399 ? -24.656 -27.969 -2.396 1 98.38 399 GLY B N 1
ATOM 5995 C CA . GLY B 1 399 ? -25.656 -29.016 -2.236 1 98.38 399 GLY B CA 1
ATOM 5996 C C . GLY B 1 399 ? -25.484 -30.172 -3.213 1 98.38 399 GLY B C 1
ATOM 5997 O O . GLY B 1 399 ? -26.453 -30.859 -3.531 1 98.38 399 GLY B O 1
ATOM 5998 N N . TYR B 1 400 ? -24.328 -30.312 -3.717 1 98.38 400 TYR B N 1
ATOM 5999 C CA . TYR B 1 400 ? -24.094 -31.406 -4.656 1 98.38 400 TYR B CA 1
ATOM 6000 C C . TYR B 1 400 ? -24.078 -32.75 -3.939 1 98.38 400 TYR B C 1
ATOM 6002 O O . TYR B 1 400 ? -23.562 -32.875 -2.824 1 98.38 400 TYR B O 1
ATOM 6010 N N . ASP B 1 401 ? -24.641 -33.781 -4.555 1 98.06 401 ASP B N 1
ATOM 6011 C CA . ASP B 1 401 ? -24.609 -35.094 -3.961 1 98.06 401 ASP B CA 1
ATOM 6012 C C . ASP B 1 401 ? -23.391 -35.875 -4.453 1 98.06 401 ASP B C 1
ATOM 6014 O O . ASP B 1 401 ? -22.625 -35.406 -5.285 1 98.06 401 ASP B O 1
ATOM 6018 N N . GLY B 1 402 ? -23.234 -37 -3.922 1 97.62 402 GLY B N 1
ATOM 6019 C CA . GLY B 1 402 ? -22.078 -37.844 -4.219 1 97.62 402 GLY B CA 1
ATOM 6020 C C . GLY B 1 402 ? -21.984 -38.219 -5.688 1 97.62 402 GLY B C 1
ATOM 6021 O O . GLY B 1 402 ? -20.891 -38.25 -6.254 1 97.62 402 GLY B O 1
ATOM 6022 N N . ASP B 1 403 ? -23.062 -38.5 -6.312 1 97.88 403 ASP B N 1
ATOM 6023 C CA . ASP B 1 403 ? -23.078 -38.906 -7.715 1 97.88 403 ASP B CA 1
ATOM 6024 C C . ASP B 1 403 ? -22.609 -37.781 -8.617 1 97.88 403 ASP B C 1
ATOM 6026 O O . ASP B 1 403 ? -21.812 -38 -9.531 1 97.88 403 ASP B O 1
ATOM 6030 N N . ARG B 1 404 ? -23.062 -36.625 -8.328 1 97.75 404 ARG B N 1
ATOM 6031 C CA . ARG B 1 404 ? -22.656 -35.469 -9.117 1 97.75 404 ARG B CA 1
ATOM 6032 C C . ARG B 1 404 ? -21.156 -35.219 -8.969 1 97.75 404 ARG B C 1
ATOM 6034 O O . ARG B 1 404 ? -20.469 -34.938 -9.953 1 97.75 404 ARG B O 1
ATOM 6041 N N . ILE B 1 405 ? -20.688 -35.281 -7.781 1 98.25 405 ILE B N 1
ATOM 6042 C CA . ILE B 1 405 ? -19.266 -35.031 -7.508 1 98.25 405 ILE B CA 1
ATOM 6043 C C . ILE B 1 405 ? -18.422 -36.062 -8.219 1 98.25 405 ILE B C 1
ATOM 6045 O O . ILE B 1 405 ? -17.391 -35.75 -8.82 1 98.25 405 ILE B O 1
ATOM 6049 N N . THR B 1 406 ? -18.844 -37.281 -8.133 1 97.94 406 THR B N 1
ATOM 6050 C CA . THR B 1 406 ? -18.141 -38.375 -8.836 1 97.94 406 THR B CA 1
ATOM 6051 C C . THR B 1 406 ? -18.125 -38.094 -10.336 1 97.94 406 THR B C 1
ATOM 6053 O O . THR B 1 406 ? -17.094 -38.281 -10.992 1 97.94 406 THR B O 1
ATOM 6056 N N . GLY B 1 407 ? -19.25 -37.719 -10.867 1 97.88 407 GLY B N 1
ATOM 6057 C CA . GLY B 1 407 ? -19.328 -37.375 -12.281 1 97.88 407 GLY B CA 1
ATOM 6058 C C . GLY B 1 407 ? -18.375 -36.281 -12.68 1 97.88 407 GLY B C 1
ATOM 6059 O O . GLY B 1 407 ? -17.766 -36.344 -13.742 1 97.88 407 GLY B O 1
ATOM 6060 N N . LEU B 1 408 ? -18.312 -35.219 -11.836 1 98.06 408 LEU B N 1
ATOM 6061 C CA . LEU B 1 408 ? -17.391 -34.125 -12.086 1 98.06 408 LEU B CA 1
ATOM 6062 C C . LEU B 1 408 ? -15.945 -34.594 -12.102 1 98.06 408 LEU B C 1
ATOM 6064 O O . LEU B 1 408 ? -15.148 -34.125 -12.914 1 98.06 408 LEU B O 1
ATOM 6068 N N . ARG B 1 409 ? -15.539 -35.5 -11.227 1 97.31 409 ARG B N 1
ATOM 6069 C CA . ARG B 1 409 ? -14.188 -36.062 -11.203 1 97.31 409 ARG B CA 1
ATOM 6070 C C . ARG B 1 409 ? -13.906 -36.844 -12.477 1 97.31 409 ARG B C 1
ATOM 6072 O O . ARG B 1 409 ? -12.828 -36.719 -13.062 1 97.31 409 ARG B O 1
ATOM 6079 N N . GLU B 1 410 ? -14.891 -37.625 -12.859 1 97 410 GLU B N 1
ATOM 6080 C CA . GLU B 1 410 ? -14.742 -38.469 -14.047 1 97 410 GLU B CA 1
ATOM 6081 C C . GLU B 1 410 ? -14.594 -37.625 -15.305 1 97 410 GLU B C 1
ATOM 6083 O O . GLU B 1 410 ? -13.898 -38 -16.25 1 97 410 GLU B O 1
ATOM 6088 N N . SER B 1 411 ? -15.203 -36.5 -15.312 1 96.25 411 SER B N 1
ATOM 6089 C CA . SER B 1 411 ? -15.148 -35.625 -16.469 1 96.25 411 SER B CA 1
ATOM 6090 C C . SER B 1 411 ? -13.844 -34.844 -16.5 1 96.25 411 SER B C 1
ATOM 6092 O O . SER B 1 411 ? -13.555 -34.156 -17.484 1 96.25 411 SER B O 1
ATOM 6094 N N . GLY B 1 412 ? -13.125 -34.844 -15.383 1 96.5 412 GLY B N 1
ATOM 6095 C CA . GLY B 1 412 ? -11.875 -34.125 -15.312 1 96.5 412 GLY B CA 1
ATOM 6096 C C . GLY B 1 412 ? -12.055 -32.688 -14.828 1 96.5 412 GLY B C 1
ATOM 6097 O O . GLY B 1 412 ? -11.109 -31.906 -14.836 1 96.5 412 GLY B O 1
ATOM 6098 N N . ALA B 1 413 ? -13.219 -32.375 -14.359 1 97.75 413 ALA B N 1
ATOM 6099 C CA . ALA B 1 413 ? -13.531 -31.016 -13.922 1 97.75 413 ALA B CA 1
ATOM 6100 C C . ALA B 1 413 ? -12.898 -30.719 -12.562 1 97.75 413 ALA B C 1
ATOM 6102 O O . ALA B 1 413 ? -12.594 -29.562 -12.25 1 97.75 413 ALA B O 1
ATOM 6103 N N . LEU B 1 414 ? -12.766 -31.75 -11.766 1 97.88 414 LEU B N 1
ATOM 6104 C CA . LEU B 1 414 ? -12.227 -31.594 -10.414 1 97.88 414 LEU B CA 1
ATOM 6105 C C . LEU B 1 414 ? -10.82 -32.156 -10.328 1 97.88 414 LEU B C 1
ATOM 6107 O O . LEU B 1 414 ? -10.484 -33.125 -11.023 1 97.88 414 LEU B O 1
#

Foldseek 3Di:
DPQFAQPQAPAEEEQAEADFQRLQLVQQVLLSHYAYEYEAAVVVPGHPQQQQDFWQDPVGTDRDDPDPQIGRLSLFFRQFSYHFAYFNLQFPVLVVVLLLVLLSHAEYEYADPAPVCVVSQNDPVNSCVNAQNHEYEYEYAAKNVDDVVDDHRDLQVLCVLLCVQCQAAALPDDRHDDPDSVLSHQQSVVRSVQSVVQVVVCVPVVGYDYHMTHSNCRSNVVVVVDPVVVCVVVVHGNYHYQQDLLQPPFGWEAAQAGIKGWGQRALLLVCLVCVLLVRSCVCVPQCCVGNVSSSVVVVVRRVSVNVSRHHHHRVSSCVSSVVSPTDMDTDDDPVVVLVDPVCDVQQQKHFGARQVNGGPVPDIHGWNPDDDPRHRGTGDGTRDRHRNCHVVCCCPVSVDDPVVVVVCVVSSRD/DPQFAQPQAPAEEEQAEADFQRLQLVQQVLLSHYAYEYEAAVVVPGHPQQQQDFWQDPVGTDRDDPDPQIGRPSLFFRQFSYHFAYFNLQFPVLVVVLLLVLLSHAEYEYADAAPPCVVSQNDPVNSCVNAQNYAYEYEYAAKNVDDVVDDHRDLQVLCVLLCVQCQAAALPDDRHDDPDSVLSHQQSVVRSVQSVVQVVVCVPVVGYDYHMTHSNCRSNVVVVVDPVVVCVVVVHGNYHYQQDLLQPPFGWEAAQVGIKGWGQRALLLVCLVCVLLVRSCVCVPQCCVGNVSCSVVVVVRRVSVNVSRHHHHRVSSCVSSVVSPTDMDGDDDPVVVLVDPVCDVQQQKHFGARQVNGGPVPDIHGWNPDDDPRHRGTGDGTRDRHRNCHVVCCCPVSVDDPVVVVVCVVSSRD